Protein AF-0000000078896729 (afdb_homodimer)

Radius of gyration: 34.26 Å; Cα contacts (8 Å, |Δi|>4): 3152; chains: 2; bounding box: 78×97×73 Å

Organism: Nematostella vectensis (NCBI:txid45351)

Sequence (1326 aa):
NILDSSRNFTKRPHIGGGEQSQKLGCYIRDKWLSYGFDKVEMPRYDVLLSLPSRDKPNAVKIIDNSTGEVLTDEPSENDPLVLPPFLAYSPPGDVMGELIYVNYGTVEDFKKFEDLKQSCKGKIAIMRYGRIFRGDKVKHAAECGAIGVILFSDPIDVAPEGMDKTFPKTWWLSGTGAQRGSILKNNYYGDPLTPLLPSTEGIYRNSRNDTNALPTIPAQPLPYNDALEFLKRMKGPEAPDSWQGGLQIKYKLGPGFTDPNTTTRLIVNNEFVTRPGYNVIGTITGQEEPDRIVLYGNHRDAWVFGGVDSSSGSAVMMELSRGLGYLLKNKKWRPRRTIMLCSWAVEEYGLIGSAEWVNENEKMLTDRAVAYINIDSGVAGNYSFNAAGNPLLQEMAFNETRLVRDYNTRSMSVYDKWSMSYPSDDHAIPAFKTLGSGSDYTTFVQSVGIPSLDMSYTFKDSRAWPYPVYHSVHDTFYLQKKFNDPYFKSHLTMAKISGKLLTAVADSPLLPFSTRSYKDSLAKGYRQLQKTFQDRLSAQNITLDYIGKEIENFADASDNFESAKATLDNTTDFMKLRLLNDQMAKLERAFIWPYGLPGRPDTRHVLYAPQRHNLYGSAVFPGIYDAMYDVRDDWMEVKNQISIVTQALRSAVQFIQPIQRQENILDSSRNFTKRPHIGGGEQSQKLGCYIRDKWLSYGFDKVEMPRYDVLLSLPSRDKPNAVKIIDNSTGEVLTDEPSENDPLVLPPFLAYSPPGDVMGELIYVNYGTVEDFKKFEDLKQSCKGKIAIMRYGRIFRGDKVKHAAECGAIGVILFSDPIDVAPEGMDKTFPKTWWLSGTGAQRGSILKNNYYGDPLTPLLPSTEGIYRNSRNDTNALPTIPAQPLPYNDALEFLKRMKGPEAPDSWQGGLQIKYKLGPGFTDPNTTTRLIVNNEFVTRPGYNVIGTITGQEEPDRIVLYGNHRDAWVFGGVDSSSGSAVMMELSRGLGYLLKNKKWRPRRTIMLCSWAVEEYGLIGSAEWVNENEKMLTDRAVAYINIDSGVAGNYSFNAAGNPLLQEMAFNETRLVRDYNTRSMSVYDKWSMSYPSDDHAIPAFKTLGSGSDYTTFVQSVGIPSLDMSYTFKDSRAWPYPVYHSVHDTFYLQKKFNDPYFKSHLTMAKISGKLLTAVADSPLLPFSTRSYKDSLAKGYRQLQKTFQDRLSAQNITLDYIGKEIENFADASDNFESAKATLDNTTDFMKLRLLNDQMAKLERAFIWPYGLPGRPDTRHVLYAPQRHNLYGSAVFPGIYDAMYDVRDDWMEVKNQISIVTQALRSAVQFIQPIQRQE

Secondary structure (DSSP, 8-state):
-HHHHHHHHTSS---TTSHHHHHHHHHHHHHHHHTT-SEEE--EEEEEEEE--SSS--EEEEE-SS---------S--STTPPPP-EETPPPEEEEE-EEE-TT--HHHHHHHHHTT---TT-EEEEES-SS-HHHHHHHHHHTT-SEEEEE--HHHH-TT-TTS-TTTSSSPPTT----EE----SSSS-TTSTTS---TT-----GGG-S-S-SS-EEEE-HHHHHHHHTTB-SSBPPGGG--SSSS--B--SSBSSTT-EEEEEE--EEEEEEEE-EEEEE--SSEEEEEEEEEEE---SS--TTTTHHHHHHHHHHHHHHHHHHHHS----SEEEEEEEESS-TTTSHHHHHHHHHTHHHHHHHEEEEEEEEEEES-SSEEEEEE-GGGHHHHHHHHHTSB-TTSTTSBHHHHHHHHSB-TTSSSB-EEPP-SSSTHHIIIIIS---EEEEEEE-S-TTSSS-TTTTSTT-SHHHIIIII-TT-HHHHHHHHHHHHHHHHHHH-SS----SHHHHHHHHHHHHHHHHHHHHHHHHTT---HHHHHHHHHHHHHHHHHHHHHHHTTT---HHHHHHHHHHHHTGGGGGB-TT-BTTBTT--BSSEEEETTEEEEEEESHHHHHHHHH-SS--HHHHHHHHHHHHHHHHHHHHHS------/-HHHHHHHHTSS---TTSHHHHHHHHHHHHHHHHTT-SEEE--EEEEEEEE--SSS--EEEEE-SS--------SS---TTPPPP-EETPPPEEEEE-EEE-TT--HHHHHHHHHTT---TT-EEEEES-SS-HHHHHHHHHHTT-SEEEEE--HHHH-TT-TTS-TTTSSSPPTT----EE----SSSS-TTSTTS---TT-----GGG-S-S-SS-EEEE-HHHHHHHHTTB-SSBPPGGG--SSSS--B--SSBSSTT-EEEEEE--EEEEEEEE-EEEEE--SSEEEEEEEEEEE---SS--TTTTHHHHHHHHHHHHHHHHHHHHS----SEEEEEEEESS-TTTSHHHHHHHHHTHHHHHHHEEEEEEEEEEES-SSEEEEEE-GGGHHHHHHHHTTSB-TTSTTSBHHHHHHHHSB-TTSSSB-EEPP-SSSTHHIIIIIS---EEEEEEE-S-TTS-S-TTTTSTT-SHHHIIIII-TT-HHHHHHHHHHHHHHHHHHH-SS----SHHHHHHHHHHHHHHHHHHHHHHHHTT---HHHHHHHHHHHHHHHHHHHHHHHTTT---HHHHHHHHHHHHTGGGGGB-TT-BTTBTT--BSSEEEETTEEEEEEESHHHHHHHHH-SS--HHHHHHHHHHHHHHHHHHHHHS------

Nearest PDB structures (foldseek):
  4jz0-assembly1_A  TM=9.598E-01  e=2.357E-80  Homo sapiens
  4p4d-assembly1_A-2  TM=9.524E-01  e=1.324E-79  Homo sapiens
  4p45-assembly1_A-2  TM=9.454E-01  e=5.916E-80  Homo sapiens
  3sje-assembly1_A  TM=9.566E-01  e=1.110E-77  Homo sapiens
  6d04-assembly1_A  TM=8.801E-01  e=6.651E-50  Homo sapiens

Structure (mmCIF, N/CA/C/O backbone):
data_AF-0000000078896729-model_v1
#
loop_
_entity.id
_entity.type
_entity.pdbx_description
1 polymer 'glutamate carboxypeptidase II'
#
loop_
_atom_site.group_PDB
_atom_site.id
_atom_site.type_symbol
_atom_site.label_atom_id
_atom_site.label_alt_id
_atom_site.label_comp_id
_atom_site.label_asym_id
_atom_site.label_entity_id
_atom_site.label_seq_id
_atom_site.pdbx_PDB_ins_code
_atom_site.Cartn_x
_atom_site.Cartn_y
_atom_site.Cartn_z
_atom_site.occupancy
_atom_site.B_iso_or_equiv
_atom_site.auth_seq_id
_atom_site.auth_comp_id
_atom_site.auth_asym_id
_atom_site.auth_atom_id
_atom_site.pdbx_PDB_model_num
ATOM 1 N N . ASN A 1 1 ? 23.406 -36.5 -12.047 1 91.06 1 ASN A N 1
ATOM 2 C CA . ASN A 1 1 ? 22.938 -35.75 -10.891 1 91.06 1 ASN A CA 1
ATOM 3 C C . ASN A 1 1 ? 21.469 -35.375 -11.039 1 91.06 1 ASN A C 1
ATOM 5 O O . ASN A 1 1 ? 20.641 -35.656 -10.164 1 91.06 1 ASN A O 1
ATOM 9 N N . ILE A 1 2 ? 21.062 -34.812 -12.18 1 94.81 2 ILE A N 1
ATOM 10 C CA . ILE A 1 2 ? 19.703 -34.344 -12.391 1 94.81 2 ILE A CA 1
ATOM 11 C C . ILE A 1 2 ? 18.734 -35.531 -12.398 1 94.81 2 ILE A C 1
ATOM 13 O O . ILE A 1 2 ? 17.672 -35.5 -11.789 1 94.81 2 ILE A O 1
ATOM 17 N N . LEU A 1 3 ? 19.141 -36.562 -13.156 1 95 3 LEU A N 1
ATOM 18 C CA . LEU A 1 3 ? 18.328 -37.781 -13.211 1 95 3 LEU A CA 1
ATOM 19 C C . LEU A 1 3 ? 18.094 -38.344 -11.812 1 95 3 LEU A C 1
ATOM 21 O O . LEU A 1 3 ? 16.969 -38.688 -11.461 1 95 3 LEU A O 1
ATOM 25 N N . ASP A 1 4 ? 19.141 -38.406 -11.016 1 94.75 4 ASP A N 1
ATOM 26 C CA . ASP A 1 4 ? 19.047 -38.938 -9.664 1 94.75 4 ASP A CA 1
ATOM 27 C C . ASP A 1 4 ? 18.141 -38.094 -8.781 1 94.75 4 ASP A C 1
ATOM 29 O O . ASP A 1 4 ? 17.375 -38.594 -7.961 1 94.75 4 ASP A O 1
ATOM 33 N N . SER A 1 5 ? 18.297 -36.812 -8.883 1 95.94 5 SER A N 1
ATOM 34 C CA . SER A 1 5 ? 17.422 -35.906 -8.141 1 95.94 5 SER A CA 1
ATOM 35 C C . SER A 1 5 ? 15.953 -36.094 -8.531 1 95.94 5 SER A C 1
ATOM 37 O O . SER A 1 5 ? 15.078 -36.156 -7.664 1 95.94 5 SER A O 1
ATOM 39 N N . SER A 1 6 ? 15.719 -36.125 -9.852 1 95.88 6 SER A N 1
ATOM 40 C CA . SER A 1 6 ? 14.359 -36.312 -10.336 1 95.88 6 SER A CA 1
ATOM 41 C C . SER A 1 6 ? 13.773 -37.625 -9.766 1 95.88 6 SER A C 1
ATOM 43 O O . SER A 1 6 ? 12.617 -37.625 -9.328 1 95.88 6 SER A O 1
ATOM 45 N N . ARG A 1 7 ? 14.57 -38.688 -9.82 1 95.25 7 ARG A N 1
ATOM 46 C CA . ARG A 1 7 ? 14.141 -39.969 -9.297 1 95.25 7 ARG A CA 1
ATOM 47 C C . ARG A 1 7 ? 13.836 -39.875 -7.801 1 95.25 7 ARG A C 1
ATOM 49 O O . ARG A 1 7 ? 12.82 -40.406 -7.336 1 95.25 7 ARG A O 1
ATOM 56 N N . ASN A 1 8 ? 14.68 -39.281 -7.078 1 94.94 8 ASN A N 1
ATOM 57 C CA . ASN A 1 8 ? 14.523 -39.156 -5.633 1 94.94 8 ASN A CA 1
ATOM 58 C C . ASN A 1 8 ? 13.258 -38.375 -5.27 1 94.94 8 ASN A C 1
ATOM 60 O O . ASN A 1 8 ? 12.516 -38.781 -4.367 1 94.94 8 ASN A O 1
ATOM 64 N N . PHE A 1 9 ? 12.977 -37.312 -5.922 1 96.5 9 PHE A N 1
ATOM 65 C CA . PHE A 1 9 ? 11.859 -36.438 -5.594 1 96.5 9 PHE A CA 1
ATOM 66 C C . PHE A 1 9 ? 10.531 -37.094 -5.969 1 96.5 9 PHE A C 1
ATOM 68 O O . PHE A 1 9 ? 9.484 -36.719 -5.434 1 96.5 9 PHE A O 1
ATOM 75 N N . THR A 1 10 ? 10.523 -38.094 -6.875 1 95.62 10 THR A N 1
ATOM 76 C CA . THR A 1 10 ? 9.289 -38.656 -7.402 1 95.62 10 THR A CA 1
ATOM 77 C C . THR A 1 10 ? 9.07 -40.062 -6.871 1 95.62 10 THR A C 1
ATOM 79 O O . THR A 1 10 ? 8.164 -40.781 -7.32 1 95.62 10 THR A O 1
ATOM 82 N N . LYS A 1 11 ? 9.875 -40.469 -6.008 1 94.5 11 LYS A N 1
ATOM 83 C CA . LYS A 1 11 ? 9.859 -41.844 -5.52 1 94.5 11 LYS A CA 1
ATOM 84 C C . LYS A 1 11 ? 8.539 -42.156 -4.82 1 94.5 11 LYS A C 1
ATOM 86 O O . LYS A 1 11 ? 8.047 -43.281 -4.891 1 94.5 11 LYS A O 1
ATOM 91 N N . ARG A 1 12 ? 8.008 -41.188 -4.117 1 94.56 12 ARG A N 1
ATOM 92 C CA . ARG A 1 12 ? 6.754 -41.312 -3.381 1 94.56 12 ARG A CA 1
ATOM 93 C C . ARG A 1 12 ? 5.867 -40.094 -3.58 1 94.56 12 ARG A C 1
ATOM 95 O O . ARG A 1 12 ? 6.367 -38.969 -3.809 1 94.56 12 ARG A O 1
ATOM 102 N N . PRO A 1 13 ? 4.531 -40.375 -3.492 1 95 13 PRO A N 1
ATOM 103 C CA . PRO A 1 13 ? 3.664 -39.219 -3.486 1 95 13 PRO A CA 1
ATOM 104 C C . PRO A 1 13 ? 4.023 -38.219 -2.379 1 95 13 PRO A C 1
ATOM 106 O O . PRO A 1 13 ? 4.355 -38.625 -1.265 1 95 13 PRO A O 1
ATOM 109 N N . HIS A 1 14 ? 4.062 -36.969 -2.674 1 96.56 14 HIS A N 1
ATOM 110 C CA . HIS A 1 14 ? 4.527 -35.969 -1.713 1 96.56 14 HIS A CA 1
ATOM 111 C C . HIS A 1 14 ? 3.646 -34.719 -1.743 1 96.56 14 HIS A C 1
ATOM 113 O O . HIS A 1 14 ? 4.113 -33.656 -2.104 1 96.56 14 HIS A O 1
ATOM 119 N N . ILE A 1 15 ? 2.445 -34.844 -1.207 1 96 15 ILE A N 1
ATOM 120 C CA . ILE A 1 15 ? 1.43 -33.812 -1.191 1 96 15 ILE A CA 1
ATOM 121 C C . ILE A 1 15 ? 1.854 -32.688 -0.24 1 96 15 ILE A C 1
ATOM 123 O O . ILE A 1 15 ? 2.652 -32.906 0.672 1 96 15 ILE A O 1
ATOM 127 N N . GLY A 1 16 ? 1.396 -31.5 -0.559 1 95.69 16 GLY A N 1
ATOM 128 C CA . GLY A 1 16 ? 1.671 -30.375 0.326 1 95.69 16 GLY A CA 1
ATOM 129 C C . GLY A 1 16 ? 1.189 -30.609 1.746 1 95.69 16 GLY A C 1
ATOM 130 O O . GLY A 1 16 ? 0.058 -31.047 1.96 1 95.69 16 GLY A O 1
ATOM 131 N N . GLY A 1 17 ? 2.047 -30.281 2.697 1 94.31 17 GLY A N 1
ATOM 132 C CA . GLY A 1 17 ? 1.705 -30.453 4.098 1 94.31 17 GLY A CA 1
ATOM 133 C C . GLY A 1 17 ? 1.866 -31.891 4.574 1 94.31 17 GLY A C 1
ATOM 134 O O . GLY A 1 17 ? 1.601 -32.188 5.738 1 94.31 17 GLY A O 1
ATOM 135 N N . GLY A 1 18 ? 2.273 -32.75 3.711 1 94.75 18 GLY A N 1
ATOM 136 C CA . GLY A 1 18 ? 2.467 -34.125 4.07 1 94.75 18 GLY A CA 1
ATOM 137 C C . GLY A 1 18 ? 3.871 -34.438 4.559 1 94.75 18 GLY A C 1
ATOM 138 O O . GLY A 1 18 ? 4.777 -33.625 4.402 1 94.75 18 GLY A O 1
ATOM 139 N N . GLU A 1 19 ? 4.039 -35.562 5.105 1 95 19 GLU A N 1
ATOM 140 C CA . GLU A 1 19 ? 5.309 -35.969 5.695 1 95 19 GLU A CA 1
ATOM 141 C C . GLU A 1 19 ? 6.395 -36.094 4.629 1 95 19 GLU A C 1
ATOM 143 O O . GLU A 1 19 ? 7.535 -35.688 4.852 1 95 19 GLU A O 1
ATOM 148 N N . GLN A 1 20 ? 6.008 -36.688 3.508 1 96 20 GLN A N 1
ATOM 149 C CA . GLN A 1 20 ? 7 -36.875 2.459 1 96 20 GLN A CA 1
ATOM 150 C C . GLN A 1 20 ? 7.516 -35.531 1.928 1 96 20 GLN A C 1
ATOM 152 O O . GLN A 1 20 ? 8.703 -35.406 1.629 1 96 20 GLN A O 1
ATOM 157 N N . SER A 1 21 ? 6.652 -34.656 1.722 1 95.94 21 SER A N 1
ATOM 158 C CA . SER A 1 21 ? 7.07 -33.344 1.286 1 95.94 21 SER A CA 1
ATOM 159 C C . SER A 1 21 ? 8.031 -32.688 2.287 1 95.94 21 SER A C 1
ATOM 161 O O . SER A 1 21 ? 8.992 -32.031 1.898 1 95.94 21 SER A O 1
ATOM 163 N N . GLN A 1 22 ? 7.777 -32.875 3.561 1 96.62 22 GLN A N 1
ATOM 164 C CA . GLN A 1 22 ? 8.656 -32.344 4.602 1 96.62 22 GLN A CA 1
ATOM 165 C C . GLN A 1 22 ? 10.023 -33 4.559 1 96.62 22 GLN A C 1
ATOM 167 O O . GLN A 1 22 ? 11.055 -32.344 4.727 1 96.62 22 GLN A O 1
ATOM 172 N N . LYS A 1 23 ? 10 -34.281 4.367 1 97.5 23 LYS A N 1
ATOM 173 C CA . LYS A 1 23 ? 11.25 -35.031 4.258 1 97.5 23 LYS A CA 1
ATOM 174 C C . LYS A 1 23 ? 12.094 -34.5 3.096 1 97.5 23 LYS A C 1
ATOM 176 O O . LYS A 1 23 ? 13.312 -34.375 3.217 1 97.5 23 LYS A O 1
ATOM 181 N N . LEU A 1 24 ? 11.438 -34.281 2.012 1 98 24 LEU A N 1
ATOM 182 C CA . LEU A 1 24 ? 12.148 -33.75 0.854 1 98 24 LEU A CA 1
ATOM 183 C C . LEU A 1 24 ? 12.695 -32.344 1.15 1 98 24 LEU A C 1
ATOM 185 O O . LEU A 1 24 ? 13.773 -32 0.671 1 98 24 LEU A O 1
ATOM 189 N N . GLY A 1 25 ? 11.93 -31.562 1.904 1 98.38 25 GLY A N 1
ATOM 190 C CA . GLY A 1 25 ? 12.445 -30.266 2.35 1 98.38 25 GLY A CA 1
ATOM 191 C C . GLY A 1 25 ? 13.711 -30.391 3.172 1 98.38 25 GLY A C 1
ATOM 192 O O . GLY A 1 25 ? 14.672 -29.641 2.961 1 98.38 25 GLY A O 1
ATOM 193 N N . CYS A 1 26 ? 13.742 -31.281 4.094 1 98.44 26 CYS A N 1
ATOM 194 C CA . CYS A 1 26 ? 14.93 -31.531 4.906 1 98.44 26 CYS A CA 1
ATOM 195 C C . CYS A 1 26 ? 16.094 -31.984 4.035 1 98.44 26 CYS A C 1
ATOM 197 O O . CYS A 1 26 ? 17.234 -31.578 4.273 1 98.44 26 CYS A O 1
ATOM 199 N N . TYR A 1 27 ? 15.781 -32.812 3.086 1 98.12 27 TYR A N 1
ATOM 200 C CA . TYR A 1 27 ? 16.797 -33.25 2.143 1 98.12 27 TYR A CA 1
ATOM 201 C C . TYR A 1 27 ? 17.438 -32.062 1.432 1 98.12 27 TYR A C 1
ATOM 203 O O . TYR A 1 27 ? 18.672 -31.984 1.329 1 98.12 27 TYR A O 1
ATOM 211 N N . ILE A 1 28 ? 16.641 -31.125 0.928 1 98.62 28 ILE A N 1
ATOM 212 C CA . ILE A 1 28 ? 17.125 -29.938 0.252 1 98.62 28 ILE A CA 1
ATOM 213 C C . ILE A 1 28 ? 17.984 -29.109 1.213 1 98.62 28 ILE A C 1
ATOM 215 O O . ILE A 1 28 ? 19.078 -28.672 0.861 1 98.62 28 ILE A O 1
ATOM 219 N N . ARG A 1 29 ? 17.422 -28.797 2.414 1 98.75 29 ARG A N 1
ATOM 220 C CA . ARG A 1 29 ? 18.156 -28.062 3.432 1 98.75 29 ARG A CA 1
ATOM 221 C C . ARG A 1 29 ? 19.547 -28.641 3.639 1 98.75 29 ARG A C 1
ATOM 223 O O . ARG A 1 29 ? 20.547 -27.922 3.604 1 98.75 29 ARG A O 1
ATOM 230 N N . ASP A 1 30 ? 19.641 -30 3.838 1 98.56 30 ASP A N 1
ATOM 231 C CA . ASP A 1 30 ? 20.906 -30.656 4.129 1 98.56 30 ASP A CA 1
ATOM 232 C C . ASP A 1 30 ? 21.859 -30.547 2.945 1 98.56 30 ASP A C 1
ATOM 234 O O . ASP A 1 30 ? 23.062 -30.359 3.131 1 98.56 30 ASP A O 1
ATOM 238 N N . LYS A 1 31 ? 21.328 -30.75 1.715 1 98.31 31 LYS A N 1
ATOM 239 C CA . LYS A 1 31 ? 22.156 -30.609 0.524 1 98.31 31 LYS A CA 1
ATOM 240 C C . LYS A 1 31 ? 22.719 -29.188 0.419 1 98.31 31 LYS A C 1
ATOM 242 O O . LYS A 1 31 ? 23.906 -29 0.175 1 98.31 31 LYS A O 1
ATOM 247 N N . TRP A 1 32 ? 21.891 -28.172 0.589 1 98.69 32 TRP A N 1
ATOM 248 C CA . TRP A 1 32 ? 22.328 -26.781 0.445 1 98.69 32 TRP A CA 1
ATOM 249 C C . TRP A 1 32 ? 23.359 -26.422 1.51 1 98.69 32 TRP A C 1
ATOM 251 O O . TRP A 1 32 ? 24.312 -25.703 1.234 1 98.69 32 TRP A O 1
ATOM 261 N N . LEU A 1 33 ? 23.172 -26.938 2.725 1 98.25 33 LEU A N 1
ATOM 262 C CA . LEU A 1 33 ? 24.188 -26.766 3.754 1 98.25 33 LEU A CA 1
ATOM 263 C C . LEU A 1 33 ? 25.5 -27.406 3.326 1 98.25 33 LEU A C 1
ATOM 265 O O . LEU A 1 33 ? 26.562 -26.812 3.484 1 98.25 33 LEU A O 1
ATOM 269 N N . SER A 1 34 ? 25.406 -28.609 2.789 1 98.06 34 SER A N 1
ATOM 270 C CA . SER A 1 34 ? 26.594 -29.328 2.363 1 98.06 34 SER A CA 1
ATOM 271 C C . SER A 1 34 ? 27.281 -28.625 1.206 1 98.06 34 SER A C 1
ATOM 273 O O . SER A 1 34 ? 28.5 -28.766 1.011 1 98.06 34 SER A O 1
ATOM 275 N N . TYR A 1 35 ? 26.531 -27.906 0.399 1 97.88 35 TYR A N 1
ATOM 276 C CA . TYR A 1 35 ? 27.078 -27.172 -0.734 1 97.88 35 TYR A CA 1
ATOM 277 C C . TYR A 1 35 ? 27.766 -25.875 -0.272 1 97.88 35 TYR A C 1
ATOM 279 O O . TYR A 1 35 ? 28.406 -25.188 -1.066 1 97.88 35 TYR A O 1
ATOM 287 N N . GLY A 1 36 ? 27.594 -25.453 1.016 1 96.75 36 GLY A N 1
ATOM 288 C CA . GLY A 1 36 ? 28.312 -24.312 1.555 1 96.75 36 GLY A CA 1
ATOM 289 C C . GLY A 1 36 ? 27.484 -23.031 1.574 1 96.75 36 GLY A C 1
ATOM 290 O O . GLY A 1 36 ? 28.047 -21.938 1.676 1 96.75 36 GLY A O 1
ATOM 291 N N . PHE A 1 37 ? 26.156 -23.109 1.432 1 97.75 37 PHE A N 1
ATOM 292 C CA . PHE A 1 37 ? 25.312 -21.938 1.592 1 97.75 37 PHE A CA 1
ATOM 293 C C . PHE A 1 37 ? 25.516 -21.312 2.969 1 97.75 37 PHE A C 1
ATOM 295 O O . PHE A 1 37 ? 25.75 -22.016 3.949 1 97.75 37 PHE A O 1
ATOM 302 N N . ASP A 1 38 ? 25.484 -19.938 3.084 1 96.81 38 ASP A N 1
ATOM 303 C CA . ASP A 1 38 ? 25.75 -19.234 4.332 1 96.81 38 ASP A CA 1
ATOM 304 C C . ASP A 1 38 ? 24.672 -19.5 5.367 1 96.81 38 ASP A C 1
ATOM 306 O O . ASP A 1 38 ? 24.938 -19.516 6.57 1 96.81 38 ASP A O 1
ATOM 310 N N . LYS A 1 39 ? 23.453 -19.562 4.914 1 96.44 39 LYS A N 1
ATOM 311 C CA . LYS A 1 39 ? 22.281 -19.766 5.777 1 96.44 39 LYS A CA 1
ATOM 312 C C . LYS A 1 39 ? 21.203 -20.578 5.059 1 96.44 39 LYS A C 1
ATOM 314 O O . LYS A 1 39 ? 20.953 -20.359 3.873 1 96.44 39 LYS A O 1
ATOM 319 N N . VAL A 1 40 ? 20.641 -21.547 5.707 1 98.44 40 VAL A N 1
ATOM 320 C CA . VAL A 1 40 ? 19.484 -22.281 5.203 1 98.44 40 VAL A CA 1
ATOM 321 C C . VAL A 1 40 ? 18.406 -22.344 6.277 1 98.44 40 VAL A C 1
ATOM 323 O O . VAL A 1 40 ? 18.656 -22.781 7.402 1 98.44 40 VAL A O 1
ATOM 326 N N . GLU A 1 41 ? 17.219 -21.812 5.98 1 98.12 41 GLU A N 1
ATOM 327 C CA . GLU A 1 41 ? 16.109 -21.75 6.918 1 98.12 41 GLU A CA 1
ATOM 328 C C . GLU A 1 41 ? 14.898 -22.516 6.395 1 98.12 41 GLU A C 1
ATOM 330 O O . GLU A 1 41 ? 14.75 -22.703 5.188 1 98.12 41 GLU A O 1
ATOM 335 N N . MET A 1 42 ? 14.133 -23.016 7.301 1 98.38 42 MET A N 1
ATOM 336 C CA . MET A 1 42 ? 12.883 -23.688 6.953 1 98.38 42 MET A CA 1
ATOM 337 C C . MET A 1 42 ? 11.695 -23 7.625 1 98.38 42 MET A C 1
ATOM 339 O O . MET A 1 42 ? 11.055 -23.594 8.5 1 98.38 42 MET A O 1
ATOM 343 N N . PRO A 1 43 ? 11.336 -21.812 7.148 1 98.19 43 PRO A N 1
ATOM 344 C CA . PRO A 1 43 ? 10.172 -21.141 7.734 1 98.19 43 PRO A CA 1
ATOM 345 C C . PRO A 1 43 ? 8.922 -22.031 7.719 1 98.19 43 PRO A C 1
ATOM 347 O O . PRO A 1 43 ? 8.664 -22.719 6.734 1 98.19 43 PRO A O 1
ATOM 350 N N . ARG A 1 44 ? 8.234 -21.984 8.812 1 98 44 ARG A N 1
ATOM 351 C CA . ARG A 1 44 ? 7.043 -22.797 9.031 1 98 44 ARG A CA 1
ATOM 352 C C . ARG A 1 44 ? 5.785 -21.938 9 1 98 44 ARG A C 1
ATOM 354 O O . ARG A 1 44 ? 5.746 -20.859 9.609 1 98 44 ARG A O 1
ATOM 361 N N . TYR A 1 45 ? 4.73 -22.359 8.383 1 98.5 45 TYR A N 1
ATOM 362 C CA . TYR A 1 45 ? 3.402 -21.766 8.398 1 98.5 45 TYR A CA 1
ATOM 363 C C . TYR A 1 45 ? 2.328 -22.812 8.664 1 98.5 45 TYR A C 1
ATOM 365 O O . TYR A 1 45 ? 2.33 -23.875 8.047 1 98.5 45 TYR A O 1
ATOM 373 N N . ASP A 1 46 ? 1.484 -22.562 9.555 1 98.19 46 ASP A N 1
ATOM 374 C CA . ASP A 1 46 ? 0.342 -23.438 9.797 1 98.19 46 ASP A CA 1
ATOM 375 C C . ASP A 1 46 ? -0.842 -23.047 8.914 1 98.19 46 ASP A C 1
ATOM 377 O O . ASP A 1 46 ? -1.481 -22.016 9.141 1 98.19 46 ASP A O 1
ATOM 381 N N . VAL A 1 47 ? -1.186 -23.938 7.941 1 97.94 47 VAL A N 1
ATOM 382 C CA . VAL A 1 47 ? -2.107 -23.5 6.898 1 97.94 47 VAL A CA 1
ATOM 383 C C . VAL A 1 47 ? -3.291 -24.469 6.82 1 97.94 47 VAL A C 1
ATOM 385 O O . VAL A 1 47 ? -3.146 -25.656 7.105 1 97.94 47 VAL A O 1
ATOM 388 N N . LEU A 1 48 ? -4.441 -23.891 6.469 1 98.12 48 LEU A N 1
ATOM 389 C CA . LEU A 1 48 ? -5.625 -24.703 6.227 1 98.12 48 LEU A CA 1
ATOM 390 C C . LEU A 1 48 ? -5.48 -25.516 4.938 1 98.12 48 LEU A C 1
ATOM 392 O O . LEU A 1 48 ? -5.215 -24.938 3.877 1 98.12 48 LEU A O 1
ATOM 396 N N . LEU A 1 49 ? -5.578 -26.781 5.023 1 97.75 49 LEU A N 1
ATOM 397 C CA . LEU A 1 49 ? -5.594 -27.703 3.891 1 97.75 49 LEU A CA 1
ATOM 398 C C . LEU A 1 49 ? -6.879 -28.531 3.875 1 97.75 49 LEU A C 1
ATOM 400 O O . LEU A 1 49 ? -7.738 -28.359 4.742 1 97.75 49 LEU A O 1
ATOM 404 N N . SER A 1 50 ? -7.105 -29.25 2.855 1 97.31 50 SER A N 1
ATOM 405 C CA . SER A 1 50 ? -8.211 -30.203 2.756 1 97.31 50 SER A CA 1
ATOM 406 C C . SER A 1 50 ? -7.758 -31.5 2.113 1 97.31 50 SER A C 1
ATOM 408 O O . SER A 1 50 ? -6.984 -31.5 1.153 1 97.31 50 SER A O 1
ATOM 410 N N . LEU A 1 51 ? -8.148 -32.594 2.713 1 96.12 51 LEU A N 1
ATOM 411 C CA . LEU A 1 51 ? -7.781 -33.906 2.242 1 96.12 51 LEU A CA 1
ATOM 412 C C . LEU A 1 51 ? -9.008 -34.812 2.127 1 96.12 51 LEU A C 1
ATOM 414 O O . LEU A 1 51 ? -9.961 -34.688 2.904 1 96.12 51 LEU A O 1
ATOM 418 N N . PRO A 1 52 ? -8.922 -35.688 1.131 1 94.56 52 PRO A N 1
ATOM 419 C CA . PRO A 1 52 ? -10.016 -36.688 1.086 1 94.56 52 PRO A CA 1
ATOM 420 C C . PRO A 1 52 ? -9.922 -37.719 2.205 1 94.56 52 PRO A C 1
ATOM 422 O O . PRO A 1 52 ? -8.828 -38 2.711 1 94.56 52 PRO A O 1
ATOM 425 N N . SER A 1 53 ? -11.094 -38.219 2.578 1 89.25 53 SER A N 1
ATOM 426 C CA . SER A 1 53 ? -11.109 -39.312 3.541 1 89.25 53 SER A CA 1
ATOM 427 C C . SER A 1 53 ? -10.695 -40.625 2.891 1 89.25 53 SER A C 1
ATOM 429 O O . SER A 1 53 ? -11.203 -40.969 1.826 1 89.25 53 SER A O 1
ATOM 431 N N . ARG A 1 54 ? -9.781 -41.281 3.543 1 85.56 54 ARG A N 1
ATOM 432 C CA . ARG A 1 54 ? -9.391 -42.594 3.023 1 85.56 54 ARG A CA 1
ATOM 433 C C . ARG A 1 54 ? -10.445 -43.656 3.348 1 85.56 54 ARG A C 1
ATOM 435 O O . ARG A 1 54 ? -10.664 -44.562 2.566 1 85.56 54 ARG A O 1
ATOM 442 N N . ASP A 1 55 ? -11.117 -43.5 4.461 1 88.25 55 ASP A N 1
ATOM 443 C CA . ASP A 1 55 ? -12.102 -44.469 4.93 1 88.25 55 ASP A CA 1
ATOM 444 C C . ASP A 1 55 ? -13.438 -44.281 4.207 1 88.25 55 ASP A C 1
ATOM 446 O O . ASP A 1 55 ? -14.172 -45.25 3.994 1 88.25 55 ASP A O 1
ATOM 450 N N . LYS A 1 56 ? -13.703 -43.031 3.855 1 90.81 56 LYS A N 1
ATOM 451 C CA . LYS A 1 56 ? -14.906 -42.688 3.109 1 90.81 56 LYS A CA 1
ATOM 452 C C . LYS A 1 56 ? -14.578 -41.844 1.886 1 90.81 56 LYS A C 1
ATOM 454 O O . LYS A 1 56 ? -14.938 -40.656 1.822 1 90.81 56 LYS A O 1
ATOM 459 N N . PRO A 1 57 ? -14.023 -42.5 0.931 1 90.25 57 PRO A N 1
ATOM 460 C CA . PRO A 1 57 ? -13.617 -41.719 -0.245 1 90.25 57 PRO A CA 1
ATOM 461 C C . PRO A 1 57 ? -14.789 -41 -0.921 1 90.25 57 PRO A C 1
ATOM 463 O O . PRO A 1 57 ? -15.938 -41.438 -0.786 1 90.25 57 PRO A O 1
ATOM 466 N N . ASN A 1 58 ? -14.5 -39.969 -1.578 1 94.88 58 ASN A N 1
ATOM 467 C CA . ASN A 1 58 ? -15.5 -39.281 -2.396 1 94.88 58 ASN A CA 1
ATOM 468 C C . ASN A 1 58 ? -16.062 -40.219 -3.48 1 94.88 58 ASN A C 1
ATOM 470 O O . ASN A 1 58 ? -15.406 -41.188 -3.869 1 94.88 58 ASN A O 1
ATOM 474 N N . ALA A 1 59 ? -17.359 -39.875 -3.852 1 93.12 59 ALA A N 1
ATOM 475 C CA . ALA A 1 59 ? -17.969 -40.719 -4.863 1 93.12 59 ALA A CA 1
ATOM 476 C C . ALA A 1 59 ? -18.984 -39.969 -5.699 1 93.12 59 ALA A C 1
ATOM 478 O O . ALA A 1 59 ? -19.609 -39.031 -5.211 1 93.12 59 ALA A O 1
ATOM 479 N N . VAL A 1 60 ? -18.984 -40.281 -6.918 1 94.38 60 VAL A N 1
ATOM 480 C CA . VAL A 1 60 ? -20.062 -39.906 -7.824 1 94.38 60 VAL A CA 1
ATOM 481 C C . VAL A 1 60 ? -20.812 -41.156 -8.289 1 94.38 60 VAL A C 1
ATOM 483 O O . VAL A 1 60 ? -20.203 -42.062 -8.836 1 94.38 60 VAL A O 1
ATOM 486 N N . LYS A 1 61 ? -22.125 -41.125 -8.117 1 92.31 61 LYS A N 1
ATOM 487 C CA . LYS A 1 61 ? -22.875 -42.344 -8.375 1 92.31 61 LYS A CA 1
ATOM 488 C C . LYS A 1 61 ? -24.094 -42.062 -9.242 1 92.31 61 LYS A C 1
ATOM 490 O O . LYS A 1 61 ? -24.672 -40.969 -9.18 1 92.31 61 LYS A O 1
ATOM 495 N N . ILE A 1 62 ? -24.344 -43 -10.055 1 91.06 62 ILE A N 1
ATOM 496 C CA . ILE A 1 62 ? -25.641 -43.062 -10.703 1 91.06 62 ILE A CA 1
ATOM 497 C C . ILE A 1 62 ? -26.609 -43.906 -9.852 1 91.06 62 ILE A C 1
ATOM 499 O O . ILE A 1 62 ? -26.344 -45.062 -9.57 1 91.06 62 ILE A O 1
ATOM 503 N N . ILE A 1 63 ? -27.531 -43.281 -9.383 1 87.62 63 ILE A N 1
ATOM 504 C CA . ILE A 1 63 ? -28.484 -43.969 -8.508 1 87.62 63 ILE A CA 1
ATOM 505 C C . ILE A 1 63 ? -29.719 -44.375 -9.305 1 87.62 63 ILE A C 1
ATOM 507 O O . ILE A 1 63 ? -30.344 -43.531 -9.961 1 87.62 63 ILE A O 1
ATOM 511 N N . ASP A 1 64 ? -29.703 -45.5 -9.586 1 78.75 64 ASP A N 1
ATOM 512 C CA . ASP A 1 64 ? -30.922 -46.062 -10.148 1 78.75 64 ASP A CA 1
ATOM 513 C C . ASP A 1 64 ? -31.656 -46.938 -9.117 1 78.75 64 ASP A C 1
ATOM 515 O O . ASP A 1 64 ? -31.203 -47.062 -7.984 1 78.75 64 ASP A O 1
ATOM 519 N N . ASN A 1 65 ? -33.031 -47.125 -9.227 1 57 65 ASN A N 1
ATOM 520 C CA . ASN A 1 65 ? -33.656 -48.094 -8.328 1 57 65 ASN A CA 1
ATOM 521 C C . ASN A 1 65 ? -32.812 -49.344 -8.188 1 57 65 ASN A C 1
ATOM 523 O O . ASN A 1 65 ? -33.156 -50.25 -7.426 1 57 65 ASN A O 1
ATOM 527 N N . SER A 1 66 ? -31.891 -49.438 -9.039 1 45.94 66 SER A N 1
ATOM 528 C CA . SER A 1 66 ? -31.031 -50.594 -8.836 1 45.94 66 SER A CA 1
ATOM 529 C C . SER A 1 66 ? -29.672 -50.188 -8.258 1 45.94 66 SER A C 1
ATOM 531 O O . SER A 1 66 ? -29.234 -49.062 -8.43 1 45.94 66 SER A O 1
ATOM 533 N N . THR A 1 67 ? -29.203 -50.719 -7.215 1 44.16 67 THR A N 1
ATOM 534 C CA . THR A 1 67 ? -28.172 -50.344 -6.242 1 44.16 67 THR A CA 1
ATOM 535 C C . THR A 1 67 ? -26.812 -50.219 -6.91 1 44.16 67 THR A C 1
ATOM 537 O O . THR A 1 67 ? -25.797 -50.062 -6.234 1 44.16 67 THR A O 1
ATOM 540 N N . GLY A 1 68 ? -26.453 -50.156 -8.227 1 40.5 68 GLY A N 1
ATOM 541 C CA . GLY A 1 68 ? -25.031 -50.438 -8.398 1 40.5 68 GLY A CA 1
ATOM 542 C C . GLY A 1 68 ? -24.156 -49.219 -8.242 1 40.5 68 GLY A C 1
ATOM 543 O O . GLY A 1 68 ? -24.578 -48.094 -8.57 1 40.5 68 GLY A O 1
ATOM 544 N N . GLU A 1 69 ? -23.391 -49.094 -7.215 1 42.34 69 GLU A N 1
ATOM 545 C CA . GLU A 1 69 ? -22.438 -48 -6.957 1 42.34 69 GLU A CA 1
ATOM 546 C C . GLU A 1 69 ? -21.234 -48.094 -7.875 1 42.34 69 GLU A C 1
ATOM 548 O O . GLU A 1 69 ? -20.703 -49.188 -8.117 1 42.34 69 GLU A O 1
ATOM 553 N N . VAL A 1 70 ? -21.062 -47.219 -8.828 1 43.94 70 VAL A N 1
ATOM 554 C CA . VAL A 1 70 ? -19.828 -47.25 -9.594 1 43.94 70 VAL A CA 1
ATOM 555 C C . VAL A 1 70 ? -18.734 -46.469 -8.867 1 43.94 70 VAL A C 1
ATOM 557 O O . VAL A 1 70 ? -18.953 -45.344 -8.461 1 43.94 70 VAL A O 1
ATOM 560 N N . LEU A 1 71 ? -17.828 -47.281 -8.383 1 42.53 71 LEU A N 1
ATOM 561 C CA . LEU A 1 71 ? -16.656 -46.719 -7.715 1 42.53 71 LEU A CA 1
ATOM 562 C C . LEU A 1 71 ? -15.602 -46.281 -8.734 1 42.53 71 LEU A C 1
ATOM 564 O O . LEU A 1 71 ? -15.445 -46.938 -9.773 1 42.53 71 LEU A O 1
ATOM 568 N N . THR A 1 72 ? -15.25 -45.094 -8.82 1 43.16 72 THR A N 1
ATOM 569 C CA . THR A 1 72 ? -14.203 -44.625 -9.703 1 43.16 72 THR A CA 1
ATOM 570 C C . THR A 1 72 ? -12.82 -45.031 -9.188 1 43.16 72 THR A C 1
ATOM 572 O O . THR A 1 72 ? -12.391 -44.562 -8.133 1 43.16 72 THR A O 1
ATOM 575 N N . ASP A 1 73 ? -12.32 -46.469 -9.32 1 40.47 73 ASP A N 1
ATOM 576 C CA . ASP A 1 73 ? -11.016 -46.812 -8.766 1 40.47 73 ASP A CA 1
ATOM 577 C C . ASP A 1 73 ? -9.898 -46.438 -9.734 1 40.47 73 ASP A C 1
ATOM 579 O O . ASP A 1 73 ? -9.977 -46.75 -10.93 1 40.47 73 ASP A O 1
ATOM 583 N N . GLU A 1 74 ? -9.125 -45.656 -9.648 1 46.16 74 GLU A N 1
ATOM 584 C CA . GLU A 1 74 ? -7.957 -45.406 -10.492 1 46.16 74 GLU A CA 1
ATOM 585 C C . GLU A 1 74 ? -6.801 -46.312 -10.109 1 46.16 74 GLU A C 1
ATOM 587 O O . GLU A 1 74 ? -6.355 -46.312 -8.961 1 46.16 74 GLU A O 1
ATOM 592 N N . PRO A 1 75 ? -6.234 -47.469 -10.75 1 39.72 75 PRO A N 1
ATOM 593 C CA . PRO A 1 75 ? -5.246 -48.5 -10.453 1 39.72 75 PRO A CA 1
ATOM 594 C C . PRO A 1 75 ? -3.867 -47.938 -10.125 1 39.72 75 PRO A C 1
ATOM 596 O O . PRO A 1 75 ? -3.088 -48.562 -9.406 1 39.72 75 PRO A O 1
ATOM 599 N N . SER A 1 76 ? -2.734 -47.438 -11.188 1 43.41 76 SER A N 1
ATOM 600 C CA . SER A 1 76 ? -1.307 -47.344 -11.469 1 43.41 76 SER A CA 1
ATOM 601 C C . SER A 1 76 ? -0.528 -46.938 -10.219 1 43.41 76 SER A C 1
ATOM 603 O O . SER A 1 76 ? 0.701 -47.031 -10.195 1 43.41 76 SER A O 1
ATOM 605 N N . GLU A 1 77 ? -0.958 -46.25 -9.367 1 50.41 77 GLU A N 1
ATOM 606 C CA . GLU A 1 77 ? -1.345 -45.406 -8.242 1 50.41 77 GLU A CA 1
ATOM 607 C C . GLU A 1 77 ? -1.446 -46.219 -6.957 1 50.41 77 GLU A C 1
ATOM 609 O O . GLU A 1 77 ? -1.897 -45.688 -5.93 1 50.41 77 GLU A O 1
ATOM 614 N N . ASN A 1 78 ? 0.064 -47.219 -7.184 1 68.88 78 ASN A N 1
ATOM 615 C CA . ASN A 1 78 ? -0.126 -48.156 -6.078 1 68.88 78 ASN A CA 1
ATOM 616 C C . ASN A 1 78 ? 0.757 -47.812 -4.883 1 68.88 78 ASN A C 1
ATOM 618 O O . ASN A 1 78 ? 1.394 -48.688 -4.297 1 68.88 78 ASN A O 1
ATOM 622 N N . ASP A 1 79 ? 0.933 -46.938 -4.738 1 85.56 79 ASP A N 1
ATOM 623 C CA . ASP A 1 79 ? 1.521 -46.438 -3.494 1 85.56 79 ASP A CA 1
ATOM 624 C C . ASP A 1 79 ? 0.44 -46.094 -2.475 1 85.56 79 ASP A C 1
ATOM 626 O O . ASP A 1 79 ? -0.503 -45.375 -2.791 1 85.56 79 ASP A O 1
ATOM 630 N N . PRO A 1 80 ? 0.67 -46.719 -1.341 1 84.69 80 PRO A N 1
ATOM 631 C CA . PRO A 1 80 ? -0.375 -46.469 -0.34 1 84.69 80 PRO A CA 1
ATOM 632 C C . PRO A 1 80 ? -0.523 -45 0.035 1 84.69 80 PRO A C 1
ATOM 634 O O . PRO A 1 80 ? -1.526 -44.625 0.639 1 84.69 80 PRO A O 1
ATOM 637 N N . LEU A 1 81 ? 0.406 -44.25 -0.351 1 88.12 81 LEU A N 1
ATOM 638 C CA . LEU A 1 81 ? 0.347 -42.812 -0.001 1 88.12 81 LEU A CA 1
ATOM 639 C C . LEU A 1 81 ? -0.46 -42.031 -1.032 1 88.12 81 LEU A C 1
ATOM 641 O O . LEU A 1 81 ? -0.783 -40.875 -0.816 1 88.12 81 LEU A O 1
ATOM 645 N N . VAL A 1 82 ? -0.778 -42.688 -2.104 1 90.94 82 VAL A N 1
ATOM 646 C CA . VAL A 1 82 ? -1.621 -42.031 -3.098 1 90.94 82 VAL A CA 1
ATOM 647 C C . VAL A 1 82 ? -3.023 -41.812 -2.529 1 90.94 82 VAL A C 1
ATOM 649 O O . VAL A 1 82 ? -3.674 -42.781 -2.098 1 90.94 82 VAL A O 1
ATOM 652 N N . LEU A 1 83 ? -3.443 -40.656 -2.529 1 90.38 83 LEU A N 1
ATOM 653 C CA . LEU A 1 83 ? -4.789 -40.344 -2.066 1 90.38 83 LEU A CA 1
ATOM 654 C C . LEU A 1 83 ? -5.809 -40.5 -3.189 1 90.38 83 LEU A C 1
ATOM 656 O O . LEU A 1 83 ? -5.477 -40.344 -4.363 1 90.38 83 LEU A O 1
ATOM 660 N N . PRO A 1 84 ? -7.074 -40.906 -2.773 1 90.75 84 PRO A N 1
ATOM 661 C CA . PRO A 1 84 ? -8.109 -40.875 -3.809 1 90.75 84 PRO A CA 1
ATOM 662 C C . PRO A 1 84 ? -8.273 -39.531 -4.473 1 90.75 84 PRO A C 1
ATOM 664 O O . PRO A 1 84 ? -7.992 -38.5 -3.85 1 90.75 84 PRO A O 1
ATOM 667 N N . PRO A 1 85 ? -8.711 -39.562 -5.727 1 92.31 85 PRO A N 1
ATOM 668 C CA . PRO A 1 85 ? -8.883 -38.281 -6.422 1 92.31 85 PRO A CA 1
ATOM 669 C C . PRO A 1 85 ? -9.797 -37.312 -5.676 1 92.31 85 PRO A C 1
ATOM 671 O O . PRO A 1 85 ? -10.805 -37.75 -5.102 1 92.31 85 PRO A O 1
ATOM 674 N N . PHE A 1 86 ? -9.461 -36.062 -5.641 1 95.69 86 PHE A N 1
ATOM 675 C CA . PHE A 1 86 ? -10.266 -35.031 -4.988 1 95.69 86 PHE A CA 1
ATOM 676 C C . PHE A 1 86 ? -9.883 -33.656 -5.484 1 95.69 86 PHE A C 1
ATOM 678 O O . PHE A 1 86 ? -8.867 -33.5 -6.164 1 95.69 86 PHE A O 1
ATOM 685 N N . LEU A 1 87 ? -10.719 -32.75 -5.266 1 97.38 87 LEU A N 1
ATOM 686 C CA . LEU A 1 87 ? -10.43 -31.328 -5.402 1 97.38 87 LEU A CA 1
ATOM 687 C C . LEU A 1 87 ? -10.227 -30.672 -4.035 1 97.38 87 LEU A C 1
ATOM 689 O O . LEU A 1 87 ? -11.141 -30.656 -3.209 1 97.38 87 LEU A O 1
ATOM 693 N N . ALA A 1 88 ? -9.047 -30.109 -3.908 1 97.75 88 ALA A N 1
ATOM 694 C CA . ALA A 1 88 ? -8.734 -29.484 -2.627 1 97.75 88 ALA A CA 1
ATOM 695 C C . ALA A 1 88 ? -9.688 -28.328 -2.334 1 97.75 88 ALA A C 1
ATOM 697 O O . ALA A 1 88 ? -10.031 -27.562 -3.23 1 97.75 88 ALA A O 1
ATOM 698 N N . TYR A 1 89 ? -10.219 -28.25 -1.05 1 97.94 89 TYR A N 1
ATOM 699 C CA . TYR A 1 89 ? -11.078 -27.234 -0.469 1 97.94 89 TYR A CA 1
ATOM 700 C C . TYR A 1 89 ? -12.531 -27.438 -0.899 1 97.94 89 TYR A C 1
ATOM 702 O O . TYR A 1 89 ? -13.398 -26.625 -0.568 1 97.94 89 TYR A O 1
ATOM 710 N N . SER A 1 90 ? -12.773 -28.469 -1.708 1 98 90 SER A N 1
ATOM 711 C CA . SER A 1 90 ? -14.18 -28.828 -1.888 1 98 90 SER A CA 1
ATOM 712 C C . SER A 1 90 ? -14.844 -29.141 -0.552 1 98 90 SER A C 1
ATOM 714 O O . SER A 1 90 ? -14.352 -29.969 0.219 1 98 90 SER A O 1
ATOM 716 N N . PRO A 1 91 ? -15.93 -28.469 -0.289 1 97.31 91 PRO A N 1
ATOM 717 C CA . PRO A 1 91 ? -16.594 -28.75 0.988 1 97.31 91 PRO A CA 1
ATOM 718 C C . PRO A 1 91 ? -17.266 -30.109 1.009 1 97.31 91 PRO A C 1
ATOM 720 O O . PRO A 1 91 ? -17.703 -30.609 -0.034 1 97.31 91 PRO A O 1
ATOM 723 N N . PRO A 1 92 ? -17.297 -30.688 2.213 1 97 92 PRO A N 1
ATOM 724 C CA . PRO A 1 92 ? -18.062 -31.922 2.289 1 97 92 PRO A CA 1
ATOM 725 C C . PRO A 1 92 ? -19.547 -31.719 1.964 1 97 92 PRO A C 1
ATOM 727 O O . PRO A 1 92 ? -20.094 -30.656 2.238 1 97 92 PRO A O 1
ATOM 730 N N . GLY A 1 93 ? -20.094 -32.719 1.308 1 97.5 93 GLY A N 1
ATOM 731 C CA . GLY A 1 93 ? -21.5 -32.656 0.938 1 97.5 93 GLY A CA 1
ATOM 732 C C . GLY A 1 93 ? -22.016 -33.969 0.331 1 97.5 93 GLY A C 1
ATOM 733 O O . GLY A 1 93 ? -21.219 -34.75 -0.175 1 97.5 93 GLY A O 1
ATOM 734 N N . ASP A 1 94 ? -23.266 -34.219 0.525 1 96.62 94 ASP A N 1
ATOM 735 C CA . ASP A 1 94 ? -24.016 -35.312 -0.078 1 96.62 94 ASP A CA 1
ATOM 736 C C . ASP A 1 94 ? -25.25 -34.781 -0.803 1 96.62 94 ASP A C 1
ATOM 738 O O . ASP A 1 94 ? -26.281 -34.531 -0.176 1 96.62 94 ASP A O 1
ATOM 742 N N . VAL A 1 95 ? -25.109 -34.688 -2.146 1 97.62 95 VAL A N 1
ATOM 743 C CA . VAL A 1 95 ? -26.203 -34.062 -2.891 1 97.62 95 VAL A CA 1
ATOM 744 C C . VAL A 1 95 ? -26.672 -35 -4.004 1 97.62 95 VAL A C 1
ATOM 746 O O . VAL A 1 95 ? -25.906 -35.812 -4.516 1 97.62 95 VAL A O 1
ATOM 749 N N . MET A 1 96 ? -27.922 -34.906 -4.305 1 96.06 96 MET A N 1
ATOM 750 C CA . MET A 1 96 ? -28.547 -35.656 -5.387 1 96.06 96 MET A CA 1
ATOM 751 C C . MET A 1 96 ? -29.328 -34.719 -6.316 1 96.06 96 MET A C 1
ATOM 753 O O . MET A 1 96 ? -30.016 -33.812 -5.855 1 96.06 96 MET A O 1
ATOM 757 N N . GLY A 1 97 ? -29.078 -34.938 -7.594 1 95.56 97 GLY A N 1
ATOM 758 C CA . GLY A 1 97 ? -29.781 -34.094 -8.562 1 95.56 97 GLY A CA 1
ATOM 759 C C . GLY A 1 97 ? -29.547 -34.531 -9.992 1 95.56 97 GLY A C 1
ATOM 760 O O . GLY A 1 97 ? -28.734 -35.406 -10.266 1 95.56 97 GLY A O 1
ATOM 761 N N . GLU A 1 98 ? -30.312 -33.875 -10.875 1 97 98 GLU A N 1
ATOM 762 C CA . GLU A 1 98 ? -30.141 -34.156 -12.305 1 97 98 GLU A CA 1
ATOM 763 C C . GLU A 1 98 ? -28.812 -33.594 -12.805 1 97 98 GLU A C 1
ATOM 765 O O . GLU A 1 98 ? -28.328 -32.562 -12.328 1 97 98 GLU A O 1
ATOM 770 N N . LEU A 1 99 ? -28.297 -34.312 -13.742 1 97.25 99 LEU A N 1
ATOM 771 C CA . LEU A 1 99 ? -27.016 -33.938 -14.312 1 97.25 99 LEU A CA 1
ATOM 772 C C . LEU A 1 99 ? -27.203 -32.969 -15.484 1 97.25 99 LEU A C 1
ATOM 774 O O . LEU A 1 99 ? -28.094 -33.156 -16.312 1 97.25 99 LEU A O 1
ATOM 778 N N . ILE A 1 100 ? -26.375 -31.953 -15.492 1 98.62 100 ILE A N 1
ATOM 779 C CA . ILE A 1 100 ? -26.312 -31.047 -16.641 1 98.62 100 ILE A CA 1
ATOM 780 C C . ILE A 1 100 ? -24.875 -30.922 -17.109 1 98.62 100 ILE A C 1
ATOM 782 O O . ILE A 1 100 ? -23.938 -31.016 -16.312 1 98.62 100 ILE A O 1
ATOM 786 N N . TYR A 1 101 ? -24.656 -30.766 -18.422 1 98.62 101 TYR A N 1
ATOM 787 C CA . TYR A 1 101 ? -23.344 -30.578 -19.016 1 98.62 101 TYR A CA 1
ATOM 788 C C . TYR A 1 101 ? -23.141 -29.141 -19.469 1 98.62 101 TYR A C 1
ATOM 790 O O . TYR A 1 101 ? -23.922 -28.609 -20.266 1 98.62 101 TYR A O 1
ATOM 798 N N . VAL A 1 102 ? -22.031 -28.531 -18.984 1 98.38 102 VAL A N 1
ATOM 799 C CA . VAL A 1 102 ? -21.844 -27.109 -19.234 1 98.38 102 VAL A CA 1
ATOM 800 C C . VAL A 1 102 ? -20.453 -26.859 -19.812 1 98.38 102 VAL A C 1
ATOM 802 O O . VAL A 1 102 ? -19.75 -25.953 -19.391 1 98.38 102 VAL A O 1
ATOM 805 N N . ASN A 1 103 ? -19.969 -27.625 -20.656 1 98.25 103 ASN A N 1
ATOM 806 C CA . ASN A 1 103 ? -18.734 -27.453 -21.406 1 98.25 103 ASN A CA 1
ATOM 807 C C . ASN A 1 103 ? -17.547 -27.188 -20.469 1 98.25 103 ASN A C 1
ATOM 809 O O . ASN A 1 103 ? -17.281 -27.969 -19.562 1 98.25 103 ASN A O 1
ATOM 813 N N . TYR A 1 104 ? -16.875 -26.016 -20.656 1 96.69 104 TYR A N 1
ATOM 814 C CA . TYR A 1 104 ? -15.688 -25.734 -19.844 1 96.69 104 TYR A CA 1
ATOM 815 C C . TYR A 1 104 ? -16.047 -24.891 -18.625 1 96.69 104 TYR A C 1
ATOM 817 O O . TYR A 1 104 ? -15.172 -24.547 -17.828 1 96.69 104 TYR A O 1
ATOM 825 N N . GLY A 1 105 ? -17.281 -24.531 -18.5 1 96.25 105 GLY A N 1
ATOM 826 C CA . GLY A 1 105 ? -17.75 -23.812 -17.328 1 96.25 105 GLY A CA 1
ATOM 827 C C . GLY A 1 105 ? -17.25 -22.375 -17.266 1 96.25 105 GLY A C 1
ATOM 828 O O . GLY A 1 105 ? -17.031 -21.828 -16.188 1 96.25 105 GLY A O 1
ATOM 829 N N . THR A 1 106 ? -16.938 -21.719 -18.406 1 93.62 106 THR A N 1
ATOM 830 C CA . THR A 1 106 ? -16.609 -20.297 -18.438 1 93.62 106 THR A CA 1
ATOM 831 C C . THR A 1 106 ? -17.859 -19.453 -18.188 1 93.62 106 THR A C 1
ATOM 833 O O . THR A 1 106 ? -18.969 -19.969 -18.203 1 93.62 106 THR A O 1
ATOM 836 N N . VAL A 1 107 ? -17.641 -18.219 -17.938 1 89.19 107 VAL A N 1
ATOM 837 C CA . VAL A 1 107 ? -18.781 -17.328 -17.766 1 89.19 107 VAL A CA 1
ATOM 838 C C . VAL A 1 107 ? -19.641 -17.328 -19.031 1 89.19 107 VAL A C 1
ATOM 840 O O . VAL A 1 107 ? -20.859 -17.359 -18.953 1 89.19 107 VAL A O 1
ATOM 843 N N . GLU A 1 108 ? -19 -17.375 -20.125 1 91.25 108 GLU A N 1
ATOM 844 C CA . GLU A 1 108 ? -19.703 -17.406 -21.406 1 91.25 108 GLU A CA 1
ATOM 845 C C . GLU A 1 108 ? -20.484 -18.719 -21.578 1 91.25 108 GLU A C 1
ATOM 847 O O . GLU A 1 108 ? -21.578 -18.719 -22.156 1 91.25 108 GLU A O 1
ATOM 852 N N . ASP A 1 109 ? -19.953 -19.812 -21.141 1 96.38 109 ASP A N 1
ATOM 853 C CA . ASP A 1 109 ? -20.641 -21.094 -21.219 1 96.38 109 ASP A CA 1
ATOM 854 C C . ASP A 1 109 ? -21.938 -21.078 -20.406 1 96.38 109 ASP A C 1
ATOM 856 O O . ASP A 1 109 ? -22.969 -21.562 -20.859 1 96.38 109 ASP A O 1
ATOM 860 N N . PHE A 1 110 ? -21.875 -20.516 -19.266 1 95.69 110 PHE A N 1
ATOM 861 C CA . PHE A 1 110 ? -23.062 -20.469 -18.422 1 95.69 110 PHE A CA 1
ATOM 862 C C . PHE A 1 110 ? -24.109 -19.531 -19 1 95.69 110 PHE A C 1
ATOM 864 O O . PHE A 1 110 ? -25.312 -19.797 -18.922 1 95.69 110 PHE A O 1
ATOM 871 N N . LYS A 1 111 ? -23.578 -18.438 -19.547 1 93.44 111 LYS A N 1
ATOM 872 C CA . LYS A 1 111 ? -24.516 -17.547 -20.234 1 93.44 111 LYS A CA 1
ATOM 873 C C . LYS A 1 111 ? -25.188 -18.25 -21.422 1 93.44 111 LYS A C 1
ATOM 875 O O . LYS A 1 111 ? -26.391 -18.141 -21.594 1 93.44 111 LYS A O 1
ATOM 880 N N . LYS A 1 112 ? -24.406 -18.875 -22.188 1 96.25 112 LYS A N 1
ATOM 881 C CA . LYS A 1 112 ? -24.953 -19.625 -23.328 1 96.25 112 LYS A CA 1
ATOM 882 C C . LYS A 1 112 ? -25.922 -20.703 -22.859 1 96.25 112 LYS A C 1
ATOM 884 O O . LYS A 1 112 ? -26.953 -20.938 -23.5 1 96.25 112 LYS A O 1
ATOM 889 N N . PHE A 1 113 ? -25.609 -21.344 -21.812 1 97.38 113 PHE A N 1
ATOM 890 C CA . PHE A 1 113 ? -26.469 -22.375 -21.234 1 97.38 113 PHE A CA 1
ATOM 891 C C . PHE A 1 113 ? -27.844 -21.812 -20.891 1 97.38 113 PHE A C 1
ATOM 893 O O . PHE A 1 113 ? -28.859 -22.438 -21.172 1 97.38 113 PHE A O 1
ATOM 900 N N . GLU A 1 114 ? -27.812 -20.641 -20.344 1 95.19 114 GLU A N 1
ATOM 901 C CA . GLU A 1 114 ? -29.062 -19.953 -20.016 1 95.19 114 GLU A CA 1
ATOM 902 C C . GLU A 1 114 ? -29.797 -19.531 -21.297 1 95.19 114 GLU A C 1
ATOM 904 O O . GLU A 1 114 ? -31.031 -19.625 -21.359 1 95.19 114 GLU A O 1
ATOM 909 N N . ASP A 1 115 ? -29.062 -19.078 -22.25 1 95.38 115 ASP A N 1
ATOM 910 C CA . ASP A 1 115 ? -29.656 -18.672 -23.531 1 95.38 115 ASP A CA 1
ATOM 911 C C . ASP A 1 115 ? -30.359 -19.844 -24.203 1 95.38 115 ASP A C 1
ATOM 913 O O . ASP A 1 115 ? -31.297 -19.656 -24.969 1 95.38 115 ASP A O 1
ATOM 917 N N . LEU A 1 116 ? -29.859 -21 -23.938 1 96.31 116 LEU A N 1
ATOM 918 C CA . LEU A 1 116 ? -30.453 -22.219 -24.484 1 96.31 116 LEU A CA 1
ATOM 919 C C . LEU A 1 116 ? -31.625 -22.688 -23.641 1 96.31 116 LEU A C 1
ATOM 921 O O . LEU A 1 116 ? -32.094 -23.812 -23.797 1 96.31 116 LEU A O 1
ATOM 925 N N . LYS A 1 117 ? -32 -21.844 -22.656 1 94.62 117 LYS A N 1
ATOM 926 C CA . LYS A 1 117 ? -33.188 -22 -21.797 1 94.62 117 LYS A CA 1
ATOM 927 C C . LYS A 1 117 ? -33 -23.172 -20.828 1 94.62 117 LYS A C 1
ATOM 929 O O . LYS A 1 117 ? -33.938 -23.922 -20.562 1 94.62 117 LYS A O 1
ATOM 934 N N . GLN A 1 118 ? -31.766 -23.406 -20.469 1 95.31 118 GLN A N 1
ATOM 935 C CA . GLN A 1 118 ? -31.438 -24.406 -19.453 1 95.31 118 GLN A CA 1
ATOM 936 C C . GLN A 1 118 ? -31.219 -23.75 -18.094 1 95.31 118 GLN A C 1
ATOM 938 O O . GLN A 1 118 ? -30.906 -22.562 -18.016 1 95.31 118 GLN A O 1
ATOM 943 N N . SER A 1 119 ? -31.406 -24.516 -17.016 1 96.06 119 SER A N 1
ATOM 944 C CA . SER A 1 119 ? -31.219 -24 -15.656 1 96.06 119 SER A CA 1
ATOM 945 C C . SER A 1 119 ? -30.312 -24.906 -14.844 1 96.06 119 SER A C 1
ATOM 947 O O . SER A 1 119 ? -30.406 -26.141 -14.922 1 96.06 119 SER A O 1
ATOM 949 N N . CYS A 1 120 ? -29.469 -24.312 -14.062 1 97.19 120 CYS A N 1
ATOM 950 C CA . CYS A 1 120 ? -28.531 -25.047 -13.203 1 97.19 120 CYS A CA 1
ATOM 951 C C . CYS A 1 120 ? -29.156 -25.297 -11.836 1 97.19 120 CYS A C 1
ATOM 953 O O . CYS A 1 120 ? -28.609 -26.062 -11.039 1 97.19 120 CYS A O 1
ATOM 955 N N . LYS A 1 121 ? -30.234 -24.641 -11.57 1 97.62 121 LYS A N 1
ATOM 956 C CA . LYS A 1 121 ? -30.797 -24.625 -10.227 1 97.62 121 LYS A CA 1
ATOM 957 C C . LYS A 1 121 ? -31.094 -26.047 -9.742 1 97.62 121 LYS A C 1
ATOM 959 O O . LYS A 1 121 ? -31.875 -26.766 -10.375 1 97.62 121 LYS A O 1
ATOM 964 N N . GLY A 1 122 ? -30.484 -26.359 -8.656 1 97.75 122 GLY A N 1
ATOM 965 C CA . GLY A 1 122 ? -30.75 -27.625 -8.016 1 97.75 122 GLY A CA 1
ATOM 966 C C . GLY A 1 122 ? -30.141 -28.812 -8.742 1 97.75 122 GLY A C 1
ATOM 967 O O . GLY A 1 122 ? -30.484 -29.969 -8.477 1 97.75 122 GLY A O 1
ATOM 968 N N . LYS A 1 123 ? -29.25 -28.578 -9.711 1 98.31 123 LYS A N 1
ATOM 969 C CA . LYS A 1 123 ? -28.672 -29.641 -10.531 1 98.31 123 LYS A CA 1
ATOM 970 C C . LYS A 1 123 ? -27.188 -29.828 -10.227 1 98.31 123 LYS A C 1
ATOM 972 O O . LYS A 1 123 ? -26.609 -29.047 -9.477 1 98.31 123 LYS A O 1
ATOM 977 N N . ILE A 1 124 ? -26.641 -30.891 -10.664 1 98.19 124 ILE A N 1
ATOM 978 C CA . ILE A 1 124 ? -25.203 -31.141 -10.602 1 98.19 124 ILE A CA 1
ATOM 979 C C . ILE A 1 124 ? -24.578 -30.906 -11.969 1 98.19 124 ILE A C 1
ATOM 981 O O . ILE A 1 124 ? -24.984 -31.5 -12.969 1 98.19 124 ILE A O 1
ATOM 985 N N . ALA A 1 125 ? -23.641 -30.047 -12.008 1 98.75 125 ALA A N 1
ATOM 986 C CA . ALA A 1 125 ? -23.031 -29.656 -13.273 1 98.75 125 ALA A CA 1
ATOM 987 C C . ALA A 1 125 ? -21.766 -30.469 -13.547 1 98.75 125 ALA A C 1
ATOM 989 O O . ALA A 1 125 ? -20.859 -30.547 -12.703 1 98.75 125 ALA A O 1
ATOM 990 N N . ILE A 1 126 ? -21.656 -31.094 -14.648 1 98.31 126 ILE A N 1
ATOM 991 C CA . ILE A 1 126 ? -20.438 -31.75 -15.102 1 98.31 126 ILE A CA 1
ATOM 992 C C . ILE A 1 126 ? -19.766 -30.906 -16.172 1 98.31 126 ILE A C 1
ATOM 994 O O . ILE A 1 126 ? -20.422 -30.391 -17.078 1 98.31 126 ILE A O 1
ATOM 998 N N . MET A 1 127 ? -18.516 -30.672 -16.016 1 98.56 127 MET A N 1
ATOM 999 C CA . MET A 1 127 ? -17.781 -29.766 -16.875 1 98.56 127 MET A CA 1
ATOM 1000 C C . MET A 1 127 ? -16.391 -30.328 -17.203 1 98.56 127 MET A C 1
ATOM 1002 O O . MET A 1 127 ? -15.852 -31.125 -16.453 1 98.56 127 MET A O 1
ATOM 1006 N N . ARG A 1 128 ? -15.828 -29.828 -18.312 1 97.12 128 ARG A N 1
ATOM 1007 C CA . ARG A 1 128 ? -14.477 -30.203 -18.719 1 97.12 128 ARG A CA 1
ATOM 1008 C C . ARG A 1 128 ? -13.438 -29.359 -18 1 97.12 128 ARG A C 1
ATOM 1010 O O . ARG A 1 128 ? -13.641 -28.172 -17.766 1 97.12 128 ARG A O 1
ATOM 1017 N N . TYR A 1 129 ? -12.328 -30.016 -17.656 1 94.25 129 TYR A N 1
ATOM 1018 C CA . TYR A 1 129 ? -11.148 -29.266 -17.25 1 94.25 129 TYR A CA 1
ATOM 1019 C C . TYR A 1 129 ? -10.609 -28.422 -18.406 1 94.25 129 TYR A C 1
ATOM 1021 O O . TYR A 1 129 ? -10.852 -28.734 -19.562 1 94.25 129 TYR A O 1
ATOM 1029 N N . GLY A 1 130 ? -9.906 -27.25 -18 1 90.62 130 GLY A N 1
ATOM 1030 C CA . GLY A 1 130 ? -9.211 -26.469 -19 1 90.62 130 GLY A CA 1
ATOM 1031 C C . GLY A 1 130 ? -9.812 -25.094 -19.188 1 90.62 130 GLY A C 1
ATOM 1032 O O . GLY A 1 130 ? -10.859 -24.781 -18.625 1 90.62 130 GLY A O 1
ATOM 1033 N N . ARG A 1 131 ? -9.133 -24.266 -19.828 1 89 131 ARG A N 1
ATOM 1034 C CA . ARG A 1 131 ? -9.477 -22.922 -20.266 1 89 131 ARG A CA 1
ATOM 1035 C C . ARG A 1 131 ? -9.406 -21.922 -19.109 1 89 131 ARG A C 1
ATOM 1037 O O . ARG A 1 131 ? -8.828 -20.844 -19.25 1 89 131 ARG A O 1
ATOM 1044 N N . ILE A 1 132 ? -10.078 -22.203 -18.062 1 89.38 132 ILE A N 1
ATOM 1045 C CA . ILE A 1 132 ? -10.039 -21.266 -16.938 1 89.38 132 ILE A CA 1
ATOM 1046 C C . ILE A 1 132 ? -9.68 -22.016 -15.664 1 89.38 132 ILE A C 1
ATOM 1048 O O . ILE A 1 132 ? -9.586 -23.25 -15.664 1 89.38 132 ILE A O 1
ATOM 1052 N N . PHE A 1 133 ? -9.508 -21.328 -14.594 1 90.94 133 PHE A N 1
ATOM 1053 C CA . PHE A 1 133 ? -9.203 -21.875 -13.281 1 90.94 133 PHE A CA 1
ATOM 1054 C C . PHE A 1 133 ? -10.367 -22.719 -12.773 1 90.94 133 PHE A C 1
ATOM 1056 O O . PHE A 1 133 ? -11.531 -22.312 -12.867 1 90.94 133 PHE A O 1
ATOM 1063 N N . ARG A 1 134 ? -10.156 -23.844 -12.281 1 94.31 134 ARG A N 1
ATOM 1064 C CA . ARG A 1 134 ? -11.188 -24.781 -11.844 1 94.31 134 ARG A CA 1
ATOM 1065 C C . ARG A 1 134 ? -12.031 -24.172 -10.727 1 94.31 134 ARG A C 1
ATOM 1067 O O . ARG A 1 134 ? -13.234 -24.453 -10.641 1 94.31 134 ARG A O 1
ATOM 1074 N N . GLY A 1 135 ? -11.359 -23.344 -9.812 1 93.69 135 GLY A N 1
ATOM 1075 C CA . GLY A 1 135 ? -12.133 -22.688 -8.781 1 93.69 135 GLY A CA 1
ATOM 1076 C C . GLY A 1 135 ? -13.18 -21.734 -9.336 1 93.69 135 GLY A C 1
ATOM 1077 O O . GLY A 1 135 ? -14.258 -21.578 -8.75 1 93.69 135 GLY A O 1
ATOM 1078 N N . ASP A 1 136 ? -12.906 -21.109 -10.43 1 92.38 136 ASP A N 1
ATOM 1079 C CA . ASP A 1 136 ? -13.867 -20.234 -11.086 1 92.38 136 ASP A CA 1
ATOM 1080 C C . ASP A 1 136 ? -15.07 -21.016 -11.617 1 92.38 136 ASP A C 1
ATOM 1082 O O . ASP A 1 136 ? -16.203 -20.531 -11.547 1 92.38 136 ASP A O 1
ATOM 1086 N N . LYS A 1 137 ? -14.781 -22.188 -12.109 1 95.19 137 LYS A N 1
ATOM 1087 C CA . LYS A 1 137 ? -15.867 -23.031 -12.602 1 95.19 137 LYS A CA 1
ATOM 1088 C C . LYS A 1 137 ? -16.875 -23.344 -11.492 1 95.19 137 LYS A C 1
ATOM 1090 O O . LYS A 1 137 ? -18.078 -23.25 -11.695 1 95.19 137 LYS A O 1
ATOM 1095 N N . VAL A 1 138 ? -16.312 -23.719 -10.391 1 97 138 VAL A N 1
ATOM 1096 C CA . VAL A 1 138 ? -17.141 -24.094 -9.258 1 97 138 VAL A CA 1
ATOM 1097 C C . VAL A 1 138 ? -17.938 -22.875 -8.773 1 97 138 VAL A C 1
ATOM 1099 O O . VAL A 1 138 ? -19.125 -22.984 -8.461 1 97 138 VAL A O 1
ATOM 1102 N N . LYS A 1 139 ? -17.281 -21.766 -8.734 1 94.25 139 LYS A N 1
ATOM 1103 C CA . LYS A 1 139 ? -17.938 -20.531 -8.328 1 94.25 139 LYS A CA 1
ATOM 1104 C C . LYS A 1 139 ? -19.078 -20.188 -9.273 1 94.25 139 LYS A C 1
ATOM 1106 O O . LYS A 1 139 ? -20.188 -19.859 -8.836 1 94.25 139 LYS A O 1
ATOM 1111 N N . HIS A 1 140 ? -18.828 -20.219 -10.609 1 94.38 140 HIS A N 1
ATOM 1112 C CA . HIS A 1 140 ? -19.844 -19.922 -11.602 1 94.38 140 HIS A CA 1
ATOM 1113 C C . HIS A 1 140 ? -21.047 -20.859 -11.453 1 94.38 140 HIS A C 1
ATOM 1115 O O . HIS A 1 140 ? -22.203 -20.422 -11.555 1 94.38 140 HIS A O 1
ATOM 1121 N N . ALA A 1 141 ? -20.781 -22.094 -11.227 1 97.88 141 ALA A N 1
ATOM 1122 C CA . ALA A 1 141 ? -21.844 -23.078 -11.055 1 97.88 141 ALA A CA 1
ATOM 1123 C C . ALA A 1 141 ? -22.703 -22.766 -9.828 1 97.88 141 ALA A C 1
ATOM 1125 O O . ALA A 1 141 ? -23.938 -22.812 -9.891 1 97.88 141 ALA A O 1
ATOM 1126 N N . ALA A 1 142 ? -22.016 -22.5 -8.75 1 97.44 142 ALA A N 1
ATOM 1127 C CA . ALA A 1 142 ? -22.734 -22.156 -7.527 1 97.44 142 ALA A CA 1
ATOM 1128 C C . ALA A 1 142 ? -23.609 -20.922 -7.734 1 97.44 142 ALA A C 1
ATOM 1130 O O . ALA A 1 142 ? -24.75 -20.891 -7.281 1 97.44 142 ALA A O 1
ATOM 1131 N N . GLU A 1 143 ? -23.031 -19.969 -8.398 1 94.38 143 GLU A N 1
ATOM 1132 C CA . GLU A 1 143 ? -23.75 -18.719 -8.648 1 94.38 143 GLU A CA 1
ATOM 1133 C C . GLU A 1 143 ? -24.969 -18.953 -9.531 1 94.38 143 GLU A C 1
ATOM 1135 O O . GLU A 1 143 ? -25.969 -18.234 -9.422 1 94.38 143 GLU A O 1
ATOM 1140 N N . CYS A 1 144 ? -24.891 -19.938 -10.359 1 95.62 144 CYS A N 1
ATOM 1141 C CA . CYS A 1 144 ? -25.984 -20.25 -11.266 1 95.62 144 CYS A CA 1
ATOM 1142 C C . CYS A 1 144 ? -27 -21.172 -10.586 1 95.62 144 CYS A C 1
ATOM 1144 O O . CYS A 1 144 ? -28.047 -21.469 -11.164 1 95.62 144 CYS A O 1
ATOM 1146 N N . GLY A 1 145 ? -26.719 -21.625 -9.375 1 97.38 145 GLY A N 1
ATOM 1147 C CA . GLY A 1 145 ? -27.688 -22.344 -8.578 1 97.38 145 GLY A CA 1
ATOM 1148 C C . GLY A 1 145 ? -27.422 -23.844 -8.516 1 97.38 145 GLY A C 1
ATOM 1149 O O . GLY A 1 145 ? -28.203 -24.594 -7.945 1 97.38 145 GLY A O 1
ATOM 1150 N N . ALA A 1 146 ? -26.312 -24.328 -9.102 1 98.56 146 ALA A N 1
ATOM 1151 C CA . ALA A 1 146 ? -25.969 -25.75 -9.023 1 98.56 146 ALA A CA 1
ATOM 1152 C C . ALA A 1 146 ? -25.688 -26.172 -7.586 1 98.56 146 ALA A C 1
ATOM 1154 O O . ALA A 1 146 ? -25.266 -25.359 -6.766 1 98.56 146 ALA A O 1
ATOM 1155 N N . ILE A 1 147 ? -25.922 -27.422 -7.32 1 98.62 147 ILE A N 1
ATOM 1156 C CA . ILE A 1 147 ? -25.75 -27.891 -5.949 1 98.62 147 ILE A CA 1
ATOM 1157 C C . ILE A 1 147 ? -24.5 -28.766 -5.852 1 98.62 147 ILE A C 1
ATOM 1159 O O . ILE A 1 147 ? -24.109 -29.172 -4.758 1 98.62 147 ILE A O 1
ATOM 1163 N N . GLY A 1 148 ? -23.812 -29.016 -6.98 1 98.5 148 GLY A N 1
ATOM 1164 C CA . GLY A 1 148 ? -22.578 -29.781 -7.055 1 98.5 148 GLY A CA 1
ATOM 1165 C C . GLY A 1 148 ? -21.891 -29.703 -8.406 1 98.5 148 GLY A C 1
ATOM 1166 O O . GLY A 1 148 ? -22.516 -29.312 -9.398 1 98.5 148 GLY A O 1
ATOM 1167 N N . VAL A 1 149 ? -20.625 -30.047 -8.383 1 98.69 149 VAL A N 1
ATOM 1168 C CA . VAL A 1 149 ? -19.844 -29.938 -9.617 1 98.69 149 VAL A CA 1
ATOM 1169 C C . VAL A 1 149 ? -19.016 -31.203 -9.82 1 98.69 149 VAL A C 1
ATOM 1171 O O . VAL A 1 149 ? -18.453 -31.75 -8.867 1 98.69 149 VAL A O 1
ATOM 1174 N N . ILE A 1 150 ? -18.969 -31.656 -11.008 1 97.75 150 ILE A N 1
ATOM 1175 C CA . ILE A 1 150 ? -18.078 -32.75 -11.445 1 97.75 150 ILE A CA 1
ATOM 1176 C C . ILE A 1 150 ? -17.172 -32.25 -12.562 1 97.75 150 ILE A C 1
ATOM 1178 O O . ILE A 1 150 ? -17.641 -31.625 -13.531 1 97.75 150 ILE A O 1
ATOM 1182 N N . LEU A 1 151 ? -15.891 -32.469 -12.398 1 98 151 LEU A N 1
ATOM 1183 C CA . LEU A 1 151 ? -14.938 -32.094 -13.438 1 98 151 LEU A CA 1
ATOM 1184 C C . LEU A 1 151 ? -14.273 -33.344 -14.023 1 98 151 LEU A C 1
ATOM 1186 O O . LEU A 1 151 ? -14.039 -34.312 -13.32 1 98 151 LEU A O 1
ATOM 1190 N N . PHE A 1 152 ? -13.953 -33.25 -15.289 1 96.19 152 PHE A N 1
ATOM 1191 C CA . PHE A 1 152 ? -13.211 -34.344 -15.914 1 96.19 152 PHE A CA 1
ATOM 1192 C C . PHE A 1 152 ? -12.32 -33.812 -17.031 1 96.19 152 PHE A C 1
ATOM 1194 O O . PHE A 1 152 ? -12.586 -32.75 -17.594 1 96.19 152 PHE A O 1
ATOM 1201 N N . SER A 1 153 ? -11.219 -34.562 -17.344 1 95.56 153 SER A N 1
ATOM 1202 C CA . SER A 1 153 ? -10.336 -34.219 -18.453 1 95.56 153 SER A CA 1
ATOM 1203 C C . SER A 1 153 ? -10.812 -34.875 -19.75 1 95.56 153 SER A C 1
ATOM 1205 O O . SER A 1 153 ? -10.648 -36.094 -19.953 1 95.56 153 SER A O 1
ATOM 1207 N N . ASP A 1 154 ? -11.305 -34.062 -20.594 1 96.19 154 ASP A N 1
ATOM 1208 C CA . ASP A 1 154 ? -11.875 -34.594 -21.844 1 96.19 154 ASP A CA 1
ATOM 1209 C C . ASP A 1 154 ? -10.781 -35.094 -22.766 1 96.19 154 ASP A C 1
ATOM 1211 O O . ASP A 1 154 ? -9.758 -34.438 -22.953 1 96.19 154 ASP A O 1
ATOM 1215 N N . PRO A 1 155 ? -11.008 -36.219 -23.438 1 94.88 155 PRO A N 1
ATOM 1216 C CA . PRO A 1 155 ? -9.977 -36.781 -24.312 1 94.88 155 PRO A CA 1
ATOM 1217 C C . PRO A 1 155 ? -9.602 -35.844 -25.469 1 94.88 155 PRO A C 1
ATOM 1219 O O . PRO A 1 155 ? -8.492 -35.969 -26.016 1 94.88 155 PRO A O 1
ATOM 1222 N N . ILE A 1 156 ? -10.492 -34.969 -25.766 1 94.19 156 ILE A N 1
ATOM 1223 C CA . ILE A 1 156 ? -10.18 -34.062 -26.859 1 94.19 156 ILE A CA 1
ATOM 1224 C C . ILE A 1 156 ? -8.945 -33.25 -26.484 1 94.19 156 ILE A C 1
ATOM 1226 O O . ILE A 1 156 ? -8.188 -32.812 -27.359 1 94.19 156 ILE A O 1
ATOM 1230 N N . ASP A 1 157 ? -8.734 -33.125 -25.203 1 93.19 157 ASP A N 1
ATOM 1231 C CA . ASP A 1 157 ? -7.637 -32.281 -24.719 1 93.19 157 ASP A CA 1
ATOM 1232 C C . ASP A 1 157 ? -6.461 -33.125 -24.25 1 93.19 157 ASP A C 1
ATOM 1234 O O . ASP A 1 157 ? -5.305 -32.719 -24.344 1 93.19 157 ASP A O 1
ATOM 1238 N N . VAL A 1 158 ? -6.688 -34.375 -23.766 1 93.94 158 VAL A N 1
ATOM 1239 C CA . VAL A 1 158 ? -5.629 -35.062 -23.047 1 93.94 158 VAL A CA 1
ATOM 1240 C C . VAL A 1 158 ? -5.328 -36.406 -23.734 1 93.94 158 VAL A C 1
ATOM 1242 O O . VAL A 1 158 ? -4.402 -37.094 -23.344 1 93.94 158 VAL A O 1
ATOM 1245 N N . ALA A 1 159 ? -6.125 -36.781 -24.734 1 93.12 159 ALA A N 1
ATOM 1246 C CA . ALA A 1 159 ? -5.914 -38 -25.516 1 93.12 159 ALA A CA 1
ATOM 1247 C C . ALA A 1 159 ? -6.441 -37.844 -26.938 1 93.12 159 ALA A C 1
ATOM 1249 O O . ALA A 1 159 ? -7.211 -38.656 -27.422 1 93.12 159 ALA A O 1
ATOM 1250 N N . PRO A 1 160 ? -5.953 -36.844 -27.594 1 91.25 160 PRO A N 1
ATOM 1251 C CA . PRO A 1 160 ? -6.496 -36.531 -28.922 1 91.25 160 PRO A CA 1
ATOM 1252 C C . PRO A 1 160 ? -6.223 -37.656 -29.938 1 91.25 160 PRO A C 1
ATOM 1254 O O . PRO A 1 160 ? -6.887 -37.719 -30.984 1 91.25 160 PRO A O 1
ATOM 1257 N N . GLU A 1 161 ? -5.316 -38.531 -29.688 1 91.56 161 GLU A N 1
ATOM 1258 C CA . GLU A 1 161 ? -4.965 -39.594 -30.609 1 91.56 161 GLU A CA 1
ATOM 1259 C C . GLU A 1 161 ? -5.844 -40.812 -30.391 1 91.56 161 GLU A C 1
ATOM 1261 O O . GLU A 1 161 ? -5.742 -41.812 -31.125 1 91.56 161 GLU A O 1
ATOM 1266 N N . GLY A 1 162 ? -6.609 -40.719 -29.391 1 92.19 162 GLY A N 1
ATOM 1267 C CA . GLY A 1 162 ? -7.516 -41.844 -29.125 1 92.19 162 GLY A CA 1
ATOM 1268 C C . GLY A 1 162 ? -7.426 -42.344 -27.703 1 92.19 162 GLY A C 1
ATOM 1269 O O . GLY A 1 162 ? -6.34 -42.375 -27.109 1 92.19 162 GLY A O 1
ATOM 1270 N N . MET A 1 163 ? -8.5 -42.812 -27.219 1 93.88 163 MET A N 1
ATOM 1271 C CA . MET A 1 163 ? -8.586 -43.281 -25.844 1 93.88 163 MET A CA 1
ATOM 1272 C C . MET A 1 163 ? -7.832 -44.594 -25.688 1 93.88 163 MET A C 1
ATOM 1274 O O . MET A 1 163 ? -7.562 -45.031 -24.562 1 93.88 163 MET A O 1
ATOM 1278 N N . ASP A 1 164 ? -7.465 -45.188 -26.828 1 91.88 164 ASP A N 1
ATOM 1279 C CA . ASP A 1 164 ? -6.738 -46.469 -26.797 1 91.88 164 ASP A CA 1
ATOM 1280 C C . ASP A 1 164 ? -5.23 -46.219 -26.891 1 91.88 164 ASP A C 1
ATOM 1282 O O . ASP A 1 164 ? -4.441 -47.156 -26.719 1 91.88 164 ASP A O 1
ATOM 1286 N N . LYS A 1 165 ? -4.836 -45.031 -27.094 1 94 165 LYS A N 1
ATOM 1287 C CA . LYS A 1 165 ? -3.428 -44.656 -27.219 1 94 165 LYS A CA 1
ATOM 1288 C C . LYS A 1 165 ? -2.996 -43.75 -26.078 1 94 165 LYS A C 1
ATOM 1290 O O . LYS A 1 165 ? -2.631 -42.594 -26.297 1 94 165 LYS A O 1
ATOM 1295 N N . THR A 1 166 ? -2.961 -44.344 -24.984 1 93.25 166 THR A N 1
ATOM 1296 C CA . THR A 1 166 ? -2.734 -43.562 -23.781 1 93.25 166 THR A CA 1
ATOM 1297 C C . THR A 1 166 ? -1.676 -44.188 -22.891 1 93.25 166 THR A C 1
ATOM 1299 O O . THR A 1 166 ? -1.143 -45.25 -23.219 1 93.25 166 THR A O 1
ATOM 1302 N N . PHE A 1 167 ? -1.265 -43.5 -21.906 1 89.94 167 PHE A N 1
ATOM 1303 C CA . PHE A 1 167 ? -0.325 -43.969 -20.891 1 89.94 167 PHE A CA 1
ATOM 1304 C C . PHE A 1 167 ? -0.75 -45.344 -20.359 1 89.94 167 PHE A C 1
ATOM 1306 O O . PHE A 1 167 ? -1.938 -45.562 -20.141 1 89.94 167 PHE A O 1
ATOM 1313 N N . PRO A 1 168 ? 0.202 -46.219 -20.234 1 89.94 168 PRO A N 1
ATOM 1314 C CA . PRO A 1 168 ? 1.654 -46.031 -20.281 1 89.94 168 PRO A CA 1
ATOM 1315 C C . PRO A 1 168 ? 2.232 -46.281 -21.672 1 89.94 168 PRO A C 1
ATOM 1317 O O . PRO A 1 168 ? 3.453 -46.312 -21.844 1 89.94 168 PRO A O 1
ATOM 1320 N N . LYS A 1 169 ? 1.391 -46.5 -22.578 1 89.06 169 LYS A N 1
ATOM 1321 C CA . LYS A 1 169 ? 1.89 -46.781 -23.922 1 89.06 169 LYS A CA 1
ATOM 1322 C C . LYS A 1 169 ? 2.371 -45.5 -24.594 1 89.06 169 LYS A C 1
ATOM 1324 O O . LYS A 1 169 ? 3.301 -45.5 -25.391 1 89.06 169 LYS A O 1
ATOM 1329 N N . THR A 1 170 ? 1.76 -44.531 -24.344 1 90.81 170 THR A N 1
ATOM 1330 C CA . THR A 1 170 ? 2.123 -43.219 -24.797 1 90.81 170 THR A CA 1
ATOM 1331 C C . THR A 1 170 ? 2.062 -42.219 -23.641 1 90.81 170 THR A C 1
ATOM 1333 O O . THR A 1 170 ? 1.739 -42.594 -22.516 1 90.81 170 THR A O 1
ATOM 1336 N N . TRP A 1 171 ? 2.33 -41.062 -23.922 1 90.12 171 TRP A N 1
ATOM 1337 C CA . TRP A 1 171 ? 2.404 -40.062 -22.875 1 90.12 171 TRP A CA 1
ATOM 1338 C C . TRP A 1 171 ? 1.025 -39.469 -22.578 1 90.12 171 TRP A C 1
ATOM 1340 O O . TRP A 1 171 ? 0.861 -38.688 -21.625 1 90.12 171 TRP A O 1
ATOM 1350 N N . TRP A 1 172 ? -0.009 -39.812 -23.344 1 92.25 172 TRP A N 1
ATOM 1351 C CA . TRP A 1 172 ? -1.342 -39.25 -23.203 1 92.25 172 TRP A CA 1
ATOM 1352 C C . TRP A 1 172 ? -2.059 -39.812 -21.984 1 92.25 172 TRP A C 1
ATOM 1354 O O . TRP A 1 172 ? -1.793 -40.969 -21.578 1 92.25 172 TRP A O 1
ATOM 1364 N N . LEU A 1 173 ? -2.936 -39.094 -21.453 1 93.62 173 LEU A N 1
ATOM 1365 C CA . LEU A 1 173 ? -3.627 -39.469 -20.219 1 93.62 173 LEU A CA 1
ATOM 1366 C C . LEU A 1 173 ? -4.535 -40.656 -20.453 1 93.62 173 LEU A C 1
ATOM 1368 O O . LEU A 1 173 ? -5.328 -40.688 -21.391 1 93.62 173 LEU A O 1
ATOM 1372 N N . SER A 1 174 ? -4.398 -41.625 -19.641 1 92.25 174 SER A N 1
ATOM 1373 C CA . SER A 1 174 ? -5.27 -42.781 -19.703 1 92.25 174 SER A CA 1
ATOM 1374 C C . SER A 1 174 ? -6.656 -42.469 -19.156 1 92.25 174 SER A C 1
ATOM 1376 O O . SER A 1 174 ? -6.828 -41.531 -18.391 1 92.25 174 SER A O 1
ATOM 1378 N N . GLY A 1 175 ? -7.621 -43.219 -19.516 1 92.44 175 GLY A N 1
ATOM 1379 C CA . GLY A 1 175 ? -9 -43 -19.109 1 92.44 175 GLY A CA 1
ATOM 1380 C C . GLY A 1 175 ? -9.219 -43.219 -17.625 1 92.44 175 GLY A C 1
ATOM 1381 O O . GLY A 1 175 ? -10.258 -42.812 -17.094 1 92.44 175 GLY A O 1
ATOM 1382 N N . THR A 1 176 ? -8.258 -43.656 -16.969 1 89.56 176 THR A N 1
ATOM 1383 C CA . THR A 1 176 ? -8.375 -43.906 -15.539 1 89.56 176 THR A CA 1
ATOM 1384 C C . THR A 1 176 ? -7.711 -42.781 -14.742 1 89.56 176 THR A C 1
ATOM 1386 O O . THR A 1 176 ? -7.789 -42.75 -13.516 1 89.56 176 THR A O 1
ATOM 1389 N N . GLY A 1 177 ? -7.02 -41.906 -15.422 1 90.88 177 GLY A N 1
ATOM 1390 C CA . GLY A 1 177 ? -6.344 -40.812 -14.742 1 90.88 177 GLY A CA 1
ATOM 1391 C C . GLY A 1 177 ? -7.258 -39.656 -14.43 1 90.88 177 GLY A C 1
ATOM 1392 O O . GLY A 1 177 ? -7.996 -39.188 -15.305 1 90.88 177 GLY A O 1
ATOM 1393 N N . ALA A 1 178 ? -7.316 -39.219 -13.156 1 92.56 178 ALA A N 1
ATOM 1394 C CA . ALA A 1 178 ? -8.086 -38.031 -12.742 1 92.56 178 ALA A CA 1
ATOM 1395 C C . ALA A 1 178 ? -7.16 -36.875 -12.391 1 92.56 178 ALA A C 1
ATOM 1397 O O . ALA A 1 178 ? -6.141 -37.062 -11.719 1 92.56 178 ALA A O 1
ATOM 1398 N N . GLN A 1 179 ? -7.5 -35.719 -12.883 1 94.38 179 GLN A N 1
ATOM 1399 C CA . GLN A 1 179 ? -6.746 -34.531 -12.562 1 94.38 179 GLN A CA 1
ATOM 1400 C C . GLN A 1 179 ? -7.191 -33.938 -11.219 1 94.38 179 GLN A C 1
ATOM 1402 O O . GLN A 1 179 ? -8.375 -33.688 -11.008 1 94.38 179 GLN A O 1
ATOM 1407 N N . ARG A 1 180 ? -6.262 -33.812 -10.281 1 95.38 180 ARG A N 1
ATOM 1408 C CA . ARG A 1 180 ? -6.48 -33.156 -8.984 1 95.38 180 ARG A CA 1
ATOM 1409 C C . ARG A 1 180 ? -6.145 -31.688 -9.055 1 95.38 180 ARG A C 1
ATOM 1411 O O . ARG A 1 180 ? -5.535 -31.219 -10.016 1 95.38 180 ARG A O 1
ATOM 1418 N N . GLY A 1 181 ? -6.578 -30.938 -8.039 1 95.75 181 GLY A N 1
ATOM 1419 C CA . GLY A 1 181 ? -6.23 -29.531 -7.988 1 95.75 181 GLY A CA 1
ATOM 1420 C C . GLY A 1 181 ? -6.973 -28.766 -6.902 1 95.75 181 GLY A C 1
ATOM 1421 O O . GLY A 1 181 ? -7.93 -29.281 -6.324 1 95.75 181 GLY A O 1
ATOM 1422 N N . SER A 1 182 ? -6.512 -27.609 -6.66 1 96.25 182 SER A N 1
ATOM 1423 C CA . SER A 1 182 ? -7.156 -26.734 -5.695 1 96.25 182 SER A CA 1
ATOM 1424 C C . SER A 1 182 ? -8.305 -25.953 -6.34 1 96.25 182 SER A C 1
ATOM 1426 O O . SER A 1 182 ? -8.195 -25.516 -7.488 1 96.25 182 SER A O 1
ATOM 1428 N N . ILE A 1 183 ? -9.398 -25.75 -5.605 1 96.69 183 ILE A N 1
ATOM 1429 C CA . ILE A 1 183 ? -10.477 -24.891 -6.09 1 96.69 183 ILE A CA 1
ATOM 1430 C C . ILE A 1 183 ? -10.633 -23.688 -5.16 1 96.69 183 ILE A C 1
ATOM 1432 O O . ILE A 1 183 ? -11.688 -23.047 -5.137 1 96.69 183 ILE A O 1
ATOM 1436 N N . LEU A 1 184 ? -9.547 -23.422 -4.43 1 94.81 184 LEU A N 1
ATOM 1437 C CA . LEU A 1 184 ? -9.508 -22.25 -3.551 1 94.81 184 LEU A CA 1
ATOM 1438 C C . LEU A 1 184 ? -9.57 -20.969 -4.355 1 94.81 184 LEU A C 1
ATOM 1440 O O . LEU A 1 184 ? -8.812 -20.781 -5.309 1 94.81 184 LEU A O 1
ATOM 1444 N N . LYS A 1 185 ? -10.539 -20.141 -4.027 1 88.25 185 LYS A N 1
ATOM 1445 C CA . LYS A 1 185 ? -10.617 -18.812 -4.625 1 88.25 185 LYS A CA 1
ATOM 1446 C C . LYS A 1 185 ? -10.32 -17.719 -3.596 1 88.25 185 LYS A C 1
ATOM 1448 O O . LYS A 1 185 ? -11.242 -17.094 -3.061 1 88.25 185 LYS A O 1
ATOM 1453 N N . ASN A 1 186 ? -9.117 -17.422 -3.461 1 84.06 186 ASN A N 1
ATOM 1454 C CA . ASN A 1 186 ? -8.648 -16.5 -2.432 1 84.06 186 ASN A CA 1
ATOM 1455 C C . ASN A 1 186 ? -8.398 -15.109 -2.998 1 84.06 186 ASN A C 1
ATOM 1457 O O . ASN A 1 186 ? -7.699 -14.961 -4.004 1 84.06 186 ASN A O 1
ATOM 1461 N N . ASN A 1 187 ? -9.023 -14.094 -2.414 1 83.38 187 ASN A N 1
ATOM 1462 C CA . ASN A 1 187 ? -8.719 -12.711 -2.762 1 83.38 187 ASN A CA 1
ATOM 1463 C C . ASN A 1 187 ? -7.426 -12.234 -2.105 1 83.38 187 ASN A C 1
ATOM 1465 O O . ASN A 1 187 ? -6.82 -11.258 -2.553 1 83.38 187 ASN A O 1
ATOM 1469 N N . TYR A 1 188 ? -7.078 -12.883 -1.061 1 90.38 188 TYR A N 1
ATOM 1470 C CA . TYR A 1 188 ? -5.816 -12.656 -0.37 1 90.38 188 TYR A CA 1
ATOM 1471 C C . TYR A 1 188 ? -4.926 -13.891 -0.44 1 90.38 188 TYR A C 1
ATOM 1473 O O . TYR A 1 188 ? -5.266 -14.938 0.116 1 90.38 188 TYR A O 1
ATOM 1481 N N . TYR A 1 189 ? -3.826 -13.727 -1.091 1 93.31 189 TYR A N 1
ATOM 1482 C CA . TYR A 1 189 ? -2.965 -14.875 -1.32 1 93.31 189 TYR A CA 1
ATOM 1483 C C . TYR A 1 189 ? -2.387 -15.398 -0.008 1 93.31 189 TYR A C 1
ATOM 1485 O O . TYR A 1 189 ? -2.025 -14.609 0.871 1 93.31 189 TYR A O 1
ATOM 1493 N N . GLY A 1 190 ? -2.324 -16.75 0.123 1 95.5 190 GLY A N 1
ATOM 1494 C CA . GLY A 1 190 ? -1.866 -17.391 1.343 1 95.5 190 GLY A CA 1
ATOM 1495 C C . GLY A 1 190 ? -2.961 -18.172 2.057 1 95.5 190 GLY A C 1
ATOM 1496 O O . GLY A 1 190 ? -3.949 -18.562 1.438 1 95.5 190 GLY A O 1
ATOM 1497 N N . ASP A 1 191 ? -2.762 -18.438 3.314 1 97.62 191 ASP A N 1
ATOM 1498 C CA . ASP A 1 191 ? -3.746 -19.141 4.137 1 97.62 191 ASP A CA 1
ATOM 1499 C C . ASP A 1 191 ? -5.059 -18.359 4.203 1 97.62 191 ASP A C 1
ATOM 1501 O O . ASP A 1 191 ? -5.07 -17.188 4.578 1 97.62 191 ASP A O 1
ATOM 1505 N N . PRO A 1 192 ? -6.191 -19.047 3.885 1 96.69 192 PRO A N 1
ATOM 1506 C CA . PRO A 1 192 ? -7.469 -18.328 3.852 1 96.69 192 PRO A CA 1
ATOM 1507 C C . PRO A 1 192 ? -7.93 -17.875 5.234 1 96.69 192 PRO A C 1
ATOM 1509 O O . PRO A 1 192 ? -8.859 -17.078 5.352 1 96.69 192 PRO A O 1
ATOM 1512 N N . LEU A 1 193 ? -7.242 -18.359 6.277 1 97.31 193 LEU A N 1
ATOM 1513 C CA . LEU A 1 193 ? -7.699 -18.031 7.621 1 97.31 193 LEU A CA 1
ATOM 1514 C C . LEU A 1 193 ? -6.852 -16.922 8.227 1 97.31 193 LEU A C 1
ATOM 1516 O O . LEU A 1 193 ? -7.156 -16.422 9.312 1 97.31 193 LEU A O 1
ATOM 1520 N N . THR A 1 194 ? -5.84 -16.516 7.609 1 97 194 THR A N 1
ATOM 1521 C CA . THR A 1 194 ? -5.047 -15.359 8.016 1 97 194 THR A CA 1
ATOM 1522 C C . THR A 1 194 ? -4.82 -14.422 6.836 1 97 194 THR A C 1
ATOM 1524 O O . THR A 1 194 ? -3.68 -14.133 6.473 1 97 194 THR A O 1
ATOM 1527 N N . PRO A 1 195 ? -5.91 -13.914 6.273 1 94.31 195 PRO A N 1
ATOM 1528 C CA . PRO A 1 195 ? -5.773 -13.062 5.094 1 94.31 195 PRO A CA 1
ATOM 1529 C C . PRO A 1 195 ? -4.828 -11.883 5.324 1 94.31 195 PRO A C 1
ATOM 1531 O O . PRO A 1 195 ? -4.91 -11.211 6.355 1 94.31 195 PRO A O 1
ATOM 1534 N N . LEU A 1 196 ? -3.834 -11.695 4.422 1 92.25 196 LEU A N 1
ATOM 1535 C CA . LEU A 1 196 ? -2.912 -10.57 4.371 1 92.25 196 LEU A CA 1
ATOM 1536 C C . LEU A 1 196 ? -1.731 -10.789 5.312 1 92.25 196 LEU A C 1
ATOM 1538 O O . LEU A 1 196 ? -0.729 -10.07 5.234 1 92.25 196 LEU A O 1
ATOM 1542 N N . LEU A 1 197 ? -1.816 -11.758 6.23 1 97.12 197 LEU A N 1
ATOM 1543 C CA . LEU A 1 197 ? -0.8 -11.992 7.25 1 97.12 197 LEU A CA 1
ATOM 1544 C C . LEU A 1 197 ? -0.26 -13.414 7.16 1 97.12 197 LEU A C 1
ATOM 1546 O O . LEU A 1 197 ? -0.961 -14.32 6.707 1 97.12 197 LEU A O 1
ATOM 1550 N N . PRO A 1 198 ? 0.998 -13.602 7.555 1 98.19 198 PRO A N 1
ATOM 1551 C CA . PRO A 1 198 ? 1.512 -14.977 7.566 1 98.19 198 PRO A CA 1
ATOM 1552 C C . PRO A 1 198 ? 0.876 -15.836 8.656 1 98.19 198 PRO A C 1
ATOM 1554 O O . PRO A 1 198 ? 0.616 -15.344 9.758 1 98.19 198 PRO A O 1
ATOM 1557 N N . SER A 1 199 ? 0.599 -17.031 8.367 1 98.25 199 SER A N 1
ATOM 1558 C CA . SER A 1 199 ? 0.002 -17.969 9.32 1 98.25 199 SER A CA 1
ATOM 1559 C C . SER A 1 199 ? 1.043 -18.5 10.297 1 98.25 199 SER A C 1
ATOM 1561 O O . SER A 1 199 ? 1.342 -19.688 10.312 1 98.25 199 SER A O 1
ATOM 1563 N N . THR A 1 200 ? 1.587 -17.656 11.117 1 98.19 200 THR A N 1
ATOM 1564 C CA . THR A 1 200 ? 2.635 -17.953 12.086 1 98.19 200 THR A CA 1
ATOM 1565 C C . THR A 1 200 ? 2.113 -17.797 13.508 1 98.19 200 THR A C 1
ATOM 1567 O O . THR A 1 200 ? 0.992 -17.344 13.719 1 98.19 200 THR A O 1
ATOM 1570 N N . GLU A 1 201 ? 2.949 -18.25 14.469 1 96.19 201 GLU A N 1
ATOM 1571 C CA . GLU A 1 201 ? 2.598 -18.109 15.883 1 96.19 201 GLU A CA 1
ATOM 1572 C C . GLU A 1 201 ? 2.342 -16.656 16.25 1 96.19 201 GLU A C 1
ATOM 1574 O O . GLU A 1 201 ? 3.07 -15.766 15.828 1 96.19 201 GLU A O 1
ATOM 1579 N N . GLY A 1 202 ? 1.277 -16.391 16.984 1 96.5 202 GLY A N 1
ATOM 1580 C CA . GLY A 1 202 ? 0.96 -15.055 17.453 1 96.5 202 GLY A CA 1
ATOM 1581 C C . GLY A 1 202 ? -0.008 -14.328 16.531 1 96.5 202 GLY A C 1
ATOM 1582 O O . GLY A 1 202 ? -0.546 -13.273 16.906 1 96.5 202 GLY A O 1
ATOM 1583 N N . ILE A 1 203 ? -0.272 -14.828 15.352 1 98.19 203 ILE A N 1
ATOM 1584 C CA . ILE A 1 203 ? -1.24 -14.258 14.422 1 98.19 203 ILE A CA 1
ATOM 1585 C C . ILE A 1 203 ? -2.594 -14.945 14.602 1 98.19 203 ILE A C 1
ATOM 1587 O O . ILE A 1 203 ? -2.688 -16.172 14.531 1 98.19 203 ILE A O 1
ATOM 1591 N N . TYR A 1 204 ? -3.584 -14.195 14.867 1 97.81 204 TYR A N 1
ATOM 1592 C CA . TYR A 1 204 ? -4.918 -14.742 15.07 1 97.81 204 TYR A CA 1
ATOM 1593 C C . TYR A 1 204 ? -5.535 -15.195 13.75 1 97.81 204 TYR A C 1
ATOM 1595 O O . TYR A 1 204 ? -5.305 -14.578 12.711 1 97.81 204 TYR A O 1
ATOM 1603 N N . ARG A 1 205 ? -6.336 -16.266 13.828 1 96.31 205 ARG A N 1
ATOM 1604 C CA . ARG A 1 205 ? -6.949 -16.875 12.656 1 96.31 205 ARG A CA 1
ATOM 1605 C C . ARG A 1 205 ? -8.453 -16.641 12.641 1 96.31 205 ARG A C 1
ATOM 1607 O O . ARG A 1 205 ? -9.102 -16.641 13.688 1 96.31 205 ARG A O 1
ATOM 1614 N N . ASN A 1 206 ? -8.977 -16.453 11.477 1 94.12 206 ASN A N 1
ATOM 1615 C CA . ASN A 1 206 ? -10.422 -16.469 11.273 1 94.12 206 ASN A CA 1
ATOM 1616 C C . ASN A 1 206 ? -10.992 -17.875 11.336 1 94.12 206 ASN A C 1
ATOM 1618 O O . ASN A 1 206 ? -10.258 -18.859 11.172 1 94.12 206 ASN A O 1
ATOM 1622 N N . SER A 1 207 ? -12.289 -17.844 11.609 1 93.25 207 SER A N 1
ATOM 1623 C CA . SER A 1 207 ? -12.977 -19.125 11.438 1 93.25 207 SER A CA 1
ATOM 1624 C C . SER A 1 207 ? -13.227 -19.422 9.961 1 93.25 207 SER A C 1
ATOM 1626 O O . SER A 1 207 ? -13.258 -18.5 9.141 1 93.25 207 SER A O 1
ATOM 1628 N N . ARG A 1 208 ? -13.359 -20.703 9.609 1 93.38 208 ARG A N 1
ATOM 1629 C CA . ARG A 1 208 ? -13.633 -21.094 8.227 1 93.38 208 ARG A CA 1
ATOM 1630 C C . ARG A 1 208 ? -14.93 -20.469 7.723 1 93.38 208 ARG A C 1
ATOM 1632 O O . ARG A 1 208 ? -15.062 -20.188 6.531 1 93.38 208 ARG A O 1
ATOM 1639 N N . ASN A 1 209 ? -15.812 -20.141 8.672 1 91.44 209 ASN A N 1
ATOM 1640 C CA . ASN A 1 209 ? -17.109 -19.578 8.297 1 91.44 209 ASN A CA 1
ATOM 1641 C C . ASN A 1 209 ? -16.984 -18.078 7.992 1 91.44 209 ASN A C 1
ATOM 1643 O O . ASN A 1 209 ? -17.891 -17.484 7.395 1 91.44 209 ASN A O 1
ATOM 1647 N N . ASP A 1 210 ? -15.812 -17.562 8.359 1 89.06 210 ASP A N 1
ATOM 1648 C CA . ASP A 1 210 ? -15.664 -16.109 8.227 1 89.06 210 ASP A CA 1
ATOM 1649 C C . ASP A 1 210 ? -14.883 -15.75 6.961 1 89.06 210 ASP A C 1
ATOM 1651 O O . ASP A 1 210 ? -14.617 -14.578 6.699 1 89.06 210 ASP A O 1
ATOM 1655 N N . THR A 1 211 ? -14.539 -16.75 6.176 1 90.69 211 THR A N 1
ATOM 1656 C CA . THR A 1 211 ? -13.836 -16.469 4.926 1 90.69 211 THR A CA 1
ATOM 1657 C C . THR A 1 211 ? -14.734 -16.766 3.729 1 90.69 211 THR A C 1
ATOM 1659 O O . THR A 1 211 ? -15.547 -17.688 3.77 1 90.69 211 THR A O 1
ATOM 1662 N N . ASN A 1 212 ? -14.547 -15.977 2.725 1 88.62 212 ASN A N 1
ATOM 1663 C CA . ASN A 1 212 ? -15.281 -16.203 1.482 1 88.62 212 ASN A CA 1
ATOM 1664 C C . ASN A 1 212 ? -14.414 -16.891 0.433 1 88.62 212 ASN A C 1
ATOM 1666 O O . ASN A 1 212 ? -14.789 -16.953 -0.739 1 88.62 212 ASN A O 1
ATOM 1670 N N . ALA A 1 213 ? -13.312 -17.391 0.876 1 92.75 213 ALA A N 1
ATOM 1671 C CA . ALA A 1 213 ? -12.367 -17.984 -0.057 1 92.75 213 ALA A CA 1
ATOM 1672 C C . ALA A 1 213 ? -12.758 -19.438 -0.373 1 92.75 213 ALA A C 1
ATOM 1674 O O . ALA A 1 213 ? -12.422 -19.953 -1.439 1 92.75 213 ALA A O 1
ATOM 1675 N N . LEU A 1 214 ? -13.492 -20.047 0.49 1 95.62 214 LEU A N 1
ATOM 1676 C CA . LEU A 1 214 ? -13.828 -21.469 0.363 1 95.62 214 LEU A CA 1
ATOM 1677 C C . LEU A 1 214 ? -15.078 -21.656 -0.482 1 95.62 214 LEU A C 1
ATOM 1679 O O . LEU A 1 214 ? -16.047 -20.906 -0.342 1 95.62 214 LEU A O 1
ATOM 1683 N N . PRO A 1 215 ? -15.023 -22.578 -1.413 1 96.12 215 PRO A N 1
ATOM 1684 C CA . PRO A 1 215 ? -16.219 -22.875 -2.197 1 96.12 215 PRO A CA 1
ATOM 1685 C C . PRO A 1 215 ? -17.406 -23.328 -1.33 1 96.12 215 PRO A C 1
ATOM 1687 O O . PRO A 1 215 ? -17.203 -23.859 -0.233 1 96.12 215 PRO A O 1
ATOM 1690 N N . THR A 1 216 ? -18.594 -23.203 -1.923 1 95.31 216 THR A N 1
ATOM 1691 C CA . THR A 1 216 ? -19.781 -23.422 -1.101 1 95.31 216 THR A CA 1
ATOM 1692 C C . THR A 1 216 ? -20.5 -24.703 -1.502 1 95.31 216 THR A C 1
ATOM 1694 O O . THR A 1 216 ? -21.391 -25.172 -0.79 1 95.31 216 THR A O 1
ATOM 1697 N N . ILE A 1 217 ? -20.172 -25.281 -2.648 1 98.19 217 ILE A N 1
ATOM 1698 C CA . ILE A 1 217 ? -20.812 -26.516 -3.09 1 98.19 217 ILE A CA 1
ATOM 1699 C C . ILE A 1 217 ? -19.766 -27.594 -3.322 1 98.19 217 ILE A C 1
ATOM 1701 O O . ILE A 1 217 ? -18.609 -27.297 -3.652 1 98.19 217 ILE A O 1
ATOM 1705 N N . PRO A 1 218 ? -20.125 -28.859 -3.107 1 98.06 218 PRO A N 1
ATOM 1706 C CA . PRO A 1 218 ? -19.141 -29.938 -3.309 1 98.06 218 PRO A CA 1
ATOM 1707 C C . PRO A 1 218 ? -18.75 -30.094 -4.773 1 98.06 218 PRO A C 1
ATOM 1709 O O . PRO A 1 218 ? -19.562 -29.859 -5.668 1 98.06 218 PRO A O 1
ATOM 1712 N N . ALA A 1 219 ? -17.531 -30.484 -4.953 1 98.5 219 ALA A N 1
ATOM 1713 C CA . ALA A 1 219 ? -16.969 -30.703 -6.285 1 98.5 219 ALA A CA 1
ATOM 1714 C C . ALA A 1 219 ? -16.031 -31.922 -6.285 1 98.5 219 ALA A C 1
ATOM 1716 O O . ALA A 1 219 ? -15.305 -32.125 -5.316 1 98.5 219 ALA A O 1
ATOM 1717 N N . GLN A 1 220 ? -16.047 -32.625 -7.352 1 97.12 220 GLN A N 1
ATOM 1718 C CA . GLN A 1 220 ? -15.25 -33.844 -7.449 1 97.12 220 GLN A CA 1
ATOM 1719 C C . GLN A 1 220 ? -14.773 -34.094 -8.875 1 97.12 220 GLN A C 1
ATOM 1721 O O . GLN A 1 220 ? -15.516 -33.875 -9.836 1 97.12 220 GLN A O 1
ATOM 1726 N N . PRO A 1 221 ? -13.5 -34.531 -9.016 1 96.81 221 PRO A N 1
ATOM 1727 C CA . PRO A 1 221 ? -13.031 -34.906 -10.344 1 96.81 221 PRO A CA 1
ATOM 1728 C C . PRO A 1 221 ? -13.312 -36.375 -10.672 1 96.81 221 PRO A C 1
ATOM 1730 O O . PRO A 1 221 ? -13.359 -37.219 -9.766 1 96.81 221 PRO A O 1
ATOM 1733 N N . LEU A 1 222 ? -13.43 -36.625 -11.961 1 94.94 222 LEU A N 1
ATOM 1734 C CA . LEU A 1 222 ? -13.609 -38 -12.469 1 94.94 222 LEU A CA 1
ATOM 1735 C C . LEU A 1 222 ? -12.609 -38.281 -13.578 1 94.94 222 LEU A C 1
ATOM 1737 O O . LEU A 1 222 ? -12.297 -37.406 -14.391 1 94.94 222 LEU A O 1
ATOM 1741 N N . PRO A 1 223 ? -12.18 -39.562 -13.586 1 94.25 223 PRO A N 1
ATOM 1742 C CA . PRO A 1 223 ? -11.555 -39.969 -14.844 1 94.25 223 PRO A CA 1
ATOM 1743 C C . PRO A 1 223 ? -12.516 -39.938 -16.031 1 94.25 223 PRO A C 1
ATOM 1745 O O . PRO A 1 223 ? -13.734 -40.062 -15.844 1 94.25 223 PRO A O 1
ATOM 1748 N N . TYR A 1 224 ? -11.922 -39.719 -17.188 1 95.06 224 TYR A N 1
ATOM 1749 C CA . TYR A 1 224 ? -12.859 -39.531 -18.297 1 95.06 224 TYR A CA 1
ATOM 1750 C C . TYR A 1 224 ? -13.555 -40.844 -18.672 1 95.06 224 TYR A C 1
ATOM 1752 O O . TYR A 1 224 ? -14.617 -40.812 -19.281 1 95.06 224 TYR A O 1
ATOM 1760 N N . ASN A 1 225 ? -13.07 -42.062 -18.25 1 93.56 225 ASN A N 1
ATOM 1761 C CA . ASN A 1 225 ? -13.82 -43.312 -18.406 1 93.56 225 ASN A CA 1
ATOM 1762 C C . ASN A 1 225 ? -15.109 -43.281 -17.578 1 93.56 225 ASN A C 1
ATOM 1764 O O . ASN A 1 225 ? -16.141 -43.781 -18.047 1 93.56 225 ASN A O 1
ATOM 1768 N N . ASP A 1 226 ? -15 -42.781 -16.422 1 93.88 226 ASP A N 1
ATOM 1769 C CA . ASP A 1 226 ? -16.172 -42.688 -15.562 1 93.88 226 ASP A CA 1
ATOM 1770 C C . ASP A 1 226 ? -17.141 -41.594 -16.062 1 93.88 226 ASP A C 1
ATOM 1772 O O . ASP A 1 226 ? -18.359 -41.781 -16.031 1 93.88 226 ASP A O 1
ATOM 1776 N N . ALA A 1 227 ? -16.594 -40.531 -16.453 1 95.69 227 ALA A N 1
ATOM 1777 C CA . ALA A 1 227 ? -17.438 -39.469 -17 1 95.69 227 ALA A CA 1
ATOM 1778 C C . ALA A 1 227 ? -18.234 -39.969 -18.188 1 95.69 227 ALA A C 1
ATOM 1780 O O . ALA A 1 227 ? -19.391 -39.562 -18.391 1 95.69 227 ALA A O 1
ATOM 1781 N N . LEU A 1 228 ? -17.656 -40.781 -19 1 95.81 228 LEU A N 1
ATOM 1782 C CA . LEU A 1 228 ? -18.328 -41.375 -20.156 1 95.81 228 LEU A CA 1
ATOM 1783 C C . LEU A 1 228 ? -19.594 -42.125 -19.734 1 95.81 228 LEU A C 1
ATOM 1785 O O . LEU A 1 228 ? -20.609 -42.031 -20.422 1 95.81 228 LEU A O 1
ATOM 1789 N N . GLU A 1 229 ? -19.578 -42.812 -18.625 1 93.19 229 GLU A N 1
ATOM 1790 C CA . GLU A 1 229 ? -20.719 -43.562 -18.141 1 93.19 229 GLU A CA 1
ATOM 1791 C C . GLU A 1 229 ? -21.891 -42.656 -17.797 1 93.19 229 GLU A C 1
ATOM 1793 O O . GLU A 1 229 ? -23.047 -43.031 -17.938 1 93.19 229 GLU A O 1
ATOM 1798 N N . PHE A 1 230 ? -21.609 -41.469 -17.359 1 94.62 230 PHE A N 1
ATOM 1799 C CA . PHE A 1 230 ? -22.641 -40.5 -17.031 1 94.62 230 PHE A CA 1
ATOM 1800 C C . PHE A 1 230 ? -23.156 -39.812 -18.297 1 94.62 230 PHE A C 1
ATOM 1802 O O . PHE A 1 230 ? -24.375 -39.781 -18.531 1 94.62 230 PHE A O 1
ATOM 1809 N N . LEU A 1 231 ? -22.25 -39.375 -19.109 1 96.88 231 LEU A N 1
ATOM 1810 C CA . LEU A 1 231 ? -22.594 -38.531 -20.234 1 96.88 231 LEU A CA 1
ATOM 1811 C C . LEU A 1 231 ? -23.344 -39.312 -21.297 1 96.88 231 LEU A C 1
ATOM 1813 O O . LEU A 1 231 ? -24.234 -38.781 -21.969 1 96.88 231 LEU A O 1
ATOM 1817 N N . LYS A 1 232 ? -23 -40.562 -21.5 1 95.88 232 LYS A N 1
ATOM 1818 C CA . LYS A 1 232 ? -23.656 -41.344 -22.547 1 95.88 232 LYS A CA 1
ATOM 1819 C C . LYS A 1 232 ? -25.109 -41.625 -22.188 1 95.88 232 LYS A C 1
ATOM 1821 O O . LYS A 1 232 ? -25.922 -41.969 -23.062 1 95.88 232 LYS A O 1
ATOM 1826 N N . ARG A 1 233 ? -25.5 -41.469 -20.906 1 94.19 233 ARG A N 1
ATOM 1827 C CA . ARG A 1 233 ? -26.844 -41.781 -20.422 1 94.19 233 ARG A CA 1
ATOM 1828 C C . ARG A 1 233 ? -27.703 -40.531 -20.359 1 94.19 233 ARG A C 1
ATOM 1830 O O . ARG A 1 233 ? -28.906 -40.594 -20.094 1 94.19 233 ARG A O 1
ATOM 1837 N N . MET A 1 234 ? -27.125 -39.406 -20.594 1 96.5 234 MET A N 1
ATOM 1838 C CA . MET A 1 234 ? -27.828 -38.125 -20.406 1 96.5 234 MET A CA 1
ATOM 1839 C C . MET A 1 234 ? -28.906 -37.938 -21.469 1 96.5 234 MET A C 1
ATOM 1841 O O . MET A 1 234 ? -28.734 -38.375 -22.609 1 96.5 234 MET A O 1
ATOM 1845 N N . LYS A 1 235 ? -29.953 -37.375 -21.109 1 96.62 235 LYS A N 1
ATOM 1846 C CA . LYS A 1 235 ? -31 -36.938 -22.031 1 96.62 235 LYS A CA 1
ATOM 1847 C C . LYS A 1 235 ? -30.875 -35.438 -22.328 1 96.62 235 LYS A C 1
ATOM 1849 O O . LYS A 1 235 ? -29.859 -34.812 -22 1 96.62 235 LYS A O 1
ATOM 1854 N N . GLY A 1 236 ? -31.906 -34.906 -23.047 1 95.75 236 GLY A N 1
ATOM 1855 C CA . GLY A 1 236 ? -31.938 -33.5 -23.344 1 95.75 236 GLY A CA 1
ATOM 1856 C C . GLY A 1 236 ? -31.391 -33.188 -24.734 1 95.75 236 GLY A C 1
ATOM 1857 O O . GLY A 1 236 ? -31.031 -34.094 -25.484 1 95.75 236 GLY A O 1
ATOM 1858 N N . PRO A 1 237 ? -31.344 -31.891 -25.031 1 97.12 237 PRO A N 1
ATOM 1859 C CA . PRO A 1 237 ? -30.859 -31.5 -26.344 1 97.12 237 PRO A CA 1
ATOM 1860 C C . PRO A 1 237 ? -29.359 -31.75 -26.531 1 97.12 237 PRO A C 1
ATOM 1862 O O . PRO A 1 237 ? -28.594 -31.688 -25.562 1 97.12 237 PRO A O 1
ATOM 1865 N N . GLU A 1 238 ? -29.031 -32.062 -27.766 1 97.06 238 GLU A N 1
ATOM 1866 C CA . GLU A 1 238 ? -27.609 -32.188 -28.094 1 97.06 238 GLU A CA 1
ATOM 1867 C C . GLU A 1 238 ? -26.859 -30.875 -27.812 1 97.06 238 GLU A C 1
ATOM 1869 O O . GLU A 1 238 ? -27.375 -29.781 -28.078 1 97.06 238 GLU A O 1
ATOM 1874 N N . ALA A 1 239 ? -25.734 -31 -27.188 1 97.94 239 ALA A N 1
ATOM 1875 C CA . ALA A 1 239 ? -24.906 -29.812 -26.953 1 97.94 239 ALA A CA 1
ATOM 1876 C C . ALA A 1 239 ? -24.469 -29.188 -28.281 1 97.94 239 ALA A C 1
ATOM 1878 O O . ALA A 1 239 ? -24.359 -29.875 -29.297 1 97.94 239 ALA A O 1
ATOM 1879 N N . PRO A 1 240 ? -24.203 -27.891 -28.25 1 96.94 240 PRO A N 1
ATOM 1880 C CA . PRO A 1 240 ? -23.672 -27.25 -29.453 1 96.94 240 PRO A CA 1
ATOM 1881 C C . PRO A 1 240 ? -22.406 -27.922 -29.984 1 96.94 240 PRO A C 1
ATOM 1883 O O . PRO A 1 240 ? -21.672 -28.531 -29.203 1 96.94 240 PRO A O 1
ATOM 1886 N N . ASP A 1 241 ? -22.141 -27.734 -31.25 1 96.44 241 ASP A N 1
ATOM 1887 C CA . ASP A 1 241 ? -20.984 -28.359 -31.891 1 96.44 241 ASP A CA 1
ATOM 1888 C C . ASP A 1 241 ? -19.688 -27.984 -31.188 1 96.44 241 ASP A C 1
ATOM 1890 O O . ASP A 1 241 ? -18.812 -28.844 -30.984 1 96.44 241 ASP A O 1
ATOM 1894 N N . SER A 1 242 ? -19.641 -26.797 -30.797 1 96.19 242 SER A N 1
ATOM 1895 C CA . SER A 1 242 ? -18.438 -26.297 -30.156 1 96.19 242 SER A CA 1
ATOM 1896 C C . SER A 1 242 ? -18.266 -26.906 -28.766 1 96.19 242 SER A C 1
ATOM 1898 O O . SER A 1 242 ? -17.188 -26.797 -28.172 1 96.19 242 SER A O 1
ATOM 1900 N N . TRP A 1 243 ? -19.344 -27.562 -28.25 1 98 243 TRP A N 1
ATOM 1901 C CA . TRP A 1 243 ? -19.297 -28.141 -26.906 1 98 243 TRP A CA 1
ATOM 1902 C C . TRP A 1 243 ? -19.047 -29.641 -26.969 1 98 243 TRP A C 1
ATOM 1904 O O . TRP A 1 243 ? -18.891 -30.297 -25.938 1 98 243 TRP A O 1
ATOM 1914 N N . GLN A 1 244 ? -18.953 -30.172 -28.172 1 97.56 244 GLN A N 1
ATOM 1915 C CA . GLN A 1 244 ? -18.656 -31.594 -28.328 1 97.56 244 GLN A CA 1
ATOM 1916 C C . GLN A 1 244 ? -17.203 -31.891 -27.969 1 97.56 244 GLN A C 1
ATOM 1918 O O . GLN A 1 244 ? -16.328 -31.047 -28.188 1 97.56 244 GLN A O 1
ATOM 1923 N N . GLY A 1 245 ? -17 -33.156 -27.438 1 96.06 245 GLY A N 1
ATOM 1924 C CA . GLY A 1 245 ? -15.664 -33.531 -26.984 1 96.06 245 GLY A CA 1
ATOM 1925 C C . GLY A 1 245 ? -15.156 -34.812 -27.609 1 96.06 245 GLY A C 1
ATOM 1926 O O . GLY A 1 245 ? -15.492 -35.125 -28.75 1 96.06 245 GLY A O 1
ATOM 1927 N N . GLY A 1 246 ? -14.242 -35.469 -26.875 1 95.38 246 GLY A N 1
ATOM 1928 C CA . GLY A 1 246 ? -13.539 -36.594 -27.469 1 95.38 246 GLY A CA 1
ATOM 1929 C C . GLY A 1 246 ? -14.023 -37.938 -26.969 1 95.38 246 GLY A C 1
ATOM 1930 O O . GLY A 1 246 ? -13.406 -38.969 -27.234 1 95.38 246 GLY A O 1
ATOM 1931 N N . LEU A 1 247 ? -15.117 -38.094 -26.188 1 96.38 247 LEU A N 1
ATOM 1932 C CA . LEU A 1 247 ? -15.602 -39.344 -25.594 1 96.38 247 LEU A CA 1
ATOM 1933 C C . LEU A 1 247 ? -16.328 -40.188 -26.641 1 96.38 247 LEU A C 1
ATOM 1935 O O . LEU A 1 247 ? -16.812 -41.281 -26.328 1 96.38 247 LEU A O 1
ATOM 1939 N N . GLN A 1 248 ? -16.391 -39.844 -27.875 1 93.19 248 GLN A N 1
ATOM 1940 C CA . GLN A 1 248 ? -17 -40.594 -28.984 1 93.19 248 GLN A CA 1
ATOM 1941 C C . GLN A 1 248 ? -18.484 -40.844 -28.734 1 93.19 248 GLN A C 1
ATOM 1943 O O . GLN A 1 248 ? -18.984 -41.938 -28.906 1 93.19 248 GLN A O 1
ATOM 1948 N N . ILE A 1 249 ? -19.156 -39.938 -28.109 1 96.75 249 ILE A N 1
ATOM 1949 C CA . ILE A 1 249 ? -20.609 -39.844 -27.938 1 96.75 249 ILE A CA 1
ATOM 1950 C C . ILE A 1 249 ? -21.094 -38.469 -28.328 1 96.75 249 ILE A C 1
ATOM 1952 O O . ILE A 1 249 ? -20.281 -37.562 -28.547 1 96.75 249 ILE A O 1
ATOM 1956 N N . LYS A 1 250 ? -22.422 -38.406 -28.516 1 96.62 250 LYS A N 1
ATOM 1957 C CA . LYS A 1 250 ? -23 -37.062 -28.625 1 96.62 250 LYS A CA 1
ATOM 1958 C C . LYS A 1 250 ? -23.25 -36.469 -27.25 1 96.62 250 LYS A C 1
ATOM 1960 O O . LYS A 1 250 ? -24.031 -37 -26.469 1 96.62 250 LYS A O 1
ATOM 1965 N N . TYR A 1 251 ? -22.641 -35.438 -26.969 1 98.19 251 TYR A N 1
ATOM 1966 C CA . TYR A 1 251 ? -22.859 -34.75 -25.703 1 98.19 251 TYR A CA 1
ATOM 1967 C C . TYR A 1 251 ? -24.234 -34.094 -25.641 1 98.19 251 TYR A C 1
ATOM 1969 O O . TYR A 1 251 ? -24.672 -33.5 -26.625 1 98.19 251 TYR A O 1
ATOM 1977 N N . LYS A 1 252 ? -24.891 -34.25 -24.578 1 98.19 252 LYS A N 1
ATOM 1978 C CA . LYS A 1 252 ? -26.203 -33.656 -24.359 1 98.19 252 LYS A CA 1
ATOM 1979 C C . LYS A 1 252 ? -26.188 -32.719 -23.156 1 98.19 252 LYS A C 1
ATOM 1981 O O . LYS A 1 252 ? -25.406 -32.906 -22.219 1 98.19 252 LYS A O 1
ATOM 1986 N N . LEU A 1 253 ? -27.031 -31.766 -23.109 1 98.25 253 LEU A N 1
ATOM 1987 C CA . LEU A 1 253 ? -27.031 -30.719 -22.094 1 98.25 253 LEU A CA 1
ATOM 1988 C C . LEU A 1 253 ? -27.719 -31.188 -20.812 1 98.25 253 LEU A C 1
ATOM 1990 O O . LEU A 1 253 ? -27.391 -30.719 -19.719 1 98.25 253 LEU A O 1
ATOM 1994 N N . GLY A 1 254 ? -28.594 -32.219 -20.906 1 96.31 254 GLY A N 1
ATOM 1995 C CA . GLY A 1 254 ? -29.484 -32.531 -19.812 1 96.31 254 GLY A CA 1
ATOM 1996 C C . GLY A 1 254 ? -30.766 -31.703 -19.828 1 96.31 254 GLY A C 1
ATOM 1997 O O . GLY A 1 254 ? -31.109 -31.109 -20.844 1 96.31 254 GLY A O 1
ATOM 1998 N N . PRO A 1 255 ? -31.406 -31.75 -18.672 1 97.19 255 PRO A N 1
ATOM 1999 C CA . PRO A 1 255 ? -31 -32.312 -17.391 1 97.19 255 PRO A CA 1
ATOM 2000 C C . PRO A 1 255 ? -31.375 -33.781 -17.25 1 97.19 255 PRO A C 1
ATOM 2002 O O . PRO A 1 255 ? -32.406 -34.219 -17.766 1 97.19 255 PRO A O 1
ATOM 2005 N N . GLY A 1 256 ? -30.547 -34.438 -16.641 1 94.81 256 GLY A N 1
ATOM 2006 C CA . GLY A 1 256 ? -30.891 -35.781 -16.188 1 94.81 256 GLY A CA 1
ATOM 2007 C C . GLY A 1 256 ? -30.562 -36.844 -17.219 1 94.81 256 GLY A C 1
ATOM 2008 O O . GLY A 1 256 ? -29.812 -36.594 -18.156 1 94.81 256 GLY A O 1
ATOM 2009 N N . PHE A 1 257 ? -31.078 -38.062 -16.984 1 95.31 257 PHE A N 1
ATOM 2010 C CA . PHE A 1 257 ? -30.75 -39.25 -17.781 1 95.31 257 PHE A CA 1
ATOM 2011 C C . PHE A 1 257 ? -31.953 -39.688 -18.625 1 95.31 257 PHE A C 1
ATOM 2013 O O . PHE A 1 257 ? -33.094 -39.281 -18.344 1 95.31 257 PHE A O 1
ATOM 2020 N N . THR A 1 258 ? -31.625 -40.5 -19.609 1 94.44 258 THR A N 1
ATOM 2021 C CA . THR A 1 258 ? -32.656 -41.062 -20.453 1 94.44 258 THR A CA 1
ATOM 2022 C C . THR A 1 258 ? -33.656 -41.875 -19.609 1 94.44 258 THR A C 1
ATOM 2024 O O . THR A 1 258 ? -34.844 -41.844 -19.844 1 94.44 258 THR A O 1
ATOM 2027 N N . ASP A 1 259 ? -33.125 -42.625 -18.656 1 91.81 259 ASP A N 1
ATOM 2028 C CA . ASP A 1 259 ? -33.969 -43.312 -17.672 1 91.81 259 ASP A CA 1
ATOM 2029 C C . ASP A 1 259 ? -34.438 -42.375 -16.578 1 91.81 259 ASP A C 1
ATOM 2031 O O . ASP A 1 259 ? -33.625 -41.938 -15.742 1 91.81 259 ASP A O 1
ATOM 2035 N N . PRO A 1 260 ? -35.656 -42.062 -16.531 1 89.19 260 PRO A N 1
ATOM 2036 C CA . PRO A 1 260 ? -36.156 -41.062 -15.578 1 89.19 260 PRO A CA 1
ATOM 2037 C C . PRO A 1 260 ? -36 -41.531 -14.125 1 89.19 260 PRO A C 1
ATOM 2039 O O . PRO A 1 260 ? -36.156 -40.719 -13.203 1 89.19 260 PRO A O 1
ATOM 2042 N N . ASN A 1 261 ? -35.688 -42.812 -13.945 1 87.69 261 ASN A N 1
ATOM 2043 C CA . ASN A 1 261 ? -35.562 -43.312 -12.586 1 87.69 261 ASN A CA 1
ATOM 2044 C C . ASN A 1 261 ? -34.125 -43.25 -12.109 1 87.69 261 ASN A C 1
ATOM 2046 O O . ASN A 1 261 ? -33.781 -43.812 -11.07 1 87.69 261 ASN A O 1
ATOM 2050 N N . THR A 1 262 ? -33.344 -42.656 -12.922 1 90.44 262 THR A N 1
ATOM 2051 C CA . THR A 1 262 ? -31.938 -42.562 -12.594 1 90.44 262 THR A CA 1
ATOM 2052 C C . THR A 1 262 ? -31.562 -41.125 -12.25 1 90.44 262 THR A C 1
ATOM 2054 O O . THR A 1 262 ? -32.094 -40.188 -12.836 1 90.44 262 THR A O 1
ATOM 2057 N N . THR A 1 263 ? -30.734 -40.969 -11.211 1 91.38 263 THR A N 1
ATOM 2058 C CA . THR A 1 263 ? -30.234 -39.656 -10.812 1 91.38 263 THR A CA 1
ATOM 2059 C C . THR A 1 263 ? -28.75 -39.719 -10.445 1 91.38 263 THR A C 1
ATOM 2061 O O . THR A 1 263 ? -28.156 -40.812 -10.461 1 91.38 263 THR A O 1
ATOM 2064 N N . THR A 1 264 ? -28.188 -38.562 -10.336 1 94.25 264 THR A N 1
ATOM 2065 C CA . THR A 1 264 ? -26.766 -38.469 -9.969 1 94.25 264 THR A CA 1
ATOM 2066 C C . THR A 1 264 ? -26.625 -38.125 -8.492 1 94.25 264 THR A C 1
ATOM 2068 O O . THR A 1 264 ? -27.312 -37.25 -7.98 1 94.25 264 THR A O 1
ATOM 2071 N N . ARG A 1 265 ? -25.797 -38.812 -7.781 1 95 265 ARG A N 1
ATOM 2072 C CA . ARG A 1 265 ? -25.453 -38.5 -6.398 1 95 265 ARG A CA 1
ATOM 2073 C C . ARG A 1 265 ? -23.969 -38.188 -6.266 1 95 265 ARG A C 1
ATOM 2075 O O . ARG A 1 265 ? -23.109 -38.938 -6.758 1 95 265 ARG A O 1
ATOM 2082 N N . LEU A 1 266 ? -23.641 -37.094 -5.758 1 96.12 266 LEU A N 1
ATOM 2083 C CA . LEU A 1 266 ? -22.281 -36.625 -5.496 1 96.12 266 LEU A CA 1
ATOM 2084 C C . LEU A 1 266 ? -22 -36.594 -3.998 1 96.12 266 LEU A C 1
ATOM 2086 O O . LEU A 1 266 ? -22.672 -35.875 -3.242 1 96.12 266 LEU A O 1
ATOM 2090 N N . ILE A 1 267 ? -21.062 -37.406 -3.58 1 95.44 267 ILE A N 1
ATOM 2091 C CA . ILE A 1 267 ? -20.672 -37.531 -2.178 1 95.44 267 ILE A CA 1
ATOM 2092 C C . ILE A 1 267 ? -19.234 -37.062 -2.002 1 95.44 267 ILE A C 1
ATOM 2094 O O . ILE A 1 267 ? -18.312 -37.656 -2.553 1 95.44 267 ILE A O 1
ATOM 2098 N N . VAL A 1 268 ? -19.031 -36 -1.326 1 96.88 268 VAL A N 1
ATOM 2099 C CA . VAL A 1 268 ? -17.703 -35.469 -0.998 1 96.88 268 VAL A CA 1
ATOM 2100 C C . VAL A 1 268 ? -17.484 -35.5 0.513 1 96.88 268 VAL A C 1
ATOM 2102 O O . VAL A 1 268 ? -18.297 -34.969 1.275 1 96.88 268 VAL A O 1
ATOM 2105 N N . ASN A 1 269 ? -16.422 -36.156 0.922 1 96.19 269 ASN A N 1
ATOM 2106 C CA . ASN A 1 269 ? -16.125 -36.312 2.34 1 96.19 269 ASN A CA 1
ATOM 2107 C C . ASN A 1 269 ? -14.773 -35.719 2.705 1 96.19 269 ASN A C 1
ATOM 2109 O O . ASN A 1 269 ? -14.062 -36.219 3.566 1 96.19 269 ASN A O 1
ATOM 2113 N N . ASN A 1 270 ? -14.344 -34.719 1.925 1 96.75 270 ASN A N 1
ATOM 2114 C CA . ASN A 1 270 ? -13.094 -34.062 2.232 1 96.75 270 ASN A CA 1
ATOM 2115 C C . ASN A 1 270 ? -13.086 -33.5 3.656 1 96.75 270 ASN A C 1
ATOM 2117 O O . ASN A 1 270 ? -14.125 -33.094 4.18 1 96.75 270 ASN A O 1
ATOM 2121 N N . GLU A 1 271 ? -11.977 -33.469 4.293 1 96.31 271 GLU A N 1
ATOM 2122 C CA . GLU A 1 271 ? -11.781 -32.938 5.637 1 96.31 271 GLU A CA 1
ATOM 2123 C C . GLU A 1 271 ? -10.812 -31.766 5.621 1 96.31 271 GLU A C 1
ATOM 2125 O O . GLU A 1 271 ? -9.766 -31.812 4.98 1 96.31 271 GLU A O 1
ATOM 2130 N N . PHE A 1 272 ? -11.242 -30.719 6.289 1 96.62 272 PHE A N 1
ATOM 2131 C CA . PHE A 1 272 ? -10.344 -29.594 6.469 1 96.62 272 PHE A CA 1
ATOM 2132 C C . PHE A 1 272 ? -9.398 -29.828 7.637 1 96.62 272 PHE A C 1
ATOM 2134 O O . PHE A 1 272 ? -9.828 -30.25 8.711 1 96.62 272 PHE A O 1
ATOM 2141 N N . VAL A 1 273 ? -8.148 -29.578 7.395 1 96.25 273 VAL A N 1
ATOM 2142 C CA . VAL A 1 273 ? -7.141 -29.781 8.438 1 96.25 273 VAL A CA 1
ATOM 2143 C C . VAL A 1 273 ? -6.121 -28.656 8.398 1 96.25 273 VAL A C 1
ATOM 2145 O O . VAL A 1 273 ? -5.812 -28.125 7.324 1 96.25 273 VAL A O 1
ATOM 2148 N N . THR A 1 274 ? -5.648 -28.219 9.562 1 96.69 274 THR A N 1
ATOM 2149 C CA . THR A 1 274 ? -4.523 -27.297 9.633 1 96.69 274 THR A CA 1
ATOM 2150 C C . THR A 1 274 ? -3.213 -28.047 9.828 1 96.69 274 THR A C 1
ATOM 2152 O O . THR A 1 274 ? -3.066 -28.812 10.781 1 96.69 274 THR A O 1
ATOM 2155 N N . ARG A 1 275 ? -2.256 -27.906 8.922 1 96.81 275 ARG A N 1
ATOM 2156 C CA . ARG A 1 275 ? -0.958 -28.578 8.984 1 96.81 275 ARG A CA 1
ATOM 2157 C C . ARG A 1 275 ? 0.174 -27.594 8.711 1 96.81 275 ARG A C 1
ATOM 2159 O O . ARG A 1 275 ? -0.038 -26.547 8.094 1 96.81 275 ARG A O 1
ATOM 2166 N N . PRO A 1 276 ? 1.31 -27.922 9.195 1 97.31 276 PRO A N 1
ATOM 2167 C CA . PRO A 1 276 ? 2.457 -27.062 8.898 1 97.31 276 PRO A CA 1
ATOM 2168 C C . PRO A 1 276 ? 2.984 -27.25 7.477 1 97.31 276 PRO A C 1
ATOM 2170 O O . PRO A 1 276 ? 3.004 -28.375 6.965 1 97.31 276 PRO A O 1
ATOM 2173 N N . GLY A 1 277 ? 3.203 -26.234 6.773 1 97.38 277 GLY A N 1
ATOM 2174 C CA . GLY A 1 277 ? 4.035 -26.188 5.582 1 97.38 277 GLY A CA 1
ATOM 2175 C C . GLY A 1 277 ? 5.395 -25.562 5.832 1 97.38 277 GLY A C 1
ATOM 2176 O O . GLY A 1 277 ? 5.5 -24.516 6.477 1 97.38 277 GLY A O 1
ATOM 2177 N N . TYR A 1 278 ? 6.492 -26.266 5.359 1 98.12 278 TYR A N 1
ATOM 2178 C CA . TYR A 1 278 ? 7.848 -25.766 5.566 1 98.12 278 TYR A CA 1
ATOM 2179 C C . TYR A 1 278 ? 8.484 -25.359 4.242 1 98.12 278 TYR A C 1
ATOM 2181 O O . TYR A 1 278 ? 8.758 -26.219 3.393 1 98.12 278 TYR A O 1
ATOM 2189 N N . ASN A 1 279 ? 8.703 -24.094 4.07 1 98.69 279 ASN A N 1
ATOM 2190 C CA . ASN A 1 279 ? 9.578 -23.672 2.984 1 98.69 279 ASN A CA 1
ATOM 2191 C C . ASN A 1 279 ? 11.039 -24.016 3.271 1 98.69 279 ASN A C 1
ATOM 2193 O O . ASN A 1 279 ? 11.383 -24.391 4.391 1 98.69 279 ASN A O 1
ATOM 2197 N N . VAL A 1 280 ? 11.898 -23.984 2.295 1 98.88 280 VAL A N 1
ATOM 2198 C CA . VAL A 1 280 ? 13.352 -24.016 2.451 1 98.88 280 VAL A CA 1
ATOM 2199 C C . VAL A 1 280 ? 13.984 -22.844 1.724 1 98.88 280 VAL A C 1
ATOM 2201 O O . VAL A 1 280 ? 13.805 -22.672 0.515 1 98.88 280 VAL A O 1
ATOM 2204 N N . ILE A 1 281 ? 14.641 -22 2.479 1 98.88 281 ILE A N 1
ATOM 2205 C CA . ILE A 1 281 ? 15.289 -20.828 1.918 1 98.88 281 ILE A CA 1
ATOM 2206 C C . ILE A 1 281 ? 16.797 -20.922 2.117 1 98.88 281 ILE A C 1
ATOM 2208 O O . ILE A 1 281 ? 17.281 -20.953 3.25 1 98.88 281 ILE A O 1
ATOM 2212 N N . GLY A 1 282 ? 17.562 -21 1.048 1 98.81 282 GLY A N 1
ATOM 2213 C CA . GLY A 1 282 ? 19.016 -21 1.088 1 98.81 282 GLY A CA 1
ATOM 2214 C C . GLY A 1 282 ? 19.609 -19.672 0.653 1 98.81 282 GLY A C 1
ATOM 2215 O O . GLY A 1 282 ? 19.266 -19.141 -0.406 1 98.81 282 GLY A O 1
ATOM 2216 N N . THR A 1 283 ? 20.531 -19.125 1.447 1 98.31 283 THR A N 1
ATOM 2217 C CA . THR A 1 283 ? 21.062 -17.797 1.208 1 98.31 283 THR A CA 1
ATOM 2218 C C . THR A 1 283 ? 22.562 -17.859 0.934 1 98.31 283 THR A C 1
ATOM 2220 O O . THR A 1 283 ? 23.312 -18.531 1.662 1 98.31 283 THR A O 1
ATOM 2223 N N . ILE A 1 284 ? 23.016 -17.281 -0.107 1 98 284 ILE A N 1
ATOM 2224 C CA . ILE A 1 284 ? 24.406 -16.953 -0.398 1 98 284 ILE A CA 1
ATOM 2225 C C . ILE A 1 284 ? 24.594 -15.438 -0.375 1 98 284 ILE A C 1
ATOM 2227 O O . ILE A 1 284 ? 24.156 -14.734 -1.291 1 98 284 ILE A O 1
ATOM 2231 N N . THR A 1 285 ? 25.266 -14.93 0.642 1 96.88 285 THR A N 1
ATOM 2232 C CA . THR A 1 285 ? 25.375 -13.492 0.884 1 96.88 285 THR A CA 1
ATOM 2233 C C . THR A 1 285 ? 26.266 -12.836 -0.16 1 96.88 285 THR A C 1
ATOM 2235 O O . THR A 1 285 ? 27.359 -13.328 -0.452 1 96.88 285 THR A O 1
ATOM 2238 N N . GLY A 1 286 ? 25.797 -11.781 -0.708 1 96.5 286 GLY A N 1
ATOM 2239 C CA . GLY A 1 286 ? 26.562 -11.039 -1.69 1 96.5 286 GLY A CA 1
ATOM 2240 C C . GLY A 1 286 ? 27.781 -10.344 -1.098 1 96.5 286 GLY A C 1
ATOM 2241 O O . GLY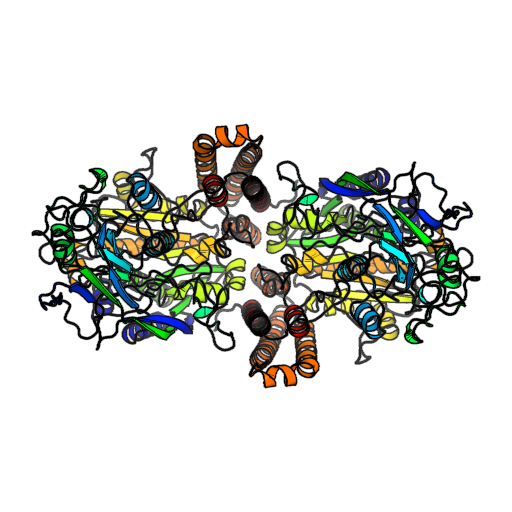 A 1 286 ? 27.781 -10 0.086 1 96.5 286 GLY A O 1
ATOM 2242 N N . GLN A 1 287 ? 28.719 -10.062 -1.965 1 94.12 287 GLN A N 1
ATOM 2243 C CA . GLN A 1 287 ? 29.969 -9.461 -1.511 1 94.12 287 GLN A CA 1
ATOM 2244 C C . GLN A 1 287 ? 29.906 -7.941 -1.578 1 94.12 287 GLN A C 1
ATOM 2246 O O . GLN A 1 287 ? 30.281 -7.254 -0.624 1 94.12 287 GLN A O 1
ATOM 2251 N N . GLU A 1 288 ? 29.484 -7.379 -2.645 1 93.38 288 GLU A N 1
ATOM 2252 C CA . GLU A 1 288 ? 29.516 -5.934 -2.85 1 93.38 288 GLU A CA 1
ATOM 2253 C C . GLU A 1 288 ? 28.203 -5.285 -2.391 1 93.38 288 GLU A C 1
ATOM 2255 O O . GLU A 1 288 ? 28.219 -4.199 -1.807 1 93.38 288 GLU A O 1
ATOM 2260 N N . GLU A 1 289 ? 27.094 -5.895 -2.684 1 95.12 289 GLU A N 1
ATOM 2261 C CA . GLU A 1 289 ? 25.766 -5.402 -2.307 1 95.12 289 GLU A CA 1
ATOM 2262 C C . GLU A 1 289 ? 24.984 -6.465 -1.546 1 95.12 289 GLU A C 1
ATOM 2264 O O . GLU A 1 289 ? 23.938 -6.914 -2.006 1 95.12 289 GLU A O 1
ATOM 2269 N N . PRO A 1 290 ? 25.375 -6.766 -0.361 1 95.81 290 PRO A N 1
ATOM 2270 C CA . PRO A 1 290 ? 24.719 -7.836 0.388 1 95.81 290 PRO A CA 1
ATOM 2271 C C . PRO A 1 290 ? 23.25 -7.512 0.716 1 95.81 290 PRO A C 1
ATOM 2273 O O . PRO A 1 290 ? 22.484 -8.406 1.073 1 95.81 290 PRO A O 1
ATOM 2276 N N . ASP A 1 291 ? 22.828 -6.219 0.583 1 95.31 291 ASP A N 1
ATOM 2277 C CA . ASP A 1 291 ? 21.469 -5.797 0.926 1 95.31 291 ASP A CA 1
ATOM 2278 C C . ASP A 1 291 ? 20.516 -6.023 -0.242 1 95.31 291 ASP A C 1
ATOM 2280 O O . ASP A 1 291 ? 19.297 -5.93 -0.079 1 95.31 291 ASP A O 1
ATOM 2284 N N . ARG A 1 292 ? 21 -6.297 -1.417 1 97.44 292 ARG A N 1
ATOM 2285 C CA . ARG A 1 292 ? 20.156 -6.562 -2.574 1 97.44 292 ARG A CA 1
ATOM 2286 C C . ARG A 1 292 ? 20.016 -8.062 -2.816 1 97.44 292 ARG A C 1
ATOM 2288 O O . ARG A 1 292 ? 20.984 -8.812 -2.699 1 97.44 292 ARG A O 1
ATOM 2295 N N . ILE A 1 293 ? 18.766 -8.5 -3.137 1 98.38 293 ILE A N 1
ATOM 2296 C CA . ILE A 1 293 ? 18.453 -9.93 -3.131 1 98.38 293 ILE A CA 1
ATOM 2297 C C . ILE A 1 293 ? 17.953 -10.352 -4.512 1 98.38 293 ILE A C 1
ATOM 2299 O O . ILE A 1 293 ? 17.078 -9.703 -5.09 1 98.38 293 ILE A O 1
ATOM 2303 N N . VAL A 1 294 ? 18.516 -11.375 -5.035 1 98.81 294 VAL A N 1
ATOM 2304 C CA . VAL A 1 294 ? 18.031 -12.055 -6.234 1 98.81 294 VAL A CA 1
ATOM 2305 C C . VAL A 1 294 ? 17.469 -13.43 -5.859 1 98.81 294 VAL A C 1
ATOM 2307 O O . VAL A 1 294 ? 18.156 -14.242 -5.238 1 98.81 294 VAL A O 1
ATOM 2310 N N . LEU A 1 295 ? 16.203 -13.688 -6.293 1 98.88 295 LEU A N 1
ATOM 2311 C CA . LEU A 1 295 ? 15.531 -14.906 -5.855 1 98.88 295 LEU A CA 1
ATOM 2312 C C . LEU A 1 295 ? 15.344 -15.875 -7.023 1 98.88 295 LEU A C 1
ATOM 2314 O O . LEU A 1 295 ? 15.094 -15.445 -8.156 1 98.88 295 LEU A O 1
ATOM 2318 N N . TYR A 1 296 ? 15.523 -17.109 -6.754 1 98.88 296 TYR A N 1
ATOM 2319 C CA . TYR A 1 296 ? 15.219 -18.25 -7.625 1 98.88 296 TYR A CA 1
ATOM 2320 C C . TYR A 1 296 ? 14.367 -19.281 -6.902 1 98.88 296 TYR A C 1
ATOM 2322 O O . TYR A 1 296 ? 14.727 -19.734 -5.812 1 98.88 296 TYR A O 1
ATOM 2330 N N . GLY A 1 297 ? 13.18 -19.641 -7.512 1 98.69 297 GLY A N 1
ATOM 2331 C CA . GLY A 1 297 ? 12.305 -20.469 -6.691 1 98.69 297 GLY A CA 1
ATOM 2332 C C . GLY A 1 297 ? 11.602 -21.547 -7.48 1 98.69 297 GLY A C 1
ATOM 2333 O O . GLY A 1 297 ? 11.352 -21.391 -8.68 1 98.69 297 GLY A O 1
ATOM 2334 N N . ASN A 1 298 ? 11.25 -22.641 -6.84 1 98.44 298 ASN A N 1
ATOM 2335 C CA . ASN A 1 298 ? 10.453 -23.781 -7.277 1 98.44 298 ASN A CA 1
ATOM 2336 C C . ASN A 1 298 ? 9.648 -24.375 -6.125 1 98.44 298 ASN A C 1
ATOM 2338 O O . ASN A 1 298 ? 10.125 -24.438 -4.992 1 98.44 298 ASN A O 1
ATOM 2342 N N . HIS A 1 299 ? 8.445 -24.75 -6.402 1 98.31 299 HIS A N 1
ATOM 2343 C CA . HIS A 1 299 ? 7.75 -25.469 -5.348 1 98.31 299 HIS A CA 1
ATOM 2344 C C . HIS A 1 299 ? 8.094 -26.953 -5.387 1 98.31 299 HIS A C 1
ATOM 2346 O O . HIS A 1 299 ? 8.492 -27.484 -6.43 1 98.31 299 HIS A O 1
ATOM 2352 N N . ARG A 1 300 ? 7.863 -27.625 -4.258 1 97.25 300 ARG A N 1
ATOM 2353 C CA . ARG A 1 300 ? 8.336 -28.984 -4.086 1 97.25 300 ARG A CA 1
ATOM 2354 C C . ARG A 1 300 ? 7.172 -29.969 -4.023 1 97.25 300 ARG A C 1
ATOM 2356 O O . ARG A 1 300 ? 7.32 -31.141 -4.359 1 97.25 300 ARG A O 1
ATOM 2363 N N . ASP A 1 301 ? 6.035 -29.562 -3.602 1 97.69 301 ASP A N 1
ATOM 2364 C CA . ASP A 1 301 ? 4.918 -30.469 -3.385 1 97.69 301 ASP A CA 1
ATOM 2365 C C . ASP A 1 301 ? 4.254 -30.859 -4.707 1 97.69 301 ASP A C 1
ATOM 2367 O O . ASP A 1 301 ? 4.391 -30.141 -5.703 1 97.69 301 ASP A O 1
ATOM 2371 N N . ALA A 1 302 ? 3.643 -31.969 -4.707 1 97.06 302 ALA A N 1
ATOM 2372 C CA . ALA A 1 302 ? 2.855 -32.5 -5.82 1 97.06 302 ALA A CA 1
ATOM 2373 C C . ALA A 1 302 ? 1.575 -33.156 -5.324 1 97.06 302 ALA A C 1
ATOM 2375 O O . ALA A 1 302 ? 1.487 -33.562 -4.16 1 97.06 302 ALA A O 1
ATOM 2376 N N . TRP A 1 303 ? 0.662 -33.25 -6.164 1 96.25 303 TRP A N 1
ATOM 2377 C CA . TRP A 1 303 ? -0.561 -33.938 -5.777 1 96.25 303 TRP A CA 1
ATOM 2378 C C . TRP A 1 303 ? -0.304 -35.438 -5.602 1 96.25 303 TRP A C 1
ATOM 2380 O O . TRP A 1 303 ? -0.951 -36.094 -4.781 1 96.25 303 TRP A O 1
ATOM 2390 N N . VAL A 1 304 ? 0.64 -36.031 -6.406 1 95.19 304 VAL A N 1
ATOM 2391 C CA . VAL A 1 304 ? 1.021 -37.438 -6.348 1 95.19 304 VAL A CA 1
ATOM 2392 C C . VAL A 1 304 ? 2.539 -37.562 -6.441 1 95.19 304 VAL A C 1
ATOM 2394 O O . VAL A 1 304 ? 3.264 -37.062 -5.578 1 95.19 304 VAL A O 1
ATOM 2397 N N . PHE A 1 305 ? 3 -38.094 -7.605 1 95.12 305 PHE A N 1
ATOM 2398 C CA . PHE A 1 305 ? 4.441 -38.312 -7.695 1 95.12 305 PHE A CA 1
ATOM 2399 C C . PHE A 1 305 ? 5.133 -37.094 -8.266 1 95.12 305 PHE A C 1
ATOM 2401 O O . PHE A 1 305 ? 6.277 -36.781 -7.914 1 95.12 305 PHE A O 1
ATOM 2408 N N . GLY A 1 306 ? 4.531 -36.438 -9.164 1 95.94 306 GLY A N 1
ATOM 2409 C CA . GLY A 1 306 ? 4.988 -35.156 -9.68 1 95.94 306 GLY A CA 1
ATOM 2410 C C . GLY A 1 306 ? 6.238 -35.25 -10.531 1 95.94 306 GLY A C 1
ATOM 2411 O O . GLY A 1 306 ? 7.199 -34.5 -10.336 1 95.94 306 GLY A O 1
ATOM 2412 N N . GLY A 1 307 ? 6.199 -36.156 -11.43 1 95.31 307 GLY A N 1
ATOM 2413 C CA . GLY A 1 307 ? 7.34 -36.312 -12.32 1 95.31 307 GLY A CA 1
ATOM 2414 C C . GLY A 1 307 ? 7.711 -35.031 -13.039 1 95.31 307 GLY A C 1
ATOM 2415 O O . GLY A 1 307 ? 8.891 -34.688 -13.148 1 95.31 307 GLY A O 1
ATOM 2416 N N . VAL A 1 308 ? 6.734 -34.344 -13.578 1 95.81 308 VAL A N 1
ATOM 2417 C CA . VAL A 1 308 ? 6.914 -33.062 -14.234 1 95.81 308 VAL A CA 1
ATOM 2418 C C . VAL A 1 308 ? 6.672 -31.938 -13.234 1 95.81 308 VAL A C 1
ATOM 2420 O O . VAL A 1 308 ? 7.559 -31.109 -12.984 1 95.81 308 VAL A O 1
ATOM 2423 N N . ASP A 1 309 ? 5.598 -31.984 -12.641 1 95.62 309 ASP A N 1
ATOM 2424 C CA . ASP A 1 309 ? 5.156 -30.984 -11.68 1 95.62 309 ASP A CA 1
ATOM 2425 C C . ASP A 1 309 ? 5.082 -31.562 -10.266 1 95.62 309 ASP A C 1
ATOM 2427 O O . ASP A 1 309 ? 4.125 -32.25 -9.93 1 95.62 309 ASP A O 1
ATOM 2431 N N . SER A 1 310 ? 6.113 -31.234 -9.602 1 95.44 310 SER A N 1
ATOM 2432 C CA . SER A 1 310 ? 7.027 -30.094 -9.703 1 95.44 310 SER A CA 1
ATOM 2433 C C . SER A 1 310 ? 8.477 -30.562 -9.773 1 95.44 310 SER A C 1
ATOM 2435 O O . SER A 1 310 ? 9.398 -29.75 -9.773 1 95.44 310 SER A O 1
ATOM 2437 N N . SER A 1 311 ? 8.672 -31.797 -9.914 1 97 311 SER A N 1
ATOM 2438 C CA . SER A 1 311 ? 9.992 -32.344 -9.625 1 97 311 SER A CA 1
ATOM 2439 C C . SER A 1 311 ? 10.969 -32.062 -10.766 1 97 311 SER A C 1
ATOM 2441 O O . SER A 1 311 ? 12.18 -32.094 -10.578 1 97 311 SER A O 1
ATOM 2443 N N . SER A 1 312 ? 10.422 -31.797 -11.969 1 97.31 312 SER A N 1
ATOM 2444 C CA . SER A 1 312 ? 11.328 -31.344 -13.031 1 97.31 312 SER A CA 1
ATOM 2445 C C . SER A 1 312 ? 12.031 -30.062 -12.648 1 97.31 312 SER A C 1
ATOM 2447 O O . SER A 1 312 ? 13.242 -29.922 -12.852 1 97.31 312 SER A O 1
ATOM 2449 N N . GLY A 1 313 ? 11.289 -29.094 -12.07 1 97.88 313 GLY A N 1
ATOM 2450 C CA . GLY A 1 313 ? 11.883 -27.875 -11.578 1 97.88 313 GLY A CA 1
ATOM 2451 C C . GLY A 1 313 ? 12.797 -28.094 -10.391 1 97.88 313 GLY A C 1
ATOM 2452 O O . GLY A 1 313 ? 13.852 -27.453 -10.281 1 97.88 313 GLY A O 1
ATOM 2453 N N . SER A 1 314 ? 12.391 -28.969 -9.484 1 98.12 314 SER A N 1
ATOM 2454 C CA . SER A 1 314 ? 13.211 -29.281 -8.312 1 98.12 314 SER A CA 1
ATOM 2455 C C . SER A 1 314 ? 14.547 -29.891 -8.719 1 98.12 314 SER A C 1
ATOM 2457 O O . SER A 1 314 ? 15.586 -29.562 -8.148 1 98.12 314 SER A O 1
ATOM 2459 N N . ALA A 1 315 ? 14.477 -30.766 -9.68 1 98.25 315 ALA A N 1
ATOM 2460 C CA . ALA A 1 315 ? 15.703 -31.391 -10.164 1 98.25 315 ALA A CA 1
ATOM 2461 C C . ALA A 1 315 ? 16.641 -30.344 -10.766 1 98.25 315 ALA A C 1
ATOM 2463 O O . ALA A 1 315 ? 17.859 -30.406 -10.539 1 98.25 315 ALA A O 1
ATOM 2464 N N . VAL A 1 316 ? 16.062 -29.469 -11.547 1 98.31 316 VAL A N 1
ATOM 2465 C CA . VAL A 1 316 ? 16.859 -28.391 -12.141 1 98.31 316 VAL A CA 1
ATOM 2466 C C . VAL A 1 316 ? 17.453 -27.531 -11.039 1 98.31 316 VAL A C 1
ATOM 2468 O O . VAL A 1 316 ? 18.641 -27.188 -11.094 1 98.31 316 VAL A O 1
ATOM 2471 N N . MET A 1 317 ? 16.688 -27.156 -10.031 1 98.56 317 MET A N 1
ATOM 2472 C CA . MET A 1 317 ? 17.156 -26.312 -8.93 1 98.56 317 MET A CA 1
ATOM 2473 C C . MET A 1 317 ? 18.281 -27 -8.156 1 98.56 317 MET A C 1
ATOM 2475 O O . MET A 1 317 ? 19.234 -26.344 -7.734 1 98.56 317 MET A O 1
ATOM 2479 N N . MET A 1 318 ? 18.156 -28.312 -7.988 1 98.38 318 MET A N 1
ATOM 2480 C CA . MET A 1 318 ? 19.203 -29.047 -7.273 1 98.38 318 MET A CA 1
ATOM 2481 C C . MET A 1 318 ? 20.516 -29.016 -8.047 1 98.38 318 MET A C 1
ATOM 2483 O O . MET A 1 318 ? 21.594 -28.891 -7.453 1 98.38 318 MET A O 1
ATOM 2487 N N . GLU A 1 319 ? 20.391 -29.203 -9.344 1 98.31 319 GLU A N 1
ATOM 2488 C CA . GLU A 1 319 ? 21.609 -29.125 -10.148 1 98.31 319 GLU A CA 1
ATOM 2489 C C . GLU A 1 319 ? 22.203 -27.719 -10.117 1 98.31 319 GLU A C 1
ATOM 2491 O O . GLU A 1 319 ? 23.422 -27.562 -10.016 1 98.31 319 GLU A O 1
ATOM 2496 N N . LEU A 1 320 ? 21.375 -26.719 -10.266 1 98.38 320 LEU A N 1
ATOM 2497 C CA . LEU A 1 320 ? 21.828 -25.344 -10.141 1 98.38 320 LEU A CA 1
ATOM 2498 C C . LEU A 1 320 ? 22.531 -25.109 -8.805 1 98.38 320 LEU A C 1
ATOM 2500 O O . LEU A 1 320 ? 23.625 -24.547 -8.766 1 98.38 320 LEU A O 1
ATOM 2504 N N . SER A 1 321 ? 21.922 -25.562 -7.699 1 98.5 321 SER A N 1
ATOM 2505 C CA . SER A 1 321 ? 22.469 -25.344 -6.363 1 98.5 321 SER A CA 1
ATOM 2506 C C . SER A 1 321 ? 23.812 -26.047 -6.191 1 98.5 321 SER A C 1
ATOM 2508 O O . SER A 1 321 ? 24.719 -25.531 -5.539 1 98.5 321 SER A O 1
ATOM 2510 N N . ARG A 1 322 ? 23.922 -27.234 -6.773 1 98 322 ARG A N 1
ATOM 2511 C CA . ARG A 1 322 ? 25.203 -27.953 -6.746 1 98 322 ARG A CA 1
ATOM 2512 C C . ARG A 1 322 ? 26.281 -27.141 -7.461 1 98 322 ARG A C 1
ATOM 2514 O O . ARG A 1 322 ? 27.406 -27.031 -6.965 1 98 322 ARG A O 1
ATOM 2521 N N . GLY A 1 323 ? 25.922 -26.688 -8.656 1 97.94 323 GLY A N 1
ATOM 2522 C CA . GLY A 1 323 ? 26.859 -25.844 -9.391 1 97.94 323 GLY A CA 1
ATOM 2523 C C . GLY A 1 323 ? 27.297 -24.609 -8.609 1 97.94 323 GLY A C 1
ATOM 2524 O O . GLY A 1 323 ? 28.484 -24.266 -8.594 1 97.94 323 GLY A O 1
ATOM 2525 N N . LEU A 1 324 ? 26.391 -23.906 -7.957 1 98.25 324 LEU A N 1
ATOM 2526 C CA . LEU A 1 324 ? 26.719 -22.75 -7.125 1 98.25 324 LEU A CA 1
ATOM 2527 C C . LEU A 1 324 ? 27.625 -23.156 -5.973 1 98.25 324 LEU A C 1
ATOM 2529 O O . LEU A 1 324 ? 28.594 -22.438 -5.656 1 98.25 324 LEU A O 1
ATOM 2533 N N . GLY A 1 325 ? 27.281 -24.266 -5.34 1 97.69 325 GLY A N 1
ATOM 2534 C CA . GLY A 1 325 ? 28.125 -24.781 -4.277 1 97.69 325 GLY A CA 1
ATOM 2535 C C . GLY A 1 325 ? 29.562 -25.047 -4.727 1 97.69 325 GLY A C 1
ATOM 2536 O O . GLY A 1 325 ? 30.5 -24.75 -3.998 1 97.69 325 GLY A O 1
ATOM 2537 N N . TYR A 1 326 ? 29.719 -25.625 -5.902 1 97.38 326 TYR A N 1
ATOM 2538 C CA . TYR A 1 326 ? 31.031 -25.875 -6.461 1 97.38 326 TYR A CA 1
ATOM 2539 C C . TYR A 1 326 ? 31.812 -24.578 -6.625 1 97.38 326 TYR A C 1
ATOM 2541 O O . TYR A 1 326 ? 33 -24.516 -6.297 1 97.38 326 TYR A O 1
ATOM 2549 N N . LEU A 1 327 ? 31.156 -23.547 -7.16 1 97.25 327 LEU A N 1
ATOM 2550 C CA . LEU A 1 327 ? 31.797 -22.25 -7.34 1 97.25 327 LEU A CA 1
ATOM 2551 C C . LEU A 1 327 ? 32.219 -21.672 -5.996 1 97.25 327 LEU A C 1
ATOM 2553 O O . LEU A 1 327 ? 33.312 -21.125 -5.871 1 97.25 327 LEU A O 1
ATOM 2557 N N . LEU A 1 328 ? 31.375 -21.75 -5.008 1 96.31 328 LEU A N 1
ATOM 2558 C CA . LEU A 1 328 ? 31.641 -21.219 -3.676 1 96.31 328 LEU A CA 1
ATOM 2559 C C . LEU A 1 328 ? 32.875 -21.891 -3.064 1 96.31 328 LEU A C 1
ATOM 2561 O O . LEU A 1 328 ? 33.75 -21.203 -2.551 1 96.31 328 LEU A O 1
ATOM 2565 N N . LYS A 1 329 ? 32.969 -23.141 -3.197 1 95.94 329 LYS A N 1
ATOM 2566 C CA . LYS A 1 329 ? 33.969 -23.922 -2.473 1 95.94 329 LYS A CA 1
ATOM 2567 C C . LYS A 1 329 ? 35.25 -24.016 -3.258 1 95.94 329 LYS A C 1
ATOM 2569 O O . LYS A 1 329 ? 36.344 -23.922 -2.68 1 95.94 329 LYS A O 1
ATOM 2574 N N . ASN A 1 330 ? 35.219 -24.141 -4.539 1 95.06 330 ASN A N 1
ATOM 2575 C CA . ASN A 1 330 ? 36.375 -24.484 -5.32 1 95.06 330 ASN A CA 1
ATOM 2576 C C . ASN A 1 330 ? 36.938 -23.281 -6.059 1 95.06 330 ASN A C 1
ATOM 2578 O O . ASN A 1 330 ? 38.125 -23.234 -6.395 1 95.06 330 ASN A O 1
ATOM 2582 N N . LYS A 1 331 ? 36.094 -22.328 -6.281 1 93.25 331 LYS A N 1
ATOM 2583 C CA . LYS A 1 331 ? 36.562 -21.172 -7.031 1 93.25 331 LYS A CA 1
ATOM 2584 C C . LYS A 1 331 ? 36.562 -19.922 -6.156 1 93.25 331 LYS A C 1
ATOM 2586 O O . LYS A 1 331 ? 36.969 -18.844 -6.613 1 93.25 331 LYS A O 1
ATOM 2591 N N . LYS A 1 332 ? 36.062 -19.938 -4.973 1 93.06 332 LYS A N 1
ATOM 2592 C CA . LYS A 1 332 ? 35.938 -18.828 -4.016 1 93.06 332 LYS A CA 1
ATOM 2593 C C . LYS A 1 332 ? 35.156 -17.672 -4.598 1 93.06 332 LYS A C 1
ATOM 2595 O O . LYS A 1 332 ? 35.5 -16.5 -4.387 1 93.06 332 LYS A O 1
ATOM 2600 N N . TRP A 1 333 ? 34.25 -18.094 -5.398 1 95.38 333 TRP A N 1
ATOM 2601 C CA . TRP A 1 333 ? 33.344 -17.125 -6.008 1 95.38 333 TRP A CA 1
ATOM 2602 C C . TRP A 1 333 ? 32.281 -16.672 -5.012 1 95.38 333 TRP A C 1
ATOM 2604 O O . TRP A 1 333 ? 31.781 -17.484 -4.234 1 95.38 333 TRP A O 1
ATOM 2614 N N . ARG A 1 334 ? 32 -15.359 -5.023 1 95.75 334 ARG A N 1
ATOM 2615 C CA . ARG A 1 334 ? 30.859 -14.781 -4.34 1 95.75 334 ARG A CA 1
ATOM 2616 C C . ARG A 1 334 ? 30.094 -13.852 -5.266 1 95.75 334 ARG A C 1
ATOM 2618 O O . ARG A 1 334 ? 30.688 -13.039 -5.977 1 95.75 334 ARG A O 1
ATOM 2625 N N . PRO A 1 335 ? 28.781 -13.977 -5.215 1 97.44 335 PRO A N 1
ATOM 2626 C CA . PRO A 1 335 ? 28.016 -13.055 -6.051 1 97.44 335 PRO A CA 1
ATOM 2627 C C . PRO A 1 335 ? 28.078 -11.609 -5.559 1 97.44 335 PRO A C 1
ATOM 2629 O O . PRO A 1 335 ? 28.375 -11.367 -4.383 1 97.44 335 PRO A O 1
ATOM 2632 N N . ARG A 1 336 ? 27.938 -10.68 -6.469 1 96.56 336 ARG A N 1
ATOM 2633 C CA . ARG A 1 336 ? 27.875 -9.273 -6.105 1 96.56 336 ARG A CA 1
ATOM 2634 C C . ARG A 1 336 ? 26.688 -9 -5.188 1 96.56 336 ARG A C 1
ATOM 2636 O O . ARG A 1 336 ? 26.812 -8.273 -4.199 1 96.56 336 ARG A O 1
ATOM 2643 N N . ARG A 1 337 ? 25.547 -9.562 -5.48 1 97.69 337 ARG A N 1
ATOM 2644 C CA . ARG A 1 337 ? 24.312 -9.422 -4.727 1 97.69 337 ARG A CA 1
ATOM 2645 C C . ARG A 1 337 ? 23.922 -10.742 -4.062 1 97.69 337 ARG A C 1
ATOM 2647 O O . ARG A 1 337 ? 24.328 -11.812 -4.527 1 97.69 337 ARG A O 1
ATOM 2654 N N . THR A 1 338 ? 23.094 -10.664 -3.025 1 98 338 THR A N 1
ATOM 2655 C CA . THR A 1 338 ? 22.688 -11.844 -2.275 1 98 338 THR A CA 1
ATOM 2656 C C . THR A 1 338 ? 21.75 -12.719 -3.113 1 98 338 THR A C 1
ATOM 2658 O O . THR A 1 338 ? 20.828 -12.203 -3.764 1 98 338 THR A O 1
ATOM 2661 N N . ILE A 1 339 ? 22 -14.031 -3.129 1 98.69 339 ILE A N 1
ATOM 2662 C CA . ILE A 1 339 ? 21.141 -15 -3.791 1 98.69 339 ILE A CA 1
ATOM 2663 C C . ILE A 1 339 ? 20.312 -15.742 -2.75 1 98.69 339 ILE A C 1
ATOM 2665 O O . ILE A 1 339 ? 20.828 -16.172 -1.717 1 98.69 339 ILE A O 1
ATOM 2669 N N . MET A 1 340 ? 19.047 -15.859 -2.982 1 98.75 340 MET A N 1
ATOM 2670 C CA . MET A 1 340 ? 18.188 -16.734 -2.195 1 98.75 340 MET A CA 1
ATOM 2671 C C . MET A 1 340 ? 17.516 -17.781 -3.08 1 98.75 340 MET A C 1
ATOM 2673 O O . MET A 1 340 ? 16.75 -17.438 -3.98 1 98.75 340 MET A O 1
ATOM 2677 N N . LEU A 1 341 ? 17.891 -19.016 -2.896 1 98.88 341 LEU A N 1
ATOM 2678 C CA . LEU A 1 341 ? 17.125 -20.109 -3.486 1 98.88 341 LEU A CA 1
ATOM 2679 C C . LEU A 1 341 ? 15.953 -20.5 -2.6 1 98.88 341 LEU A C 1
ATOM 2681 O O . LEU A 1 341 ? 16.094 -20.609 -1.379 1 98.88 341 LEU A O 1
ATOM 2685 N N . CYS A 1 342 ? 14.844 -20.672 -3.238 1 98.94 342 CYS A N 1
ATOM 2686 C CA . CYS A 1 342 ? 13.609 -20.859 -2.479 1 98.94 342 CYS A CA 1
ATOM 2687 C C . CYS A 1 342 ? 12.875 -22.125 -2.928 1 98.94 342 CYS A C 1
ATOM 2689 O O . CYS A 1 342 ? 12.422 -22.203 -4.07 1 98.94 342 CYS A O 1
ATOM 2691 N N . SER A 1 343 ? 12.758 -23.078 -2.08 1 98.88 343 SER A N 1
ATOM 2692 C CA . SER A 1 343 ? 11.891 -24.234 -2.271 1 98.88 343 SER A CA 1
ATOM 2693 C C . SER A 1 343 ? 10.57 -24.062 -1.521 1 98.88 343 SER A C 1
ATOM 2695 O O . SER A 1 343 ? 10.539 -24.156 -0.292 1 98.88 343 SER A O 1
ATOM 2697 N N . TRP A 1 344 ? 9.492 -23.906 -2.229 1 98.75 344 TRP A N 1
ATOM 2698 C CA . TRP A 1 344 ? 8.219 -23.547 -1.628 1 98.75 344 TRP A CA 1
ATOM 2699 C C . TRP A 1 344 ? 7.414 -24.781 -1.259 1 98.75 344 TRP A C 1
ATOM 2701 O O . TRP A 1 344 ? 7.406 -25.766 -2.002 1 98.75 344 TRP A O 1
ATOM 2711 N N . ALA A 1 345 ? 6.684 -24.641 -0.186 1 97.31 345 ALA A N 1
ATOM 2712 C CA . ALA A 1 345 ? 5.754 -25.688 0.256 1 97.31 345 ALA A CA 1
ATOM 2713 C C . ALA A 1 345 ? 4.32 -25.328 -0.141 1 97.31 345 ALA A C 1
ATOM 2715 O O . ALA A 1 345 ? 3.99 -24.156 -0.346 1 97.31 345 ALA A O 1
ATOM 2716 N N . VAL A 1 346 ? 3.502 -26.312 -0.348 1 97.75 346 VAL A N 1
ATOM 2717 C CA . VAL A 1 346 ? 2.047 -26.203 -0.412 1 97.75 346 VAL A CA 1
ATOM 2718 C C . VAL A 1 346 ? 1.643 -25.297 -1.567 1 97.75 346 VAL A C 1
ATOM 2720 O O . VAL A 1 346 ? 0.743 -24.453 -1.424 1 97.75 346 VAL A O 1
ATOM 2723 N N . GLU A 1 347 ? 2.354 -25.266 -2.605 1 97.75 347 GLU A N 1
ATOM 2724 C CA . GLU A 1 347 ? 1.988 -24.484 -3.779 1 97.75 347 GLU A CA 1
ATOM 2725 C C . GLU A 1 347 ? 0.697 -25 -4.41 1 97.75 347 GLU A C 1
ATOM 2727 O O . GLU A 1 347 ? -0.162 -24.203 -4.812 1 97.75 347 GLU A O 1
ATOM 2732 N N . GLU A 1 348 ? 0.538 -26.281 -4.488 1 97.06 348 GLU A N 1
ATOM 2733 C CA . GLU A 1 348 ? -0.553 -26.938 -5.211 1 97.06 348 GLU A CA 1
ATOM 2734 C C . GLU A 1 348 ? -1.905 -26.578 -4.594 1 97.06 348 GLU A C 1
ATOM 2736 O O . GLU A 1 348 ? -2.938 -26.672 -5.262 1 97.06 348 GLU A O 1
ATOM 2741 N N . TYR A 1 349 ? -1.877 -26.188 -3.365 1 96.88 349 TYR A N 1
ATOM 2742 C CA . TYR A 1 349 ? -3.113 -25.844 -2.676 1 96.88 349 TYR A CA 1
ATOM 2743 C C . TYR A 1 349 ? -3.5 -24.391 -2.943 1 96.88 349 TYR A C 1
ATOM 2745 O O . TYR A 1 349 ? -4.516 -23.922 -2.439 1 96.88 349 TYR A O 1
ATOM 2753 N N . GLY A 1 350 ? -2.738 -23.719 -3.711 1 95.12 350 GLY A N 1
ATOM 2754 C CA . GLY A 1 350 ? -3.055 -22.328 -4.016 1 95.12 350 GLY A CA 1
ATOM 2755 C C . GLY A 1 350 ? -1.903 -21.375 -3.734 1 95.12 350 GLY A C 1
ATOM 2756 O O . GLY A 1 350 ? -2.107 -20.281 -3.207 1 95.12 350 GLY A O 1
ATOM 2757 N N . LEU A 1 351 ? -0.706 -21.797 -3.982 1 96.62 351 LEU A N 1
ATOM 2758 C CA . LEU A 1 351 ? 0.499 -20.969 -3.871 1 96.62 351 LEU A CA 1
ATOM 2759 C C . LEU A 1 351 ? 0.738 -20.562 -2.424 1 96.62 351 LEU A C 1
ATOM 2761 O O . LEU A 1 351 ? 1.184 -19.438 -2.164 1 96.62 351 LEU A O 1
ATOM 2765 N N . ILE A 1 352 ? 0.434 -21.344 -1.508 1 97.81 352 ILE A N 1
ATOM 2766 C CA . ILE A 1 352 ? 0.342 -20.938 -0.11 1 97.81 352 ILE A CA 1
ATOM 2767 C C . ILE A 1 352 ? 1.739 -20.656 0.441 1 97.81 352 ILE A C 1
ATOM 2769 O O . ILE A 1 352 ? 1.976 -19.625 1.06 1 97.81 352 ILE A O 1
ATOM 2773 N N . GLY A 1 353 ? 2.688 -21.547 0.194 1 98.12 353 GLY A N 1
ATOM 2774 C CA . GLY A 1 353 ? 4.012 -21.422 0.777 1 98.12 353 GLY A CA 1
ATOM 2775 C C . GLY A 1 353 ? 4.703 -20.125 0.399 1 98.12 353 GLY A C 1
ATOM 2776 O O . GLY A 1 353 ? 5.18 -19.391 1.269 1 98.12 353 GLY A O 1
ATOM 2777 N N . SER A 1 354 ? 4.77 -19.844 -0.899 1 98.44 354 SER A N 1
ATOM 2778 C CA . SER A 1 354 ? 5.418 -18.625 -1.363 1 98.44 354 SER A CA 1
ATOM 2779 C C . SER A 1 354 ? 4.652 -17.391 -0.909 1 98.44 354 SER A C 1
ATOM 2781 O O . SER A 1 354 ? 5.254 -16.391 -0.487 1 98.44 354 SER A O 1
ATOM 2783 N N . ALA A 1 355 ? 3.305 -17.422 -0.948 1 97.81 355 ALA A N 1
ATOM 2784 C CA . ALA A 1 355 ? 2.48 -16.297 -0.541 1 97.81 355 ALA A CA 1
ATOM 2785 C C . ALA A 1 355 ? 2.697 -15.953 0.932 1 97.81 355 ALA A C 1
ATOM 2787 O O . ALA A 1 355 ? 2.82 -14.781 1.296 1 97.81 355 ALA A O 1
ATOM 2788 N N . GLU A 1 356 ? 2.725 -17 1.77 1 98.5 356 GLU A N 1
ATOM 2789 C CA . GLU A 1 356 ? 2.969 -16.797 3.193 1 98.5 356 GLU A CA 1
ATOM 2790 C C . GLU A 1 356 ? 4.32 -16.125 3.43 1 98.5 356 GLU A C 1
ATOM 2792 O O . GLU A 1 356 ? 4.441 -15.234 4.277 1 98.5 356 GLU A O 1
ATOM 2797 N N . TRP A 1 357 ? 5.297 -16.594 2.719 1 98.75 357 TRP A N 1
ATOM 2798 C CA . TRP A 1 357 ? 6.641 -16.047 2.896 1 98.75 357 TRP A CA 1
ATOM 2799 C C . TRP A 1 357 ? 6.715 -14.602 2.432 1 98.75 357 TRP A C 1
ATOM 2801 O O . TRP A 1 357 ? 7.387 -13.773 3.055 1 98.75 357 TRP A O 1
ATOM 2811 N N . VAL A 1 358 ? 6.055 -14.266 1.343 1 98.38 358 VAL A N 1
ATOM 2812 C CA . VAL A 1 358 ? 6 -12.883 0.875 1 98.38 358 VAL A CA 1
ATOM 2813 C C . VAL A 1 358 ? 5.27 -12.016 1.901 1 98.38 358 VAL A C 1
ATOM 2815 O O . VAL A 1 358 ? 5.707 -10.906 2.209 1 98.38 358 VAL A O 1
ATOM 2818 N N . ASN A 1 359 ? 4.113 -12.5 2.443 1 97.38 359 ASN A N 1
ATOM 2819 C CA . ASN A 1 359 ? 3.389 -11.766 3.473 1 97.38 359 ASN A CA 1
ATOM 2820 C C . ASN A 1 359 ? 4.27 -11.492 4.688 1 97.38 359 ASN A C 1
ATOM 2822 O O . ASN A 1 359 ? 4.219 -10.398 5.262 1 97.38 359 ASN A O 1
ATOM 2826 N N . GLU A 1 360 ? 5.035 -12.477 5.02 1 98.06 360 GLU A N 1
ATOM 2827 C CA . GLU A 1 360 ? 5.91 -12.352 6.184 1 98.06 360 GLU A CA 1
ATOM 2828 C C . GLU A 1 360 ? 7.039 -11.359 5.926 1 98.06 360 GLU A C 1
ATOM 2830 O O . GLU A 1 360 ? 7.457 -10.633 6.832 1 98.06 360 GLU A O 1
ATOM 2835 N N . ASN A 1 361 ? 7.555 -11.32 4.703 1 98.06 361 ASN A N 1
ATOM 2836 C CA . ASN A 1 361 ? 8.773 -10.578 4.398 1 98.06 361 ASN A CA 1
ATOM 2837 C C . ASN A 1 361 ? 8.5 -9.43 3.434 1 98.06 361 ASN A C 1
ATOM 2839 O O . ASN A 1 361 ? 9.406 -8.984 2.719 1 98.06 361 ASN A O 1
ATOM 2843 N N . GLU A 1 362 ? 7.309 -8.969 3.355 1 96.75 362 GLU A N 1
ATOM 2844 C CA . GLU A 1 362 ? 6.875 -7.992 2.359 1 96.75 362 GLU A CA 1
ATOM 2845 C C . GLU A 1 362 ? 7.746 -6.742 2.393 1 96.75 362 GLU A C 1
ATOM 2847 O O . GLU A 1 362 ? 8.18 -6.254 1.347 1 96.75 362 GLU A O 1
ATOM 2852 N N . LYS A 1 363 ? 8.031 -6.215 3.543 1 96.5 363 LYS A N 1
ATOM 2853 C CA . LYS A 1 363 ? 8.758 -4.953 3.674 1 96.5 363 LYS A CA 1
ATOM 2854 C C . LYS A 1 363 ? 10.203 -5.105 3.229 1 96.5 363 LYS A C 1
ATOM 2856 O O . LYS A 1 363 ? 10.727 -4.262 2.494 1 96.5 363 LYS A O 1
ATOM 2861 N N . MET A 1 364 ? 10.836 -6.172 3.65 1 96.44 364 MET A N 1
ATOM 2862 C CA . MET A 1 364 ? 12.211 -6.445 3.229 1 96.44 364 MET A CA 1
ATOM 2863 C C . MET A 1 364 ? 12.281 -6.648 1.719 1 96.44 364 MET A C 1
ATOM 2865 O O . MET A 1 364 ? 13.172 -6.102 1.059 1 96.44 364 MET A O 1
ATOM 2869 N N . LEU A 1 365 ? 11.328 -7.387 1.183 1 97.75 365 LEU A N 1
ATOM 2870 C CA . LEU A 1 365 ? 11.32 -7.691 -0.245 1 97.75 365 LEU A CA 1
ATOM 2871 C C . LEU A 1 365 ? 11.086 -6.43 -1.067 1 97.75 365 LEU A C 1
ATOM 2873 O O . LEU A 1 365 ? 11.766 -6.199 -2.07 1 97.75 365 LEU A O 1
ATOM 2877 N N . THR A 1 366 ? 10.172 -5.621 -0.657 1 96.19 366 THR A N 1
ATOM 2878 C CA . THR A 1 366 ? 9.859 -4.391 -1.375 1 96.19 366 THR A CA 1
ATOM 2879 C C . THR A 1 366 ? 11.086 -3.48 -1.438 1 96.19 366 THR A C 1
ATOM 2881 O O . THR A 1 366 ? 11.344 -2.848 -2.465 1 96.19 366 THR A O 1
ATOM 2884 N N . ASP A 1 367 ? 11.82 -3.455 -0.42 1 96.25 367 ASP A N 1
ATOM 2885 C CA . ASP A 1 367 ? 12.969 -2.559 -0.334 1 96.25 367 ASP A CA 1
ATOM 2886 C C . ASP A 1 367 ? 14.18 -3.152 -1.045 1 96.25 367 ASP A C 1
ATOM 2888 O O . ASP A 1 367 ? 14.977 -2.422 -1.64 1 96.25 367 ASP A O 1
ATOM 2892 N N . ARG A 1 368 ? 14.32 -4.547 -1.014 1 97.5 368 ARG A N 1
ATOM 2893 C CA . ARG A 1 368 ? 15.648 -5.09 -1.277 1 97.5 368 ARG A CA 1
ATOM 2894 C C . ARG A 1 368 ? 15.633 -6.027 -2.48 1 97.5 368 ARG A C 1
ATOM 2896 O O . ARG A 1 368 ? 16.672 -6.285 -3.09 1 97.5 368 ARG A O 1
ATOM 2903 N N . ALA A 1 369 ? 14.508 -6.621 -2.828 1 98.5 369 ALA A N 1
ATOM 2904 C CA . ALA A 1 369 ? 14.469 -7.633 -3.881 1 98.5 369 ALA A CA 1
ATOM 2905 C C . ALA A 1 369 ? 14.672 -7 -5.254 1 98.5 369 ALA A C 1
ATOM 2907 O O . ALA A 1 369 ? 14.102 -5.949 -5.551 1 98.5 369 ALA A O 1
ATOM 2908 N N . VAL A 1 370 ? 15.531 -7.68 -6.062 1 98.38 370 VAL A N 1
ATOM 2909 C CA . VAL A 1 370 ? 15.898 -7.188 -7.387 1 98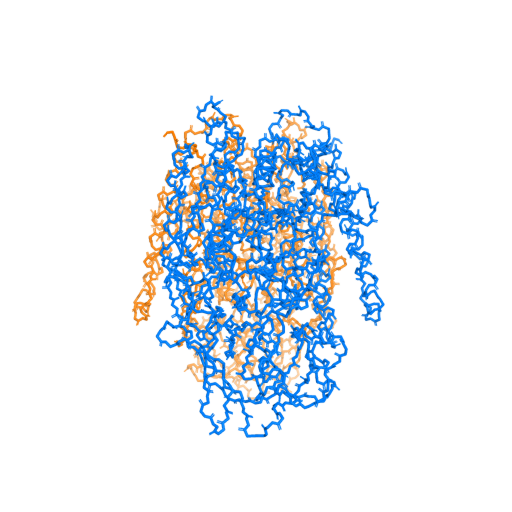.38 370 VAL A CA 1
ATOM 2910 C C . VAL A 1 370 ? 15.062 -7.898 -8.453 1 98.38 370 VAL A C 1
ATOM 2912 O O . VAL A 1 370 ? 14.602 -7.273 -9.406 1 98.38 370 VAL A O 1
ATOM 2915 N N . ALA A 1 371 ? 14.875 -9.156 -8.32 1 98.75 371 ALA A N 1
ATOM 2916 C CA . ALA A 1 371 ? 14.125 -9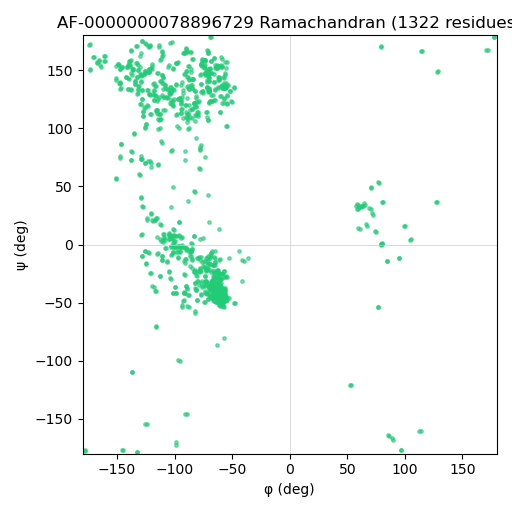.977 -9.266 1 98.75 371 ALA A CA 1
ATOM 2917 C C . ALA A 1 371 ? 13.812 -11.352 -8.68 1 98.75 371 ALA A C 1
ATOM 2919 O O . ALA A 1 371 ? 14.461 -11.781 -7.727 1 98.75 371 ALA A O 1
ATOM 2920 N N . TYR A 1 372 ? 12.805 -11.945 -9.188 1 98.81 372 TYR A N 1
ATOM 2921 C CA . TYR A 1 372 ? 12.43 -13.32 -8.867 1 98.81 372 TYR A CA 1
ATOM 2922 C C . TYR A 1 372 ? 12.359 -14.18 -10.125 1 98.81 372 TYR A C 1
ATOM 2924 O O . TYR A 1 372 ? 11.578 -13.898 -11.031 1 98.81 372 TYR A O 1
ATOM 2932 N N . ILE A 1 373 ? 13.164 -15.203 -10.188 1 98.81 373 ILE A N 1
ATOM 2933 C CA . ILE A 1 373 ? 13.148 -16.172 -11.281 1 98.81 373 ILE A CA 1
ATOM 2934 C C . ILE A 1 373 ? 12.422 -17.438 -10.844 1 98.81 373 ILE A C 1
ATOM 2936 O O . ILE A 1 373 ? 12.875 -18.141 -9.93 1 98.81 373 ILE A O 1
ATOM 2940 N N . ASN A 1 374 ? 11.375 -17.734 -11.547 1 98.62 374 ASN A N 1
ATOM 2941 C CA . ASN A 1 374 ? 10.508 -18.859 -11.188 1 98.62 374 ASN A CA 1
ATOM 2942 C C . ASN A 1 374 ? 10.688 -20.031 -12.148 1 98.62 374 ASN A C 1
ATOM 2944 O O . ASN A 1 374 ? 10.812 -19.828 -13.359 1 98.62 374 ASN A O 1
ATOM 2948 N N . ILE A 1 375 ? 10.805 -21.203 -11.586 1 97.75 375 ILE A N 1
ATOM 2949 C CA . ILE A 1 375 ? 10.734 -22.438 -12.359 1 97.75 375 ILE A CA 1
ATOM 2950 C C . ILE A 1 375 ? 9.703 -23.375 -11.75 1 97.75 375 ILE A C 1
ATOM 2952 O O . ILE A 1 375 ? 9.859 -23.828 -10.609 1 97.75 375 ILE A O 1
ATOM 2956 N N . ASP A 1 376 ? 8.648 -23.562 -12.414 1 95.62 376 ASP A N 1
ATOM 2957 C CA . ASP A 1 376 ? 7.566 -24.453 -11.977 1 95.62 376 ASP A CA 1
ATOM 2958 C C . ASP A 1 376 ? 7.703 -25.844 -12.586 1 95.62 376 ASP A C 1
ATOM 2960 O O . ASP A 1 376 ? 8.555 -26.625 -12.172 1 95.62 376 ASP A O 1
ATOM 2964 N N . SER A 1 377 ? 6.91 -26.125 -13.68 1 94.06 377 SER A N 1
ATOM 2965 C CA . SER A 1 377 ? 7.164 -27.297 -14.516 1 94.06 377 SER A CA 1
ATOM 2966 C C . SER A 1 377 ? 8.328 -27.047 -15.469 1 94.06 377 SER A C 1
ATOM 2968 O O . SER A 1 377 ? 8.117 -26.766 -16.656 1 94.06 377 SER A O 1
ATOM 2970 N N . GLY A 1 378 ? 9.578 -27.234 -14.93 1 94.81 378 GLY A N 1
ATOM 2971 C CA . GLY A 1 378 ? 10.773 -26.859 -15.664 1 94.81 378 GLY A CA 1
ATOM 2972 C C . GLY A 1 378 ? 10.891 -27.562 -17 1 94.81 378 GLY A C 1
ATOM 2973 O O . GLY A 1 378 ? 11.375 -26.969 -17.984 1 94.81 378 GLY A O 1
ATOM 2974 N N . VAL A 1 379 ? 10.492 -28.812 -17.016 1 95.88 379 VAL A N 1
ATOM 2975 C CA . VAL A 1 379 ? 10.562 -29.578 -18.25 1 95.88 379 VAL A CA 1
ATOM 2976 C C . VAL A 1 379 ? 9.266 -30.359 -18.438 1 95.88 379 VAL A C 1
ATOM 2978 O O . VAL A 1 379 ? 9.156 -31.516 -18.016 1 95.88 379 VAL A O 1
ATOM 2981 N N . ALA A 1 380 ? 8.391 -29.781 -19.203 1 93.38 380 ALA A N 1
ATOM 2982 C CA . ALA A 1 380 ? 7.109 -30.422 -19.5 1 93.38 380 ALA A CA 1
ATOM 2983 C C . ALA A 1 380 ? 7.148 -31.094 -20.875 1 93.38 380 ALA A C 1
ATOM 2985 O O . ALA A 1 380 ? 6.156 -31.672 -21.312 1 93.38 380 ALA A O 1
ATOM 2986 N N . GLY A 1 381 ? 8.25 -30.953 -21.547 1 90.44 381 GLY A N 1
ATOM 2987 C CA . GLY A 1 381 ? 8.516 -31.516 -22.859 1 90.44 381 GLY A CA 1
ATOM 2988 C C . GLY A 1 381 ? 9.922 -31.219 -23.359 1 90.44 381 GLY A C 1
ATOM 2989 O O . GLY A 1 381 ? 10.727 -30.625 -22.656 1 90.44 381 GLY A O 1
ATOM 2990 N N . ASN A 1 382 ? 10.211 -31.656 -24.562 1 90.75 382 ASN A N 1
ATOM 2991 C CA . ASN A 1 382 ? 11.562 -31.484 -25.078 1 90.75 382 ASN A CA 1
ATOM 2992 C C . ASN A 1 382 ? 11.578 -30.734 -26.406 1 90.75 382 ASN A C 1
ATOM 2994 O O . ASN A 1 382 ? 12.555 -30.797 -27.141 1 90.75 382 ASN A O 1
ATOM 2998 N N . TYR A 1 383 ? 10.492 -30.016 -26.609 1 91.69 383 TYR A N 1
ATOM 2999 C CA . TYR A 1 383 ? 10.375 -29.344 -27.906 1 91.69 383 TYR A CA 1
ATOM 3000 C C . TYR A 1 383 ? 11.156 -28.031 -27.891 1 91.69 383 TYR A C 1
ATOM 3002 O O . TYR A 1 383 ? 12.047 -27.828 -28.719 1 91.69 383 TYR A O 1
ATOM 3010 N N . SER A 1 384 ? 10.758 -27.188 -26.969 1 93.88 384 SER A N 1
ATOM 3011 C CA . SER A 1 384 ? 11.445 -25.906 -26.969 1 93.88 384 SER A CA 1
ATOM 3012 C C . SER A 1 384 ? 11.289 -25.188 -25.625 1 93.88 384 SER A C 1
ATOM 3014 O O . SER A 1 384 ? 10.336 -25.438 -24.891 1 93.88 384 SER A O 1
ATOM 3016 N N . PHE A 1 385 ? 12.266 -24.281 -25.422 1 95.06 385 PHE A N 1
ATOM 3017 C CA . PHE A 1 385 ? 12.211 -23.328 -24.312 1 95.06 385 PHE A CA 1
ATOM 3018 C C . PHE A 1 385 ? 11.125 -22.281 -24.547 1 95.06 385 PHE A C 1
ATOM 3020 O O . PHE A 1 385 ? 10.844 -21.922 -25.688 1 95.06 385 PHE A O 1
ATOM 3027 N N . ASN A 1 386 ? 10.531 -21.891 -23.484 1 94.12 386 ASN A N 1
ATOM 3028 C CA . ASN A 1 386 ? 9.602 -20.766 -23.484 1 94.12 386 ASN A CA 1
ATOM 3029 C C . ASN A 1 386 ? 9.672 -19.984 -22.172 1 94.12 386 ASN A C 1
ATOM 3031 O O . ASN A 1 386 ? 10.07 -20.547 -21.141 1 94.12 386 ASN A O 1
ATOM 3035 N N . ALA A 1 387 ? 9.344 -18.688 -22.25 1 95.81 387 ALA A N 1
ATOM 3036 C CA . ALA A 1 387 ? 9.398 -17.875 -21.047 1 95.81 387 ALA A CA 1
ATOM 3037 C C . ALA A 1 387 ? 8.336 -16.781 -21.062 1 95.81 387 ALA A C 1
ATOM 3039 O O . ALA A 1 387 ? 7.891 -16.359 -22.141 1 95.81 387 ALA A O 1
ATOM 3040 N N . ALA A 1 388 ? 7.898 -16.406 -19.906 1 94.88 388 ALA A N 1
ATOM 3041 C CA . ALA A 1 388 ? 7.031 -15.258 -19.656 1 94.88 388 ALA A CA 1
ATOM 3042 C C . ALA A 1 388 ? 7.57 -14.414 -18.5 1 94.88 388 ALA A C 1
ATOM 3044 O O . ALA A 1 388 ? 8.281 -14.914 -17.625 1 94.88 388 ALA A O 1
ATOM 3045 N N . GLY A 1 389 ? 7.324 -13.164 -18.516 1 96.19 389 GLY A N 1
ATOM 3046 C CA . GLY A 1 389 ? 7.82 -12.281 -17.469 1 96.19 389 GLY A CA 1
ATOM 3047 C C . GLY A 1 389 ? 7.473 -10.828 -17.703 1 96.19 389 GLY A C 1
ATOM 3048 O O . GLY A 1 389 ? 6.75 -10.492 -18.641 1 96.19 389 GLY A O 1
ATOM 3049 N N . ASN A 1 390 ? 7.879 -9.992 -16.75 1 96.75 390 ASN A N 1
ATOM 3050 C CA . ASN A 1 390 ? 7.797 -8.555 -16.969 1 96.75 390 ASN A CA 1
ATOM 3051 C C . ASN A 1 390 ? 8.664 -8.125 -18.156 1 96.75 390 ASN A C 1
ATOM 3053 O O . ASN A 1 390 ? 9.781 -8.625 -18.328 1 96.75 390 ASN A O 1
ATOM 3057 N N . PRO A 1 391 ? 8.172 -7.172 -18.906 1 95.81 391 PRO A N 1
ATOM 3058 C CA . PRO A 1 391 ? 8.938 -6.73 -20.078 1 95.81 391 PRO A CA 1
ATOM 3059 C C . PRO A 1 391 ? 10.344 -6.262 -19.703 1 95.81 391 PRO A C 1
ATOM 3061 O O . PRO A 1 391 ? 11.273 -6.387 -20.516 1 95.81 391 PRO A O 1
ATOM 3064 N N . LEU A 1 392 ? 10.508 -5.785 -18.531 1 96.62 392 LEU A N 1
ATOM 3065 C CA . LEU A 1 392 ? 11.789 -5.309 -18.016 1 96.62 392 LEU A CA 1
ATOM 3066 C C . LEU A 1 392 ? 12.859 -6.391 -18.141 1 96.62 392 LEU A C 1
ATOM 3068 O O . LEU A 1 392 ? 14.039 -6.086 -18.312 1 96.62 392 LEU A O 1
ATOM 3072 N N . LEU A 1 393 ? 12.484 -7.711 -18.125 1 97.94 393 LEU A N 1
ATOM 3073 C CA . LEU A 1 393 ? 13.422 -8.828 -18.078 1 97.94 393 LEU A CA 1
ATOM 3074 C C . LEU A 1 393 ? 13.57 -9.492 -19.438 1 97.94 393 LEU A C 1
ATOM 3076 O O . LEU A 1 393 ? 14.359 -10.422 -19.594 1 97.94 393 LEU A O 1
ATOM 3080 N N . GLN A 1 394 ? 12.867 -9.047 -20.453 1 96.88 394 GLN A N 1
ATOM 3081 C CA . GLN A 1 394 ? 12.797 -9.695 -21.75 1 96.88 394 GLN A CA 1
ATOM 3082 C C . GLN A 1 394 ? 14.172 -9.766 -22.406 1 96.88 394 GLN A C 1
ATOM 3084 O O . GLN A 1 394 ? 14.594 -10.828 -22.875 1 96.88 394 GLN A O 1
ATOM 3089 N N . GLU A 1 395 ? 14.859 -8.648 -22.484 1 96 395 GLU A N 1
ATOM 3090 C CA . GLU A 1 395 ? 16.172 -8.602 -23.141 1 96 395 GLU A CA 1
ATOM 3091 C C . GLU A 1 395 ? 17.156 -9.516 -22.438 1 96 395 GLU A C 1
ATOM 3093 O O . GLU A 1 395 ? 17.984 -10.164 -23.078 1 96 395 GLU A O 1
ATOM 3098 N N . MET A 1 396 ? 17.109 -9.492 -21.156 1 97.56 396 MET A N 1
ATOM 3099 C CA . MET A 1 396 ? 17.984 -10.391 -20.406 1 97.56 396 MET A CA 1
ATOM 3100 C C . MET A 1 396 ? 17.719 -11.844 -20.766 1 97.56 396 MET A C 1
ATOM 3102 O O . MET A 1 396 ? 18.656 -12.625 -20.969 1 97.56 396 MET A O 1
ATOM 3106 N N . ALA A 1 397 ? 16.453 -12.242 -20.859 1 98.12 397 ALA A N 1
ATOM 3107 C CA . ALA A 1 397 ? 16.094 -13.617 -21.234 1 98.12 397 ALA A CA 1
ATOM 3108 C C . ALA A 1 397 ? 16.625 -13.969 -22.609 1 98.12 397 ALA A C 1
ATOM 3110 O O . ALA A 1 397 ? 17.172 -15.055 -22.812 1 98.12 397 ALA A O 1
ATOM 3111 N N . PHE A 1 398 ? 16.531 -13.039 -23.531 1 97.38 398 PHE A N 1
ATOM 3112 C CA . PHE A 1 398 ? 17.016 -13.258 -24.891 1 97.38 398 PHE A CA 1
ATOM 3113 C C . PHE A 1 398 ? 18.531 -13.422 -24.891 1 97.38 398 PHE A C 1
ATOM 3115 O O . PHE A 1 398 ? 19.047 -14.383 -25.469 1 97.38 398 PHE A O 1
ATOM 3122 N N . ASN A 1 399 ? 19.172 -12.539 -24.25 1 97.5 399 ASN A N 1
ATOM 3123 C CA . ASN A 1 399 ? 20.625 -12.539 -24.281 1 97.5 399 ASN A CA 1
ATOM 3124 C C . ASN A 1 399 ? 21.203 -13.789 -23.609 1 97.5 399 ASN A C 1
ATOM 3126 O O . ASN A 1 399 ? 22.125 -14.406 -24.141 1 97.5 399 ASN A O 1
ATOM 3130 N N . GLU A 1 400 ? 20.625 -14.164 -22.531 1 98.25 400 GLU A N 1
ATOM 3131 C CA . GLU A 1 400 ? 21.172 -15.289 -21.781 1 98.25 400 GLU A CA 1
ATOM 3132 C C . GLU A 1 400 ? 20.891 -16.609 -22.5 1 98.25 400 GLU A C 1
ATOM 3134 O O . GLU A 1 400 ? 21.703 -17.547 -22.438 1 98.25 400 GLU A O 1
ATOM 3139 N N . THR A 1 401 ? 19.781 -16.75 -23.141 1 98.12 401 THR A N 1
ATOM 3140 C CA . THR A 1 401 ? 19.453 -17.984 -23.844 1 98.12 401 THR A CA 1
ATOM 3141 C C . THR A 1 401 ? 20.266 -18.125 -25.125 1 98.12 401 THR A C 1
ATOM 3143 O O . THR A 1 401 ? 20.406 -19.219 -25.656 1 98.12 401 THR A O 1
ATOM 3146 N N . ARG A 1 402 ? 20.828 -17.047 -25.656 1 97.62 402 ARG A N 1
ATOM 3147 C CA . ARG A 1 402 ? 21.734 -17.094 -26.781 1 97.62 402 ARG A CA 1
ATOM 3148 C C . ARG A 1 402 ? 23.031 -17.812 -26.406 1 97.62 402 ARG A C 1
ATOM 3150 O O . ARG A 1 402 ? 23.734 -18.344 -27.281 1 97.62 402 ARG A O 1
ATOM 3157 N N . LEU A 1 403 ? 23.312 -17.828 -25.141 1 97.12 403 LEU A N 1
ATOM 3158 C CA . LEU A 1 403 ? 24.609 -18.312 -24.672 1 97.12 403 LEU A CA 1
ATOM 3159 C C . LEU A 1 403 ? 24.531 -19.797 -24.328 1 97.12 403 LEU A C 1
ATOM 3161 O O . LEU A 1 403 ? 25.547 -20.391 -23.953 1 97.12 403 LEU A O 1
ATOM 3165 N N . VAL A 1 404 ? 23.375 -20.406 -24.453 1 97.25 404 VAL A N 1
ATOM 3166 C CA . VAL A 1 404 ? 23.203 -21.812 -24.094 1 97.25 404 VAL A CA 1
ATOM 3167 C C . VAL A 1 404 ? 22.797 -22.625 -25.328 1 97.25 404 VAL A C 1
ATOM 3169 O O . VAL A 1 404 ? 21.953 -22.188 -26.109 1 97.25 404 VAL A O 1
ATOM 3172 N N . ARG A 1 405 ? 23.391 -23.766 -25.406 1 95.5 405 ARG A N 1
ATOM 3173 C CA . ARG A 1 405 ? 23.078 -24.656 -26.516 1 95.5 405 ARG A CA 1
ATOM 3174 C C . ARG A 1 405 ? 21.859 -25.5 -26.203 1 95.5 405 ARG A C 1
ATOM 3176 O O . ARG A 1 405 ? 21.703 -25.984 -25.078 1 95.5 405 ARG A O 1
ATOM 3183 N N . ASP A 1 406 ? 20.984 -25.641 -27.203 1 94.19 406 ASP A N 1
ATOM 3184 C CA . ASP A 1 406 ? 19.891 -26.625 -27.109 1 94.19 406 ASP A CA 1
ATOM 3185 C C . ASP A 1 406 ? 20.391 -28.031 -27.422 1 94.19 406 ASP A C 1
ATOM 3187 O O . ASP A 1 406 ? 20.656 -28.359 -28.578 1 94.19 406 ASP A O 1
ATOM 3191 N N . TYR A 1 407 ? 20.391 -28.844 -26.469 1 90.25 407 TYR A N 1
ATOM 3192 C CA . TYR A 1 407 ? 21.016 -30.156 -26.609 1 90.25 407 TYR A CA 1
ATOM 3193 C C . TYR A 1 407 ? 20.125 -31.078 -27.438 1 90.25 407 TYR A C 1
ATOM 3195 O O . TYR A 1 407 ? 20.578 -32.125 -27.891 1 90.25 407 TYR A O 1
ATOM 3203 N N . ASN A 1 408 ? 18.891 -30.703 -27.625 1 89.5 408 ASN A N 1
ATOM 3204 C CA . ASN A 1 408 ? 18.016 -31.5 -28.484 1 89.5 408 ASN A CA 1
ATOM 3205 C C . ASN A 1 408 ? 18.234 -31.203 -29.953 1 89.5 408 ASN A C 1
ATOM 3207 O O . ASN A 1 408 ? 17.938 -32.031 -30.812 1 89.5 408 ASN A O 1
ATOM 3211 N N . THR A 1 409 ? 18.719 -29.906 -30.141 1 84.25 409 THR A N 1
ATOM 3212 C CA . THR A 1 409 ? 19.109 -29.5 -31.484 1 84.25 409 THR A CA 1
ATOM 3213 C C . THR A 1 409 ? 20.578 -29.094 -31.516 1 84.25 409 THR A C 1
ATOM 3215 O O . THR A 1 409 ? 20.906 -27.906 -31.453 1 84.25 409 THR A O 1
ATOM 3218 N N . ARG A 1 410 ? 21.594 -29.812 -31.406 1 79.06 410 ARG A N 1
ATOM 3219 C CA . ARG A 1 410 ? 23.031 -29.672 -31.172 1 79.06 410 ARG A CA 1
ATOM 3220 C C . ARG A 1 410 ? 23.594 -28.469 -31.938 1 79.06 410 ARG A C 1
ATOM 3222 O O . ARG A 1 410 ? 24.625 -27.906 -31.562 1 79.06 410 ARG A O 1
ATOM 3229 N N . SER A 1 411 ? 22.875 -27.984 -32.812 1 83.19 411 SER A N 1
ATOM 3230 C CA . SER A 1 411 ? 23.516 -26.969 -33.688 1 83.19 411 SER A CA 1
ATOM 3231 C C . SER A 1 411 ? 22.953 -25.594 -33.406 1 83.19 411 SER A C 1
ATOM 3233 O O . SER A 1 411 ? 23.438 -24.594 -33.938 1 83.19 411 SER A O 1
ATOM 3235 N N . MET A 1 412 ? 22.078 -25.531 -32.469 1 93.06 412 MET A N 1
ATOM 3236 C CA . MET A 1 412 ? 21.422 -24.234 -32.312 1 93.06 412 MET A CA 1
ATOM 3237 C C . MET A 1 412 ? 21.453 -23.766 -30.844 1 93.06 412 MET A C 1
ATOM 3239 O O . MET A 1 412 ? 21.578 -24.594 -29.938 1 93.06 412 MET A O 1
ATOM 3243 N N . SER A 1 413 ? 21.422 -22.422 -30.688 1 96.31 413 SER A N 1
ATOM 3244 C CA . SER A 1 413 ? 21.219 -21.891 -29.344 1 96.31 413 SER A CA 1
ATOM 3245 C C . SER A 1 413 ? 19.781 -22.078 -28.891 1 96.31 413 SER A C 1
ATOM 3247 O O . SER A 1 413 ? 18.875 -22.266 -29.719 1 96.31 413 SER A O 1
ATOM 3249 N N . VAL A 1 414 ? 19.578 -22.047 -27.594 1 97.56 414 VAL A N 1
ATOM 3250 C CA . VAL A 1 414 ? 18.234 -22.109 -27.047 1 97.56 414 VAL A CA 1
ATOM 3251 C C . VAL A 1 414 ? 17.391 -20.969 -27.625 1 97.56 414 VAL A C 1
ATOM 3253 O O . VAL A 1 414 ? 16.219 -21.172 -27.953 1 97.56 414 VAL A O 1
ATOM 3256 N N . TYR A 1 415 ? 17.984 -19.766 -27.766 1 97.31 415 TYR A N 1
ATOM 3257 C CA . TYR A 1 415 ? 17.281 -18.609 -28.312 1 97.31 415 TYR A CA 1
ATOM 3258 C C . TYR A 1 415 ? 16.797 -18.875 -29.734 1 97.31 415 TYR A C 1
ATOM 3260 O O . TYR A 1 415 ? 15.648 -18.594 -30.062 1 97.31 415 TYR A O 1
ATOM 3268 N N . ASP A 1 416 ? 17.672 -19.391 -30.531 1 95.94 416 ASP A N 1
ATOM 3269 C CA . ASP A 1 416 ? 17.328 -19.641 -31.922 1 95.94 416 ASP A CA 1
ATOM 3270 C C . ASP A 1 416 ? 16.203 -20.688 -32.031 1 95.94 416 ASP A C 1
ATOM 3272 O O . ASP A 1 416 ? 15.273 -20.531 -32.812 1 95.94 416 ASP A O 1
ATOM 3276 N N . LYS A 1 417 ? 16.359 -21.734 -31.266 1 95.75 417 LYS A N 1
ATOM 3277 C CA . LYS A 1 417 ? 15.32 -22.766 -31.25 1 95.75 417 LYS A CA 1
ATOM 3278 C C . LYS A 1 417 ? 13.992 -22.188 -30.75 1 95.75 417 LYS A C 1
ATOM 3280 O O . LYS A 1 417 ? 12.938 -22.484 -31.312 1 95.75 417 LYS A O 1
ATOM 3285 N N . TRP A 1 418 ? 14.102 -21.406 -29.688 1 95.81 418 TRP A N 1
ATOM 3286 C CA . TRP A 1 418 ? 12.922 -20.75 -29.141 1 95.81 418 TRP A CA 1
ATOM 3287 C C . TRP A 1 418 ? 12.266 -19.844 -30.188 1 95.81 418 TRP A C 1
ATOM 3289 O O . TRP A 1 418 ? 11.047 -19.891 -30.359 1 95.81 418 TRP A O 1
ATOM 3299 N N . SER A 1 419 ? 12.977 -19.078 -30.906 1 94.81 419 SER A N 1
ATOM 3300 C CA . SER A 1 419 ? 12.484 -18.156 -31.938 1 94.81 419 SER A CA 1
ATOM 3301 C C . SER A 1 419 ? 11.797 -18.906 -33.062 1 94.81 419 SER A C 1
ATOM 3303 O O . SER A 1 419 ? 10.797 -18.438 -33.594 1 94.81 419 SER A O 1
ATOM 3305 N N . MET A 1 420 ? 12.312 -19.953 -33.406 1 92.62 420 MET A N 1
ATOM 3306 C CA . MET A 1 420 ? 11.758 -20.781 -34.469 1 92.62 420 MET A CA 1
ATOM 3307 C C . MET A 1 420 ? 10.469 -21.453 -34.031 1 92.62 420 MET A C 1
ATOM 3309 O O . MET A 1 420 ? 9.516 -21.562 -34.781 1 92.62 420 MET A O 1
ATOM 3313 N N . SER A 1 421 ? 10.461 -21.953 -32.812 1 92.88 421 SER A N 1
ATOM 3314 C CA . SER A 1 421 ? 9.352 -22.766 -32.312 1 92.88 421 SER A CA 1
ATOM 3315 C C . SER A 1 421 ? 8.164 -21.891 -31.938 1 92.88 421 SER A C 1
ATOM 3317 O O . SER A 1 421 ? 7.012 -22.266 -32.156 1 92.88 421 SER A O 1
ATOM 3319 N N . TYR A 1 422 ? 8.484 -20.797 -31.266 1 92.25 422 TYR A N 1
ATOM 3320 C CA . TYR A 1 422 ? 7.465 -19.875 -30.781 1 92.25 422 TYR A CA 1
ATOM 3321 C C . TYR A 1 422 ? 7.773 -18.453 -31.219 1 92.25 422 TYR A C 1
ATOM 3323 O O . TYR A 1 422 ? 8.117 -17.609 -30.375 1 92.25 422 TYR A O 1
ATOM 3331 N N . PRO A 1 423 ? 7.586 -18.125 -32.438 1 92.19 423 PRO A N 1
ATOM 3332 C CA . PRO A 1 423 ? 7.891 -16.781 -32.906 1 92.19 423 PRO A CA 1
ATOM 3333 C C . PRO A 1 423 ? 6.891 -15.734 -32.438 1 92.19 423 PRO A C 1
ATOM 3335 O O . PRO A 1 423 ? 5.719 -16.047 -32.219 1 92.19 423 PRO A O 1
ATOM 3338 N N . SER A 1 424 ? 7.414 -14.586 -32.25 1 90 424 SER A N 1
ATOM 3339 C CA . SER A 1 424 ? 6.531 -13.445 -32.031 1 90 424 SER A CA 1
ATOM 3340 C C . SER A 1 424 ? 5.758 -13.086 -33.281 1 90 424 SER A C 1
ATOM 3342 O O . SER A 1 424 ? 5.953 -13.703 -34.344 1 90 424 SER A O 1
ATOM 3344 N N . ASP A 1 425 ? 4.891 -12.055 -33.156 1 80.69 425 ASP A N 1
ATOM 3345 C CA . ASP A 1 425 ? 4.113 -11.609 -34.281 1 80.69 425 ASP A CA 1
ATOM 3346 C C . ASP A 1 425 ? 5.023 -11.07 -35.406 1 80.69 425 ASP A C 1
ATOM 3348 O O . ASP A 1 425 ? 4.695 -11.156 -36.594 1 80.69 425 ASP A O 1
ATOM 3352 N N . ASP A 1 426 ? 6.207 -10.547 -35 1 75.81 426 ASP A N 1
ATOM 3353 C CA . ASP A 1 426 ? 7.129 -9.992 -35.969 1 75.81 426 ASP A CA 1
ATOM 3354 C C . ASP A 1 426 ? 8.086 -11.062 -36.5 1 75.81 426 ASP A C 1
ATOM 3356 O O . ASP A 1 426 ? 8.914 -10.789 -37.375 1 75.81 426 ASP A O 1
ATOM 3360 N N . HIS A 1 427 ? 8.023 -12.164 -36.031 1 72.75 427 HIS A N 1
ATOM 3361 C CA . HIS A 1 427 ? 8.672 -13.406 -36.438 1 72.75 427 HIS A CA 1
ATOM 3362 C C . HIS A 1 427 ? 10.188 -13.281 -36.375 1 72.75 427 HIS A C 1
ATOM 3364 O O . HIS A 1 427 ? 10.906 -14.164 -36.844 1 72.75 427 HIS A O 1
ATOM 3370 N N . ALA A 1 428 ? 10.594 -12.32 -35.781 1 80.56 428 ALA A N 1
ATOM 3371 C CA . ALA A 1 428 ? 12.039 -12.109 -35.75 1 80.56 428 ALA A CA 1
ATOM 3372 C C . ALA A 1 428 ? 12.594 -12.438 -34.344 1 80.56 428 ALA A C 1
ATOM 3374 O O . ALA A 1 428 ? 13.797 -12.641 -34.188 1 80.56 428 ALA A O 1
ATOM 3375 N N . ILE A 1 429 ? 11.781 -12.531 -33.438 1 91.25 429 ILE A N 1
ATOM 3376 C CA . ILE A 1 429 ? 12.18 -12.797 -32.062 1 91.25 429 ILE A CA 1
ATOM 3377 C C . ILE A 1 429 ? 11.188 -13.766 -31.406 1 91.25 429 ILE A C 1
ATOM 3379 O O . ILE A 1 429 ? 10.062 -13.914 -31.891 1 91.25 429 ILE A O 1
ATOM 3383 N N . PRO A 1 430 ? 11.641 -14.5 -30.438 1 95 430 PRO A N 1
ATOM 3384 C CA . PRO A 1 430 ? 10.688 -15.398 -29.766 1 95 430 PRO A CA 1
ATOM 3385 C C . PRO A 1 430 ? 9.57 -14.641 -29.062 1 95 430 PRO A C 1
ATOM 3387 O O . PRO A 1 430 ? 9.75 -13.484 -28.672 1 95 430 PRO A O 1
ATOM 3390 N N . ALA A 1 431 ? 8.477 -15.305 -28.922 1 93.12 431 ALA A N 1
ATOM 3391 C CA . ALA A 1 431 ? 7.383 -14.75 -28.125 1 93.12 431 ALA A CA 1
ATOM 3392 C C . ALA A 1 431 ? 7.746 -14.727 -26.641 1 93.12 431 ALA A C 1
ATOM 3394 O O . ALA A 1 431 ? 8.227 -15.727 -26.109 1 93.12 431 ALA A O 1
ATOM 3395 N N . PHE A 1 432 ? 7.695 -13.594 -26.031 1 93.06 432 PHE A N 1
ATOM 3396 C CA . PHE A 1 432 ? 7.855 -13.391 -24.609 1 93.06 432 PHE A CA 1
ATOM 3397 C C . PHE A 1 432 ? 6.559 -12.883 -23.984 1 93.06 432 PHE A C 1
ATOM 3399 O O . PHE A 1 432 ? 6.199 -11.719 -24.141 1 93.06 432 PHE A O 1
ATOM 3406 N N . LYS A 1 433 ? 5.891 -13.711 -23.234 1 89.44 433 LYS A N 1
ATOM 3407 C CA . LYS A 1 433 ? 4.547 -13.414 -22.75 1 89.44 433 LYS A CA 1
ATOM 3408 C C . LYS A 1 433 ? 4.598 -12.766 -21.375 1 89.44 433 LYS A C 1
ATOM 3410 O O . LYS A 1 433 ? 5.648 -12.75 -20.719 1 89.44 433 LYS A O 1
ATOM 3415 N N . THR A 1 434 ? 3.479 -12.172 -20.984 1 89.94 434 THR A N 1
ATOM 3416 C CA . THR A 1 434 ? 3.334 -11.648 -19.625 1 89.94 434 THR A CA 1
ATOM 3417 C C . THR A 1 434 ? 2.867 -12.742 -18.672 1 89.94 434 THR A C 1
ATOM 3419 O O . THR A 1 434 ? 2.367 -13.781 -19.109 1 89.94 434 THR A O 1
ATOM 3422 N N . LEU A 1 435 ? 2.996 -12.438 -17.438 1 91.75 435 LEU A N 1
ATOM 3423 C CA . LEU A 1 435 ? 2.73 -13.445 -16.422 1 91.75 435 LEU A CA 1
ATOM 3424 C C . LEU A 1 435 ? 1.252 -13.461 -16.047 1 91.75 435 LEU A C 1
ATOM 3426 O O . LEU A 1 435 ? 0.617 -12.406 -15.953 1 91.75 435 LEU A O 1
ATOM 3430 N N . GLY A 1 436 ? 0.711 -14.633 -15.82 1 87.44 436 GLY A N 1
ATOM 3431 C CA . GLY A 1 436 ? -0.57 -14.812 -15.156 1 87.44 436 GLY A CA 1
ATOM 3432 C C . GLY A 1 436 ? -0.449 -14.938 -13.648 1 87.44 436 GLY A C 1
ATOM 3433 O O . GLY A 1 436 ? 0.37 -14.258 -13.031 1 87.44 436 GLY A O 1
ATOM 3434 N N . SER A 1 437 ? -1.314 -15.734 -13.07 1 85.31 437 SER A N 1
ATOM 3435 C CA . SER A 1 437 ? -1.272 -15.914 -11.625 1 85.31 437 SER A CA 1
ATOM 3436 C C . SER A 1 437 ? -1.22 -17.391 -11.25 1 85.31 437 SER A C 1
ATOM 3438 O O . SER A 1 437 ? -1.737 -17.797 -10.203 1 85.31 437 SER A O 1
ATOM 3440 N N . GLY A 1 438 ? -0.608 -18.203 -12.039 1 87.25 438 GLY A N 1
ATOM 3441 C CA . GLY A 1 438 ? -0.744 -19.641 -11.844 1 87.25 438 GLY A CA 1
ATOM 3442 C C . GLY A 1 438 ? 0.44 -20.266 -11.125 1 87.25 438 GLY A C 1
ATOM 3443 O O . GLY A 1 438 ? 0.496 -21.484 -10.945 1 87.25 438 GLY A O 1
ATOM 3444 N N . SER A 1 439 ? 1.431 -19.391 -10.766 1 93.5 439 SER A N 1
ATOM 3445 C CA . SER A 1 439 ? 2.6 -19.969 -10.094 1 93.5 439 SER A CA 1
ATOM 3446 C C . SER A 1 439 ? 3.15 -19 -9.039 1 93.5 439 SER A C 1
ATOM 3448 O O . SER A 1 439 ? 2.58 -17.938 -8.805 1 93.5 439 SER A O 1
ATOM 3450 N N . ASP A 1 440 ? 4.223 -19.406 -8.453 1 97.44 440 ASP A N 1
ATOM 3451 C CA . ASP A 1 440 ? 4.723 -18.766 -7.234 1 97.44 440 ASP A CA 1
ATOM 3452 C C . ASP A 1 440 ? 5.219 -17.344 -7.52 1 97.44 440 ASP A C 1
ATOM 3454 O O . ASP A 1 440 ? 5.457 -16.578 -6.59 1 97.44 440 ASP A O 1
ATOM 3458 N N . TYR A 1 441 ? 5.312 -16.875 -8.734 1 97.19 441 TYR A N 1
ATOM 3459 C CA . TYR A 1 441 ? 5.719 -15.508 -9.039 1 97.19 441 TYR A CA 1
ATOM 3460 C C . TYR A 1 441 ? 4.598 -14.523 -8.711 1 97.19 441 TYR A C 1
ATOM 3462 O O . TYR A 1 441 ? 4.832 -13.312 -8.617 1 97.19 441 TYR A O 1
ATOM 3470 N N . THR A 1 442 ? 3.4 -14.969 -8.508 1 96.06 442 THR A N 1
ATOM 3471 C CA . THR A 1 442 ? 2.186 -14.164 -8.461 1 96.06 442 THR A CA 1
ATOM 3472 C C . THR A 1 442 ? 2.295 -13.078 -7.395 1 96.06 442 THR A C 1
ATOM 3474 O O . THR A 1 442 ? 2.152 -11.891 -7.688 1 96.06 442 THR A O 1
ATOM 3477 N N . THR A 1 443 ? 2.617 -13.461 -6.16 1 96.62 443 THR A N 1
ATOM 3478 C CA . THR A 1 443 ? 2.629 -12.484 -5.078 1 96.62 443 THR A CA 1
ATOM 3479 C C . THR A 1 443 ? 3.838 -11.562 -5.195 1 96.62 443 THR A C 1
ATOM 3481 O O . THR A 1 443 ? 3.781 -10.398 -4.781 1 96.62 443 THR A O 1
ATOM 3484 N N . PHE A 1 444 ? 4.941 -12.047 -5.809 1 98.12 444 PHE A N 1
ATOM 3485 C CA . PHE A 1 444 ? 6.121 -11.211 -6.012 1 98.12 444 PHE A CA 1
ATOM 3486 C C . PHE A 1 444 ? 5.824 -10.078 -6.992 1 98.12 444 PHE A C 1
ATOM 3488 O O . PHE A 1 444 ? 6.152 -8.922 -6.727 1 98.12 444 PHE A O 1
ATOM 3495 N N . VAL A 1 445 ? 5.117 -10.438 -8.078 1 96.5 445 VAL A N 1
ATOM 3496 C CA . VAL A 1 445 ? 4.895 -9.453 -9.133 1 96.5 445 VAL A CA 1
ATOM 3497 C C . VAL A 1 445 ? 3.637 -8.641 -8.828 1 96.5 445 VAL A C 1
ATOM 3499 O O . VAL A 1 445 ? 3.654 -7.41 -8.883 1 96.5 445 VAL A O 1
ATOM 3502 N N . GLN A 1 446 ? 2.572 -9.281 -8.406 1 95.12 446 GLN A N 1
ATOM 3503 C CA . GLN A 1 446 ? 1.258 -8.648 -8.391 1 95.12 446 GLN A CA 1
ATOM 3504 C C . GLN A 1 446 ? 0.988 -7.973 -7.051 1 95.12 446 GLN A C 1
ATOM 3506 O O . GLN A 1 446 ? 0.219 -7.012 -6.98 1 95.12 446 GLN A O 1
ATOM 3511 N N . SER A 1 447 ? 1.619 -8.43 -5.988 1 95.69 447 SER A N 1
ATOM 3512 C CA . SER A 1 447 ? 1.342 -7.848 -4.676 1 95.69 447 SER A CA 1
ATOM 3513 C C . SER A 1 447 ? 2.414 -6.836 -4.281 1 95.69 447 SER A C 1
ATOM 3515 O O . SER A 1 447 ? 2.115 -5.824 -3.643 1 95.69 447 SER A O 1
ATOM 3517 N N . VAL A 1 448 ? 3.705 -7.156 -4.676 1 96.5 448 VAL A N 1
ATOM 3518 C CA . VAL A 1 448 ? 4.738 -6.316 -4.082 1 96.5 448 VAL A CA 1
ATOM 3519 C C . VAL A 1 448 ? 5.605 -5.707 -5.176 1 96.5 448 VAL A C 1
ATOM 3521 O O . VAL A 1 448 ? 6.449 -4.848 -4.906 1 96.5 448 VAL A O 1
ATOM 3524 N N . GLY A 1 449 ? 5.449 -6.031 -6.434 1 97.25 449 GLY A N 1
ATOM 3525 C CA . GLY A 1 449 ? 6.07 -5.355 -7.559 1 97.25 449 GLY A CA 1
ATOM 3526 C C . GLY A 1 449 ? 7.508 -5.777 -7.793 1 97.25 449 GLY A C 1
ATOM 3527 O O . GLY A 1 449 ? 8.359 -4.953 -8.133 1 97.25 449 GLY A O 1
ATOM 3528 N N . ILE A 1 450 ? 7.871 -7.051 -7.598 1 98.44 450 ILE A N 1
ATOM 3529 C CA . ILE A 1 450 ? 9.195 -7.578 -7.902 1 98.44 450 ILE A CA 1
ATOM 3530 C C . ILE A 1 450 ? 9.219 -8.117 -9.336 1 98.44 450 ILE A C 1
ATOM 3532 O O . ILE A 1 450 ? 8.445 -9.016 -9.68 1 98.44 450 ILE A O 1
ATOM 3536 N N . PRO A 1 451 ? 10.094 -7.547 -10.188 1 98.19 451 PRO A N 1
ATOM 3537 C CA . PRO A 1 451 ? 10.18 -8.133 -11.531 1 98.19 451 PRO A CA 1
ATOM 3538 C C . PRO A 1 451 ? 10.398 -9.641 -11.508 1 98.19 451 PRO A C 1
ATOM 3540 O O . PRO A 1 451 ? 11.281 -10.125 -10.797 1 98.19 451 PRO A O 1
ATOM 3543 N N . SER A 1 452 ? 9.609 -10.367 -12.305 1 98.25 452 SER A N 1
ATOM 3544 C CA . SER A 1 452 ? 9.648 -11.82 -12.211 1 98.25 452 SER A CA 1
ATOM 3545 C C . SER A 1 452 ? 9.664 -12.461 -13.602 1 98.25 452 SER A C 1
ATOM 3547 O O . SER A 1 452 ? 9.211 -11.859 -14.57 1 98.25 452 SER A O 1
ATOM 3549 N N . LEU A 1 453 ? 10.242 -13.578 -13.672 1 98.12 453 LEU A N 1
ATOM 3550 C CA . LEU A 1 453 ? 10.359 -14.391 -14.875 1 98.12 453 LEU A CA 1
ATOM 3551 C C . LEU A 1 453 ? 9.977 -15.844 -14.594 1 98.12 453 LEU A C 1
ATOM 3553 O O . LEU A 1 453 ? 10.352 -16.391 -13.555 1 98.12 453 LEU A O 1
ATOM 3557 N N . ASP A 1 454 ? 9.156 -16.422 -15.469 1 97.19 454 ASP A N 1
ATOM 3558 C CA . ASP A 1 454 ? 8.805 -17.844 -15.43 1 97.19 454 ASP A CA 1
ATOM 3559 C C . ASP A 1 454 ? 9.289 -18.562 -16.688 1 97.19 454 ASP A C 1
ATOM 3561 O O . ASP A 1 454 ? 9.219 -18.016 -17.781 1 97.19 454 ASP A O 1
ATOM 3565 N N . MET A 1 455 ? 9.859 -19.719 -16.5 1 97.12 455 MET A N 1
ATOM 3566 C CA . MET A 1 455 ? 10.438 -20.391 -17.656 1 97.12 455 MET A CA 1
ATOM 3567 C C . MET A 1 455 ? 10.133 -21.891 -17.625 1 97.12 455 MET A C 1
ATOM 3569 O O . MET A 1 455 ? 9.922 -22.453 -16.547 1 97.12 455 MET A O 1
ATOM 3573 N N . SER A 1 456 ? 10.117 -22.531 -18.812 1 95 456 SER A N 1
ATOM 3574 C CA . SER A 1 456 ? 9.867 -23.953 -18.953 1 95 456 SER A CA 1
ATOM 3575 C C . SER A 1 456 ? 10.289 -24.469 -20.328 1 95 456 SER A C 1
ATOM 3577 O O . SER A 1 456 ? 10.398 -23.688 -21.281 1 95 456 SER A O 1
ATOM 3579 N N . TYR A 1 457 ? 10.625 -25.703 -20.422 1 93.88 457 TYR A N 1
ATOM 3580 C CA . TYR A 1 457 ? 10.688 -26.438 -21.688 1 93.88 457 TYR A CA 1
ATOM 3581 C C . TYR A 1 457 ? 9.383 -27.156 -21.969 1 93.88 457 TYR A C 1
ATOM 3583 O O . TYR A 1 457 ? 8.852 -27.844 -21.094 1 93.88 457 TYR A O 1
ATOM 3591 N N . THR A 1 458 ? 8.836 -27 -23.172 1 90.56 458 THR A N 1
ATOM 3592 C CA . THR A 1 458 ? 7.469 -27.453 -23.406 1 90.56 458 THR A CA 1
ATOM 3593 C C . THR A 1 458 ? 7.426 -28.469 -24.531 1 90.56 458 THR A C 1
ATOM 3595 O O . THR A 1 458 ? 8.438 -28.703 -25.219 1 90.56 458 THR A O 1
ATOM 3598 N N . PHE A 1 459 ? 6.293 -29.078 -24.672 1 83.56 459 PHE A N 1
ATOM 3599 C CA . PHE A 1 459 ? 6.027 -30 -25.766 1 83.56 459 PHE A CA 1
ATOM 3600 C C . PHE A 1 459 ? 5.469 -29.266 -26.984 1 83.56 459 PHE A C 1
ATOM 3602 O O . PHE A 1 459 ? 4.938 -28.156 -26.844 1 83.56 459 PHE A O 1
ATOM 3609 N N . LYS A 1 460 ? 5.773 -29.812 -28.219 1 73.88 460 LYS A N 1
ATOM 3610 C CA . LYS A 1 460 ? 5.359 -29.188 -29.469 1 73.88 460 LYS A CA 1
ATOM 3611 C C . LYS A 1 460 ? 3.844 -29.047 -29.547 1 73.88 460 LYS A C 1
ATOM 3613 O O . LYS A 1 460 ? 3.336 -28.031 -30.016 1 73.88 460 LYS A O 1
ATOM 3618 N N . ASP A 1 461 ? 3.174 -30.234 -29.125 1 63.5 461 ASP A N 1
ATOM 3619 C CA . ASP A 1 461 ? 1.729 -30.266 -29.328 1 63.5 461 ASP A CA 1
ATOM 3620 C C . ASP A 1 461 ? 1.018 -29.312 -28.375 1 63.5 461 ASP A C 1
ATOM 3622 O O . ASP A 1 461 ? 0.985 -29.547 -27.156 1 63.5 461 ASP A O 1
ATOM 3626 N N . SER A 1 462 ? 0.518 -28.125 -29.047 1 58.34 462 SER A N 1
ATOM 3627 C CA . SER A 1 462 ? -0.026 -26.984 -28.328 1 58.34 462 SER A CA 1
ATOM 3628 C C . SER A 1 462 ? -1.397 -27.297 -27.734 1 58.34 462 SER A C 1
ATOM 3630 O O . SER A 1 462 ? -1.939 -26.516 -26.953 1 58.34 462 SER A O 1
ATOM 3632 N N . ARG A 1 463 ? -2.207 -28.297 -28.203 1 57.25 463 ARG A N 1
ATOM 3633 C CA . ARG A 1 463 ? -3.566 -28.547 -27.734 1 57.25 463 ARG A CA 1
ATOM 3634 C C . ARG A 1 463 ? -3.562 -29.141 -26.328 1 57.25 463 ARG A C 1
ATOM 3636 O O . ARG A 1 463 ? -4.586 -29.125 -25.641 1 57.25 463 ARG A O 1
ATOM 3643 N N . ALA A 1 464 ? -2.379 -29.75 -25.922 1 54.19 464 ALA A N 1
ATOM 3644 C CA . ALA A 1 464 ? -2.287 -30.422 -24.641 1 54.19 464 ALA A CA 1
ATOM 3645 C C . ALA A 1 464 ? -1.812 -29.469 -23.547 1 54.19 464 ALA A C 1
ATOM 3647 O O . ALA A 1 464 ? -0.608 -29.281 -23.375 1 54.19 464 ALA A O 1
ATOM 3648 N N . TRP A 1 465 ? -2.502 -28.703 -23 1 61.66 465 TRP A N 1
ATOM 3649 C CA . TRP A 1 465 ? -2.057 -27.766 -21.984 1 61.66 465 TRP A CA 1
ATOM 3650 C C . TRP A 1 465 ? -2.24 -28.344 -20.594 1 61.66 465 TRP A C 1
ATOM 3652 O O . TRP A 1 465 ? -3.332 -28.797 -20.234 1 61.66 465 TRP A O 1
ATOM 3662 N N . PRO A 1 466 ? -1.23 -28.078 -19.75 1 68.12 466 PRO A N 1
ATOM 3663 C CA . PRO A 1 466 ? 0.173 -27.797 -20.062 1 68.12 466 PRO A CA 1
ATOM 3664 C C . PRO A 1 466 ? 0.926 -29.031 -20.562 1 68.12 466 PRO A C 1
ATOM 3666 O O . PRO A 1 466 ? 1.85 -28.906 -21.375 1 68.12 466 PRO A O 1
ATOM 3669 N N . TYR A 1 467 ? 0.603 -30.375 -19.984 1 87.62 467 TYR A N 1
ATOM 3670 C CA . TYR A 1 467 ? 0.926 -31.719 -20.453 1 87.62 467 TYR A CA 1
ATOM 3671 C C . TYR A 1 467 ? -0.167 -32.719 -20.062 1 87.62 467 TYR A C 1
ATOM 3673 O O . TYR A 1 467 ? -0.893 -32.5 -19.078 1 87.62 467 TYR A O 1
ATOM 3681 N N . PRO A 1 468 ? -0.354 -33.75 -20.703 1 91 468 PRO A N 1
ATOM 3682 C CA . PRO A 1 468 ? -1.606 -34.531 -20.641 1 91 468 PRO A CA 1
ATOM 3683 C C . PRO A 1 468 ? -1.84 -35.156 -19.281 1 91 468 PRO A C 1
ATOM 3685 O O . PRO A 1 468 ? -2.986 -35.312 -18.844 1 91 468 PRO A O 1
ATOM 3688 N N . VAL A 1 469 ? -0.786 -35.562 -18.609 1 92.25 469 VAL A N 1
ATOM 3689 C CA . VAL A 1 469 ? -0.972 -36.312 -17.375 1 92.25 469 VAL A CA 1
ATOM 3690 C C . VAL A 1 469 ? -0.89 -35.375 -16.172 1 92.25 469 VAL A C 1
ATOM 3692 O O . VAL A 1 469 ? -0.666 -35.781 -15.047 1 92.25 469 VAL A O 1
ATOM 3695 N N . TYR A 1 470 ? -1.073 -34.094 -16.438 1 93.56 470 TYR A N 1
ATOM 3696 C CA . TYR A 1 470 ? -0.968 -33.031 -15.453 1 93.56 470 TYR A CA 1
ATOM 3697 C C . TYR A 1 470 ? -1.81 -33.344 -14.219 1 93.56 470 TYR A C 1
ATOM 3699 O O . TYR A 1 470 ? -2.998 -33.656 -14.336 1 93.56 470 TYR A O 1
ATOM 3707 N N . HIS A 1 471 ? -1.194 -33.375 -12.984 1 94 471 HIS A N 1
ATOM 3708 C CA . HIS A 1 471 ? -1.812 -33.5 -11.664 1 94 471 HIS A CA 1
ATOM 3709 C C . HIS A 1 471 ? -2.477 -34.875 -11.492 1 94 471 HIS A C 1
ATOM 3711 O O . HIS A 1 471 ? -3.373 -35.031 -10.656 1 94 471 HIS A O 1
ATOM 3717 N N . SER A 1 472 ? -2.164 -35.844 -12.281 1 93.56 472 SER A N 1
ATOM 3718 C CA . SER A 1 472 ? -2.699 -37.188 -12.164 1 93.56 472 SER A CA 1
ATOM 3719 C C . SER A 1 472 ? -1.668 -38.125 -11.562 1 93.56 472 SER A C 1
ATOM 3721 O O . SER A 1 472 ? -0.507 -37.75 -11.375 1 93.56 472 SER A O 1
ATOM 3723 N N . VAL A 1 473 ? -2.107 -39.312 -11.305 1 92.75 473 VAL A N 1
ATOM 3724 C CA . VAL A 1 473 ? -1.258 -40.344 -10.703 1 92.75 473 VAL A CA 1
ATOM 3725 C C . VAL A 1 473 ? -0.196 -40.781 -11.703 1 92.75 473 VAL A C 1
ATOM 3727 O O . VAL A 1 473 ? 0.825 -41.375 -11.312 1 92.75 473 VAL A O 1
ATOM 3730 N N . HIS A 1 474 ? -0.336 -40.375 -12.977 1 92.06 474 HIS A N 1
ATOM 3731 C CA . HIS A 1 474 ? 0.56 -40.844 -14.023 1 92.06 474 HIS A CA 1
ATOM 3732 C C . HIS A 1 474 ? 1.716 -39.875 -14.234 1 92.06 474 HIS A C 1
ATOM 3734 O O . HIS A 1 474 ? 2.6 -40.125 -15.055 1 92.06 474 HIS A O 1
ATOM 3740 N N . ASP A 1 475 ? 1.714 -38.781 -13.516 1 93.38 475 ASP A N 1
ATOM 3741 C CA . ASP A 1 475 ? 2.846 -37.875 -13.547 1 93.38 475 ASP A CA 1
ATOM 3742 C C . ASP A 1 475 ? 4.008 -38.406 -12.711 1 93.38 475 ASP A C 1
ATOM 3744 O O . ASP A 1 475 ? 4.211 -37.969 -11.57 1 93.38 475 ASP A O 1
ATOM 3748 N N . THR A 1 476 ? 4.812 -39.25 -13.344 1 93.31 476 THR A N 1
ATOM 3749 C CA . THR A 1 476 ? 5.816 -40.062 -12.641 1 93.31 476 THR A CA 1
ATOM 3750 C C . THR A 1 476 ? 7.195 -39.844 -13.258 1 93.31 476 THR A C 1
ATOM 3752 O O . THR A 1 476 ? 7.324 -39.25 -14.32 1 93.31 476 THR A O 1
ATOM 3755 N N . PHE A 1 477 ? 8.188 -40.438 -12.578 1 94.69 477 PHE A N 1
ATOM 3756 C CA . PHE A 1 477 ? 9.539 -40.5 -13.125 1 94.69 477 PHE A CA 1
ATOM 3757 C C . PHE A 1 477 ? 9.555 -41.281 -14.445 1 94.69 477 PHE A C 1
ATOM 3759 O O . PHE A 1 477 ? 10.281 -40.906 -15.367 1 94.69 477 PHE A O 1
ATOM 3766 N N . TYR A 1 478 ? 8.766 -42.281 -14.5 1 92.31 478 TYR A N 1
ATOM 3767 C CA . TYR A 1 478 ? 8.695 -43.094 -15.711 1 92.31 478 TYR A CA 1
ATOM 3768 C C . TYR A 1 478 ? 8.258 -42.25 -16.906 1 92.31 478 TYR A C 1
ATOM 3770 O O . TYR A 1 478 ? 8.844 -42.344 -17.984 1 92.31 478 TYR A O 1
ATOM 3778 N N . LEU A 1 479 ? 7.191 -41.5 -16.703 1 91.81 479 LEU A N 1
ATOM 3779 C CA . LEU A 1 479 ? 6.703 -40.656 -17.766 1 91.81 479 LEU A CA 1
ATOM 3780 C C . LEU A 1 479 ? 7.809 -39.75 -18.281 1 91.81 479 LEU A C 1
ATOM 3782 O O . LEU A 1 479 ? 7.969 -39.562 -19.484 1 91.81 479 LEU A O 1
ATOM 3786 N N . GLN A 1 480 ? 8.578 -39.125 -17.391 1 92.62 480 GLN A N 1
ATOM 3787 C CA . GLN A 1 480 ? 9.664 -38.219 -17.734 1 92.62 480 GLN A CA 1
ATOM 3788 C C . GLN A 1 480 ? 10.766 -38.938 -18.5 1 92.62 480 GLN A C 1
ATOM 3790 O O . GLN A 1 480 ? 11.172 -38.469 -19.578 1 92.62 480 GLN A O 1
ATOM 3795 N N . LYS A 1 481 ? 11.18 -40.031 -18.016 1 93.44 481 LYS A N 1
ATOM 3796 C CA . LYS A 1 481 ? 12.328 -40.75 -18.547 1 93.44 481 LYS A CA 1
ATOM 3797 C C . LYS A 1 481 ? 11.992 -41.438 -19.891 1 93.44 481 LYS A C 1
ATOM 3799 O O . LYS A 1 481 ? 12.844 -41.5 -20.766 1 93.44 481 LYS A O 1
ATOM 3804 N N . LYS A 1 482 ? 10.766 -41.812 -20 1 92.75 482 LYS A N 1
ATOM 3805 C CA . LYS A 1 482 ? 10.398 -42.594 -21.188 1 92.75 482 LYS A CA 1
ATOM 3806 C C . LYS A 1 482 ? 9.938 -41.656 -22.312 1 92.75 482 LYS A C 1
ATOM 3808 O O . LYS A 1 482 ? 10.258 -41.906 -23.484 1 92.75 482 LYS A O 1
ATOM 3813 N N . PHE A 1 483 ? 9.172 -40.656 -21.969 1 90.94 483 PHE A N 1
ATOM 3814 C CA . PHE A 1 483 ? 8.461 -39.938 -23.031 1 90.94 483 PHE A CA 1
ATOM 3815 C C . PHE A 1 483 ? 8.922 -38.5 -23.109 1 90.94 483 PHE A C 1
ATOM 3817 O O . PHE A 1 483 ? 9.078 -37.938 -24.188 1 90.94 483 PHE A O 1
ATOM 3824 N N . ASN A 1 484 ? 9.141 -37.844 -22.109 1 91.25 484 ASN A N 1
ATOM 3825 C CA . ASN A 1 484 ? 9.312 -36.406 -22.078 1 91.25 484 ASN A CA 1
ATOM 3826 C C . ASN A 1 484 ? 10.766 -36 -22.328 1 91.25 484 ASN A C 1
ATOM 3828 O O . ASN A 1 484 ? 11.047 -35.156 -23.172 1 91.25 484 ASN A O 1
ATOM 3832 N N . ASP A 1 485 ? 11.656 -36.562 -21.547 1 94.5 485 ASP A N 1
ATOM 3833 C CA . ASP A 1 485 ? 13.078 -36.25 -21.609 1 94.5 485 ASP A CA 1
ATOM 3834 C C . ASP A 1 485 ? 13.945 -37.438 -21.266 1 94.5 485 ASP A C 1
ATOM 3836 O O . ASP A 1 485 ? 14.625 -37.469 -20.25 1 94.5 485 ASP A O 1
ATOM 3840 N N . PRO A 1 486 ? 14.047 -38.344 -22.141 1 92.75 486 PRO A N 1
ATOM 3841 C CA . PRO A 1 486 ? 14.648 -39.656 -21.859 1 92.75 486 PRO A CA 1
ATOM 3842 C C . PRO A 1 486 ? 16.109 -39.531 -21.422 1 92.75 486 PRO A C 1
ATOM 3844 O O . PRO A 1 486 ? 16.594 -40.375 -20.656 1 92.75 486 PRO A O 1
ATOM 3847 N N . TYR A 1 487 ? 16.766 -38.5 -21.891 1 93.31 487 TYR A N 1
ATOM 3848 C CA . TYR A 1 487 ? 18.188 -38.375 -21.578 1 93.31 487 TYR A CA 1
ATOM 3849 C C . TYR A 1 487 ? 18.453 -37.188 -20.672 1 93.31 487 TYR A C 1
ATOM 3851 O O . TYR A 1 487 ? 19.609 -36.844 -20.422 1 93.31 487 TYR A O 1
ATOM 3859 N N . PHE A 1 488 ? 17.406 -36.531 -20.234 1 96 488 PHE A N 1
ATOM 3860 C CA . PHE A 1 488 ? 17.438 -35.406 -19.312 1 96 488 PHE A CA 1
ATOM 3861 C C . PHE A 1 488 ? 18.281 -34.281 -19.875 1 96 488 PHE A C 1
ATOM 3863 O O . PHE A 1 488 ? 18.969 -33.562 -19.109 1 96 488 PHE A O 1
ATOM 3870 N N . LYS A 1 489 ? 18.312 -34.156 -21.188 1 94.69 489 LYS A N 1
ATOM 3871 C CA . LYS A 1 489 ? 19.062 -33.094 -21.859 1 94.69 489 LYS A CA 1
ATOM 3872 C C . LYS A 1 489 ? 18.359 -31.766 -21.703 1 94.69 489 LYS A C 1
ATOM 3874 O O . LYS A 1 489 ? 19.031 -30.734 -21.531 1 94.69 489 LYS A O 1
ATOM 3879 N N . SER A 1 490 ? 17.062 -31.797 -21.797 1 96 490 SER A N 1
ATOM 3880 C CA . SER A 1 490 ? 16.312 -30.562 -21.594 1 96 490 SER A CA 1
ATOM 3881 C C . SER A 1 490 ? 16.453 -30.062 -20.156 1 96 490 SER A C 1
ATOM 3883 O O . SER A 1 490 ? 16.547 -28.859 -19.922 1 96 490 SER A O 1
ATOM 3885 N N . HIS A 1 491 ? 16.5 -31 -19.188 1 97.38 491 HIS A N 1
ATOM 3886 C CA . HIS A 1 491 ? 16.75 -30.625 -17.797 1 97.38 491 HIS A CA 1
ATOM 3887 C C . HIS A 1 491 ? 18.109 -29.938 -17.641 1 97.38 491 HIS A C 1
ATOM 3889 O O . HIS A 1 491 ? 18.219 -28.938 -16.938 1 97.38 491 HIS A O 1
ATOM 3895 N N . LEU A 1 492 ? 19.078 -30.516 -18.25 1 96.44 492 LEU A N 1
ATOM 3896 C CA . LEU A 1 492 ? 20.422 -29.938 -18.203 1 96.44 492 LEU A CA 1
ATOM 3897 C C . LEU A 1 492 ? 20.422 -28.547 -18.828 1 96.44 492 LEU A C 1
ATOM 3899 O O . LEU A 1 492 ? 21.047 -27.625 -18.297 1 96.44 492 LEU A O 1
ATOM 3903 N N . THR A 1 493 ? 19.797 -28.422 -19.953 1 96.75 493 THR A N 1
ATOM 3904 C CA . THR A 1 493 ? 19.688 -27.125 -20.625 1 96.75 493 THR A CA 1
ATOM 3905 C C . THR A 1 493 ? 19.031 -26.109 -19.703 1 96.75 493 THR A C 1
ATOM 3907 O O . THR A 1 493 ? 19.5 -24.969 -19.594 1 96.75 493 THR A O 1
ATOM 3910 N N . MET A 1 494 ? 17.969 -26.5 -19.047 1 97.75 494 MET A N 1
ATOM 3911 C CA . MET A 1 494 ? 17.25 -25.609 -18.141 1 97.75 494 MET A CA 1
ATOM 3912 C C . MET A 1 494 ? 18.141 -25.203 -16.969 1 97.75 494 MET A C 1
ATOM 3914 O O . MET A 1 494 ? 18.078 -24.062 -16.484 1 97.75 494 MET A O 1
ATOM 3918 N N . ALA A 1 495 ? 18.922 -26.109 -16.453 1 98.06 495 ALA A N 1
ATOM 3919 C CA . ALA A 1 495 ? 19.859 -25.781 -15.383 1 98.06 495 ALA A CA 1
ATOM 3920 C C . ALA A 1 495 ? 20.875 -24.75 -15.844 1 98.06 495 ALA A C 1
ATOM 3922 O O . ALA A 1 495 ? 21.219 -23.828 -15.102 1 98.06 495 ALA A O 1
ATOM 3923 N N . LYS A 1 496 ? 21.375 -24.938 -17.062 1 97.69 496 LYS A N 1
ATOM 3924 C CA . LYS A 1 496 ? 22.344 -24 -17.609 1 97.69 496 LYS A CA 1
ATOM 3925 C C . LYS A 1 496 ? 21.734 -22.625 -17.812 1 97.69 496 LYS A C 1
ATOM 3927 O O . LYS A 1 496 ? 22.344 -21.609 -17.469 1 97.69 496 LYS A O 1
ATOM 3932 N N . ILE A 1 497 ? 20.547 -22.562 -18.344 1 98.19 497 ILE A N 1
ATOM 3933 C CA . ILE A 1 497 ? 19.844 -21.297 -18.516 1 98.19 497 ILE A CA 1
ATOM 3934 C C . ILE A 1 497 ? 19.609 -20.625 -17.156 1 98.19 497 ILE A C 1
ATOM 3936 O O . ILE A 1 497 ? 19.812 -19.422 -17.016 1 98.19 497 ILE A O 1
ATOM 3940 N N . SER A 1 498 ? 19.188 -21.406 -16.188 1 98.5 498 SER A N 1
ATOM 3941 C CA . SER A 1 498 ? 18.984 -20.906 -14.828 1 98.5 498 SER A CA 1
ATOM 3942 C C . SER A 1 498 ? 20.25 -20.281 -14.273 1 98.5 498 SER A C 1
ATOM 3944 O O . SER A 1 498 ? 20.203 -19.203 -13.664 1 98.5 498 SER A O 1
ATOM 3946 N N . GLY A 1 499 ? 21.328 -20.984 -14.453 1 98.31 499 GLY A N 1
ATOM 3947 C CA . GLY A 1 499 ? 22.594 -20.438 -14.008 1 98.31 499 GLY A CA 1
ATOM 3948 C C . GLY A 1 499 ? 22.953 -19.125 -14.672 1 98.31 499 GLY A C 1
ATOM 3949 O O . GLY A 1 499 ? 23.422 -18.188 -14.016 1 98.31 499 GLY A O 1
ATOM 3950 N N . LYS A 1 500 ? 22.734 -19.047 -15.992 1 98.31 500 LYS A N 1
ATOM 3951 C CA . LYS A 1 500 ? 23.047 -17.844 -16.75 1 98.31 500 LYS A CA 1
ATOM 3952 C C . LYS A 1 500 ? 22.172 -16.672 -16.312 1 98.31 500 LYS A C 1
ATOM 3954 O O . LYS A 1 500 ? 22.656 -15.57 -16.078 1 98.31 500 LYS A O 1
ATOM 3959 N N . LEU A 1 501 ? 20.891 -16.891 -16.172 1 98.62 501 LEU A N 1
ATOM 3960 C CA . LEU A 1 501 ? 19.953 -15.844 -15.758 1 98.62 501 LEU A CA 1
ATOM 3961 C C . LEU A 1 501 ? 20.266 -15.367 -14.344 1 98.62 501 LEU A C 1
ATOM 3963 O O . LEU A 1 501 ? 20.328 -14.164 -14.086 1 98.62 501 LEU A O 1
ATOM 3967 N N . LEU A 1 502 ? 20.422 -16.312 -13.422 1 98.69 502 LEU A N 1
ATOM 3968 C CA . LEU A 1 502 ? 20.656 -15.992 -12.016 1 98.69 502 LEU A CA 1
ATOM 3969 C C . LEU A 1 502 ? 21.938 -15.195 -11.844 1 98.69 502 LEU A C 1
ATOM 3971 O O . LEU A 1 502 ? 21.953 -14.18 -11.141 1 98.69 502 LEU A O 1
ATOM 3975 N N . THR A 1 503 ? 23.016 -15.602 -12.477 1 97.94 503 THR A N 1
ATOM 3976 C CA . THR A 1 503 ? 24.297 -14.922 -12.32 1 97.94 503 THR A CA 1
ATOM 3977 C C . THR A 1 503 ? 24.281 -13.57 -13.039 1 97.94 503 THR A C 1
ATOM 3979 O O . THR A 1 503 ? 24.922 -12.617 -12.594 1 97.94 503 THR A O 1
ATOM 3982 N N . ALA A 1 504 ? 23.516 -13.5 -14.133 1 98.06 504 ALA A N 1
ATOM 3983 C CA . ALA A 1 504 ? 23.375 -12.211 -14.812 1 98.06 504 ALA A CA 1
ATOM 3984 C C . ALA A 1 504 ? 22.797 -11.164 -13.867 1 98.06 504 ALA A C 1
ATOM 3986 O O . ALA A 1 504 ? 23.266 -10.016 -13.844 1 98.06 504 ALA A O 1
ATOM 3987 N N . VAL A 1 505 ? 21.844 -11.508 -13.078 1 98.5 505 VAL A N 1
ATOM 3988 C CA . VAL A 1 505 ? 21.219 -10.562 -12.164 1 98.5 505 VAL A CA 1
ATOM 3989 C C . VAL A 1 505 ? 22.078 -10.398 -10.906 1 98.5 505 VAL A C 1
ATOM 3991 O O . VAL A 1 505 ? 22.234 -9.289 -10.406 1 98.5 505 VAL A O 1
ATOM 3994 N N . ALA A 1 506 ? 22.641 -11.445 -10.422 1 98.38 506 ALA A N 1
ATOM 3995 C CA . ALA A 1 506 ? 23.312 -11.461 -9.125 1 98.38 506 ALA A CA 1
ATOM 3996 C C . ALA A 1 506 ? 24.703 -10.852 -9.219 1 98.38 506 ALA A C 1
ATOM 3998 O O . ALA A 1 506 ? 25.234 -10.328 -8.227 1 98.38 506 ALA A O 1
ATOM 3999 N N . ASP A 1 507 ? 25.328 -10.844 -10.477 1 96.88 507 ASP A N 1
ATOM 4000 C CA . ASP A 1 507 ? 26.766 -10.562 -10.508 1 96.88 507 ASP A CA 1
ATOM 4001 C C . ASP A 1 507 ? 27.078 -9.391 -11.438 1 96.88 507 ASP A C 1
ATOM 4003 O O . ASP A 1 507 ? 28.172 -8.828 -11.391 1 96.88 507 ASP A O 1
ATOM 4007 N N . SER A 1 508 ? 26.172 -9.008 -12.297 1 95.62 508 SER A N 1
ATOM 4008 C CA . SER A 1 508 ? 26.453 -7.898 -13.203 1 95.62 508 SER A CA 1
ATOM 4009 C C . SER A 1 508 ? 26.484 -6.566 -12.453 1 95.62 508 SER A C 1
ATOM 4011 O O . SER A 1 508 ? 25.594 -6.281 -11.648 1 95.62 508 SER A O 1
ATOM 4013 N N . PRO A 1 509 ? 27.562 -5.738 -12.742 1 95.12 509 PRO A N 1
ATOM 4014 C CA . PRO A 1 509 ? 27.547 -4.422 -12.102 1 95.12 509 PRO A CA 1
ATOM 4015 C C . PRO A 1 509 ? 26.312 -3.607 -12.461 1 95.12 509 PRO A C 1
ATOM 4017 O O . PRO A 1 509 ? 25.609 -3.113 -11.57 1 95.12 509 PRO A O 1
ATOM 4020 N N . LEU A 1 510 ? 26.062 -3.508 -13.703 1 95.44 510 LEU A N 1
ATOM 4021 C CA . LEU A 1 510 ? 24.812 -2.92 -14.18 1 95.44 510 LEU A CA 1
ATOM 4022 C C . LEU A 1 510 ? 23.797 -4.004 -14.508 1 95.44 510 LEU A C 1
ATOM 4024 O O . LEU A 1 510 ? 24.078 -4.914 -15.289 1 95.44 510 LEU A O 1
ATOM 4028 N N . LEU A 1 511 ? 22.609 -3.941 -13.93 1 96.62 511 LEU A N 1
ATOM 4029 C CA . LEU A 1 511 ? 21.578 -4.953 -14.156 1 96.62 511 LEU A CA 1
ATOM 4030 C C . LEU A 1 511 ? 21.25 -5.07 -15.641 1 96.62 511 LEU A C 1
ATOM 4032 O O . LEU A 1 511 ? 21.172 -4.059 -16.344 1 96.62 511 LEU A O 1
ATOM 4036 N N . PRO A 1 512 ? 21.125 -6.254 -16.078 1 96.38 512 PRO A N 1
ATOM 4037 C CA . PRO A 1 512 ? 20.828 -6.453 -17.5 1 96.38 512 PRO A CA 1
ATOM 4038 C C . PRO A 1 512 ? 19.344 -6.316 -17.828 1 96.38 512 PRO A C 1
ATOM 4040 O O . PRO A 1 512 ? 18.781 -7.145 -18.547 1 96.38 512 PRO A O 1
ATOM 4043 N N . PHE A 1 513 ? 18.672 -5.316 -17.312 1 96.75 513 PHE A N 1
ATOM 4044 C CA . PHE A 1 513 ? 17.266 -4.988 -17.578 1 96.75 513 PHE A CA 1
ATOM 4045 C C . PHE A 1 513 ? 17.156 -3.904 -18.641 1 96.75 513 PHE A C 1
ATOM 4047 O O . PHE A 1 513 ? 18.125 -3.193 -18.906 1 96.75 513 PHE A O 1
ATOM 4054 N N . SER A 1 514 ? 16.047 -3.859 -19.281 1 95.31 514 SER A N 1
ATOM 4055 C CA . SER A 1 514 ? 15.836 -2.83 -20.297 1 95.31 514 SER A CA 1
ATOM 4056 C C . SER A 1 514 ? 14.414 -2.285 -20.25 1 95.31 514 SER A C 1
ATOM 4058 O O . SER A 1 514 ? 13.453 -3.053 -20.156 1 95.31 514 SER A O 1
ATOM 4060 N N . THR A 1 515 ? 14.336 -0.947 -20.297 1 95.75 515 THR A N 1
ATOM 4061 C CA . THR A 1 515 ? 13.023 -0.316 -20.312 1 95.75 515 THR A CA 1
ATOM 4062 C C . THR A 1 515 ? 12.477 -0.248 -21.734 1 95.75 515 THR A C 1
ATOM 4064 O O . THR A 1 515 ? 11.305 0.083 -21.953 1 95.75 515 THR A O 1
ATOM 4067 N N . ARG A 1 516 ? 13.25 -0.664 -22.719 1 93.19 516 ARG A N 1
ATOM 4068 C CA . ARG A 1 516 ? 12.836 -0.601 -24.125 1 93.19 516 ARG A CA 1
ATOM 4069 C C . ARG A 1 516 ? 11.656 -1.53 -24.391 1 93.19 516 ARG A C 1
ATOM 4071 O O . ARG A 1 516 ? 10.695 -1.146 -25.047 1 93.19 516 ARG A O 1
ATOM 4078 N N . SER A 1 517 ? 11.812 -2.67 -23.875 1 91.5 517 SER A N 1
ATOM 4079 C CA . SER A 1 517 ? 10.734 -3.641 -24.062 1 91.5 517 SER A CA 1
ATOM 4080 C C . SER A 1 517 ? 9.461 -3.195 -23.359 1 91.5 517 SER A C 1
ATOM 4082 O O . SER A 1 517 ? 8.359 -3.504 -23.797 1 91.5 517 SER A O 1
ATOM 4084 N N . TYR A 1 518 ? 9.68 -2.488 -22.328 1 91.56 518 TYR A N 1
ATOM 4085 C CA . TYR A 1 518 ? 8.539 -1.968 -21.578 1 91.56 518 TYR A CA 1
ATOM 4086 C C . TYR A 1 518 ? 7.75 -0.971 -22.406 1 91.56 518 TYR A C 1
ATOM 4088 O O . TYR A 1 518 ? 6.516 -0.994 -22.406 1 91.56 518 TYR A O 1
ATOM 4096 N N . LYS A 1 519 ? 8.508 -0.122 -23.047 1 93.19 519 LYS A N 1
ATOM 4097 C CA . LYS A 1 519 ? 7.898 0.879 -23.922 1 93.19 519 LYS A CA 1
ATOM 4098 C C . LYS A 1 519 ? 7.031 0.223 -25 1 93.19 519 LYS A C 1
ATOM 4100 O O . LYS A 1 519 ? 5.891 0.64 -25.219 1 93.19 519 LYS A O 1
ATOM 4105 N N . ASP A 1 520 ? 7.488 -0.821 -25.578 1 90.25 520 ASP A N 1
ATOM 4106 C CA . ASP A 1 520 ? 6.777 -1.541 -26.625 1 90.25 520 ASP A CA 1
ATOM 4107 C C . ASP A 1 520 ? 5.52 -2.213 -26.078 1 90.25 520 ASP A C 1
ATOM 4109 O O . ASP A 1 520 ? 4.469 -2.191 -26.719 1 90.25 520 ASP A O 1
ATOM 4113 N N . SER A 1 521 ? 5.707 -2.836 -24.969 1 92.5 521 SER A N 1
ATOM 4114 C CA . SER A 1 521 ? 4.586 -3.525 -24.344 1 92.5 521 SER A CA 1
ATOM 4115 C C . SER A 1 521 ? 3.453 -2.557 -24.031 1 92.5 521 SER A C 1
ATOM 4117 O O . SER A 1 521 ? 2.281 -2.867 -24.25 1 92.5 521 SER A O 1
ATOM 4119 N N . LEU A 1 522 ? 3.783 -1.357 -23.484 1 95.69 522 LEU A N 1
ATOM 4120 C CA . LEU A 1 522 ? 2.785 -0.349 -23.156 1 95.69 522 LEU A CA 1
ATOM 4121 C C . LEU A 1 522 ? 2.076 0.158 -24.406 1 95.69 522 LEU A C 1
ATOM 4123 O O . LEU A 1 522 ? 0.853 0.32 -24.406 1 95.69 522 LEU A O 1
ATOM 4127 N N . ALA A 1 523 ? 2.844 0.403 -25.469 1 95.12 523 ALA A N 1
ATOM 4128 C CA . ALA A 1 523 ? 2.266 0.886 -26.719 1 95.12 523 ALA A CA 1
ATOM 4129 C C . ALA A 1 523 ? 1.293 -0.135 -27.297 1 95.12 523 ALA A C 1
ATOM 4131 O O . ALA A 1 523 ? 0.202 0.224 -27.75 1 95.12 523 ALA A O 1
ATOM 4132 N N . LYS A 1 524 ? 1.715 -1.376 -27.266 1 92.94 524 LYS A N 1
ATOM 4133 C CA . LYS A 1 524 ? 0.858 -2.447 -27.766 1 92.94 524 LYS A CA 1
ATOM 4134 C C . LYS A 1 524 ? -0.417 -2.566 -26.938 1 92.94 524 LYS A C 1
ATOM 4136 O O . LYS A 1 524 ? -1.509 -2.723 -27.484 1 92.94 524 LYS A O 1
ATOM 4141 N N . GLY A 1 525 ? -0.235 -2.566 -25.625 1 93.56 525 GLY A N 1
ATOM 4142 C CA . GLY A 1 525 ? -1.393 -2.615 -24.75 1 93.56 525 GLY A CA 1
ATOM 4143 C C . GLY A 1 525 ? -2.363 -1.472 -24.969 1 93.56 525 GLY A C 1
ATOM 4144 O O . GLY A 1 525 ? -3.58 -1.669 -24.953 1 93.56 525 GLY A O 1
ATOM 4145 N N . TYR A 1 526 ? -1.826 -0.292 -25.172 1 96.31 526 TYR A N 1
ATOM 4146 C CA . TYR A 1 526 ? -2.646 0.892 -25.406 1 96.31 526 TYR A CA 1
ATOM 4147 C C . TYR A 1 526 ? -3.445 0.762 -26.688 1 96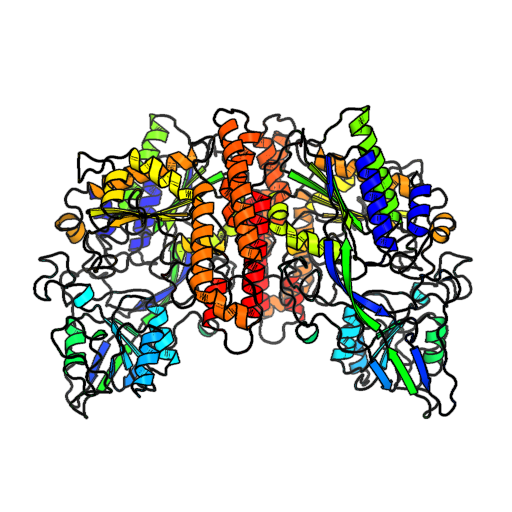.31 526 TYR A C 1
ATOM 4149 O O . TYR A 1 526 ? -4.637 1.081 -26.734 1 96.31 526 TYR A O 1
ATOM 4157 N N . ARG A 1 527 ? -2.807 0.331 -27.75 1 95.94 527 ARG A N 1
ATOM 4158 C CA . ARG A 1 527 ? -3.49 0.131 -29.016 1 95.94 527 ARG A CA 1
ATOM 4159 C C . ARG A 1 527 ? -4.629 -0.872 -28.875 1 95.94 527 ARG A C 1
ATOM 4161 O O . ARG A 1 527 ? -5.711 -0.671 -29.438 1 95.94 527 ARG A O 1
ATOM 4168 N N . GLN A 1 528 ? -4.355 -1.901 -28.188 1 93.56 528 GLN A N 1
ATOM 4169 C CA . GLN A 1 528 ? -5.391 -2.906 -27.953 1 93.56 528 GLN A CA 1
ATOM 4170 C C . GLN A 1 528 ? -6.555 -2.332 -27.156 1 93.56 528 GLN A C 1
ATOM 4172 O O . GLN A 1 528 ? -7.719 -2.631 -27.438 1 93.56 528 GLN A O 1
ATOM 4177 N N . LEU A 1 529 ? -6.246 -1.579 -26.172 1 94.62 529 LEU A N 1
ATOM 4178 C CA . LEU A 1 529 ? -7.258 -0.92 -25.359 1 94.62 529 LEU A CA 1
ATOM 4179 C C . LEU A 1 529 ? -8.141 -0.015 -26.203 1 94.62 529 LEU A C 1
ATOM 4181 O O . LEU A 1 529 ? -9.367 -0.026 -26.078 1 94.62 529 LEU A O 1
ATOM 4185 N N . GLN A 1 530 ? -7.512 0.754 -27.078 1 96.81 530 GLN A N 1
ATOM 4186 C CA . GLN A 1 530 ? -8.234 1.653 -27.969 1 96.81 530 GLN A CA 1
ATOM 4187 C C . GLN A 1 530 ? -9.141 0.875 -28.922 1 96.81 530 GLN A C 1
ATOM 4189 O O . GLN A 1 530 ? -10.32 1.193 -29.062 1 96.81 530 GLN A O 1
ATOM 4194 N N . LYS A 1 531 ? -8.547 -0.095 -29.5 1 96.38 531 LYS A N 1
ATOM 4195 C CA . LYS A 1 531 ? -9.297 -0.912 -30.453 1 96.38 531 LYS A CA 1
ATOM 4196 C C . LYS A 1 531 ? -10.531 -1.525 -29.797 1 96.38 531 LYS A C 1
ATOM 4198 O O . LYS A 1 531 ? -11.594 -1.596 -30.422 1 96.38 531 LYS A O 1
ATOM 4203 N N . THR A 1 532 ? -10.391 -1.927 -28.609 1 94.12 532 THR A N 1
ATOM 4204 C CA . THR A 1 532 ? -11.445 -2.674 -27.922 1 94.12 532 THR A CA 1
ATOM 4205 C C . THR A 1 532 ? -12.5 -1.727 -27.359 1 94.12 532 THR A C 1
ATOM 4207 O O . THR A 1 532 ? -13.695 -2.031 -27.375 1 94.12 532 THR A O 1
ATOM 4210 N N . PHE A 1 533 ? -12.07 -0.513 -26.812 1 95.69 533 PHE A N 1
ATOM 4211 C CA . PHE A 1 533 ? -13 0.164 -25.906 1 95.69 533 PHE A CA 1
ATOM 4212 C C . PHE A 1 533 ? -13.195 1.616 -26.328 1 95.69 533 PHE A C 1
ATOM 4214 O O . PHE A 1 533 ? -14.062 2.311 -25.797 1 95.69 533 PHE A O 1
ATOM 4221 N N . GLN A 1 534 ? -12.445 2.176 -27.25 1 96.5 534 GLN A N 1
ATOM 4222 C CA . GLN A 1 534 ? -12.43 3.605 -27.531 1 96.5 534 GLN A CA 1
ATOM 4223 C C . GLN A 1 534 ? -13.836 4.113 -27.859 1 96.5 534 GLN A C 1
ATOM 4225 O O . GLN A 1 534 ? -14.25 5.164 -27.375 1 96.5 534 GLN A O 1
ATOM 4230 N N . ASP A 1 535 ? -14.586 3.43 -28.688 1 96.88 535 ASP A N 1
ATOM 4231 C CA . ASP A 1 535 ? -15.914 3.873 -29.094 1 96.88 535 ASP A CA 1
ATOM 4232 C C . ASP A 1 535 ? -16.875 3.914 -27.922 1 96.88 535 ASP A C 1
ATOM 4234 O O . ASP A 1 535 ? -17.609 4.891 -27.734 1 96.88 535 ASP A O 1
ATOM 4238 N N . ARG A 1 536 ? -16.844 2.877 -27.188 1 96.38 536 ARG A N 1
ATOM 4239 C CA . ARG A 1 536 ? -17.719 2.803 -26.016 1 96.38 536 ARG A CA 1
ATOM 4240 C C . ARG A 1 536 ? -17.391 3.893 -25 1 96.38 536 ARG A C 1
ATOM 4242 O O . ARG A 1 536 ? -18.281 4.469 -24.391 1 96.38 536 ARG A O 1
ATOM 4249 N N . LEU A 1 537 ? -16.188 4.184 -24.797 1 97.94 537 LEU A N 1
ATOM 4250 C CA . LEU A 1 537 ? -15.734 5.207 -23.859 1 97.94 537 LEU A CA 1
ATOM 4251 C C . LEU A 1 537 ? -16.109 6.598 -24.359 1 97.94 537 LEU A C 1
ATOM 4253 O O . LEU A 1 537 ? -16.641 7.414 -23.578 1 97.94 537 LEU A O 1
ATOM 4257 N N . SER A 1 538 ? -15.883 6.82 -25.609 1 97.38 538 SER A N 1
ATOM 4258 C CA . SER A 1 538 ? -16.188 8.125 -26.188 1 97.38 538 SER A CA 1
ATOM 4259 C C . SER A 1 538 ? -17.672 8.445 -26.078 1 97.38 538 SER A C 1
ATOM 4261 O O . SER A 1 538 ? -18.047 9.602 -25.906 1 97.38 538 SER A O 1
ATOM 4263 N N . ALA A 1 539 ? -18.469 7.406 -26.188 1 97.12 539 ALA A N 1
ATOM 4264 C CA . ALA A 1 539 ? -19.922 7.578 -26.062 1 97.12 539 ALA A CA 1
ATOM 4265 C C . ALA A 1 539 ? -20.297 8.094 -24.672 1 97.12 539 ALA A C 1
ATOM 4267 O O . ALA A 1 539 ? -21.359 8.695 -24.5 1 97.12 539 ALA A O 1
ATOM 4268 N N . GLN A 1 540 ? -19.484 7.875 -23.703 1 96.75 540 GLN A N 1
ATOM 4269 C CA . GLN A 1 540 ? -19.719 8.328 -22.328 1 96.75 540 GLN A CA 1
ATOM 4270 C C . GLN A 1 540 ? -18.844 9.531 -22 1 96.75 540 GLN A C 1
ATOM 4272 O O . GLN A 1 540 ? -18.688 9.883 -20.828 1 96.75 540 GLN A O 1
ATOM 4277 N N . ASN A 1 541 ? -18.172 10.109 -22.969 1 96.44 541 ASN A N 1
ATOM 4278 C CA . ASN A 1 541 ? -17.281 11.25 -22.812 1 96.44 541 ASN A CA 1
ATOM 4279 C C . ASN A 1 541 ? -16.094 10.906 -21.922 1 96.44 541 ASN A C 1
ATOM 4281 O O . ASN A 1 541 ? -15.703 11.703 -21.078 1 96.44 541 ASN A O 1
ATOM 4285 N N . ILE A 1 542 ? -15.68 9.727 -21.984 1 97.69 542 ILE A N 1
ATOM 4286 C CA . ILE A 1 542 ? -14.469 9.258 -21.312 1 97.69 542 ILE A CA 1
ATOM 4287 C C . ILE A 1 542 ? -13.344 9.102 -22.328 1 97.69 542 ILE A C 1
ATOM 4289 O O . ILE A 1 542 ? -13.562 8.602 -23.438 1 97.69 542 ILE A O 1
ATOM 4293 N N . THR A 1 543 ? -12.141 9.57 -21.969 1 97.75 543 THR A N 1
ATOM 4294 C CA . THR A 1 543 ? -11.062 9.547 -22.953 1 97.75 543 THR A CA 1
ATOM 4295 C C . THR A 1 543 ? -9.867 8.75 -22.438 1 97.75 543 THR A C 1
ATOM 4297 O O . THR A 1 543 ? -9.648 8.68 -21.219 1 97.75 543 THR A O 1
ATOM 4300 N N . LEU A 1 544 ? -9.117 8.102 -23.328 1 98.06 544 LEU A N 1
ATOM 4301 C CA . LEU A 1 544 ? -7.875 7.398 -23.047 1 98.06 544 LEU A CA 1
ATOM 4302 C C . LEU A 1 544 ? -6.668 8.258 -23.406 1 98.06 544 LEU A C 1
ATOM 4304 O O . LEU A 1 544 ? -5.523 7.82 -23.281 1 98.06 544 LEU A O 1
ATOM 4308 N N . ASP A 1 545 ? -6.91 9.523 -23.766 1 97.69 545 ASP A N 1
ATOM 4309 C CA . ASP A 1 545 ? -5.875 10.375 -24.328 1 97.69 545 ASP A CA 1
ATOM 4310 C C . ASP A 1 545 ? -4.746 10.617 -23.328 1 97.69 545 ASP A C 1
ATOM 4312 O O . ASP A 1 545 ? -3.576 10.703 -23.703 1 97.69 545 ASP A O 1
ATOM 4316 N N . TYR A 1 546 ? -5.121 10.773 -22.109 1 98 546 TYR A N 1
ATOM 4317 C CA . TYR A 1 546 ? -4.098 11.039 -21.109 1 98 546 TYR A CA 1
ATOM 4318 C C . TYR A 1 546 ? -3.213 9.812 -20.891 1 98 546 TYR A C 1
ATOM 4320 O O . TYR A 1 546 ? -2.014 9.945 -20.625 1 98 546 TYR A O 1
ATOM 4328 N N . ILE A 1 547 ? -3.783 8.586 -20.922 1 98.12 547 ILE A N 1
ATOM 4329 C CA . ILE A 1 547 ? -2.977 7.371 -20.875 1 98.12 547 ILE A CA 1
ATOM 4330 C C . ILE A 1 547 ? -1.998 7.355 -22.047 1 98.12 547 ILE A C 1
ATOM 4332 O O . ILE A 1 547 ? -0.81 7.074 -21.859 1 98.12 547 ILE A O 1
ATOM 4336 N N . GLY A 1 548 ? -2.52 7.668 -23.297 1 98.19 548 GLY A N 1
ATOM 4337 C CA . GLY A 1 548 ? -1.658 7.734 -24.469 1 98.19 548 GLY A CA 1
ATOM 4338 C C . GLY A 1 548 ? -0.511 8.719 -24.312 1 98.19 548 GLY A C 1
ATOM 4339 O O . GLY A 1 548 ? 0.633 8.398 -24.641 1 98.19 548 GLY A O 1
ATOM 4340 N N . LYS A 1 549 ? -0.838 9.836 -23.781 1 98.25 549 LYS A N 1
ATOM 4341 C CA . LYS A 1 549 ? 0.172 10.867 -23.562 1 98.25 549 LYS A CA 1
ATOM 4342 C C . LYS A 1 549 ? 1.246 10.383 -22.594 1 98.25 549 LYS A C 1
ATOM 4344 O O . LYS A 1 549 ? 2.439 10.586 -22.828 1 98.25 549 LYS A O 1
ATOM 4349 N N . GLU A 1 550 ? 0.835 9.789 -21.469 1 98.06 550 GLU A N 1
ATOM 4350 C CA . GLU A 1 550 ? 1.791 9.344 -20.469 1 98.06 550 GLU A CA 1
ATOM 4351 C C . GLU A 1 550 ? 2.631 8.18 -20.984 1 98.06 550 GLU A C 1
ATOM 4353 O O . GLU A 1 550 ? 3.791 8.023 -20.594 1 98.06 550 GLU A O 1
ATOM 4358 N N . ILE A 1 551 ? 2.053 7.32 -21.859 1 98.06 551 ILE A N 1
ATOM 4359 C CA . ILE A 1 551 ? 2.828 6.258 -22.484 1 98.06 551 ILE A CA 1
ATOM 4360 C C . ILE A 1 551 ? 3.918 6.863 -23.359 1 98.06 551 ILE A C 1
ATOM 4362 O O . ILE A 1 551 ? 5.047 6.367 -23.391 1 98.06 551 ILE A O 1
ATOM 4366 N N . GLU A 1 552 ? 3.621 7.922 -24.078 1 98.12 552 GLU A N 1
ATOM 4367 C CA . GLU A 1 552 ? 4.625 8.641 -24.859 1 98.12 552 GLU A CA 1
ATOM 4368 C C . GLU A 1 552 ? 5.695 9.242 -23.953 1 98.12 552 GLU A C 1
ATOM 4370 O O . GLU A 1 552 ? 6.887 9.188 -24.266 1 98.12 552 GLU A O 1
ATOM 4375 N N . ASN A 1 553 ? 5.23 9.883 -22.891 1 98.06 553 ASN A N 1
ATOM 4376 C CA . ASN A 1 553 ? 6.188 10.414 -21.922 1 98.06 553 ASN A CA 1
ATOM 4377 C C . ASN A 1 553 ? 7.109 9.32 -21.391 1 98.06 553 ASN A C 1
ATOM 4379 O O . ASN A 1 553 ? 8.305 9.547 -21.203 1 98.06 553 ASN A O 1
ATOM 4383 N N . PHE A 1 554 ? 6.543 8.188 -21.109 1 97.88 554 PHE A N 1
ATOM 4384 C CA . PHE A 1 554 ? 7.34 7.062 -20.625 1 97.88 554 PHE A CA 1
ATOM 4385 C C . PHE A 1 554 ? 8.352 6.629 -21.672 1 97.88 554 PHE A C 1
ATOM 4387 O O . PHE A 1 554 ? 9.492 6.293 -21.344 1 97.88 554 PHE A O 1
ATOM 4394 N N . ALA A 1 555 ? 7.883 6.57 -22.906 1 97.81 555 ALA A N 1
ATOM 4395 C CA . ALA A 1 555 ? 8.789 6.207 -24 1 97.81 555 ALA A CA 1
ATOM 4396 C C . ALA A 1 555 ? 9.992 7.152 -24.047 1 97.81 555 ALA A C 1
ATOM 4398 O O . ALA A 1 555 ? 11.133 6.707 -24.172 1 97.81 555 ALA A O 1
ATOM 4399 N N . ASP A 1 556 ? 9.727 8.406 -23.953 1 97.5 556 ASP A N 1
ATOM 4400 C CA . ASP A 1 556 ? 10.797 9.406 -23.953 1 97.5 556 ASP A CA 1
ATOM 4401 C C . ASP A 1 556 ? 11.719 9.219 -22.75 1 97.5 556 ASP A C 1
ATOM 4403 O O . ASP A 1 556 ? 12.945 9.258 -22.891 1 97.5 556 ASP A O 1
ATOM 4407 N N . ALA A 1 557 ? 11.117 9.086 -21.594 1 96.5 557 ALA A N 1
ATOM 4408 C CA . ALA A 1 557 ? 11.898 8.875 -20.375 1 96.5 557 ALA A CA 1
ATOM 4409 C C . ALA A 1 557 ? 12.758 7.613 -20.484 1 96.5 557 ALA A C 1
ATOM 4411 O O . ALA A 1 557 ? 13.891 7.582 -20 1 96.5 557 ALA A O 1
ATOM 4412 N N . SER A 1 558 ? 12.141 6.57 -21.031 1 96.94 558 SER A N 1
ATOM 4413 C CA . SER A 1 558 ? 12.859 5.316 -21.234 1 96.94 558 SER A CA 1
ATOM 4414 C C . SER A 1 558 ? 14.078 5.527 -22.125 1 96.94 558 SER A C 1
ATOM 4416 O O . SER A 1 558 ? 15.172 5.043 -21.812 1 96.94 558 SER A O 1
ATOM 4418 N N . ASP A 1 559 ? 13.938 6.246 -23.219 1 96.75 559 ASP A N 1
ATOM 4419 C CA . ASP A 1 559 ? 15.055 6.52 -24.125 1 96.75 559 ASP A CA 1
ATOM 4420 C C . ASP A 1 559 ? 16.172 7.281 -23.406 1 96.75 559 ASP A C 1
ATOM 4422 O O . ASP A 1 559 ? 17.344 6.969 -23.562 1 96.75 559 ASP A O 1
ATOM 4426 N N . ASN A 1 560 ? 15.773 8.258 -22.656 1 94.94 560 ASN A N 1
ATOM 4427 C CA . ASN A 1 560 ? 16.75 9.023 -21.891 1 94.94 560 ASN A CA 1
ATOM 4428 C C . ASN A 1 560 ? 17.469 8.148 -20.859 1 94.94 560 ASN A C 1
ATOM 4430 O O . ASN A 1 560 ? 18.672 8.266 -20.672 1 94.94 560 ASN A O 1
ATOM 4434 N N . PHE A 1 561 ? 16.75 7.336 -20.234 1 95.12 561 PHE A N 1
ATOM 4435 C CA . PHE A 1 561 ? 17.297 6.441 -19.219 1 95.12 561 PHE A CA 1
ATOM 4436 C C . PHE A 1 561 ? 18.297 5.473 -19.844 1 95.12 561 PHE A C 1
ATOM 4438 O O . PHE A 1 561 ? 19.391 5.273 -19.312 1 95.12 561 PHE A O 1
ATOM 4445 N N . GLU A 1 562 ? 17.859 4.859 -20.953 1 95.19 562 GLU A N 1
ATOM 4446 C CA . GLU A 1 562 ? 18.734 3.898 -21.625 1 95.19 562 GLU A CA 1
ATOM 4447 C C . GLU A 1 562 ? 20 4.57 -22.156 1 95.19 562 GLU A C 1
ATOM 4449 O O . GLU A 1 562 ? 21.062 3.957 -22.188 1 95.19 562 GLU A O 1
ATOM 4454 N N . SER A 1 563 ? 19.891 5.809 -22.562 1 93.56 563 SER A N 1
ATOM 4455 C CA . SER A 1 563 ? 21.062 6.57 -22.984 1 93.56 563 SER A CA 1
ATOM 4456 C C . SER A 1 563 ? 22.016 6.812 -21.828 1 93.56 563 SER A C 1
ATOM 4458 O O . SER A 1 563 ? 23.234 6.68 -21.969 1 93.56 563 SER A O 1
ATOM 4460 N N . ALA A 1 564 ? 21.438 7.203 -20.703 1 90.81 564 ALA A N 1
ATOM 4461 C CA . ALA A 1 564 ? 22.25 7.398 -19.516 1 90.81 564 ALA A CA 1
ATOM 4462 C C . ALA A 1 564 ? 22.953 6.105 -19.094 1 90.81 564 ALA A C 1
ATOM 4464 O O . ALA A 1 564 ? 24.125 6.117 -18.719 1 90.81 564 ALA A O 1
ATOM 4465 N N . LYS A 1 565 ? 22.234 5.074 -19.156 1 92.44 565 LYS A N 1
ATOM 4466 C CA . LYS A 1 565 ? 22.781 3.758 -18.844 1 92.44 565 LYS A CA 1
ATOM 4467 C C . LYS A 1 565 ? 23.938 3.406 -19.766 1 92.44 565 LYS A C 1
ATOM 4469 O O . LYS A 1 565 ? 24.969 2.914 -19.312 1 92.44 565 LYS A O 1
ATOM 4474 N N . ALA A 1 566 ? 23.828 3.686 -21.016 1 92.38 566 ALA A N 1
ATOM 4475 C CA . ALA A 1 566 ? 24.844 3.359 -22.016 1 92.38 566 ALA A CA 1
ATOM 4476 C C . ALA A 1 566 ? 26.125 4.16 -21.781 1 92.38 566 ALA A C 1
ATOM 4478 O O . ALA A 1 566 ? 27.219 3.668 -22.031 1 92.38 566 ALA A O 1
ATOM 4479 N N . THR A 1 567 ? 25.984 5.32 -21.266 1 89.5 567 THR A N 1
ATOM 4480 C CA . THR A 1 567 ? 27.141 6.18 -21.016 1 89.5 567 THR A CA 1
ATOM 4481 C C . THR A 1 567 ? 27.922 5.699 -19.812 1 89.5 567 THR A C 1
ATOM 4483 O O . THR A 1 567 ? 29.094 6.047 -19.641 1 89.5 567 THR A O 1
ATOM 4486 N N . LEU A 1 568 ? 27.281 4.914 -19 1 87.06 568 LEU A N 1
ATOM 4487 C CA . LEU A 1 568 ? 27.891 4.496 -17.75 1 87.06 568 LEU A CA 1
ATOM 4488 C C . LEU A 1 568 ? 28.203 3.002 -17.781 1 87.06 568 LEU A C 1
ATOM 4490 O O . LEU A 1 568 ? 28.422 2.393 -16.719 1 87.06 568 LEU A O 1
ATOM 4494 N N . ASP A 1 569 ? 28.219 2.455 -18.891 1 81.88 569 ASP A N 1
ATOM 4495 C CA . ASP A 1 569 ? 28.359 1.008 -19.031 1 81.88 569 ASP A CA 1
ATOM 4496 C C . ASP A 1 569 ? 29.672 0.52 -18.422 1 81.88 569 ASP A C 1
ATOM 4498 O O . ASP A 1 569 ? 29.734 -0.599 -17.906 1 81.88 569 ASP A O 1
ATOM 4502 N N . ASN A 1 570 ? 30.656 1.368 -18.344 1 85.75 570 ASN A N 1
ATOM 4503 C CA . ASN A 1 570 ? 31.953 0.915 -17.859 1 85.75 570 ASN A CA 1
ATOM 4504 C C . ASN A 1 570 ? 32.375 1.664 -16.594 1 85.75 570 ASN A C 1
ATOM 4506 O O . ASN A 1 570 ? 33.531 1.622 -16.188 1 85.75 570 ASN A O 1
ATOM 4510 N N . THR A 1 571 ? 31.344 2.178 -16 1 87.19 571 THR A N 1
ATOM 4511 C CA . THR A 1 571 ? 31.688 2.953 -14.812 1 87.19 571 THR A CA 1
ATOM 4512 C C . THR A 1 571 ? 31.984 2.033 -13.633 1 87.19 571 THR A C 1
ATOM 4514 O O . THR A 1 571 ? 31.422 0.941 -13.531 1 87.19 571 THR A O 1
ATOM 4517 N N . THR A 1 572 ? 32.906 2.488 -12.828 1 87.75 572 THR A N 1
ATOM 4518 C CA . THR A 1 572 ? 33.219 1.787 -11.586 1 87.75 572 THR A CA 1
ATOM 4519 C C . THR A 1 572 ? 32.719 2.586 -10.383 1 87.75 572 THR A C 1
ATOM 4521 O O . THR A 1 572 ? 32.969 2.209 -9.234 1 87.75 572 THR A O 1
ATOM 4524 N N . ASP A 1 573 ? 32.062 3.65 -10.82 1 89.31 573 ASP A N 1
ATOM 4525 C CA . ASP A 1 573 ? 31.5 4.473 -9.758 1 89.31 573 ASP A CA 1
ATOM 4526 C C . ASP A 1 573 ? 30.297 3.787 -9.117 1 89.31 573 ASP A C 1
ATOM 4528 O O . ASP A 1 573 ? 29.234 3.686 -9.734 1 89.31 573 ASP A O 1
ATOM 4532 N N . PHE A 1 574 ? 30.422 3.426 -7.875 1 89.06 574 PHE A N 1
ATOM 4533 C CA . PHE A 1 574 ? 29.422 2.629 -7.184 1 89.06 574 PHE A CA 1
ATOM 4534 C C . PHE A 1 574 ? 28.109 3.393 -7.066 1 89.06 574 PHE A C 1
ATOM 4536 O O . PHE A 1 574 ? 27.031 2.812 -7.211 1 89.06 574 PHE A O 1
ATOM 4543 N N . MET A 1 575 ? 28.188 4.617 -6.793 1 89.38 575 MET A N 1
ATOM 4544 C CA . MET A 1 575 ? 26.969 5.418 -6.602 1 89.38 575 MET A CA 1
ATOM 4545 C C . MET A 1 575 ? 26.172 5.5 -7.895 1 89.38 575 MET A C 1
ATOM 4547 O O . MET A 1 575 ? 24.938 5.359 -7.875 1 89.38 575 MET A O 1
ATOM 4551 N N . LYS A 1 576 ? 26.844 5.75 -8.961 1 91.5 576 LYS A N 1
ATOM 4552 C CA . LYS A 1 576 ? 26.156 5.832 -10.25 1 91.5 576 LYS A CA 1
ATOM 4553 C C . LYS A 1 576 ? 25.516 4.496 -10.617 1 91.5 576 LYS A C 1
ATOM 4555 O O . LYS A 1 576 ? 24.375 4.453 -11.102 1 91.5 576 LYS A O 1
ATOM 4560 N N . LEU A 1 577 ? 26.25 3.416 -10.344 1 92.75 577 LEU A N 1
ATOM 4561 C CA . LEU A 1 577 ? 25.734 2.078 -10.602 1 92.75 577 LEU A CA 1
ATOM 4562 C C . LEU A 1 577 ? 24.5 1.805 -9.742 1 92.75 577 LEU A C 1
ATOM 4564 O O . LEU A 1 577 ? 23.469 1.335 -10.242 1 92.75 577 LEU A O 1
ATOM 4568 N N . ARG A 1 578 ? 24.641 2.184 -8.477 1 93.31 578 ARG A N 1
ATOM 4569 C CA . ARG A 1 578 ? 23.578 1.927 -7.52 1 93.31 578 ARG A CA 1
ATOM 4570 C C . ARG A 1 578 ? 22.312 2.697 -7.895 1 93.31 578 ARG A C 1
ATOM 4572 O O . ARG A 1 578 ? 21.203 2.168 -7.801 1 93.31 578 ARG A O 1
ATOM 4579 N N . LEU A 1 579 ? 22.484 3.867 -8.336 1 93.06 579 LEU A N 1
ATOM 4580 C CA . LEU A 1 579 ? 21.359 4.719 -8.711 1 93.06 579 LEU A CA 1
ATOM 4581 C C . LEU A 1 579 ? 20.609 4.129 -9.898 1 93.06 579 LEU A C 1
ATOM 4583 O O . LEU A 1 579 ? 19.391 3.977 -9.852 1 93.06 579 LEU A O 1
ATOM 4587 N N . LEU A 1 580 ? 21.266 3.75 -10.898 1 94.31 580 LEU A N 1
ATOM 4588 C CA . LEU A 1 580 ? 20.656 3.189 -12.102 1 94.31 580 LEU A CA 1
ATOM 4589 C C . LEU A 1 580 ? 20.031 1.831 -11.805 1 94.31 580 LEU A C 1
ATOM 4591 O O . LEU A 1 580 ? 18.922 1.546 -12.25 1 94.31 580 LEU A O 1
ATOM 4595 N N . ASN A 1 581 ? 20.719 1.024 -11.047 1 96.31 581 ASN A N 1
ATOM 4596 C CA . ASN A 1 581 ? 20.219 -0.303 -10.703 1 96.31 581 ASN A CA 1
ATOM 4597 C C . ASN A 1 581 ? 18.938 -0.223 -9.867 1 96.31 581 ASN A C 1
ATOM 4599 O O . ASN A 1 581 ? 18.016 -1.004 -10.078 1 96.31 581 ASN A O 1
ATOM 4603 N N . ASP A 1 582 ? 18.906 0.751 -8.93 1 95.81 582 ASP A N 1
ATOM 4604 C CA . ASP A 1 582 ? 17.719 0.914 -8.109 1 95.81 582 ASP A CA 1
ATOM 4605 C C . ASP A 1 582 ? 16.516 1.356 -8.961 1 95.81 582 ASP A C 1
ATOM 4607 O O . ASP A 1 582 ? 15.398 0.894 -8.75 1 95.81 582 ASP A O 1
ATOM 4611 N N . GLN A 1 583 ? 16.766 2.238 -9.898 1 96.44 583 GLN A N 1
ATOM 4612 C CA . GLN A 1 583 ? 15.688 2.682 -10.773 1 96.44 583 GLN A CA 1
ATOM 4613 C C . GLN A 1 583 ? 15.141 1.521 -11.602 1 96.44 583 GLN A C 1
ATOM 4615 O O . GLN A 1 583 ? 13.922 1.396 -11.781 1 96.44 583 GLN A O 1
ATOM 4620 N N . MET A 1 584 ? 15.984 0.633 -12.039 1 96.5 584 MET A N 1
ATOM 4621 C CA . MET A 1 584 ? 15.555 -0.515 -12.828 1 96.5 584 MET A CA 1
ATOM 4622 C C . MET A 1 584 ? 14.844 -1.543 -11.953 1 96.5 584 MET A C 1
ATOM 4624 O O . MET A 1 584 ? 13.719 -1.943 -12.25 1 96.5 584 MET A O 1
ATOM 4628 N N . ALA A 1 585 ? 15.453 -1.893 -10.836 1 96.69 585 ALA A N 1
ATOM 4629 C CA . ALA A 1 585 ? 14.953 -2.967 -9.984 1 96.69 585 ALA A CA 1
ATOM 4630 C C . ALA A 1 585 ? 13.609 -2.598 -9.367 1 96.69 585 ALA A C 1
ATOM 4632 O O . ALA A 1 585 ? 12.781 -3.471 -9.109 1 96.69 585 ALA A O 1
ATOM 4633 N N . LYS A 1 586 ? 13.367 -1.276 -9.18 1 97 586 LYS A N 1
ATOM 4634 C CA . LYS A 1 586 ? 12.188 -0.877 -8.422 1 97 586 LYS A CA 1
ATOM 4635 C C . LYS A 1 586 ? 11.148 -0.226 -9.32 1 97 586 LYS A C 1
ATOM 4637 O O . LYS A 1 586 ? 10.148 0.316 -8.836 1 97 586 LYS A O 1
ATOM 4642 N N . LEU A 1 587 ? 11.328 -0.26 -10.641 1 97.25 587 LEU A N 1
ATOM 4643 C CA . LEU A 1 587 ? 10.391 0.347 -11.578 1 97.25 587 LEU A CA 1
ATOM 4644 C C . LEU A 1 587 ? 8.992 -0.256 -11.422 1 97.25 587 LEU A C 1
ATOM 4646 O O . LEU A 1 587 ? 8 0.47 -11.406 1 97.25 587 LEU A O 1
ATOM 4650 N N . GLU A 1 588 ? 8.922 -1.605 -11.273 1 97.25 588 GLU A N 1
ATOM 4651 C CA . GLU A 1 588 ? 7.633 -2.279 -11.172 1 97.25 588 GLU A CA 1
ATOM 4652 C C . GLU A 1 588 ? 6.836 -1.766 -9.977 1 97.25 588 GLU A C 1
ATOM 4654 O O . GLU A 1 588 ? 5.602 -1.762 -10 1 97.25 588 GLU A O 1
ATOM 4659 N N . ARG A 1 589 ? 7.52 -1.329 -8.922 1 97.38 589 ARG A N 1
ATOM 4660 C CA . ARG A 1 589 ? 6.855 -0.835 -7.719 1 97.38 589 ARG A CA 1
ATOM 4661 C C . ARG A 1 589 ? 6.039 0.417 -8.016 1 97.38 589 ARG A C 1
ATOM 4663 O O . ARG A 1 589 ? 5.066 0.712 -7.32 1 97.38 589 ARG A O 1
ATOM 4670 N N . ALA A 1 590 ? 6.363 1.158 -9.078 1 96.56 590 ALA A N 1
ATOM 4671 C CA . ALA A 1 590 ? 5.629 2.357 -9.469 1 96.56 590 ALA A CA 1
ATOM 4672 C C . ALA A 1 590 ? 4.215 2.008 -9.93 1 96.56 590 ALA A C 1
ATOM 4674 O O . ALA A 1 590 ? 3.328 2.863 -9.938 1 96.56 590 ALA A O 1
ATOM 4675 N N . PHE A 1 591 ? 4.008 0.731 -10.242 1 97.44 591 PHE A N 1
ATOM 4676 C CA . PHE A 1 591 ? 2.715 0.315 -10.773 1 97.44 591 PHE A CA 1
ATOM 4677 C C . PHE A 1 591 ? 1.903 -0.421 -9.719 1 97.44 591 PHE A C 1
ATOM 4679 O O . PHE A 1 591 ? 0.825 -0.944 -10.008 1 97.44 591 PHE A O 1
ATOM 4686 N N . ILE A 1 592 ? 2.377 -0.509 -8.492 1 97.19 592 ILE A N 1
ATOM 4687 C CA . ILE A 1 592 ? 1.647 -1.159 -7.406 1 97.19 592 ILE A CA 1
ATOM 4688 C C . ILE A 1 592 ? 0.67 -0.17 -6.777 1 97.19 592 ILE A C 1
ATOM 4690 O O . ILE A 1 592 ? 1.074 0.894 -6.305 1 97.19 592 ILE A O 1
ATOM 4694 N N . TRP A 1 593 ? -0.547 -0.446 -6.875 1 96 593 TRP A N 1
ATOM 4695 C CA . TRP A 1 593 ? -1.615 0.309 -6.227 1 96 593 TRP A CA 1
ATOM 4696 C C . TRP A 1 593 ? -1.991 -0.32 -4.891 1 96 593 TRP A C 1
ATOM 4698 O O . TRP A 1 593 ? -2.52 -1.434 -4.848 1 96 593 TRP A O 1
ATOM 4708 N N . PRO A 1 594 ? -1.727 0.357 -3.768 1 92.31 594 PRO A N 1
ATOM 4709 C CA . PRO A 1 594 ? -1.855 -0.26 -2.445 1 92.31 594 PRO A CA 1
ATOM 4710 C C . PRO A 1 594 ? -3.254 -0.814 -2.188 1 92.31 594 PRO A C 1
ATOM 4712 O O . PRO A 1 594 ? -3.41 -1.785 -1.44 1 92.31 594 PRO A O 1
ATOM 4715 N N . TYR A 1 595 ? -4.246 -0.324 -2.875 1 91.69 595 TYR A N 1
ATOM 4716 C CA . TYR A 1 595 ? -5.625 -0.669 -2.549 1 91.69 595 TYR A CA 1
ATOM 4717 C C . TYR A 1 595 ? -6.129 -1.801 -3.438 1 91.69 595 TYR A C 1
ATOM 4719 O O . TYR A 1 595 ? -7.266 -2.256 -3.289 1 91.69 595 TYR A O 1
ATOM 4727 N N . GLY A 1 596 ? -5.309 -2.26 -4.332 1 93.38 596 GLY A N 1
ATOM 4728 C CA . GLY A 1 596 ? -5.641 -3.412 -5.156 1 93.38 596 GLY A CA 1
ATOM 4729 C C . GLY A 1 596 ? -6.559 -3.072 -6.316 1 93.38 596 GLY A C 1
ATOM 4730 O O . GLY A 1 596 ? -6.992 -1.926 -6.453 1 93.38 596 GLY A O 1
ATOM 4731 N N . LEU A 1 597 ? -6.73 -3.994 -7.18 1 93.62 597 LEU A N 1
ATOM 4732 C CA . LEU A 1 597 ? -7.707 -3.898 -8.258 1 93.62 597 LEU A CA 1
ATOM 4733 C C . LEU A 1 597 ? -9.117 -4.133 -7.734 1 93.62 597 LEU A C 1
ATOM 4735 O O . LEU A 1 597 ? -9.297 -4.684 -6.645 1 93.62 597 LEU A O 1
ATOM 4739 N N . PRO A 1 598 ? -10.133 -3.686 -8.453 1 89.5 598 PRO A N 1
ATOM 4740 C CA . PRO A 1 598 ? -11.508 -3.832 -7.965 1 89.5 598 PRO A CA 1
ATOM 4741 C C . PRO A 1 598 ? -11.859 -5.277 -7.625 1 89.5 598 PRO A C 1
ATOM 4743 O O . PRO A 1 598 ? -11.758 -6.16 -8.477 1 89.5 598 PRO A O 1
ATOM 4746 N N . GLY A 1 599 ? -12.219 -5.484 -6.41 1 87.06 599 GLY A N 1
ATOM 4747 C CA . GLY A 1 599 ? -12.648 -6.797 -5.957 1 87.06 599 GLY A CA 1
ATOM 4748 C C . GLY A 1 599 ? -11.5 -7.734 -5.656 1 87.06 599 GLY A C 1
ATOM 4749 O O . GLY A 1 599 ? -11.711 -8.891 -5.293 1 87.06 599 GLY A O 1
ATOM 4750 N N .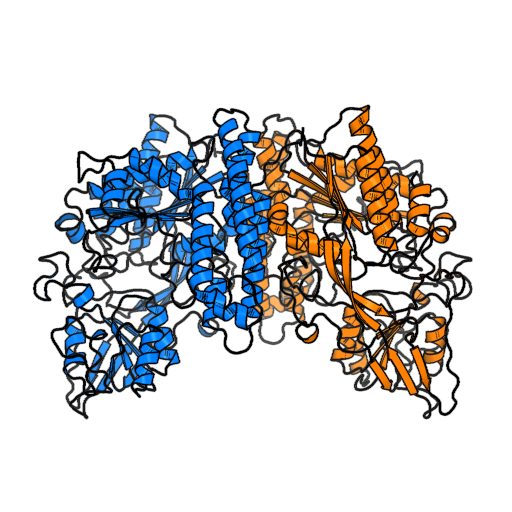 ARG A 1 600 ? -10.25 -7.273 -5.797 1 90.31 600 ARG A N 1
ATOM 4751 C CA . ARG A 1 600 ? -9.047 -8.07 -5.582 1 90.31 600 ARG A CA 1
ATOM 4752 C C . ARG A 1 600 ? -7.996 -7.27 -4.82 1 90.31 600 ARG A C 1
ATOM 4754 O O . ARG A 1 600 ? -7.004 -6.828 -5.402 1 90.31 600 ARG A O 1
ATOM 4761 N N . PRO A 1 601 ? -8.102 -7.176 -3.596 1 88.94 601 PRO A N 1
ATOM 4762 C CA . PRO A 1 601 ? -7.262 -6.27 -2.809 1 88.94 601 PRO A CA 1
ATOM 4763 C C . PRO A 1 601 ? -5.789 -6.664 -2.828 1 88.94 601 PRO A C 1
ATOM 4765 O O . PRO A 1 601 ? -4.914 -5.809 -2.664 1 88.94 601 PRO A O 1
ATOM 4768 N N . ASP A 1 602 ? -5.473 -7.898 -3.064 1 92.06 602 ASP A N 1
ATOM 4769 C CA . ASP A 1 602 ? -4.074 -8.312 -2.994 1 92.06 602 ASP A CA 1
ATOM 4770 C C . ASP A 1 602 ? -3.432 -8.32 -4.379 1 92.06 602 ASP A C 1
ATOM 4772 O O . ASP A 1 602 ? -2.223 -8.523 -4.508 1 92.06 602 ASP A O 1
ATOM 4776 N N . THR A 1 603 ? -4.215 -8.195 -5.453 1 94 603 THR A N 1
ATOM 4777 C CA . THR A 1 603 ? -3.699 -7.957 -6.797 1 94 603 THR A CA 1
ATOM 4778 C C . THR A 1 603 ? -3.535 -6.461 -7.055 1 94 603 THR A C 1
ATOM 4780 O O . THR A 1 603 ? -4.488 -5.785 -7.445 1 94 603 THR A O 1
ATOM 4783 N N . ARG A 1 604 ? -2.309 -6.062 -6.926 1 96 604 ARG A N 1
ATOM 4784 C CA . ARG A 1 604 ? -2.092 -4.625 -6.766 1 96 604 ARG A CA 1
ATOM 4785 C C . ARG A 1 604 ? -1.405 -4.039 -7.996 1 96 604 ARG A C 1
ATOM 4787 O O . ARG A 1 604 ? -1.311 -2.818 -8.141 1 96 604 ARG A O 1
ATOM 4794 N N . HIS A 1 605 ? -0.914 -4.859 -8.945 1 96.62 605 HIS A N 1
ATOM 4795 C CA . HIS A 1 605 ? -0.204 -4.359 -10.117 1 96.62 605 HIS A CA 1
ATOM 4796 C C . HIS A 1 605 ? -1.177 -3.84 -11.172 1 96.62 605 HIS A C 1
ATOM 4798 O O . HIS A 1 605 ? -1.963 -4.609 -11.734 1 96.62 605 HIS A O 1
ATOM 4804 N N . VAL A 1 606 ? -1.092 -2.627 -11.586 1 95.75 606 VAL A N 1
ATOM 4805 C CA . VAL A 1 606 ? -2.129 -1.96 -12.367 1 95.75 606 VAL A CA 1
ATOM 4806 C C . VAL A 1 606 ? -1.949 -2.283 -13.852 1 95.75 606 VAL A C 1
ATOM 4808 O O . VAL A 1 606 ? -2.893 -2.168 -14.641 1 95.75 606 VAL A O 1
ATOM 4811 N N . LEU A 1 607 ? -0.742 -2.723 -14.258 1 95.12 607 LEU A N 1
ATOM 4812 C CA . LEU A 1 607 ? -0.476 -2.977 -15.672 1 95.12 607 LEU A CA 1
ATOM 4813 C C . LEU A 1 607 ? -0.543 -4.469 -15.977 1 95.12 607 LEU A C 1
ATOM 4815 O O . LEU A 1 607 ? -1.075 -4.871 -17.016 1 95.12 607 LEU A O 1
ATOM 4819 N N . TYR A 1 608 ? 0.031 -5.195 -15.047 1 91.5 608 TYR A N 1
ATOM 4820 C CA . TYR A 1 608 ? 0.196 -6.609 -15.367 1 91.5 608 TYR A CA 1
ATOM 4821 C C . TYR A 1 608 ? -0.436 -7.492 -14.297 1 91.5 608 TYR A C 1
ATOM 4823 O O . TYR A 1 608 ? 0.154 -7.707 -13.234 1 91.5 608 TYR A O 1
ATOM 4831 N N . ALA A 1 609 ? -1.549 -8.031 -14.562 1 90.44 609 ALA A N 1
ATOM 4832 C CA . ALA A 1 609 ? -2.307 -8.977 -13.742 1 90.44 609 ALA A CA 1
ATOM 4833 C C . ALA A 1 609 ? -3.408 -9.648 -14.562 1 90.44 609 ALA A C 1
ATOM 4835 O O . ALA A 1 609 ? -3.781 -9.164 -15.633 1 90.44 609 ALA A O 1
ATOM 4836 N N . PRO A 1 610 ? -3.828 -10.742 -14.094 1 86.25 610 PRO A N 1
ATOM 4837 C CA . PRO A 1 610 ? -4.953 -11.359 -14.805 1 86.25 610 PRO A CA 1
ATOM 4838 C C . PRO A 1 610 ? -6.234 -10.531 -14.703 1 86.25 610 PRO A C 1
ATOM 4840 O O . PRO A 1 610 ? -6.355 -9.672 -13.828 1 86.25 610 PRO A O 1
ATOM 4843 N N . GLN A 1 611 ? -7.059 -10.883 -15.664 1 81.94 611 GLN A N 1
ATOM 4844 C CA . GLN A 1 611 ? -8.414 -10.352 -15.539 1 81.94 611 GLN A CA 1
ATOM 4845 C C . GLN A 1 611 ? -9.188 -11.078 -14.445 1 81.94 611 GLN A C 1
ATOM 4847 O O . GLN A 1 611 ? -8.938 -12.258 -14.172 1 81.94 611 GLN A O 1
ATOM 4852 N N . ARG A 1 612 ? -10.141 -10.406 -13.883 1 79.19 612 ARG A N 1
ATOM 4853 C CA . ARG A 1 612 ? -10.906 -10.898 -12.734 1 79.19 612 ARG A CA 1
ATOM 4854 C C . ARG A 1 612 ? -11.625 -12.195 -13.078 1 79.19 612 ARG A C 1
ATOM 4856 O O . ARG A 1 612 ? -11.758 -13.078 -12.227 1 79.19 612 ARG A O 1
ATOM 4863 N N . HIS A 1 613 ? -12.07 -12.398 -14.305 1 69.75 613 HIS A N 1
ATOM 4864 C CA . HIS A 1 613 ? -12.883 -13.555 -14.656 1 69.75 613 HIS A CA 1
ATOM 4865 C C . HIS A 1 613 ? -12.062 -14.609 -15.383 1 69.75 613 HIS A C 1
ATOM 4867 O O . HIS A 1 613 ? -12.617 -15.539 -15.977 1 69.75 613 HIS A O 1
ATOM 4873 N N . ASN A 1 614 ? -10.766 -14.328 -15.406 1 68.44 614 ASN A N 1
ATOM 4874 C CA . ASN A 1 614 ? -9.805 -15.289 -15.945 1 68.44 614 ASN A CA 1
ATOM 4875 C C . ASN A 1 614 ? -8.469 -15.219 -15.211 1 68.44 614 ASN A C 1
ATOM 4877 O O . ASN A 1 614 ? -7.5 -14.664 -15.734 1 68.44 614 ASN A O 1
ATOM 4881 N N . LEU A 1 615 ? -8.375 -15.93 -14.164 1 69.75 615 LEU A N 1
ATOM 4882 C CA . LEU A 1 615 ? -7.238 -15.789 -13.266 1 69.75 615 LEU A CA 1
ATOM 4883 C C . LEU A 1 615 ? -5.961 -16.312 -13.914 1 69.75 615 LEU A C 1
ATOM 4885 O O . LEU A 1 615 ? -4.859 -15.906 -13.539 1 69.75 615 LEU A O 1
ATOM 4889 N N . TYR A 1 616 ? -6.121 -17.156 -14.875 1 64 616 TYR A N 1
ATOM 4890 C CA . TYR A 1 616 ? -4.918 -17.719 -15.484 1 64 616 TYR A CA 1
ATOM 4891 C C . TYR A 1 616 ? -4.477 -16.891 -16.688 1 64 616 TYR A C 1
ATOM 4893 O O . TYR A 1 616 ? -3.377 -17.078 -17.203 1 64 616 TYR A O 1
ATOM 4901 N N . GLY A 1 617 ? -5.289 -15.797 -17.031 1 67.38 617 GLY A N 1
ATOM 4902 C CA . GLY A 1 617 ? -4.934 -14.93 -18.141 1 67.38 617 GLY A CA 1
ATOM 4903 C C . GLY A 1 617 ? -4.047 -13.773 -17.734 1 67.38 617 GLY A C 1
ATOM 4904 O O . GLY A 1 617 ? -3.625 -13.68 -16.578 1 67.38 617 GLY A O 1
ATOM 4905 N N . SER A 1 618 ? -3.471 -13.156 -18.734 1 72.25 618 SER A N 1
ATOM 4906 C CA . SER A 1 618 ? -2.689 -11.945 -18.516 1 72.25 618 SER A CA 1
ATOM 4907 C C . SER A 1 618 ? -3.23 -10.789 -19.344 1 72.25 618 SER A C 1
ATOM 4909 O O . SER A 1 618 ? -3.732 -10.992 -20.453 1 72.25 618 SER A O 1
ATOM 4911 N N . ALA A 1 619 ? -3.381 -9.688 -18.703 1 74.69 619 ALA A N 1
ATOM 4912 C CA . ALA A 1 619 ? -3.836 -8.492 -19.406 1 74.69 619 ALA A CA 1
ATOM 4913 C C . ALA A 1 619 ? -3.002 -7.277 -19.016 1 74.69 619 ALA A C 1
ATOM 4915 O O . ALA A 1 619 ? -2.504 -7.191 -17.891 1 74.69 619 ALA A O 1
ATOM 4916 N N . VAL A 1 620 ? -2.76 -6.512 -20.047 1 86.5 620 VAL A N 1
ATOM 4917 C CA . VAL A 1 620 ? -2.238 -5.18 -19.766 1 86.5 620 VAL A CA 1
ATOM 4918 C C . VAL A 1 620 ? -3.389 -4.23 -19.438 1 86.5 620 VAL A C 1
ATOM 4920 O O . VAL A 1 620 ? -4.352 -4.133 -20.203 1 86.5 620 VAL A O 1
ATOM 4923 N N . PHE A 1 621 ? -3.424 -3.633 -18.344 1 94.81 621 PHE A N 1
ATOM 4924 C CA . PHE A 1 621 ? -4.445 -2.738 -17.812 1 94.81 621 PHE A CA 1
ATOM 4925 C C . PHE A 1 621 ? -5.648 -3.527 -17.312 1 94.81 621 PHE A C 1
ATOM 4927 O O . PHE A 1 621 ? -6.785 -3.244 -17.703 1 94.81 621 PHE A O 1
ATOM 4934 N N . PRO A 1 622 ? -5.383 -4.48 -16.438 1 94.06 622 PRO A N 1
ATOM 4935 C CA . PRO A 1 622 ? -6.449 -5.395 -16.031 1 94.06 622 PRO A CA 1
ATOM 4936 C C . PRO A 1 622 ? -7.613 -4.668 -15.352 1 94.06 622 PRO A C 1
ATOM 4938 O O . PRO A 1 622 ? -8.773 -5.039 -15.547 1 94.06 622 PRO A O 1
ATOM 4941 N N . GLY A 1 623 ? -7.324 -3.635 -14.609 1 94.94 623 GLY A N 1
ATOM 4942 C CA . GLY A 1 623 ? -8.375 -2.891 -13.93 1 94.94 623 GLY A CA 1
ATOM 4943 C C . GLY A 1 623 ? -9.367 -2.258 -14.891 1 94.94 623 GLY A C 1
ATOM 4944 O O . GLY A 1 623 ? -10.578 -2.26 -14.641 1 94.94 623 GLY A O 1
ATOM 4945 N N . ILE A 1 624 ? -8.883 -1.676 -15.977 1 96.06 624 ILE A N 1
ATOM 4946 C CA . ILE A 1 624 ? -9.742 -1.047 -16.969 1 96.06 624 ILE A CA 1
ATOM 4947 C C . ILE A 1 624 ? -10.594 -2.111 -17.672 1 96.06 624 ILE A C 1
ATOM 4949 O O . ILE A 1 624 ? -11.797 -1.939 -17.844 1 96.06 624 ILE A O 1
ATOM 4953 N N . TYR A 1 625 ? -9.969 -3.215 -18.062 1 92.56 625 TYR A N 1
ATOM 4954 C CA . TYR A 1 625 ? -10.695 -4.305 -18.703 1 92.56 625 TYR A CA 1
ATOM 4955 C C . TYR A 1 625 ? -11.812 -4.812 -17.797 1 92.56 625 TYR A C 1
ATOM 4957 O O . TYR A 1 625 ? -12.945 -4.992 -18.234 1 92.56 625 TYR A O 1
ATOM 4965 N N . ASP A 1 626 ? -11.461 -5.074 -16.547 1 92.44 626 ASP A N 1
ATOM 4966 C CA . ASP A 1 626 ? -12.461 -5.562 -15.602 1 92.44 626 ASP A CA 1
ATOM 4967 C C . ASP A 1 626 ? -13.617 -4.578 -15.469 1 92.44 626 ASP A C 1
ATOM 4969 O O . ASP A 1 626 ? -14.781 -4.98 -15.492 1 92.44 626 ASP A O 1
ATOM 4973 N N . ALA A 1 627 ? -13.266 -3.291 -15.281 1 94.38 627 ALA A N 1
ATOM 4974 C CA . ALA A 1 627 ? -14.297 -2.268 -15.117 1 94.38 627 ALA A CA 1
ATOM 4975 C C . ALA A 1 627 ? -15.18 -2.168 -16.359 1 94.38 627 ALA A C 1
ATOM 4977 O O . ALA A 1 627 ? -16.391 -2 -16.25 1 94.38 627 ALA A O 1
ATOM 4978 N N . MET A 1 628 ? -14.617 -2.271 -17.547 1 93.06 628 MET A N 1
ATOM 4979 C CA . MET A 1 628 ? -15.352 -2.188 -18.797 1 93.06 628 MET A CA 1
ATOM 4980 C C . MET A 1 628 ? -16.281 -3.389 -18.969 1 93.06 628 MET A C 1
ATOM 4982 O O . MET A 1 628 ? -17.359 -3.266 -19.531 1 93.06 628 MET A O 1
ATOM 4986 N N . TYR A 1 629 ? -15.781 -4.512 -18.516 1 85.88 629 TYR A N 1
ATOM 4987 C CA . TYR A 1 629 ? -16.594 -5.723 -18.594 1 85.88 629 TYR A CA 1
ATOM 4988 C C . TYR A 1 629 ? -17.797 -5.637 -17.656 1 85.88 629 TYR A C 1
ATOM 4990 O O . TYR A 1 629 ? -18.891 -6.078 -18 1 85.88 629 TYR A O 1
ATOM 4998 N N . ASP A 1 630 ? -17.625 -5.035 -16.516 1 87.94 630 ASP A N 1
ATOM 4999 C CA . ASP A 1 630 ? -18.641 -5.074 -15.469 1 87.94 630 ASP A CA 1
ATOM 5000 C C . ASP A 1 630 ? -19.594 -3.885 -15.578 1 87.94 630 ASP A C 1
ATOM 5002 O O . ASP A 1 630 ? -20.672 -3.887 -14.969 1 87.94 630 ASP A O 1
ATOM 5006 N N . VAL A 1 631 ? -19.234 -2.861 -16.359 1 92.06 631 VAL A N 1
ATOM 5007 C CA . VAL A 1 631 ? -19.953 -1.597 -16.312 1 92.06 631 VAL A CA 1
ATOM 5008 C C . VAL A 1 631 ? -21.344 -1.771 -16.922 1 92.06 631 VAL A C 1
ATOM 5010 O O . VAL A 1 631 ? -21.5 -2.441 -17.938 1 92.06 631 VAL A O 1
ATOM 5013 N N . ARG A 1 632 ? -22.344 -1.288 -16.219 1 89.88 632 ARG A N 1
ATOM 5014 C CA . ARG A 1 632 ? -23.703 -1.226 -16.703 1 89.88 632 ARG A CA 1
ATOM 5015 C C . ARG A 1 632 ? -24.188 0.219 -16.828 1 89.88 632 ARG A C 1
ATOM 5017 O O . ARG A 1 632 ? -23.953 0.861 -17.859 1 89.88 632 ARG A O 1
ATOM 5024 N N . ASP A 1 633 ? -24.391 0.889 -15.672 1 88.62 633 ASP A N 1
ATOM 5025 C CA . ASP A 1 633 ? -24.891 2.26 -15.703 1 88.62 633 ASP A CA 1
ATOM 5026 C C . ASP A 1 633 ? -23.906 3.223 -15.055 1 88.62 633 ASP A C 1
ATOM 5028 O O . ASP A 1 633 ? -23.766 4.367 -15.5 1 88.62 633 ASP A O 1
ATOM 5032 N N . ASP A 1 634 ? -23.312 2.826 -14.133 1 90.56 634 ASP A N 1
ATOM 5033 C CA . ASP A 1 634 ? -22.375 3.672 -13.398 1 90.56 634 ASP A CA 1
ATOM 5034 C C . ASP A 1 634 ? -20.953 3.496 -13.922 1 90.56 634 ASP A C 1
ATOM 5036 O O . ASP A 1 634 ? -20.344 2.432 -13.758 1 90.56 634 ASP A O 1
ATOM 5040 N N . TRP A 1 635 ? -20.391 4.602 -14.477 1 95.88 635 TRP A N 1
ATOM 5041 C CA . TRP A 1 635 ? -19.109 4.512 -15.172 1 95.88 635 TRP A CA 1
ATOM 5042 C C . TRP A 1 635 ? -17.969 5.008 -14.281 1 95.88 635 TRP A C 1
ATOM 5044 O O . TRP A 1 635 ? -16.844 5.16 -14.734 1 95.88 635 TRP A O 1
ATOM 5054 N N . MET A 1 636 ? -18.219 5.277 -13.016 1 94.38 636 MET A N 1
ATOM 5055 C CA . MET A 1 636 ? -17.234 5.871 -12.117 1 94.38 636 MET A CA 1
ATOM 5056 C C . MET A 1 636 ? -16.047 4.938 -11.922 1 94.38 636 MET A C 1
ATOM 5058 O O . MET A 1 636 ? -14.906 5.391 -11.844 1 94.38 636 MET A O 1
ATOM 5062 N N . GLU A 1 637 ? -16.328 3.68 -11.82 1 95.19 637 GLU A N 1
ATOM 5063 C CA . GLU A 1 637 ? -15.227 2.74 -11.641 1 95.19 637 GLU A CA 1
ATOM 5064 C C . GLU A 1 637 ? -14.305 2.736 -12.859 1 95.19 637 GLU A C 1
ATOM 5066 O O . GLU A 1 637 ? -13.094 2.604 -12.719 1 95.19 637 GLU A O 1
ATOM 5071 N N . VAL A 1 638 ? -14.891 2.809 -14.07 1 97.5 638 VAL A N 1
ATOM 5072 C CA . VAL A 1 638 ? -14.094 2.893 -15.289 1 97.5 638 VAL A CA 1
ATOM 5073 C C . VAL A 1 638 ? -13.211 4.133 -15.242 1 97.5 638 VAL A C 1
ATOM 5075 O O . VAL A 1 638 ? -12 4.051 -15.492 1 97.5 638 VAL A O 1
ATOM 5078 N N . LYS A 1 639 ? -13.82 5.246 -14.867 1 97.75 639 LYS A N 1
ATOM 5079 C CA . LYS A 1 639 ? -13.086 6.504 -14.742 1 97.75 639 LYS A CA 1
ATOM 5080 C C . LYS A 1 639 ? -11.969 6.395 -13.719 1 97.75 639 LYS A C 1
ATOM 5082 O O . LYS A 1 639 ? -10.852 6.859 -13.953 1 97.75 639 LYS A O 1
ATOM 5087 N N . ASN A 1 640 ? -12.273 5.781 -12.633 1 96.75 640 ASN A N 1
ATOM 5088 C CA . ASN A 1 640 ? -11.289 5.605 -11.578 1 96.75 640 ASN A CA 1
ATOM 5089 C C . ASN A 1 640 ? -10.094 4.777 -12.047 1 96.75 640 ASN A C 1
ATOM 5091 O O . ASN A 1 640 ? -8.945 5.129 -11.773 1 96.75 640 ASN A O 1
ATOM 5095 N N . GLN A 1 641 ? -10.383 3.684 -12.711 1 97.31 641 GLN A N 1
ATOM 5096 C CA . GLN A 1 641 ? -9.305 2.82 -13.18 1 97.31 641 GLN A CA 1
ATOM 5097 C C . GLN A 1 641 ? -8.43 3.541 -14.203 1 97.31 641 GLN A C 1
ATOM 5099 O O . GLN A 1 641 ? -7.215 3.357 -14.227 1 97.31 641 GLN A O 1
ATOM 5104 N N . ILE A 1 642 ? -9.023 4.332 -15.047 1 98.38 642 ILE A N 1
ATOM 5105 C CA . ILE A 1 642 ? -8.281 5.113 -16.031 1 98.38 642 ILE A CA 1
ATOM 5106 C C . ILE A 1 642 ? -7.395 6.133 -15.312 1 98.38 642 ILE A C 1
ATOM 5108 O O . ILE A 1 642 ? -6.223 6.297 -15.656 1 98.38 642 ILE A O 1
ATOM 5112 N N . SER A 1 643 ? -7.941 6.77 -14.297 1 98.56 643 SER A N 1
ATOM 5113 C CA . SER A 1 643 ? -7.184 7.734 -13.508 1 98.56 643 SER A CA 1
ATOM 5114 C C . SER A 1 643 ? -6.008 7.07 -12.805 1 98.56 643 SER A C 1
ATOM 5116 O O . SER A 1 643 ? -4.902 7.621 -12.766 1 98.56 643 SER A O 1
ATOM 5118 N N . ILE A 1 644 ? -6.23 5.902 -12.25 1 98.19 644 ILE A N 1
ATOM 5119 C CA . ILE A 1 644 ? -5.199 5.164 -11.523 1 98.19 644 ILE A CA 1
ATOM 5120 C C . ILE A 1 644 ? -4.062 4.801 -12.477 1 98.19 644 ILE A C 1
ATOM 5122 O O . ILE A 1 644 ? -2.889 4.984 -12.148 1 98.19 644 ILE A O 1
ATOM 5126 N N . VAL A 1 645 ? -4.398 4.32 -13.664 1 98.25 645 VAL A N 1
ATOM 5127 C CA . VAL A 1 645 ? -3.389 3.965 -14.656 1 98.25 645 VAL A CA 1
ATOM 5128 C C . VAL A 1 645 ? -2.609 5.211 -15.078 1 98.25 645 VAL A C 1
ATOM 5130 O O . VAL A 1 645 ? -1.383 5.172 -15.195 1 98.25 645 VAL A O 1
ATOM 5133 N N . THR A 1 646 ? -3.307 6.305 -15.289 1 98.56 646 THR A N 1
ATOM 5134 C CA . THR A 1 646 ? -2.67 7.559 -15.672 1 98.56 646 THR A CA 1
ATOM 5135 C C . THR A 1 646 ? -1.639 7.984 -14.633 1 98.56 646 THR A C 1
ATOM 5137 O O . THR A 1 646 ? -0.493 8.281 -14.969 1 98.56 646 THR A O 1
ATOM 5140 N N . GLN A 1 647 ? -2.031 7.945 -13.414 1 98.38 647 GLN A N 1
ATOM 5141 C CA . GLN A 1 647 ? -1.128 8.359 -12.352 1 98.38 647 GLN A CA 1
ATOM 5142 C C . GLN A 1 647 ? 0.029 7.379 -12.195 1 98.38 647 GLN A C 1
ATOM 5144 O O . GLN A 1 647 ? 1.155 7.781 -11.891 1 98.38 647 GLN A O 1
ATOM 5149 N N . ALA A 1 648 ? -0.242 6.105 -12.336 1 98.06 648 ALA A N 1
ATOM 5150 C CA . ALA A 1 648 ? 0.821 5.109 -12.242 1 98.06 648 ALA A CA 1
ATOM 5151 C C . ALA A 1 648 ? 1.883 5.336 -13.312 1 98.06 648 ALA A C 1
ATOM 5153 O O . ALA A 1 648 ? 3.08 5.223 -13.039 1 98.06 648 ALA A O 1
ATOM 5154 N N . LEU A 1 649 ? 1.453 5.637 -14.508 1 98.25 649 LEU A N 1
ATOM 5155 C CA . LEU A 1 649 ? 2.385 5.922 -15.594 1 98.25 649 LEU A CA 1
ATOM 5156 C C . LEU A 1 649 ? 3.201 7.176 -15.297 1 98.25 649 LEU A C 1
ATOM 5158 O O . LEU A 1 649 ? 4.41 7.203 -15.539 1 98.25 649 LEU A O 1
ATOM 5162 N N . ARG A 1 650 ? 2.531 8.211 -14.781 1 98.31 650 ARG A N 1
ATOM 5163 C CA . ARG A 1 650 ? 3.242 9.422 -14.391 1 98.31 650 ARG A CA 1
ATOM 5164 C C . ARG A 1 650 ? 4.312 9.117 -13.352 1 98.31 650 ARG A C 1
ATOM 5166 O O . ARG A 1 650 ? 5.426 9.648 -13.422 1 98.31 650 ARG A O 1
ATOM 5173 N N . SER A 1 651 ? 3.967 8.289 -12.43 1 97.75 651 SER A N 1
ATOM 5174 C CA . SER A 1 651 ? 4.906 7.895 -11.383 1 97.75 651 SER A CA 1
ATOM 5175 C C . SER A 1 651 ? 6.109 7.16 -11.969 1 97.75 651 SER A C 1
ATOM 5177 O O . SER A 1 651 ? 7.246 7.391 -11.555 1 97.75 651 SER A O 1
ATOM 5179 N N . ALA A 1 652 ? 5.824 6.242 -12.875 1 97.62 652 ALA A N 1
ATOM 5180 C CA . ALA A 1 652 ? 6.902 5.492 -13.516 1 97.62 652 ALA A CA 1
ATOM 5181 C C . ALA A 1 652 ? 7.836 6.422 -14.281 1 97.62 652 ALA A C 1
ATOM 5183 O O . ALA A 1 652 ? 9.055 6.254 -14.25 1 97.62 652 ALA A O 1
ATOM 5184 N N . VAL A 1 653 ? 7.277 7.383 -15.016 1 97.38 653 VAL A N 1
ATOM 5185 C CA . VAL A 1 653 ? 8.055 8.367 -15.758 1 97.38 653 VAL A CA 1
ATOM 5186 C C . VAL A 1 653 ? 8.969 9.133 -14.805 1 97.38 653 VAL A C 1
ATOM 5188 O O . VAL A 1 653 ? 10.172 9.258 -15.047 1 97.38 653 VAL A O 1
ATOM 5191 N N . GLN A 1 654 ? 8.391 9.602 -13.703 1 95.69 654 GLN A N 1
ATOM 5192 C CA . GLN A 1 654 ? 9.164 10.328 -12.695 1 95.69 654 GLN A CA 1
ATOM 5193 C C . GLN A 1 654 ? 10.266 9.461 -12.109 1 95.69 654 GLN A C 1
ATOM 5195 O O . GLN A 1 654 ? 11.383 9.93 -11.891 1 95.69 654 GLN A O 1
ATOM 5200 N N . PHE A 1 655 ? 10 8.242 -11.914 1 94.44 655 PHE A N 1
ATOM 5201 C CA . PHE A 1 655 ? 10.883 7.316 -11.211 1 94.44 655 PHE A CA 1
ATOM 5202 C C . PHE A 1 655 ? 12.141 7.043 -12.023 1 94.44 655 PHE A C 1
ATOM 5204 O O . PHE A 1 655 ? 13.234 6.91 -11.469 1 94.44 655 PHE A O 1
ATOM 5211 N N . ILE A 1 656 ? 12.047 6.996 -13.391 1 95 656 ILE A N 1
ATOM 5212 C CA . ILE A 1 656 ? 13.195 6.551 -14.172 1 95 656 ILE A CA 1
ATOM 5213 C C . ILE A 1 656 ? 13.906 7.754 -14.773 1 95 656 ILE A C 1
ATOM 5215 O O . ILE A 1 656 ? 14.867 7.602 -15.531 1 95 656 ILE A O 1
ATOM 5219 N N . GLN A 1 657 ? 13.445 8.984 -14.422 1 93.12 657 GLN A N 1
ATOM 5220 C CA . GLN A 1 657 ? 14.164 10.164 -14.883 1 93.12 657 GLN A CA 1
ATOM 5221 C C . GLN A 1 657 ? 15.594 10.188 -14.352 1 93.12 657 GLN A C 1
ATOM 5223 O O . GLN A 1 657 ? 15.836 9.805 -13.203 1 93.12 657 GLN A O 1
ATOM 5228 N N . PRO A 1 658 ? 16.5 10.633 -15.211 1 87.44 658 PRO A N 1
ATOM 5229 C CA . PRO A 1 658 ? 17.891 10.766 -14.727 1 87.44 658 PRO A CA 1
ATOM 5230 C C . PRO A 1 658 ? 18.016 11.711 -13.539 1 87.44 658 PRO A C 1
ATOM 5232 O O . PRO A 1 658 ? 17.359 12.758 -13.508 1 87.44 658 PRO A O 1
ATOM 5235 N N . ILE A 1 659 ? 18.781 11.273 -12.609 1 86.38 659 ILE A N 1
ATOM 5236 C CA . ILE A 1 659 ? 19.016 12.047 -11.391 1 86.38 659 ILE A CA 1
ATOM 5237 C C . ILE A 1 659 ? 20.391 12.719 -11.461 1 86.38 659 ILE A C 1
ATOM 5239 O O . ILE A 1 659 ? 21.406 12.102 -11.156 1 86.38 659 ILE A O 1
ATOM 5243 N N . GLN A 1 660 ? 20.5 13.789 -12.117 1 75.94 660 GLN A N 1
ATOM 5244 C CA . GLN A 1 660 ? 21.766 14.516 -12.25 1 75.94 660 GLN A CA 1
ATOM 5245 C C . GLN A 1 660 ? 21.547 16.016 -12.117 1 75.94 660 GLN A C 1
ATOM 5247 O O . GLN A 1 660 ? 20.422 16.5 -12.273 1 75.94 660 GLN A O 1
ATOM 5252 N N . ARG A 1 661 ? 22.594 16.578 -11.555 1 67.5 661 ARG A N 1
ATOM 5253 C CA . ARG A 1 661 ? 22.578 18.031 -11.508 1 67.5 661 ARG A CA 1
ATOM 5254 C C . ARG A 1 661 ? 22.516 18.625 -12.914 1 67.5 661 ARG A C 1
ATOM 5256 O O . ARG A 1 661 ? 23.203 18.125 -13.82 1 67.5 661 ARG A O 1
ATOM 5263 N N . GLN A 1 662 ? 21.422 19.281 -13.234 1 49.84 662 GLN A N 1
ATOM 5264 C CA . GLN A 1 662 ? 21.422 19.953 -14.539 1 49.84 662 GLN A CA 1
ATOM 5265 C C . GLN A 1 662 ? 22.609 20.891 -14.664 1 49.84 662 GLN A C 1
ATOM 5267 O O . GLN A 1 662 ? 22.891 21.672 -13.758 1 49.84 662 GLN A O 1
ATOM 5272 N N . GLU A 1 663 ? 23.672 20.469 -15.398 1 45.81 663 GLU A N 1
ATOM 5273 C CA . GLU A 1 663 ? 24.781 21.359 -15.688 1 45.81 663 GLU A CA 1
ATOM 5274 C C . GLU A 1 663 ? 24.281 22.688 -16.25 1 45.81 663 GLU A C 1
ATOM 5276 O O . GLU A 1 663 ? 23.297 22.734 -16.984 1 45.81 663 GLU A O 1
ATOM 5281 N N . ASN B 1 1 ? 15.906 40.812 7.891 1 91.12 1 ASN B N 1
ATOM 5282 C CA . ASN B 1 1 ? 15.391 39.938 6.84 1 91.12 1 ASN B CA 1
ATOM 5283 C C . ASN B 1 1 ? 14.125 39.219 7.289 1 91.12 1 ASN B C 1
ATOM 5285 O O . ASN B 1 1 ? 13.086 39.281 6.621 1 91.12 1 ASN B O 1
ATOM 5289 N N . ILE B 1 2 ? 14.117 38.625 8.469 1 94.69 2 ILE B N 1
ATOM 5290 C CA . ILE B 1 2 ? 12.992 37.844 8.961 1 94.69 2 ILE B CA 1
ATOM 5291 C C . ILE B 1 2 ? 11.789 38.781 9.195 1 94.69 2 ILE B C 1
ATOM 5293 O O . ILE B 1 2 ? 10.664 38.438 8.828 1 94.69 2 ILE B O 1
ATOM 5297 N N . LEU B 1 3 ? 12.086 39.875 9.875 1 94.75 3 LEU B N 1
ATOM 5298 C CA . LEU B 1 3 ? 11.039 40.844 10.141 1 94.75 3 LEU B CA 1
ATOM 5299 C C . LEU B 1 3 ? 10.383 41.312 8.844 1 94.75 3 LEU B C 1
ATOM 5301 O O . LEU B 1 3 ? 9.156 41.375 8.742 1 94.75 3 LEU B O 1
ATOM 5305 N N . ASP B 1 4 ? 11.172 41.625 7.84 1 94.56 4 ASP B N 1
ATOM 5306 C CA . ASP B 1 4 ? 10.664 42.094 6.555 1 94.56 4 ASP B CA 1
ATOM 5307 C C . ASP B 1 4 ? 9.836 41 5.863 1 94.56 4 ASP B C 1
ATOM 5309 O O . ASP B 1 4 ? 8.812 41.312 5.242 1 94.56 4 ASP B O 1
ATOM 5313 N N . SER B 1 5 ? 10.305 39.781 5.898 1 95.81 5 SER B N 1
ATOM 5314 C CA . SER B 1 5 ? 9.539 38.688 5.332 1 95.81 5 SER B CA 1
ATOM 5315 C C . SER B 1 5 ? 8.188 38.531 6.027 1 95.81 5 SER B C 1
ATOM 5317 O O . SER B 1 5 ? 7.16 38.375 5.371 1 95.81 5 SER B O 1
ATOM 5319 N N . SER B 1 6 ? 8.242 38.531 7.367 1 95.88 6 SER B N 1
ATOM 5320 C CA . SER B 1 6 ? 7.012 38.438 8.133 1 95.88 6 SER B CA 1
ATOM 5321 C C . SER B 1 6 ? 6.02 39.531 7.746 1 95.88 6 SER B C 1
ATOM 5323 O O . SER B 1 6 ? 4.832 39.25 7.566 1 95.88 6 SER B O 1
ATOM 5325 N N . ARG B 1 7 ? 6.523 40.75 7.648 1 95.19 7 ARG B N 1
ATOM 5326 C CA . ARG B 1 7 ? 5.688 41.875 7.266 1 95.19 7 ARG B CA 1
ATOM 5327 C C . ARG B 1 7 ? 5.105 41.688 5.871 1 95.19 7 ARG B C 1
ATOM 5329 O O . ARG B 1 7 ? 3.92 41.938 5.648 1 95.19 7 ARG B O 1
ATOM 5336 N N . ASN B 1 8 ? 5.898 41.281 4.973 1 94.94 8 ASN B N 1
ATOM 5337 C CA . ASN B 1 8 ? 5.465 41.094 3.592 1 94.94 8 ASN B CA 1
ATOM 5338 C C . ASN B 1 8 ? 4.383 40.031 3.484 1 94.94 8 ASN B C 1
ATOM 5340 O O . ASN B 1 8 ? 3.393 40.188 2.771 1 94.94 8 ASN B O 1
ATOM 5344 N N . PHE B 1 9 ? 4.523 38.906 4.148 1 96.62 9 PHE B N 1
ATOM 5345 C CA . PHE B 1 9 ? 3.607 37.781 4.047 1 96.62 9 PHE B CA 1
ATOM 5346 C C . PHE B 1 9 ? 2.275 38.094 4.711 1 96.62 9 PHE B C 1
ATOM 5348 O O . PHE B 1 9 ? 1.257 37.469 4.406 1 96.62 9 PHE B O 1
ATOM 5355 N N . THR B 1 10 ? 2.207 39.094 5.629 1 95.81 10 THR B N 1
ATOM 5356 C CA . THR B 1 10 ? 1.013 39.375 6.422 1 95.81 10 THR B CA 1
ATOM 5357 C C . THR B 1 10 ? 0.348 40.688 5.988 1 95.81 10 THR B C 1
ATOM 5359 O O . THR B 1 10 ? -0.584 41.156 6.641 1 95.81 10 THR B O 1
ATOM 5362 N N . LYS B 1 11 ? 0.828 41.219 4.98 1 94.69 11 LYS B N 1
ATOM 5363 C CA . LYS B 1 11 ? 0.375 42.531 4.547 1 94.69 11 LYS B CA 1
ATOM 5364 C C . LYS B 1 11 ? -1.099 42.5 4.156 1 94.69 11 LYS B C 1
ATOM 5366 O O . LYS B 1 11 ? -1.82 43.5 4.363 1 94.69 11 LYS B O 1
ATOM 5371 N N . ARG B 1 12 ? -1.517 41.406 3.557 1 94.94 12 ARG B N 1
ATOM 5372 C CA . ARG B 1 12 ? -2.893 41.219 3.109 1 94.94 12 ARG B CA 1
ATOM 5373 C C . ARG B 1 12 ? -3.393 39.812 3.457 1 94.94 12 ARG B C 1
ATOM 5375 O O . ARG B 1 12 ? -2.604 38.875 3.543 1 94.94 12 ARG B O 1
ATOM 5382 N N . PRO B 1 13 ? -4.746 39.781 3.654 1 95.25 13 PRO B N 1
ATOM 5383 C CA . PRO B 1 13 ? -5.281 38.438 3.799 1 95.25 13 PRO B CA 1
ATOM 5384 C C . PRO B 1 13 ? -4.934 37.531 2.613 1 95.25 13 PRO B C 1
ATOM 5386 O O . PRO B 1 13 ? -4.957 38 1.465 1 95.25 13 PRO B O 1
ATOM 5389 N N . HIS B 1 14 ? -4.527 36.344 2.859 1 96.75 14 HIS B N 1
ATOM 5390 C CA . HIS B 1 14 ? -4.051 35.469 1.798 1 96.75 14 HIS B CA 1
ATOM 5391 C C . HIS B 1 14 ? -4.57 34.031 1.978 1 96.75 14 HIS B C 1
ATOM 5393 O O . HIS B 1 14 ? -3.789 33.094 2.195 1 96.75 14 HIS B O 1
ATOM 5399 N N . ILE B 1 15 ? -5.852 33.844 1.714 1 96.31 15 ILE B N 1
ATOM 5400 C CA . ILE B 1 15 ? -6.562 32.594 1.888 1 96.31 15 ILE B CA 1
ATOM 5401 C C . ILE B 1 15 ? -6.09 31.578 0.838 1 96.31 15 ILE B C 1
ATOM 5403 O O . ILE B 1 15 ? -5.582 31.969 -0.216 1 96.31 15 ILE B O 1
ATOM 5407 N N . GLY B 1 16 ? -6.172 30.328 1.206 1 95.81 16 GLY B N 1
ATOM 5408 C CA . GLY B 1 16 ? -5.832 29.281 0.252 1 95.81 16 GLY B CA 1
ATOM 5409 C C . GLY B 1 16 ? -6.645 29.359 -1.025 1 95.81 16 GLY B C 1
ATOM 5410 O O . GLY B 1 16 ? -7.867 29.516 -0.981 1 95.81 16 GLY B O 1
ATOM 5411 N N . GLY B 1 17 ? -5.953 29.219 -2.145 1 94.44 17 GLY B N 1
ATOM 5412 C CA . GLY B 1 17 ? -6.621 29.266 -3.436 1 94.44 17 GLY B CA 1
ATOM 5413 C C . GLY B 1 17 ? -6.922 30.688 -3.895 1 94.44 17 GLY B C 1
ATOM 5414 O O . GLY B 1 17 ? -7.504 30.891 -4.961 1 94.44 17 GLY B O 1
ATOM 5415 N N . GLY B 1 18 ? -6.551 31.625 -3.111 1 94.81 18 GLY B N 1
ATOM 5416 C CA . GLY B 1 18 ? -6.785 33.031 -3.465 1 94.81 18 GLY B CA 1
ATOM 5417 C C . GLY B 1 18 ? -5.637 33.625 -4.238 1 94.81 18 GLY B C 1
ATOM 5418 O O . GLY B 1 18 ? -4.547 33.062 -4.305 1 94.81 18 GLY B O 1
ATOM 5419 N N . GLU B 1 19 ? -5.859 34.781 -4.77 1 95.06 19 GLU B N 1
ATOM 5420 C CA . GLU B 1 19 ? -4.883 35.469 -5.605 1 95.06 19 GLU B CA 1
ATOM 5421 C C . GLU B 1 19 ? -3.658 35.875 -4.793 1 95.06 19 GLU B C 1
ATOM 5423 O O . GLU B 1 19 ? -2.525 35.75 -5.262 1 95.06 19 GLU B O 1
ATOM 5428 N N . GLN B 1 20 ? -3.926 36.375 -3.596 1 96.12 20 GLN B N 1
ATOM 5429 C CA . GLN B 1 20 ? -2.811 36.844 -2.777 1 96.12 20 GLN B CA 1
ATOM 5430 C C . GLN B 1 20 ? -1.886 35.688 -2.406 1 96.12 20 GLN B C 1
ATOM 5432 O O . GLN B 1 20 ? -0.665 35.844 -2.369 1 96.12 20 GLN B O 1
ATOM 5437 N N . SER B 1 21 ? -2.443 34.625 -2.057 1 96 21 SER B N 1
ATOM 5438 C CA . SER B 1 21 ? -1.632 33.438 -1.756 1 96 21 SER B CA 1
ATOM 5439 C C . SER B 1 21 ? -0.783 33.031 -2.955 1 96 21 SER B C 1
ATOM 5441 O O . SER B 1 21 ? 0.371 32.625 -2.797 1 96 21 SER B O 1
ATOM 5443 N N . GLN B 1 22 ? -1.326 33.094 -4.133 1 96.69 22 GLN B N 1
ATOM 5444 C CA . GLN B 1 22 ? -0.59 32.781 -5.352 1 96.69 22 GLN B CA 1
ATOM 5445 C C . GLN B 1 22 ? 0.55 33.781 -5.586 1 96.69 22 GLN B C 1
ATOM 5447 O O . GLN B 1 22 ? 1.647 33.375 -5.984 1 96.69 22 GLN B O 1
ATOM 5452 N N . LYS B 1 23 ? 0.259 35 -5.352 1 97.5 23 LYS B N 1
ATOM 5453 C CA . LYS B 1 23 ? 1.288 36.031 -5.492 1 97.5 23 LYS B CA 1
ATOM 5454 C C . LYS B 1 23 ? 2.459 35.75 -4.551 1 97.5 23 LYS B C 1
ATOM 5456 O O . LYS B 1 23 ? 3.619 35.938 -4.934 1 97.5 23 LYS B O 1
ATOM 5461 N N . LEU B 1 24 ? 2.123 35.406 -3.361 1 98 24 LEU B N 1
ATOM 5462 C CA . LEU B 1 24 ? 3.168 35.094 -2.396 1 98 24 LEU B CA 1
ATOM 5463 C C . LEU B 1 24 ? 3.965 33.875 -2.846 1 98 24 LEU B C 1
ATOM 5465 O O . LEU B 1 24 ? 5.176 33.781 -2.619 1 98 24 LEU B O 1
ATOM 5469 N N . GLY B 1 25 ? 3.277 32.875 -3.445 1 98.38 25 GLY B N 1
ATOM 5470 C CA . GLY B 1 25 ? 3.988 31.75 -4.027 1 98.38 25 GLY B CA 1
ATOM 5471 C C . GLY B 1 25 ? 4.984 32.156 -5.094 1 98.38 25 GLY B C 1
ATOM 5472 O O . GLY B 1 25 ? 6.117 31.672 -5.113 1 98.38 25 GLY B O 1
ATOM 5473 N N . CYS B 1 26 ? 4.594 33 -5.98 1 98.44 26 CYS B N 1
ATOM 5474 C CA . CYS B 1 26 ? 5.484 33.531 -7.016 1 98.44 26 CYS B CA 1
ATOM 5475 C C . CYS B 1 26 ? 6.664 34.25 -6.406 1 98.44 26 CYS B C 1
ATOM 5477 O O . CYS B 1 26 ? 7.793 34.156 -6.891 1 98.44 26 CYS B O 1
ATOM 5479 N N . TYR B 1 27 ? 6.363 35 -5.375 1 98.12 27 TYR B N 1
ATOM 5480 C CA . TYR B 1 27 ? 7.422 35.719 -4.66 1 98.12 27 TYR B CA 1
ATOM 5481 C C . TYR B 1 27 ? 8.469 34.75 -4.133 1 98.12 27 TYR B C 1
ATOM 5483 O O . TYR B 1 27 ? 9.672 34.969 -4.293 1 98.12 27 TYR B O 1
ATOM 5491 N N . ILE B 1 28 ? 8.055 33.656 -3.5 1 98.62 28 ILE B N 1
ATOM 5492 C CA . ILE B 1 28 ? 8.945 32.625 -2.977 1 98.62 28 ILE B CA 1
ATOM 5493 C C . ILE B 1 28 ? 9.75 32 -4.117 1 98.62 28 ILE B C 1
ATOM 5495 O O . ILE B 1 28 ? 10.969 31.859 -4.02 1 98.62 28 ILE B O 1
ATOM 5499 N N . ARG B 1 29 ? 9.039 31.547 -5.188 1 98.75 29 ARG B N 1
ATOM 5500 C CA . ARG B 1 29 ? 9.703 30.984 -6.359 1 98.75 29 ARG B CA 1
ATOM 5501 C C . ARG B 1 29 ? 10.836 31.891 -6.84 1 98.75 29 ARG B C 1
ATOM 5503 O O . ARG B 1 29 ? 11.961 31.422 -7.039 1 98.75 29 ARG B O 1
ATOM 5510 N N . ASP B 1 30 ? 10.539 33.219 -7.016 1 98.56 30 ASP B N 1
ATOM 5511 C CA . ASP B 1 30 ? 11.516 34.156 -7.551 1 98.56 30 ASP B CA 1
ATOM 5512 C C . ASP B 1 30 ? 12.703 34.312 -6.602 1 98.56 30 ASP B C 1
ATOM 5514 O O . ASP B 1 30 ? 13.852 34.406 -7.047 1 98.56 30 ASP B O 1
ATOM 5518 N N . LYS B 1 31 ? 12.414 34.406 -5.281 1 98.31 31 LYS B N 1
ATOM 5519 C CA . LYS B 1 31 ? 13.492 34.5 -4.301 1 98.31 31 LYS B CA 1
ATOM 5520 C C . LYS B 1 31 ? 14.383 33.281 -4.355 1 98.31 31 LYS B C 1
ATOM 5522 O O . LYS B 1 31 ? 15.609 33.375 -4.375 1 98.31 31 LYS B O 1
ATOM 5527 N N . TRP B 1 32 ? 13.812 32.094 -4.375 1 98.69 32 TRP B N 1
ATOM 5528 C CA . TRP B 1 32 ? 14.586 30.844 -4.363 1 98.69 32 TRP B CA 1
ATOM 5529 C C . TRP B 1 32 ? 15.422 30.719 -5.633 1 98.69 32 TRP B C 1
ATOM 5531 O O . TRP B 1 32 ? 16.562 30.25 -5.59 1 98.69 32 TRP B O 1
ATOM 5541 N N . LEU B 1 33 ? 14.859 31.125 -6.766 1 98.25 33 LEU B N 1
ATOM 5542 C CA . LEU B 1 33 ? 15.641 31.188 -7.992 1 98.25 33 LEU B CA 1
ATOM 5543 C C . LEU B 1 33 ? 16.828 32.156 -7.84 1 98.25 33 LEU B C 1
ATOM 5545 O O . LEU B 1 33 ? 17.938 31.812 -8.234 1 98.25 33 LEU B O 1
ATOM 5549 N N . SER B 1 34 ? 16.562 33.281 -7.254 1 98 34 SER B N 1
ATOM 5550 C CA . SER B 1 34 ? 17.609 34.281 -7.074 1 98 34 SER B CA 1
ATOM 5551 C C . SER B 1 34 ? 18.672 33.812 -6.113 1 98 34 SER B C 1
ATOM 5553 O O . SER B 1 34 ? 19.828 34.25 -6.176 1 98 34 SER B O 1
ATOM 5555 N N . TYR B 1 35 ? 18.312 32.938 -5.188 1 97.88 35 TYR B N 1
ATOM 5556 C CA . TYR B 1 35 ? 19.25 32.406 -4.215 1 97.88 35 TYR B CA 1
ATOM 5557 C C . TYR B 1 35 ? 20.109 31.297 -4.848 1 97.88 35 TYR B C 1
ATOM 5559 O O . TYR B 1 35 ? 21.062 30.812 -4.227 1 97.88 35 TYR B O 1
ATOM 5567 N N . GLY B 1 36 ? 19.766 30.812 -6.074 1 96.81 36 GLY B N 1
ATOM 5568 C CA . GLY B 1 36 ? 20.609 29.859 -6.785 1 96.81 36 GLY B CA 1
ATOM 5569 C C . GLY B 1 36 ? 20.141 28.422 -6.668 1 96.81 36 GLY B C 1
ATOM 5570 O O . GLY B 1 36 ? 20.906 27.5 -6.91 1 96.81 36 GLY B O 1
ATOM 5571 N N . PHE B 1 37 ? 18.891 28.188 -6.25 1 97.75 37 PHE B N 1
ATOM 5572 C CA . PHE B 1 37 ? 18.359 26.828 -6.262 1 97.75 37 PHE B CA 1
ATOM 5573 C C . PHE B 1 37 ? 18.406 26.234 -7.664 1 97.75 37 PHE B C 1
ATOM 5575 O O . PHE B 1 37 ? 18.234 26.953 -8.656 1 97.75 37 PHE B O 1
ATOM 5582 N N . ASP B 1 38 ? 18.672 24.906 -7.805 1 96.88 38 ASP B N 1
ATOM 5583 C CA . ASP B 1 38 ? 18.844 24.266 -9.102 1 96.88 38 ASP B CA 1
ATOM 5584 C C . ASP B 1 38 ? 17.531 24.219 -9.875 1 96.88 38 ASP B C 1
ATOM 5586 O O . ASP B 1 38 ? 17.516 24.281 -11.109 1 96.88 38 ASP B O 1
ATOM 5590 N N . LYS B 1 39 ? 16.453 24 -9.164 1 96.5 39 LYS B N 1
ATOM 5591 C CA . LYS B 1 39 ? 15.117 23.891 -9.75 1 96.5 39 LYS B CA 1
ATOM 5592 C C . LYS B 1 39 ? 14.055 24.422 -8.797 1 96.5 39 LYS B C 1
ATOM 5594 O O . LYS B 1 39 ? 14.117 24.188 -7.59 1 96.5 39 LYS B O 1
ATOM 5599 N N . VAL B 1 40 ? 13.148 25.219 -9.289 1 98.44 40 VAL B N 1
ATOM 5600 C CA . VAL B 1 40 ? 11.984 25.656 -8.531 1 98.44 40 VAL B CA 1
ATOM 5601 C C . VAL B 1 40 ? 10.711 25.422 -9.344 1 98.44 40 VAL B C 1
ATOM 5603 O O . VAL B 1 40 ? 10.609 25.891 -10.484 1 98.44 40 VAL B O 1
ATOM 5606 N N . GLU B 1 41 ? 9.789 24.641 -8.812 1 98.19 41 GLU B N 1
ATOM 5607 C CA . GLU B 1 41 ? 8.547 24.281 -9.492 1 98.19 41 GLU B CA 1
ATOM 5608 C C . GLU B 1 41 ? 7.328 24.734 -8.703 1 98.19 41 GLU B C 1
ATOM 5610 O O . GLU B 1 41 ? 7.398 24.922 -7.488 1 98.19 41 GLU B O 1
ATOM 5615 N N . MET B 1 42 ? 6.285 24.984 -9.414 1 98.38 42 MET B N 1
ATOM 5616 C CA . MET B 1 42 ? 5.012 25.344 -8.789 1 98.38 42 MET B CA 1
ATOM 5617 C C . MET B 1 42 ? 3.908 24.391 -9.211 1 98.38 42 MET B C 1
ATOM 5619 O O . MET B 1 42 ? 2.975 24.781 -9.914 1 98.38 42 MET B O 1
ATOM 5623 N N . PRO B 1 43 ? 3.969 23.156 -8.703 1 98.19 43 PRO B N 1
ATOM 5624 C CA . PRO B 1 43 ? 2.9 22.203 -9.047 1 98.19 43 PRO B CA 1
ATOM 5625 C C . PRO B 1 43 ? 1.509 22.75 -8.742 1 98.19 43 PRO B C 1
ATOM 5627 O O . PRO B 1 43 ? 1.304 23.391 -7.699 1 98.19 43 PRO B O 1
ATOM 5630 N N . ARG B 1 44 ? 0.625 22.516 -9.664 1 98 44 ARG B N 1
ATOM 5631 C CA . ARG B 1 44 ? -0.749 23 -9.602 1 98 44 ARG B CA 1
ATOM 5632 C C . ARG B 1 44 ? -1.724 21.859 -9.328 1 98 44 ARG B C 1
ATOM 5634 O O . ARG B 1 44 ? -1.627 20.797 -9.938 1 98 44 ARG B O 1
ATOM 5641 N N . TYR B 1 45 ? -2.691 22.047 -8.484 1 98.5 45 TYR B N 1
ATOM 5642 C CA . TYR B 1 45 ? -3.803 21.141 -8.227 1 98.5 45 TYR B CA 1
ATOM 5643 C C . TYR B 1 45 ? -5.129 21.875 -8.227 1 98.5 45 TYR B C 1
ATOM 5645 O O . TYR B 1 45 ? -5.258 22.938 -7.598 1 98.5 45 TYR B O 1
ATOM 5653 N N . ASP B 1 46 ? -6.066 21.406 -8.93 1 98.25 46 ASP B N 1
ATOM 5654 C CA . ASP B 1 46 ? -7.41 21.984 -8.898 1 98.25 46 ASP B CA 1
ATOM 5655 C C . ASP B 1 46 ? -8.25 21.328 -7.793 1 98.25 46 ASP B C 1
ATOM 5657 O O . ASP B 1 46 ? -8.656 20.172 -7.914 1 98.25 46 ASP B O 1
ATOM 5661 N N . VAL B 1 47 ? -8.578 22.125 -6.738 1 98 47 VAL B N 1
ATOM 5662 C CA . VAL B 1 47 ? -9.117 21.5 -5.535 1 98 47 VAL B CA 1
ATOM 5663 C C . VAL B 1 47 ? -10.453 22.156 -5.176 1 98 47 VAL B C 1
ATOM 5665 O O . VAL B 1 47 ? -10.672 23.328 -5.449 1 98 47 VAL B O 1
ATOM 5668 N N . LEU B 1 48 ? -11.328 21.328 -4.602 1 98.19 48 LEU B N 1
ATOM 5669 C CA . LEU B 1 48 ? -12.594 21.828 -4.086 1 98.19 48 LEU B CA 1
ATOM 5670 C C . LEU B 1 48 ? -12.375 22.688 -2.84 1 98.19 48 LEU B C 1
ATOM 5672 O O . LEU B 1 48 ? -11.75 22.234 -1.879 1 98.19 48 LEU B O 1
ATOM 5676 N N . LEU B 1 49 ? -12.805 23.891 -2.861 1 97.75 49 LEU B N 1
ATOM 5677 C CA . LEU B 1 49 ? -12.805 24.812 -1.728 1 97.75 49 LEU B CA 1
ATOM 5678 C C . LEU B 1 49 ? -14.219 25.297 -1.416 1 97.75 49 LEU B C 1
ATOM 5680 O O . LEU B 1 49 ? -15.18 24.891 -2.08 1 97.75 49 LEU B O 1
ATOM 5684 N N . SER B 1 50 ? -14.383 25.969 -0.358 1 97.38 50 SER B N 1
ATOM 5685 C CA . SER B 1 50 ? -15.633 26.625 0.002 1 97.38 50 SER B CA 1
ATOM 5686 C C . SER B 1 50 ? -15.391 28.016 0.568 1 97.38 50 SER B C 1
ATOM 5688 O O . SER B 1 50 ? -14.453 28.219 1.343 1 97.38 50 SER B O 1
ATOM 5690 N N . LEU B 1 51 ? -16.141 28.953 0.086 1 96.44 51 LEU B N 1
ATOM 5691 C CA . LEU B 1 51 ? -16.016 30.344 0.502 1 96.44 51 LEU B CA 1
ATOM 5692 C C . LEU B 1 51 ? -17.375 30.922 0.907 1 96.44 51 LEU B C 1
ATOM 5694 O O . LEU B 1 51 ? -18.406 30.531 0.347 1 96.44 51 LEU B O 1
ATOM 5698 N N . PRO B 1 52 ? -17.297 31.828 1.888 1 95.25 52 PRO B N 1
ATOM 5699 C CA . PRO B 1 52 ? -18.562 32.5 2.197 1 95.25 52 PRO B CA 1
ATOM 5700 C C . PRO B 1 52 ? -18.953 33.531 1.123 1 95.25 52 PRO B C 1
ATOM 5702 O O . PRO B 1 52 ? -18.094 34.031 0.405 1 95.25 52 PRO B O 1
ATOM 5705 N N . SER B 1 53 ? -20.266 33.719 1.028 1 90 53 SER B N 1
ATOM 5706 C CA . SER B 1 53 ? -20.75 34.75 0.128 1 90 53 SER B CA 1
ATOM 5707 C C . SER B 1 53 ? -20.531 36.125 0.724 1 90 53 SER B C 1
ATOM 5709 O O . SER B 1 53 ? -20.859 36.375 1.889 1 90 53 SER B O 1
ATOM 5711 N N . ARG B 1 54 ? -19.984 37 -0.097 1 86.5 54 ARG B N 1
ATOM 5712 C CA . ARG B 1 54 ? -19.828 38.375 0.373 1 86.5 54 ARG B CA 1
ATOM 5713 C C . ARG B 1 54 ? -21.156 39.125 0.316 1 86.5 54 ARG B C 1
ATOM 5715 O O . ARG B 1 54 ? -21.422 40 1.161 1 86.5 54 ARG B O 1
ATOM 5722 N N . ASP B 1 55 ? -21.984 38.812 -0.633 1 89.06 55 ASP B N 1
ATOM 5723 C CA . ASP B 1 55 ? -23.25 39.5 -0.848 1 89.06 55 ASP B CA 1
ATOM 5724 C C . ASP B 1 55 ? -24.312 39 0.127 1 89.06 55 ASP B C 1
ATOM 5726 O O . ASP B 1 55 ? -25.203 39.75 0.52 1 89.06 55 ASP B O 1
ATOM 5730 N N . LYS B 1 56 ? -24.188 37.719 0.486 1 91.62 56 LYS B N 1
ATOM 5731 C CA . LYS B 1 56 ? -25.094 37.094 1.454 1 91.62 56 LYS B CA 1
ATOM 5732 C C . LYS B 1 56 ? -24.297 36.375 2.553 1 91.62 56 LYS B C 1
ATOM 5734 O O . LYS B 1 56 ? -24.344 35.156 2.652 1 91.62 56 LYS B O 1
ATOM 5739 N N . PRO B 1 57 ? -23.75 37.156 3.385 1 91.06 57 PRO B N 1
ATOM 5740 C CA . PRO B 1 57 ? -22.922 36.531 4.426 1 91.06 57 PRO B CA 1
ATOM 5741 C C . PRO B 1 57 ? -23.719 35.594 5.316 1 91.06 57 PRO B C 1
ATOM 5743 O O . PRO B 1 57 ? -24.938 35.719 5.438 1 91.06 57 PRO B O 1
ATOM 5746 N N . ASN B 1 58 ? -23.047 34.656 5.867 1 95.69 58 ASN B N 1
ATOM 5747 C CA . ASN B 1 58 ? -23.656 33.781 6.863 1 95.69 58 ASN B CA 1
ATOM 5748 C C . ASN B 1 58 ? -24.188 34.562 8.062 1 95.69 58 ASN B C 1
ATOM 5750 O O . ASN B 1 58 ? -23.719 35.656 8.328 1 95.69 58 ASN B O 1
ATOM 5754 N N . ALA B 1 59 ? -25.25 33.938 8.695 1 93.81 59 ALA B N 1
ATOM 5755 C CA . ALA B 1 59 ? -25.828 34.656 9.836 1 93.81 59 ALA B CA 1
ATOM 5756 C C . ALA B 1 59 ? -26.422 33.656 10.852 1 93.81 59 ALA B C 1
ATOM 5758 O O . ALA B 1 59 ? -26.891 32.594 10.484 1 93.81 59 ALA B O 1
ATOM 5759 N N . VAL B 1 60 ? -26.25 34.031 12.047 1 95 60 VAL B N 1
ATOM 5760 C CA . VAL B 1 60 ? -26.984 33.406 13.148 1 95 60 VAL B CA 1
ATOM 5761 C C . VAL B 1 60 ? -27.891 34.469 13.797 1 95 60 VAL B C 1
ATOM 5763 O O . VAL B 1 60 ? -27.422 35.531 14.219 1 95 60 VAL B O 1
ATOM 5766 N N . LYS B 1 61 ? -29.156 34.094 13.906 1 92.88 61 LYS B N 1
ATOM 5767 C CA . LYS B 1 61 ? -30.109 35.125 14.352 1 92.88 61 LYS B CA 1
ATOM 5768 C C . LYS B 1 61 ? -31 34.562 15.461 1 92.88 61 LYS B C 1
ATOM 5770 O O . LYS B 1 61 ? -31.297 33.375 15.5 1 92.88 61 LYS B O 1
ATOM 5775 N N . ILE B 1 62 ? -31.281 35.438 16.328 1 92.19 62 ILE B N 1
ATOM 5776 C CA . ILE B 1 62 ? -32.406 35.219 17.25 1 92.19 62 ILE B CA 1
ATOM 5777 C C . ILE B 1 62 ? -33.688 35.75 16.656 1 92.19 62 ILE B C 1
ATOM 5779 O O . ILE B 1 62 ? -33.781 36.938 16.359 1 92.19 62 ILE B O 1
ATOM 5783 N N . ILE B 1 63 ? -34.5 34.938 16.359 1 88.31 63 ILE B N 1
ATOM 5784 C CA . ILE B 1 63 ? -35.75 35.344 15.727 1 88.31 63 ILE B CA 1
ATOM 5785 C C . ILE B 1 63 ? -36.844 35.469 16.781 1 88.31 63 ILE B C 1
ATOM 5787 O O . ILE B 1 63 ? -37.094 34.531 17.547 1 88.31 63 ILE B O 1
ATOM 5791 N N . ASP B 1 64 ? -37 36.594 17.062 1 79.75 64 ASP B N 1
ATOM 5792 C CA . ASP B 1 64 ? -38.156 36.875 17.891 1 79.75 64 ASP B CA 1
ATOM 5793 C C . ASP B 1 64 ? -39.281 37.531 17.062 1 79.75 64 ASP B C 1
ATOM 5795 O O . ASP B 1 64 ? -39.094 37.781 15.867 1 79.75 64 ASP B O 1
ATOM 5799 N N . ASN B 1 65 ? -40.531 37.375 17.453 1 58.47 65 ASN B N 1
ATOM 5800 C CA . ASN B 1 65 ? -41.531 38.156 16.734 1 58.47 65 ASN B CA 1
ATOM 5801 C C . ASN B 1 65 ? -41.062 39.594 16.531 1 58.47 65 ASN B C 1
ATOM 5803 O O . ASN B 1 65 ? -41.781 40.406 15.898 1 58.47 65 ASN B O 1
ATOM 5807 N N . SER B 1 66 ? -39.938 39.875 17.125 1 47.28 66 SER B N 1
ATOM 5808 C CA . SER B 1 66 ? -39.5 41.25 16.891 1 47.28 66 SER B CA 1
ATOM 5809 C C . SER B 1 66 ? -38.25 41.25 16 1 47.28 66 SER B C 1
ATOM 5811 O O . SER B 1 66 ? -37.5 40.281 15.961 1 47.28 66 SER B O 1
ATOM 5813 N N . THR B 1 67 ? -38.125 41.969 14.914 1 43.72 67 THR B N 1
ATOM 5814 C CA . THR B 1 67 ? -37.281 41.906 13.742 1 43.72 67 THR B CA 1
ATOM 5815 C C . THR B 1 67 ? -35.844 42.25 14.102 1 43.72 67 THR B C 1
ATOM 5817 O O . THR B 1 67 ? -34.969 42.375 13.227 1 43.72 67 THR B O 1
ATOM 5820 N N . GLY B 1 68 ? -35.125 42.281 15.258 1 39.25 68 GLY B N 1
ATOM 5821 C CA . GLY B 1 68 ? -33.875 43.031 15.172 1 39.25 68 GLY B CA 1
ATOM 5822 C C . GLY B 1 68 ? -32.688 42.156 14.812 1 39.25 68 GLY B C 1
ATOM 5823 O O . GLY B 1 68 ? -32.656 40.969 15.203 1 39.25 68 GLY B O 1
ATOM 5824 N N . GLU B 1 69 ? -32.094 42.219 13.609 1 40.22 69 GLU B N 1
ATOM 5825 C CA . GLU B 1 69 ? -30.938 41.438 13.18 1 40.22 69 GLU B CA 1
ATOM 5826 C C . GLU B 1 69 ? -29.641 42.031 13.703 1 40.22 69 GLU B C 1
ATOM 5828 O O . GLU B 1 69 ? -29.469 43.25 13.695 1 40.22 69 GLU B O 1
ATOM 5833 N N . VAL B 1 70 ? -28.891 41.375 14.594 1 39.09 70 VAL B N 1
ATOM 5834 C CA . VAL B 1 70 ? -27.609 41.875 15.062 1 39.09 70 VAL B CA 1
ATOM 5835 C C . VAL B 1 70 ? -26.484 41.375 14.164 1 39.09 70 VAL B C 1
ATOM 5837 O O . VAL B 1 70 ? -26.359 40.156 13.945 1 39.09 70 VAL B O 1
ATOM 5840 N N . LEU B 1 71 ? -25.969 42.281 13.344 1 40.09 71 LEU B N 1
ATOM 5841 C CA . LEU B 1 71 ? -24.844 41.938 12.484 1 40.09 71 LEU B CA 1
ATOM 5842 C C . LEU B 1 71 ? -23.516 42.219 13.18 1 40.09 71 LEU B C 1
ATOM 5844 O O . LEU B 1 71 ? -23.391 43.188 13.898 1 40.09 71 LEU B O 1
ATOM 5848 N N . THR B 1 72 ? -22.734 41.375 13.578 1 37.56 72 THR B N 1
ATOM 5849 C CA . THR B 1 72 ? -21.469 41.531 14.289 1 37.56 72 THR B CA 1
ATOM 5850 C C . THR B 1 72 ? -20.344 41.844 13.32 1 37.56 72 THR B C 1
ATOM 5852 O O . THR B 1 72 ? -20.047 41.062 12.414 1 37.56 72 THR B O 1
ATOM 5855 N N . ASP B 1 73 ? -20.031 43.312 13.039 1 38.84 73 ASP B N 1
ATOM 5856 C CA . ASP B 1 73 ? -18.953 43.688 12.133 1 38.84 73 ASP B CA 1
ATOM 5857 C C . ASP B 1 73 ? -17.609 43.781 12.867 1 38.84 73 ASP B C 1
ATOM 5859 O O . ASP B 1 73 ? -17.562 44.219 14.016 1 38.84 73 ASP B O 1
ATOM 5863 N N . GLU B 1 74 ? -16.609 43.188 12.68 1 44.09 74 GLU B N 1
ATOM 5864 C CA . GLU B 1 74 ? -15.297 43.312 13.297 1 44.09 74 GLU B CA 1
ATOM 5865 C C . GLU B 1 74 ? -14.453 44.375 12.594 1 44.09 74 GLU B C 1
ATOM 5867 O O . GLU B 1 74 ? -14.281 44.312 11.375 1 44.09 74 GLU B O 1
ATOM 5872 N N . PRO B 1 75 ? -13.938 45.594 13.047 1 39.22 75 PRO B N 1
ATOM 5873 C CA . PRO B 1 75 ? -13.297 46.781 12.477 1 39.22 75 PRO B CA 1
ATOM 5874 C C . PRO B 1 75 ? -11.953 46.469 11.812 1 39.22 75 PRO B C 1
ATOM 5876 O O . PRO B 1 75 ? -11.68 46.938 10.719 1 39.22 75 PRO B O 1
ATOM 5879 N N . SER B 1 76 ? -10.727 46.469 12.688 1 45.56 76 SER B N 1
ATOM 5880 C CA . SER B 1 76 ? -9.352 46.719 12.281 1 45.56 76 SER B CA 1
ATOM 5881 C C . SER B 1 76 ? -8.938 45.812 11.117 1 45.56 76 SER B C 1
ATOM 5883 O O . SER B 1 76 ? -7.93 46.062 10.461 1 45.56 76 SER B O 1
ATOM 5885 N N . GLU B 1 77 ? -9.539 45.062 10.891 1 58.81 77 GLU B N 1
ATOM 5886 C CA . GLU B 1 77 ? -9.797 43.906 10.062 1 58.81 77 GLU B CA 1
ATOM 5887 C C . GLU B 1 77 ? -10.531 44.281 8.781 1 58.81 77 GLU B C 1
ATOM 5889 O O . GLU B 1 77 ? -11.055 43.438 8.07 1 58.81 77 GLU B O 1
ATOM 5894 N N . ASN B 1 78 ? -9.703 45.719 8.57 1 69 78 ASN B N 1
ATOM 5895 C CA . ASN B 1 78 ? -10.516 46.312 7.508 1 69 78 ASN B CA 1
ATOM 5896 C C . ASN B 1 78 ? -9.852 46.156 6.145 1 69 78 ASN B C 1
ATOM 5898 O O . ASN B 1 78 ? -9.289 47.094 5.605 1 69 78 ASN B O 1
ATOM 5902 N N . ASP B 1 79 ? -9.516 45.281 5.855 1 86.25 79 ASP B N 1
ATOM 5903 C CA . ASP B 1 79 ? -9.094 44.906 4.508 1 86.25 79 ASP B CA 1
ATOM 5904 C C . ASP B 1 79 ? -10.242 44.281 3.729 1 86.25 79 ASP B C 1
ATOM 5906 O O . ASP B 1 79 ? -10.891 43.344 4.223 1 86.25 79 ASP B O 1
ATOM 5910 N N . PRO B 1 80 ? -10.406 44.906 2.57 1 85.19 80 PRO B N 1
ATOM 5911 C CA . PRO B 1 80 ? -11.555 44.406 1.813 1 85.19 80 PRO B CA 1
ATOM 5912 C C . PRO B 1 80 ? -11.414 42.938 1.445 1 85.19 80 PRO B C 1
ATOM 5914 O O . PRO B 1 80 ? -12.398 42.281 1.067 1 85.19 80 PRO B O 1
ATOM 5917 N N . LEU B 1 81 ? -10.25 42.406 1.588 1 88.81 81 LEU B N 1
ATOM 5918 C CA . LEU B 1 81 ? -10.039 41.031 1.226 1 88.81 81 LEU B CA 1
ATOM 5919 C C . LEU B 1 81 ? -10.398 40.094 2.387 1 88.81 81 LEU B C 1
ATOM 5921 O O . LEU B 1 81 ? -10.469 38.875 2.215 1 88.81 81 LEU B O 1
ATOM 5925 N N . VAL B 1 82 ? -10.625 40.688 3.529 1 91.69 82 VAL B N 1
ATOM 5926 C CA . VAL B 1 82 ? -11.055 39.875 4.664 1 91.69 82 VAL B CA 1
ATOM 5927 C C . VAL B 1 82 ? -12.453 39.312 4.402 1 91.69 82 VAL B C 1
ATOM 5929 O O . VAL B 1 82 ? -13.391 40.062 4.145 1 91.69 82 VAL B O 1
ATOM 5932 N N . LEU B 1 83 ? -12.562 38.062 4.461 1 91.25 83 LEU B N 1
ATOM 5933 C CA . LEU B 1 83 ? -13.859 37.438 4.285 1 91.25 83 LEU B CA 1
ATOM 5934 C C . LEU B 1 83 ? -14.625 37.375 5.605 1 91.25 83 LEU B C 1
ATOM 5936 O O . LEU B 1 83 ? -14.016 37.344 6.676 1 91.25 83 LEU B O 1
ATOM 5940 N N . PRO B 1 84 ? -16.016 37.406 5.477 1 91.38 84 PRO B N 1
ATOM 5941 C CA . PRO B 1 84 ? -16.766 37.188 6.707 1 91.38 84 PRO B CA 1
ATOM 5942 C C . PRO B 1 84 ? -16.438 35.844 7.352 1 91.38 84 PRO B C 1
ATOM 5944 O O . PRO B 1 84 ? -16.047 34.875 6.66 1 91.38 84 PRO B O 1
ATOM 5947 N N . PRO B 1 85 ? -16.609 35.781 8.664 1 93 85 PRO B N 1
ATOM 5948 C CA . PRO B 1 85 ? -16.297 34.531 9.344 1 93 85 PRO B CA 1
ATOM 5949 C C . PRO B 1 85 ? -17.094 33.344 8.781 1 93 85 PRO B C 1
ATOM 5951 O O . PRO B 1 85 ? -18.266 33.5 8.453 1 93 85 PRO B O 1
ATOM 5954 N N . PHE B 1 86 ? -16.469 32.25 8.641 1 96.44 86 PHE B N 1
ATOM 5955 C CA . PHE B 1 86 ? -17.109 31.031 8.141 1 96.44 86 PHE B CA 1
ATOM 5956 C C . PHE B 1 86 ? -16.312 29.797 8.508 1 96.44 86 PHE B C 1
ATOM 5958 O O . PHE B 1 86 ? -15.164 29.891 8.953 1 96.44 86 PHE B O 1
ATOM 5965 N N . LEU B 1 87 ? -16.938 28.688 8.438 1 97.75 87 LEU B N 1
ATOM 5966 C CA . LEU B 1 87 ? -16.281 27.391 8.477 1 97.75 87 LEU B CA 1
ATOM 5967 C C . LEU B 1 87 ? -16.219 26.766 7.078 1 97.75 87 LEU B C 1
ATOM 5969 O O . LEU B 1 87 ? -17.266 26.5 6.469 1 97.75 87 LEU B O 1
ATOM 5973 N N . ALA B 1 88 ? -14.992 26.5 6.684 1 97.88 88 ALA B N 1
ATOM 5974 C CA . ALA B 1 88 ? -14.82 25.938 5.352 1 97.88 88 ALA B CA 1
ATOM 5975 C C . ALA B 1 88 ? -15.508 24.578 5.238 1 97.88 88 ALA B C 1
ATOM 5977 O O . ALA B 1 88 ? -15.445 23.766 6.168 1 97.88 88 ALA B O 1
ATOM 5978 N N . TYR B 1 89 ? -16.25 24.344 4.094 1 97.94 89 TYR B N 1
ATOM 5979 C CA . TYR B 1 89 ? -16.938 23.125 3.682 1 97.94 89 TYR B CA 1
ATOM 5980 C C . TYR B 1 89 ? -18.266 22.969 4.414 1 97.94 89 TYR B C 1
ATOM 5982 O O . TYR B 1 89 ? -18.969 21.969 4.246 1 97.94 89 TYR B O 1
ATOM 5990 N N . SER B 1 90 ? -18.594 23.938 5.289 1 98.12 90 SER B N 1
ATOM 5991 C CA . SER B 1 90 ? -19.969 23.953 5.773 1 98.12 90 SER B CA 1
ATOM 5992 C C . SER B 1 90 ? -20.969 24.047 4.621 1 98.12 90 SER B C 1
ATOM 5994 O O . SER B 1 90 ? -20.859 24.953 3.785 1 98.12 90 SER B O 1
ATOM 5996 N N . PRO B 1 91 ? -21.875 23.125 4.586 1 97.31 91 PRO B N 1
ATOM 5997 C CA . PRO B 1 91 ? -22.844 23.203 3.486 1 97.31 91 PRO B CA 1
ATOM 5998 C C . PRO B 1 91 ? -23.828 24.359 3.648 1 97.31 91 PRO B C 1
ATOM 6000 O O . PRO B 1 91 ? -24.125 24.766 4.773 1 97.31 91 PRO B O 1
ATOM 6003 N N . PRO B 1 92 ? -24.234 24.875 2.5 1 97.12 92 PRO B N 1
ATOM 6004 C CA . PRO B 1 92 ? -25.281 25.891 2.627 1 97.12 92 PRO B CA 1
ATOM 6005 C C . PRO B 1 92 ? -26.562 25.344 3.256 1 97.12 92 PRO B C 1
ATOM 6007 O O . PRO B 1 92 ? -26.891 24.156 3.078 1 97.12 92 PRO B O 1
ATOM 6010 N N . GLY B 1 93 ? -27.188 26.188 4.039 1 97.62 93 GLY B N 1
ATOM 6011 C CA . GLY B 1 93 ? -28.438 25.812 4.699 1 97.62 93 GLY B CA 1
ATOM 6012 C C . GLY B 1 93 ? -29.094 26.953 5.434 1 97.62 93 GLY B C 1
ATOM 6013 O O . GLY B 1 93 ? -28.438 27.938 5.773 1 97.62 93 GLY B O 1
ATOM 6014 N N . ASP B 1 94 ? -30.391 26.891 5.527 1 96.94 94 ASP B N 1
ATOM 6015 C CA . ASP B 1 94 ? -31.234 27.781 6.305 1 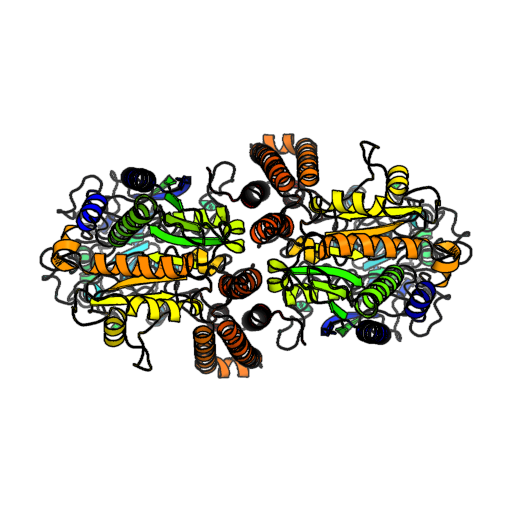96.94 94 ASP B CA 1
ATOM 6016 C C . ASP B 1 94 ? -32.125 27 7.262 1 96.94 94 ASP B C 1
ATOM 6018 O O . ASP B 1 94 ? -33.188 26.484 6.855 1 96.94 94 ASP B O 1
ATOM 6022 N N . VAL B 1 95 ? -31.688 26.969 8.539 1 97.81 95 VAL B N 1
ATOM 6023 C CA . VAL B 1 95 ? -32.406 26.109 9.477 1 97.81 95 VAL B CA 1
ATOM 6024 C C . VAL B 1 95 ? -32.844 26.922 10.695 1 97.81 95 VAL B C 1
ATOM 6026 O O . VAL B 1 95 ? -32.219 27.906 11.047 1 97.81 95 VAL B O 1
ATOM 6029 N N . MET B 1 96 ? -33.938 26.531 11.266 1 96.31 96 MET B N 1
ATOM 6030 C CA . MET B 1 96 ? -34.5 27.141 12.477 1 96.31 96 MET B CA 1
ATOM 6031 C C . MET B 1 96 ? -34.781 26.062 13.523 1 96.31 96 MET B C 1
ATOM 6033 O O . MET B 1 96 ? -35.344 25.016 13.195 1 96.31 96 MET B O 1
ATOM 6037 N N . GLY B 1 97 ? -34.344 26.375 14.734 1 95.81 97 GLY B N 1
ATOM 6038 C CA . GLY B 1 97 ? -34.594 25.422 15.797 1 95.81 97 GLY B CA 1
ATOM 6039 C C . GLY B 1 97 ? -34.188 25.922 17.172 1 95.81 97 GLY B C 1
ATOM 6040 O O . GLY B 1 97 ? -33.562 26.984 17.281 1 95.81 97 GLY B O 1
ATOM 6041 N N . GLU B 1 98 ? -34.562 25.156 18.172 1 97.12 98 GLU B N 1
ATOM 6042 C CA . GLU B 1 98 ? -34.156 25.484 19.531 1 97.12 98 GLU B CA 1
ATOM 6043 C C . GLU B 1 98 ? -32.656 25.297 19.719 1 97.12 98 GLU B C 1
ATOM 6045 O O . GLU B 1 98 ? -32.062 24.406 19.125 1 97.12 98 GLU B O 1
ATOM 6050 N N . LEU B 1 99 ? -32.156 26.125 20.547 1 97.44 99 LEU B N 1
ATOM 6051 C CA . LEU B 1 99 ? -30.719 26.094 20.812 1 97.44 99 LEU B CA 1
ATOM 6052 C C . LEU B 1 99 ? -30.406 25.141 21.969 1 97.44 99 LEU B C 1
ATOM 6054 O O . LEU B 1 99 ? -31.125 25.141 22.984 1 97.44 99 LEU B O 1
ATOM 6058 N N . ILE B 1 100 ? -29.391 24.359 21.781 1 98.62 100 ILE B N 1
ATOM 6059 C CA . ILE B 1 100 ? -28.859 23.531 22.859 1 98.62 100 ILE B CA 1
ATOM 6060 C C . ILE B 1 100 ? -27.359 23.781 23.016 1 98.62 100 ILE B C 1
ATOM 6062 O O . ILE B 1 100 ? -26.672 24.062 22.031 1 98.62 100 ILE B O 1
ATOM 6066 N N . TYR B 1 101 ? -26.844 23.703 24.234 1 98.69 101 TYR B N 1
ATOM 6067 C CA . TYR B 1 101 ? -25.438 23.875 24.531 1 98.69 101 TYR B CA 1
ATOM 6068 C C . TYR B 1 101 ? -24.797 22.531 24.891 1 98.69 101 TYR B C 1
ATOM 6070 O O . TYR B 1 101 ? -25.234 21.859 25.828 1 98.69 101 TYR B O 1
ATOM 6078 N N . VAL B 1 102 ? -23.688 22.203 24.172 1 98.44 102 VAL B N 1
ATOM 6079 C CA . VAL B 1 102 ? -23.109 20.875 24.328 1 98.44 102 VAL B CA 1
ATOM 6080 C C . VAL B 1 102 ? -21.609 21 24.594 1 98.44 102 VAL B C 1
ATOM 6082 O O . VAL B 1 102 ? -20.812 20.266 24 1 98.44 102 VAL B O 1
ATOM 6085 N N . ASN B 1 103 ? -21.156 21.875 25.328 1 98.25 103 ASN B N 1
ATOM 6086 C CA . ASN B 1 103 ? -19.781 22.031 25.781 1 98.25 103 ASN B CA 1
ATOM 6087 C C . ASN B 1 103 ? -18.797 22.031 24.625 1 98.25 103 ASN B C 1
ATOM 6089 O O . ASN B 1 103 ? -18.938 22.828 23.688 1 98.25 103 ASN B O 1
ATOM 6093 N N . TYR B 1 104 ? -17.828 21.062 24.625 1 96.69 104 TYR B N 1
ATOM 6094 C CA . TYR B 1 104 ? -16.812 21.062 23.578 1 96.69 104 TYR B CA 1
ATOM 6095 C C . TYR B 1 104 ? -17.203 20.125 22.438 1 96.69 104 TYR B C 1
ATOM 6097 O O . TYR B 1 104 ? -16.484 19.984 21.453 1 96.69 104 TYR B O 1
ATOM 6105 N N . GLY B 1 105 ? -18.312 19.453 22.562 1 96.25 105 GLY B N 1
ATOM 6106 C CA . GLY B 1 105 ? -18.828 18.609 21.5 1 96.25 105 GLY B CA 1
ATOM 6107 C C . GLY B 1 105 ? -18.031 17.344 21.312 1 96.25 105 GLY B C 1
ATOM 6108 O O . GLY B 1 105 ? -17.906 16.844 20.188 1 96.25 105 GLY B O 1
ATOM 6109 N N . THR B 1 106 ? -17.328 16.812 22.312 1 93.69 106 THR B N 1
ATOM 6110 C CA . THR B 1 106 ? -16.656 15.523 22.25 1 93.69 106 THR B CA 1
ATOM 6111 C C . THR B 1 106 ? -17.688 14.391 22.25 1 93.69 106 THR B C 1
ATOM 6113 O O . THR B 1 106 ? -18.875 14.625 22.516 1 93.69 106 THR B O 1
ATOM 6116 N N . VAL B 1 107 ? -17.234 13.234 21.922 1 89.38 107 VAL B N 1
ATOM 6117 C CA . VAL B 1 107 ? -18.141 12.094 21.969 1 89.38 107 VAL B CA 1
ATOM 6118 C C . VAL B 1 107 ? -18.688 11.93 23.391 1 89.38 107 VAL B C 1
ATOM 6120 O O . VAL B 1 107 ? -19.875 11.648 23.578 1 89.38 107 VAL B O 1
ATOM 6123 N N . GLU B 1 108 ? -17.859 12.148 24.328 1 91.38 108 GLU B N 1
ATOM 6124 C CA . GLU B 1 108 ? -18.266 12.055 25.734 1 91.38 108 GLU B CA 1
ATOM 6125 C C . GLU B 1 108 ? -19.281 13.125 26.094 1 91.38 108 GLU B C 1
ATOM 6127 O O . GLU B 1 108 ? -20.188 12.875 26.891 1 91.38 108 GLU B O 1
ATOM 6132 N N . ASP B 1 109 ? -19.141 14.297 25.578 1 96.44 109 ASP B N 1
ATOM 6133 C CA . ASP B 1 109 ? -20.078 15.383 25.844 1 96.44 109 ASP B CA 1
ATOM 6134 C C . ASP B 1 109 ? -21.484 15.031 25.328 1 96.44 109 ASP B C 1
ATOM 6136 O O . ASP B 1 109 ? -22.484 15.273 26.016 1 96.44 109 ASP B O 1
ATOM 6140 N N . PHE B 1 110 ? -21.531 14.461 24.188 1 95.81 110 PHE B N 1
ATOM 6141 C CA . PHE B 1 110 ? -22.812 14.109 23.609 1 95.81 110 PHE B CA 1
ATOM 6142 C C . PHE B 1 110 ? -23.453 12.961 24.375 1 95.81 110 PHE B C 1
ATOM 6144 O O . PHE B 1 110 ? -24.672 12.93 24.578 1 95.81 110 PHE B O 1
ATOM 6151 N N . LYS B 1 111 ? -22.578 12.055 24.781 1 93.56 111 LYS B N 1
ATOM 6152 C CA . LYS B 1 111 ? -23.094 10.977 25.625 1 93.56 111 LYS B CA 1
ATOM 6153 C C . LYS B 1 111 ? -23.656 11.523 26.938 1 93.56 111 LYS B C 1
ATOM 6155 O O . LYS B 1 111 ? -24.734 11.125 27.375 1 93.56 111 LYS B O 1
ATOM 6160 N N . LYS B 1 112 ? -22.906 12.344 27.547 1 96.38 112 LYS B N 1
ATOM 6161 C CA . LYS B 1 112 ? -23.359 12.961 28.797 1 96.38 112 LYS B CA 1
ATOM 6162 C C . LYS B 1 112 ? -24.641 13.758 28.578 1 96.38 112 LYS B C 1
ATOM 6164 O O . LYS B 1 112 ? -25.531 13.758 29.422 1 96.38 112 LYS B O 1
ATOM 6169 N N . PHE B 1 113 ? -24.734 14.43 27.5 1 97.38 113 PHE B N 1
ATOM 6170 C CA . PHE B 1 113 ? -25.906 15.203 27.141 1 97.38 113 PHE B CA 1
ATOM 6171 C C . PHE B 1 113 ? -27.141 14.312 27.094 1 97.38 113 PHE B C 1
ATOM 6173 O O . PHE B 1 113 ? -28.203 14.68 27.594 1 97.38 113 PHE B O 1
ATOM 6180 N N . GLU B 1 114 ? -26.953 13.172 26.516 1 95.31 114 GLU B N 1
ATOM 6181 C CA . GLU B 1 114 ? -28.047 12.195 26.453 1 95.31 114 GLU B CA 1
ATOM 6182 C C . GLU B 1 114 ? -28.359 11.641 27.844 1 95.31 114 GLU B C 1
ATOM 6184 O O . GLU B 1 114 ? -29.531 11.43 28.172 1 95.31 114 GLU B O 1
ATOM 6189 N N . ASP B 1 115 ? -27.359 11.406 28.609 1 95.56 115 ASP B N 1
ATOM 6190 C CA . ASP B 1 115 ? -27.547 10.906 29.969 1 95.56 115 ASP B CA 1
ATOM 6191 C C . ASP B 1 115 ? -28.344 11.898 30.812 1 95.56 115 ASP B C 1
ATOM 6193 O O . ASP B 1 115 ? -29.031 11.508 31.75 1 95.56 115 ASP B O 1
ATOM 6197 N N . LEU B 1 116 ? -28.219 13.117 30.484 1 96.38 116 LEU B N 1
ATOM 6198 C CA . LEU B 1 116 ? -28.953 14.172 31.172 1 96.38 116 LEU B CA 1
ATOM 6199 C C . LEU B 1 116 ? -30.359 14.312 30.609 1 96.38 116 LEU B C 1
ATOM 6201 O O . LEU B 1 116 ? -31.047 15.297 30.891 1 96.38 116 LEU B O 1
ATOM 6205 N N . LYS B 1 117 ? -30.734 13.383 29.719 1 94.62 117 LYS B N 1
ATOM 6206 C CA . LYS B 1 117 ? -32.062 13.242 29.125 1 94.62 117 LYS B CA 1
ATOM 6207 C C . LYS B 1 117 ? -32.375 14.398 28.188 1 94.62 117 LYS B C 1
ATOM 6209 O O . LYS B 1 117 ? -33.5 14.883 28.141 1 94.62 117 LYS B O 1
ATOM 6214 N N . GLN B 1 118 ? -31.344 14.914 27.578 1 95.25 118 GLN B N 1
ATOM 6215 C CA . GLN B 1 118 ? -31.5 15.93 26.531 1 95.25 118 GLN B CA 1
ATOM 6216 C C . GLN B 1 118 ? -31.406 15.312 25.141 1 95.25 118 GLN B C 1
ATOM 6218 O O . GLN B 1 118 ? -30.844 14.234 24.969 1 95.25 118 GLN B O 1
ATOM 6223 N N . SER B 1 119 ? -32 15.969 24.141 1 96 119 SER B N 1
ATOM 6224 C CA . SER B 1 119 ? -32 15.477 22.766 1 96 119 SER B CA 1
ATOM 6225 C C . SER B 1 119 ? -31.531 16.562 21.797 1 96 119 SER B C 1
ATOM 6227 O O . SER B 1 119 ? -31.906 17.734 21.938 1 96 119 SER B O 1
ATOM 6229 N N . CYS B 1 120 ? -30.75 16.156 20.844 1 97.19 120 CYS B N 1
ATOM 6230 C CA . CYS B 1 120 ? -30.234 17.062 19.828 1 97.19 120 CYS B CA 1
ATOM 6231 C C . CYS B 1 120 ? -31.172 17.125 18.625 1 97.19 120 CYS B C 1
ATOM 6233 O O . CYS B 1 120 ? -31.016 17.984 17.75 1 97.19 120 CYS B O 1
ATOM 6235 N N . LYS B 1 121 ? -32.094 16.219 18.578 1 97.62 121 LYS B N 1
ATOM 6236 C CA . LYS B 1 121 ? -32.906 16.031 17.375 1 97.62 121 LYS B CA 1
ATOM 6237 C C . LYS B 1 121 ? -33.656 17.328 17.016 1 97.62 121 LYS B C 1
ATOM 6239 O O . LYS B 1 121 ? -34.438 17.844 17.812 1 97.62 121 LYS B O 1
ATOM 6244 N N . GLY B 1 122 ? -33.375 17.75 15.836 1 97.81 122 GLY B N 1
ATOM 6245 C CA . GLY B 1 122 ? -34.094 18.906 15.289 1 97.81 122 GLY B CA 1
ATOM 6246 C C . GLY B 1 122 ? -33.625 20.219 15.898 1 97.81 122 GLY B C 1
ATOM 6247 O O . GLY B 1 122 ? -34.281 21.25 15.75 1 97.81 122 GLY B O 1
ATOM 6248 N N . LYS B 1 123 ? -32.531 20.25 16.656 1 98.38 123 LYS B N 1
ATOM 6249 C CA . LYS B 1 123 ? -32.062 21.438 17.359 1 98.38 123 LYS B CA 1
ATOM 6250 C C . LYS B 1 123 ? -30.766 21.969 16.75 1 98.38 123 LYS B C 1
ATOM 6252 O O . LYS B 1 123 ? -30.188 21.328 15.875 1 98.38 123 LYS B O 1
ATOM 6257 N N . ILE B 1 124 ? -30.406 23.141 17.094 1 98.31 124 ILE B N 1
ATOM 6258 C CA . ILE B 1 124 ? -29.125 23.734 16.719 1 98.31 124 ILE B CA 1
ATOM 6259 C C . ILE B 1 124 ? -28.172 23.688 17.922 1 98.31 124 ILE B C 1
ATOM 6261 O O . ILE B 1 124 ? -28.5 24.188 19 1 98.31 124 ILE B O 1
ATOM 6265 N N . ALA B 1 125 ? -27.062 23.109 17.734 1 98.81 125 ALA B N 1
ATOM 6266 C CA . ALA B 1 125 ? -26.125 22.906 18.828 1 98.81 125 ALA B CA 1
ATOM 6267 C C . ALA B 1 125 ? -25.078 24.016 18.859 1 98.81 125 ALA B C 1
ATOM 6269 O O . ALA B 1 125 ? -24.422 24.281 17.844 1 98.81 125 ALA B O 1
ATOM 6270 N N . ILE B 1 126 ? -24.891 24.672 19.922 1 98.44 126 ILE B N 1
ATOM 6271 C CA . ILE B 1 126 ? -23.797 25.609 20.125 1 98.44 126 ILE B CA 1
ATOM 6272 C C . ILE B 1 126 ? -22.719 24.984 21.016 1 98.44 126 ILE B C 1
ATOM 6274 O O . ILE B 1 126 ? -23.031 24.344 22.016 1 98.44 126 ILE B O 1
ATOM 6278 N N . MET B 1 127 ? -21.516 25.047 20.562 1 98.56 127 MET B N 1
ATOM 6279 C CA . MET B 1 127 ? -20.406 24.375 21.234 1 98.56 127 MET B CA 1
ATOM 6280 C C . MET B 1 127 ? -19.172 25.266 21.266 1 98.56 127 MET B C 1
ATOM 6282 O O . MET B 1 127 ? -19.016 26.156 20.438 1 98.56 127 MET B O 1
ATOM 6286 N N . ARG B 1 128 ? -18.281 24.953 22.203 1 97.19 128 ARG B N 1
ATOM 6287 C CA . ARG B 1 128 ? -17 25.656 22.328 1 97.19 128 ARG B CA 1
ATOM 6288 C C . ARG B 1 128 ? -15.969 25.078 21.375 1 97.19 128 ARG B C 1
ATOM 6290 O O . ARG B 1 128 ? -15.922 23.859 21.141 1 97.19 128 ARG B O 1
ATOM 6297 N N . TYR B 1 129 ? -15.156 25.969 20.828 1 94.31 129 TYR B N 1
ATOM 6298 C CA . TYR B 1 129 ? -13.945 25.516 20.156 1 94.31 129 TYR B CA 1
ATOM 6299 C C . TYR B 1 129 ? -12.984 24.875 21.141 1 94.31 129 TYR B C 1
ATOM 6301 O O . TYR B 1 129 ? -13.031 25.156 22.344 1 94.31 129 TYR B O 1
ATOM 6309 N N . GLY B 1 130 ? -12.125 23.891 20.562 1 90.44 130 GLY B N 1
ATOM 6310 C CA . GLY B 1 130 ? -11.062 23.328 21.375 1 90.44 130 GLY B CA 1
ATOM 6311 C C . GLY B 1 130 ? -11.242 21.844 21.641 1 90.44 130 GLY B C 1
ATOM 6312 O O . GLY B 1 130 ? -12.281 21.266 21.312 1 90.44 130 GLY B O 1
ATOM 6313 N N . ARG B 1 131 ? -10.258 21.234 22.094 1 89 131 ARG B N 1
ATOM 6314 C CA . ARG B 1 131 ? -10.156 19.859 22.562 1 89 131 ARG B CA 1
ATOM 6315 C C . ARG B 1 131 ? -10.102 18.875 21.375 1 89 131 ARG B C 1
ATOM 6317 O O . ARG B 1 131 ? -9.266 17.969 21.359 1 89 131 ARG B O 1
ATOM 6324 N N . ILE B 1 132 ? -11.031 18.953 20.516 1 89.25 132 ILE B N 1
ATOM 6325 C CA . ILE B 1 132 ? -11.008 18.031 19.391 1 89.25 132 ILE B CA 1
ATOM 6326 C C . ILE B 1 132 ? -11.133 18.812 18.078 1 89.25 132 ILE B C 1
ATOM 6328 O O . ILE B 1 132 ? -11.344 20.031 18.094 1 89.25 132 ILE B O 1
ATOM 6332 N N . PHE B 1 133 ? -11.031 18.141 16.984 1 91.12 133 PHE B N 1
ATOM 6333 C CA . PHE B 1 133 ? -11.164 18.719 15.648 1 91.12 133 PHE B CA 1
ATOM 6334 C C . PHE B 1 133 ? -12.578 19.25 15.43 1 91.12 133 PHE B C 1
ATOM 6336 O O . PHE B 1 133 ? -13.555 18.562 15.75 1 91.12 133 PHE B O 1
ATOM 6343 N N . ARG B 1 134 ? -12.75 20.375 14.938 1 94.38 134 ARG B N 1
ATOM 6344 C CA . ARG B 1 134 ? -14.047 21.016 14.758 1 94.38 134 ARG B CA 1
ATOM 6345 C C . ARG B 1 134 ? -14.938 20.203 13.828 1 94.38 134 ARG B C 1
ATOM 6347 O O . ARG B 1 134 ? -16.156 20.172 14.008 1 94.38 134 ARG B O 1
ATOM 6354 N N . GLY B 1 135 ? -14.297 19.531 12.773 1 93.75 135 GLY B N 1
ATOM 6355 C CA . GLY B 1 135 ? -15.094 18.672 11.906 1 93.75 135 GLY B CA 1
ATOM 6356 C C . GLY B 1 135 ? -15.727 17.516 12.648 1 93.75 135 GLY B C 1
ATOM 6357 O O . GLY B 1 135 ? -16.828 17.094 12.305 1 93.75 135 GLY B O 1
ATOM 6358 N N . ASP B 1 136 ? -15.086 17.016 13.648 1 92.5 136 ASP B N 1
ATOM 6359 C CA . ASP B 1 136 ? -15.641 15.938 14.469 1 92.5 136 ASP B CA 1
ATOM 6360 C C . ASP B 1 136 ? -16.844 16.422 15.266 1 92.5 136 ASP B C 1
ATOM 6362 O O . ASP B 1 136 ? -17.828 15.68 15.43 1 92.5 136 ASP B O 1
ATOM 6366 N N . LYS B 1 137 ? -16.766 17.641 15.719 1 95.19 137 LYS B N 1
ATOM 6367 C CA . LYS B 1 137 ? -17.891 18.203 16.453 1 95.19 137 LYS B CA 1
ATOM 6368 C C . LYS B 1 137 ? -19.141 18.234 15.594 1 95.19 137 LYS B C 1
ATOM 6370 O O . LYS B 1 137 ? -20.219 17.859 16.047 1 95.19 137 LYS B O 1
ATOM 6375 N N . VAL B 1 138 ? -18.938 18.703 14.406 1 97.06 138 VAL B N 1
ATOM 6376 C CA . VAL B 1 138 ? -20.062 18.828 13.484 1 97.06 138 VAL B CA 1
ATOM 6377 C C . VAL B 1 138 ? -20.609 17.438 13.156 1 97.06 138 VAL B C 1
ATOM 6379 O O . VAL B 1 138 ? -21.828 17.25 13.102 1 97.06 138 VAL B O 1
ATOM 6382 N N . LYS B 1 139 ? -19.734 16.547 12.945 1 94.38 139 LYS B N 1
ATOM 6383 C CA . LYS B 1 139 ? -20.156 15.172 12.664 1 94.38 139 LYS B CA 1
ATOM 6384 C C . LYS B 1 139 ? -20.953 14.578 13.828 1 94.38 139 LYS B C 1
ATOM 6386 O O . LYS B 1 139 ? -22 13.977 13.617 1 94.38 139 LYS B O 1
ATOM 6391 N N . HIS B 1 140 ? -20.438 14.711 15.07 1 94.44 140 HIS B N 1
ATOM 6392 C CA . HIS B 1 140 ? -21.109 14.203 16.25 1 94.44 140 HIS B CA 1
ATOM 6393 C C . HIS B 1 140 ? -22.5 14.812 16.391 1 94.44 140 HIS B C 1
ATOM 6395 O O . HIS B 1 140 ? -23.469 14.109 16.734 1 94.44 140 HIS B O 1
ATOM 6401 N N . ALA B 1 141 ? -22.594 16.062 16.141 1 97.88 141 ALA B N 1
ATOM 6402 C CA . ALA B 1 141 ? -23.875 16.75 16.234 1 97.88 141 ALA B CA 1
ATOM 6403 C C . ALA B 1 141 ? -24.875 16.219 15.211 1 97.88 141 ALA B C 1
ATOM 6405 O O . ALA B 1 141 ? -26.031 15.961 15.531 1 97.88 141 ALA B O 1
ATOM 6406 N N . ALA B 1 142 ? -24.391 16.094 14 1 97.5 142 ALA B N 1
ATOM 6407 C CA . ALA B 1 142 ? -25.25 15.547 12.945 1 97.5 142 ALA B CA 1
ATOM 6408 C C . ALA B 1 142 ? -25.734 14.148 13.305 1 97.5 142 ALA B C 1
ATOM 6410 O O . ALA B 1 142 ? -26.906 13.82 13.109 1 97.5 142 ALA B O 1
ATOM 6411 N N . GLU B 1 143 ? -24.812 13.367 13.812 1 94.44 143 GLU B N 1
ATOM 6412 C CA . GLU B 1 143 ? -25.141 11.992 14.18 1 94.44 143 GLU B CA 1
ATOM 6413 C C . GLU B 1 143 ? -26.156 11.945 15.312 1 94.44 143 GLU B C 1
ATOM 6415 O O . GLU B 1 143 ? -26.953 11.016 15.398 1 94.44 143 GLU B O 1
ATOM 6420 N N . CYS B 1 144 ? -26.141 12.945 16.125 1 95.62 144 CYS B N 1
ATOM 6421 C CA . CYS B 1 144 ? -27.062 13.016 17.25 1 95.62 144 CYS B CA 1
ATOM 6422 C C . CYS B 1 144 ? -28.391 13.633 16.828 1 95.62 144 CYS B C 1
ATOM 6424 O O . CYS B 1 144 ? -29.344 13.68 17.625 1 95.62 144 CYS B O 1
ATOM 6426 N N . GLY B 1 145 ? -28.5 14.102 15.602 1 97.44 145 GLY B N 1
ATOM 6427 C CA . GLY B 1 145 ? -29.766 14.555 15.055 1 97.44 145 GLY B CA 1
ATOM 6428 C C . GLY B 1 145 ? -29.891 16.062 14.969 1 97.44 145 GLY B C 1
ATOM 6429 O O . GLY B 1 145 ? -30.938 16.594 14.609 1 97.44 145 GLY B O 1
ATOM 6430 N N . ALA B 1 146 ? -28.844 16.828 15.305 1 98.56 146 ALA B N 1
ATOM 6431 C CA . ALA B 1 146 ? -28.859 18.281 15.195 1 98.56 146 ALA B CA 1
ATOM 6432 C C . ALA B 1 146 ? -29.016 18.719 13.742 1 98.56 146 ALA B C 1
ATOM 6434 O O . ALA B 1 146 ? -28.578 18 12.828 1 98.56 146 ALA B O 1
ATOM 6435 N N . ILE B 1 147 ? -29.594 19.875 13.57 1 98.62 147 ILE B N 1
ATOM 6436 C CA . ILE B 1 147 ? -29.844 20.328 12.203 1 98.62 147 ILE B CA 1
ATOM 6437 C C . ILE B 1 147 ? -28.891 21.469 11.859 1 98.62 147 ILE B C 1
ATOM 6439 O O . ILE B 1 147 ? -28.844 21.938 10.719 1 98.62 147 ILE B O 1
ATOM 6443 N N . GLY B 1 148 ? -28.047 21.906 12.828 1 98.56 148 GLY B N 1
ATOM 6444 C CA . GLY B 1 148 ? -27.062 22.953 12.656 1 98.56 148 GLY B CA 1
ATOM 6445 C C . GLY B 1 148 ? -26.109 23.078 13.828 1 98.56 148 GLY B C 1
ATOM 6446 O O . GLY B 1 148 ? -26.391 22.578 14.922 1 98.56 148 GLY B O 1
ATOM 6447 N N . VAL B 1 149 ? -24.984 23.734 13.547 1 98.75 149 VAL B N 1
ATOM 6448 C CA . VAL B 1 149 ? -23.953 23.844 14.578 1 98.75 149 VAL B CA 1
ATOM 6449 C C . VAL B 1 149 ? -23.438 25.281 14.633 1 98.75 149 VAL B C 1
ATOM 6451 O O . VAL B 1 149 ? -23.234 25.922 13.602 1 98.75 149 VAL B O 1
ATOM 6454 N N . ILE B 1 150 ? -23.25 25.781 15.805 1 98.06 150 ILE B N 1
ATOM 6455 C CA . ILE B 1 150 ? -22.594 27.047 16.078 1 98.06 150 ILE B CA 1
ATOM 6456 C C . ILE B 1 150 ? -21.359 26.812 16.953 1 98.06 150 ILE B C 1
ATOM 6458 O O . ILE B 1 150 ? -21.453 26.125 17.984 1 98.06 150 ILE B O 1
ATOM 6462 N N . LEU B 1 151 ? -20.25 27.359 16.516 1 98.25 151 LEU B N 1
ATOM 6463 C CA . LEU B 1 151 ? -19.031 27.25 17.312 1 98.25 151 LEU B CA 1
ATOM 6464 C C . LEU B 1 151 ? -18.578 28.625 17.781 1 98.25 151 LEU B C 1
ATOM 6466 O O . LEU B 1 151 ? -18.75 29.625 17.078 1 98.25 151 LEU B O 1
ATOM 6470 N N . PHE B 1 152 ? -17.984 28.656 18.953 1 96.44 152 PHE B N 1
ATOM 6471 C CA . PHE B 1 152 ? -17.406 29.922 19.422 1 96.44 152 PHE B CA 1
ATOM 6472 C C . PHE B 1 152 ? -16.203 29.656 20.312 1 96.44 152 PHE B C 1
ATOM 6474 O O . PHE B 1 152 ? -16.078 28.562 20.891 1 96.44 152 PHE B O 1
ATOM 6481 N N . SER B 1 153 ? -15.273 30.641 20.406 1 95.75 153 SER B N 1
ATOM 6482 C CA . SER B 1 153 ? -14.117 30.562 21.297 1 95.75 153 SER B CA 1
ATOM 6483 C C . SER B 1 153 ? -14.453 31.109 22.688 1 95.75 153 SER B C 1
ATOM 6485 O O . SER B 1 153 ? -14.531 32.312 22.875 1 95.75 153 SER B O 1
ATOM 6487 N N . ASP B 1 154 ? -14.547 30.234 23.594 1 96.25 154 ASP B N 1
ATOM 6488 C CA . ASP B 1 154 ? -14.953 30.641 24.938 1 96.25 154 ASP B CA 1
ATOM 6489 C C . ASP B 1 154 ? -13.836 31.422 25.625 1 96.25 154 ASP B C 1
ATOM 6491 O O . ASP B 1 154 ? -12.672 31.031 25.562 1 96.25 154 ASP B O 1
ATOM 6495 N N . PRO B 1 155 ? -14.172 32.438 26.359 1 94.94 155 PRO B N 1
ATOM 6496 C CA . PRO B 1 155 ? -13.148 33.281 27.016 1 94.94 155 PRO B CA 1
ATOM 6497 C C . PRO B 1 155 ? -12.32 32.5 28.031 1 94.94 155 PRO B C 1
ATOM 6499 O O . PRO B 1 155 ? -11.18 32.875 28.328 1 94.94 155 PRO B O 1
ATOM 6502 N N . ILE B 1 156 ? -12.883 31.438 28.484 1 94.25 156 ILE B N 1
ATOM 6503 C CA . ILE B 1 156 ? -12.125 30.656 29.453 1 94.25 156 ILE B CA 1
ATOM 6504 C C . ILE B 1 156 ? -10.836 30.141 28.797 1 94.25 156 ILE B C 1
ATOM 6506 O O . ILE B 1 156 ? -9.836 29.938 29.484 1 94.25 156 ILE B O 1
ATOM 6510 N N . ASP B 1 157 ? -10.898 30.047 27.5 1 93.19 157 ASP B N 1
ATOM 6511 C CA . ASP B 1 157 ? -9.766 29.5 26.766 1 93.19 157 ASP B CA 1
ATOM 6512 C C . ASP B 1 157 ? -8.961 30.594 26.094 1 93.19 157 ASP B C 1
ATOM 6514 O O . ASP B 1 157 ? -7.746 30.469 25.906 1 93.19 157 ASP B O 1
ATOM 6518 N N . VAL B 1 158 ? -9.57 31.719 25.703 1 94.06 158 VAL B N 1
ATOM 6519 C CA . VAL B 1 158 ? -8.891 32.656 24.781 1 94.06 158 VAL B CA 1
ATOM 6520 C C . VAL B 1 158 ? -8.781 34.031 25.438 1 94.06 158 VAL B C 1
ATOM 6522 O O . VAL B 1 158 ? -8.156 34.938 24.875 1 94.06 158 VAL B O 1
ATOM 6525 N N . ALA B 1 159 ? -9.406 34.219 26.594 1 93.12 159 ALA B N 1
ATOM 6526 C CA . ALA B 1 159 ? -9.328 35.469 27.344 1 93.12 159 ALA B CA 1
ATOM 6527 C C . ALA B 1 159 ? -9.484 35.219 28.844 1 93.12 159 ALA B C 1
ATOM 6529 O O . ALA B 1 159 ? -10.312 35.844 29.516 1 93.12 159 ALA B O 1
ATOM 6530 N N . PRO B 1 160 ? -8.641 34.406 29.359 1 91.25 160 PRO B N 1
ATOM 6531 C CA . PRO B 1 160 ? -8.789 34 30.766 1 91.25 160 PRO B CA 1
ATOM 6532 C C . PRO B 1 160 ? -8.586 35.156 31.719 1 91.25 160 PRO B C 1
ATOM 6534 O O . PRO B 1 160 ? -9 35.094 32.875 1 91.25 160 PRO B O 1
ATOM 6537 N N . GLU B 1 161 ? -7.988 36.25 31.312 1 91.56 161 GLU B N 1
ATOM 6538 C CA . GLU B 1 161 ? -7.723 37.375 32.188 1 91.56 161 GLU B CA 1
ATOM 6539 C C . GLU B 1 161 ? -8.898 38.375 32.188 1 91.56 161 GLU B C 1
ATOM 6541 O O . GLU B 1 161 ? -8.875 39.375 32.906 1 91.56 161 GLU B O 1
ATOM 6546 N N . GLY B 1 162 ? -9.812 38.062 31.359 1 92.25 162 GLY B N 1
ATOM 6547 C CA . GLY B 1 162 ? -11 38.906 31.328 1 92.25 162 GLY B CA 1
ATOM 6548 C C . GLY B 1 162 ? -11.344 39.375 29.922 1 92.25 162 GLY B C 1
ATOM 6549 O O . GLY B 1 162 ? -10.445 39.656 29.125 1 92.25 162 GLY B O 1
ATOM 6550 N N . MET B 1 163 ? -12.57 39.562 29.688 1 94 163 MET B N 1
ATOM 6551 C CA . MET B 1 163 ? -13.062 39.969 28.391 1 94 163 MET B CA 1
ATOM 6552 C C . MET B 1 163 ? -12.711 41.438 28.109 1 94 163 MET B C 1
ATOM 6554 O O . MET B 1 163 ? -12.797 41.906 26.969 1 94 163 MET B O 1
ATOM 6558 N N . ASP B 1 164 ? -12.258 42.125 29.172 1 91.94 164 ASP B N 1
ATOM 6559 C CA . ASP B 1 164 ? -11.883 43.531 29.031 1 91.94 164 ASP B CA 1
ATOM 6560 C C . ASP B 1 164 ? -10.375 43.656 28.797 1 91.94 164 ASP B C 1
ATOM 6562 O O . ASP B 1 164 ? -9.891 44.75 28.5 1 91.94 164 ASP B O 1
ATOM 6566 N N . LYS B 1 165 ? -9.672 42.625 28.875 1 94.06 165 LYS B N 1
ATOM 6567 C CA . LYS B 1 165 ? -8.227 42.594 28.688 1 94.06 165 LYS B CA 1
ATOM 6568 C C . LYS B 1 165 ? -7.844 41.781 27.438 1 94.06 165 LYS B C 1
ATOM 6570 O O . LYS B 1 165 ? -7.172 40.75 27.547 1 94.06 165 LYS B O 1
ATOM 6575 N N . THR B 1 166 ? -8.188 42.344 26.391 1 93.31 166 THR B N 1
ATOM 6576 C CA . THR B 1 166 ? -8.039 41.594 25.141 1 93.31 166 THR B CA 1
ATOM 6577 C C . THR B 1 166 ? -7.387 42.469 24.062 1 93.31 166 THR B C 1
ATOM 6579 O O . THR B 1 166 ? -7.066 43.625 24.312 1 93.31 166 THR B O 1
ATOM 6582 N N . PHE B 1 167 ? -7.039 41.875 22.984 1 90.12 167 PHE B N 1
ATOM 6583 C CA . PHE B 1 167 ? -6.484 42.531 21.812 1 90.12 167 PHE B CA 1
ATOM 6584 C C . PHE B 1 167 ? -7.328 43.75 21.422 1 90.12 167 PHE B C 1
ATOM 6586 O O . PHE B 1 167 ? -8.555 43.688 21.469 1 90.12 167 PHE B O 1
ATOM 6593 N N . PRO B 1 168 ? -6.676 44.812 21.141 1 90 168 PRO B N 1
ATOM 6594 C CA . PRO B 1 168 ? -5.246 45 20.875 1 90 168 PRO B CA 1
ATOM 6595 C C . PRO B 1 168 ? -4.469 45.438 22.109 1 90 168 PRO B C 1
ATOM 6597 O O . PRO B 1 168 ? -3.281 45.75 22.016 1 90 168 PRO B O 1
ATOM 6600 N N . LYS B 1 169 ? -5.125 45.438 23.172 1 88.69 169 LYS B N 1
ATOM 6601 C CA . LYS B 1 169 ? -4.426 45.844 24.391 1 88.69 169 LYS B CA 1
ATOM 6602 C C . LYS B 1 169 ? -3.514 44.75 24.891 1 88.69 169 LYS B C 1
ATOM 6604 O O . LYS B 1 169 ? -2.467 45 25.484 1 88.69 169 LYS B O 1
ATOM 6609 N N . THR B 1 170 ? -3.916 43.656 24.75 1 90.69 170 THR B N 1
ATOM 6610 C CA . THR B 1 170 ? -3.146 42.469 25.078 1 90.69 170 THR B CA 1
ATOM 6611 C C . THR B 1 170 ? -3.215 41.469 23.922 1 90.69 170 THR B C 1
ATOM 6613 O O . THR B 1 170 ? -3.852 41.719 22.906 1 90.69 170 THR B O 1
ATOM 6616 N N . TRP B 1 171 ? -2.629 40.438 24.109 1 90.19 171 TRP B N 1
ATOM 6617 C CA . TRP B 1 171 ? -2.547 39.438 23.016 1 90.19 171 TRP B CA 1
ATOM 6618 C C . TRP B 1 171 ? -3.773 38.531 23.016 1 90.19 171 TRP B C 1
ATOM 6620 O O . TRP B 1 171 ? -3.945 37.719 22.094 1 90.19 171 TRP B O 1
ATOM 6630 N N . TRP B 1 172 ? -4.664 38.656 24.016 1 92.44 172 TRP B N 1
ATOM 6631 C CA . TRP B 1 172 ? -5.816 37.75 24.141 1 92.44 172 TRP B CA 1
ATOM 6632 C C . TRP B 1 172 ? -6.895 38.125 23.125 1 92.44 172 TRP B C 1
ATOM 6634 O O . TRP B 1 172 ? -7.008 39.25 22.703 1 92.44 172 TRP B O 1
ATOM 6644 N N . LEU B 1 173 ? -7.664 37.156 22.766 1 94.06 173 LEU B N 1
ATOM 6645 C CA . LEU B 1 173 ? -8.672 37.312 21.719 1 94.06 173 LEU B CA 1
ATOM 6646 C C . LEU B 1 173 ? -9.773 38.281 22.172 1 94.06 173 LEU B C 1
ATOM 6648 O O . LEU B 1 173 ? -10.328 38.094 23.266 1 94.06 173 LEU B O 1
ATOM 6652 N N . SER B 1 174 ? -10.047 39.219 21.375 1 92.69 174 SER B N 1
ATOM 6653 C CA . SER B 1 174 ? -11.141 40.156 21.672 1 92.69 174 SER B CA 1
ATOM 6654 C C . SER B 1 174 ? -12.492 39.5 21.406 1 92.69 174 SER B C 1
ATOM 6656 O O . SER B 1 174 ? -12.586 38.5 20.656 1 92.69 174 SER B O 1
ATOM 6658 N N . GLY B 1 175 ? -13.516 39.969 22 1 92.88 175 GLY B N 1
ATOM 6659 C CA . GLY B 1 175 ? -14.852 39.438 21.875 1 92.88 175 GLY B CA 1
ATOM 6660 C C . GLY B 1 175 ? -15.422 39.562 20.484 1 92.88 175 GLY B C 1
ATOM 6661 O O . GLY B 1 175 ? -16.422 38.906 20.156 1 92.88 175 GLY B O 1
ATOM 6662 N N . THR B 1 176 ? -14.758 40.188 19.641 1 89.62 176 THR B N 1
ATOM 6663 C CA . THR B 1 176 ? -15.219 40.375 18.281 1 89.62 176 THR B CA 1
ATOM 6664 C C . THR B 1 176 ? -14.492 39.438 17.328 1 89.62 176 THR B C 1
ATOM 6666 O O . THR B 1 176 ? -14.82 39.344 16.141 1 89.62 176 THR B O 1
ATOM 6669 N N . GLY B 1 177 ? -13.492 38.781 17.812 1 91.31 177 GLY B N 1
ATOM 6670 C CA . GLY B 1 177 ? -12.742 37.844 16.969 1 91.31 177 GLY B CA 1
ATOM 6671 C C . GLY B 1 177 ? -13.398 36.5 16.828 1 91.31 177 GLY B C 1
ATOM 6672 O O . GLY B 1 177 ? -13.812 35.906 17.828 1 91.31 177 GLY B O 1
ATOM 6673 N N . ALA B 1 178 ? -13.594 36 15.594 1 92.88 178 ALA B N 1
ATOM 6674 C CA . ALA B 1 178 ? -14.125 34.688 15.32 1 92.88 178 ALA B CA 1
ATOM 6675 C C . ALA B 1 178 ? -13.047 33.75 14.742 1 92.88 178 ALA B C 1
ATOM 6677 O O . ALA B 1 178 ? -12.273 34.188 13.875 1 92.88 178 ALA B O 1
ATOM 6678 N N . GLN B 1 179 ? -12.984 32.562 15.266 1 94.88 179 GLN B N 1
ATOM 6679 C CA . GLN B 1 179 ? -12.055 31.578 14.75 1 94.88 179 GLN B CA 1
ATOM 6680 C C . GLN B 1 179 ? -12.617 30.891 13.516 1 94.88 179 GLN B C 1
ATOM 6682 O O . GLN B 1 179 ? -13.734 30.375 13.547 1 94.88 179 GLN B O 1
ATOM 6687 N N . ARG B 1 180 ? -11.898 30.953 12.398 1 95.81 180 ARG B N 1
ATOM 6688 C CA . ARG B 1 180 ? -12.219 30.234 11.164 1 95.81 180 ARG B CA 1
ATOM 6689 C C . ARG B 1 180 ? -11.523 28.891 11.117 1 95.81 180 ARG B C 1
ATOM 6691 O O . ARG B 1 180 ? -10.609 28.625 11.898 1 95.81 180 ARG B O 1
ATOM 6698 N N . GLY B 1 181 ? -11.984 28.016 10.211 1 95.94 181 GLY B N 1
ATOM 6699 C CA . GLY B 1 181 ? -11.32 26.734 10.047 1 95.94 181 GLY B CA 1
ATOM 6700 C C . GLY B 1 181 ? -12.07 25.781 9.125 1 95.94 181 GLY B C 1
ATOM 6701 O O . GLY B 1 181 ? -13.227 26.047 8.773 1 95.94 181 GLY B O 1
ATOM 6702 N N . SER B 1 182 ? -11.414 24.781 8.773 1 96.31 182 SER B N 1
ATOM 6703 C CA . SER B 1 182 ? -12.016 23.734 7.945 1 96.31 182 SER B CA 1
ATOM 6704 C C . SER B 1 182 ? -12.773 22.719 8.797 1 96.31 182 SER B C 1
ATOM 6706 O O . SER B 1 182 ? -12.32 22.359 9.883 1 96.31 182 SER B O 1
ATOM 6708 N N . ILE B 1 183 ? -13.914 22.234 8.297 1 96.69 183 ILE B N 1
ATOM 6709 C CA . ILE B 1 183 ? -14.617 21.156 8.977 1 96.69 183 ILE B CA 1
ATOM 6710 C C . ILE B 1 183 ? -14.664 19.922 8.07 1 96.69 183 ILE B C 1
ATOM 6712 O O . ILE B 1 183 ? -15.516 19.047 8.25 1 96.69 183 ILE B O 1
ATOM 6716 N N . LEU B 1 184 ? -13.727 19.906 7.121 1 94.94 184 LEU B N 1
ATOM 6717 C CA . LEU B 1 184 ? -13.586 18.766 6.219 1 94.94 184 LEU B CA 1
ATOM 6718 C C . LEU B 1 184 ? -13.156 17.516 6.984 1 94.94 184 LEU B C 1
ATOM 6720 O O . LEU B 1 184 ? -12.188 17.562 7.746 1 94.94 184 LEU B O 1
ATOM 6724 N N . LYS B 1 185 ? -13.938 16.469 6.836 1 88.5 185 LYS B N 1
ATOM 6725 C CA . LYS B 1 185 ? -13.547 15.18 7.395 1 88.5 185 LYS B CA 1
ATOM 6726 C C . LYS B 1 185 ? -13.227 14.18 6.289 1 88.5 185 LYS B C 1
ATOM 6728 O O . LYS B 1 185 ? -14.055 13.344 5.934 1 88.5 185 LYS B O 1
ATOM 6733 N N . ASN B 1 186 ? -12.039 14.18 5.91 1 84.5 186 ASN B N 1
ATOM 6734 C CA . ASN B 1 186 ? -11.586 13.391 4.773 1 84.5 186 ASN B CA 1
ATOM 6735 C C . ASN B 1 186 ? -10.875 12.117 5.223 1 84.5 186 ASN B C 1
ATOM 6737 O O . ASN B 1 186 ? -9.93 12.18 6.008 1 84.5 186 ASN B O 1
ATOM 6741 N N . ASN B 1 187 ? -11.359 10.961 4.777 1 84.25 187 ASN B N 1
ATOM 6742 C CA . ASN B 1 187 ? -10.664 9.695 5.016 1 84.25 187 ASN B CA 1
ATOM 6743 C C . ASN B 1 187 ? -9.477 9.523 4.078 1 84.25 187 ASN B C 1
ATOM 6745 O O . ASN B 1 187 ? -8.57 8.742 4.355 1 84.25 187 ASN B O 1
ATOM 6749 N N . TYR B 1 188 ? -9.531 10.195 3 1 90.62 188 TYR B N 1
ATOM 6750 C CA . TYR B 1 188 ? -8.43 10.266 2.043 1 90.62 188 TYR B CA 1
ATOM 6751 C C . TYR B 1 188 ? -7.875 11.68 1.953 1 90.62 188 TYR B C 1
ATOM 6753 O O . TYR B 1 188 ? -8.562 12.602 1.504 1 90.62 188 TYR B O 1
ATOM 6761 N N . TYR B 1 189 ? -6.656 11.812 2.352 1 93.38 189 TYR B N 1
ATOM 6762 C CA . TYR B 1 189 ? -6.07 13.141 2.428 1 93.38 189 TYR B CA 1
ATOM 6763 C C . TYR B 1 189 ? -5.934 13.758 1.04 1 93.38 189 TYR B C 1
ATOM 6765 O O . TYR B 1 189 ? -5.598 13.07 0.077 1 93.38 189 TYR B O 1
ATOM 6773 N N . GLY B 1 190 ? -6.23 15.086 0.94 1 95.56 190 GLY B N 1
ATOM 6774 C CA . GLY B 1 190 ? -6.219 15.797 -0.328 1 95.56 190 GLY B CA 1
ATOM 6775 C C . GLY B 1 190 ? -7.594 16.25 -0.77 1 95.56 190 GLY B C 1
ATOM 6776 O O . GLY B 1 190 ? -8.492 16.422 0.056 1 95.56 190 GLY B O 1
ATOM 6777 N N . ASP B 1 191 ? -7.742 16.531 -2.025 1 97.62 191 ASP B N 1
ATOM 6778 C CA . ASP B 1 191 ? -9.016 16.938 -2.6 1 97.62 191 ASP B CA 1
ATOM 6779 C C . ASP B 1 191 ? -10.086 15.867 -2.404 1 97.62 191 ASP B C 1
ATOM 6781 O O . ASP B 1 191 ? -9.891 14.711 -2.797 1 97.62 191 ASP B O 1
ATOM 6785 N N . PRO B 1 192 ? -11.266 16.266 -1.84 1 96.75 192 PRO B N 1
ATOM 6786 C CA . PRO B 1 192 ? -12.289 15.258 -1.554 1 96.75 192 PRO B CA 1
ATOM 6787 C C . PRO B 1 192 ? -12.906 14.68 -2.82 1 96.75 192 PRO B C 1
ATOM 6789 O O . PRO B 1 192 ? -13.617 13.672 -2.756 1 96.75 192 PRO B O 1
ATOM 6792 N N . LEU B 1 193 ? -12.594 15.281 -3.963 1 97.38 193 LEU B N 1
ATOM 6793 C CA . LEU B 1 193 ? -13.234 14.812 -5.188 1 97.38 193 LEU B CA 1
ATOM 6794 C C . LEU B 1 193 ? -12.289 13.93 -5.992 1 97.38 193 LEU B C 1
ATOM 6796 O O . LEU B 1 193 ? -12.688 13.344 -7 1 97.38 193 LEU B O 1
ATOM 6800 N N . THR B 1 194 ? -11.102 13.805 -5.617 1 97.06 194 THR B N 1
ATOM 6801 C CA . THR B 1 194 ? -10.156 12.867 -6.215 1 97.06 194 THR B CA 1
ATOM 6802 C C . THR B 1 194 ? -9.453 12.039 -5.141 1 97.06 194 THR B C 1
ATOM 6804 O O . THR B 1 194 ? -8.227 12.055 -5.039 1 97.06 194 THR B O 1
ATOM 6807 N N . PRO B 1 195 ? -10.242 11.305 -4.383 1 94.44 195 PRO B N 1
ATOM 6808 C CA . PRO B 1 195 ? -9.648 10.531 -3.285 1 94.44 195 PRO B CA 1
ATOM 6809 C C . PRO B 1 195 ? -8.516 9.617 -3.748 1 94.44 195 PRO B C 1
ATOM 6811 O O . PRO B 1 195 ? -8.656 8.93 -4.762 1 94.44 195 PRO B O 1
ATOM 6814 N N . LEU B 1 196 ? -7.336 9.703 -3.086 1 92.38 196 LEU B N 1
ATOM 6815 C CA . LEU B 1 196 ? -6.18 8.836 -3.268 1 92.38 196 LEU B CA 1
ATOM 6816 C C . LEU B 1 196 ? -5.316 9.312 -4.43 1 92.38 196 LEU B C 1
ATOM 6818 O O . LEU B 1 196 ? -4.18 8.867 -4.59 1 92.38 196 LEU B O 1
ATOM 6822 N N . LEU B 1 197 ? -5.836 10.211 -5.281 1 97.19 197 LEU B N 1
ATOM 6823 C CA . LEU B 1 197 ? -5.148 10.656 -6.488 1 97.19 197 LEU B CA 1
ATOM 6824 C C . LEU B 1 197 ? -4.965 12.172 -6.477 1 97.19 197 LEU B C 1
ATOM 6826 O O . LEU B 1 197 ? -5.75 12.891 -5.855 1 97.19 197 LEU B O 1
ATOM 6830 N N . PRO B 1 198 ? -3.908 12.656 -7.129 1 98.25 198 PRO B N 1
ATOM 6831 C CA . PRO B 1 198 ? -3.76 14.109 -7.211 1 98.25 198 PRO B CA 1
ATOM 6832 C C . PRO B 1 198 ? -4.805 14.758 -8.117 1 98.25 198 PRO B C 1
ATOM 6834 O O . PRO B 1 198 ? -5.164 14.195 -9.148 1 98.25 198 PRO B O 1
ATOM 6837 N N . SER B 1 199 ? -5.293 15.867 -7.742 1 98.25 199 SER B N 1
ATOM 6838 C CA . SER B 1 199 ? -6.289 16.594 -8.516 1 98.25 199 SER B CA 1
ATOM 6839 C C . SER B 1 199 ? -5.648 17.344 -9.68 1 98.25 199 SER B C 1
ATOM 6841 O O . SER B 1 199 ? -5.656 18.578 -9.719 1 98.25 199 SER B O 1
ATOM 6843 N N . THR B 1 200 ? -5.105 16.625 -10.617 1 98.25 200 THR B N 1
ATOM 6844 C CA . THR B 1 200 ? -4.398 17.156 -11.781 1 98.25 200 THR B CA 1
ATOM 6845 C C . THR B 1 200 ? -5.152 16.844 -13.07 1 98.25 200 THR B C 1
ATOM 6847 O O . THR B 1 200 ? -6.148 16.109 -13.047 1 98.25 200 THR B O 1
ATOM 6850 N N . GLU B 1 201 ? -4.672 17.438 -14.172 1 96.25 201 GLU B N 1
ATOM 6851 C CA . GLU B 1 201 ? -5.27 17.203 -15.477 1 96.25 201 GLU B CA 1
ATOM 6852 C C . GLU B 1 201 ? -5.242 15.711 -15.828 1 96.25 201 GLU B C 1
ATOM 6854 O O . GLU B 1 201 ? -4.238 15.031 -15.594 1 96.25 201 GLU B O 1
ATOM 6859 N N . GLY B 1 202 ? -6.348 15.18 -16.328 1 96.56 202 GLY B N 1
ATOM 6860 C CA . GLY B 1 202 ? -6.418 13.781 -16.734 1 96.56 202 GLY B CA 1
ATOM 6861 C C . GLY B 1 202 ? -6.961 12.867 -15.656 1 96.56 202 GLY B C 1
ATOM 6862 O O . GLY B 1 202 ? -7.297 11.711 -15.922 1 96.56 202 GLY B O 1
ATOM 6863 N N . ILE B 1 203 ? -7.09 13.32 -14.43 1 98.25 203 ILE B N 1
ATOM 6864 C CA . ILE B 1 203 ? -7.664 12.555 -13.336 1 98.25 203 ILE B CA 1
ATOM 6865 C C . ILE B 1 203 ? -9.148 12.883 -13.195 1 98.25 203 ILE B C 1
ATOM 6867 O O . ILE B 1 203 ? -9.523 14.055 -13.078 1 98.25 203 ILE B O 1
ATOM 6871 N N . TYR B 1 204 ? -9.961 11.906 -13.25 1 97.88 204 TYR B N 1
ATOM 6872 C CA . TYR B 1 204 ? -11.398 12.102 -13.148 1 97.88 204 TYR B CA 1
ATOM 6873 C C . TYR B 1 204 ? -11.812 12.43 -11.719 1 97.88 204 TYR B C 1
ATOM 6875 O O . TYR B 1 204 ? -11.219 11.914 -10.766 1 97.88 204 TYR B O 1
ATOM 6883 N N . ARG B 1 205 ? -12.852 13.273 -11.594 1 96.38 205 ARG B N 1
ATOM 6884 C CA . ARG B 1 205 ? -13.328 13.75 -10.305 1 96.38 205 ARG B CA 1
ATOM 6885 C C . ARG B 1 205 ? -14.695 13.148 -9.969 1 96.38 205 ARG B C 1
ATOM 6887 O O . ARG B 1 205 ? -15.531 12.961 -10.859 1 96.38 205 ARG B O 1
ATOM 6894 N N . ASN B 1 206 ? -14.891 12.867 -8.727 1 94.31 206 ASN B N 1
ATOM 6895 C CA . ASN B 1 206 ? -16.219 12.531 -8.219 1 94.31 206 ASN B CA 1
ATOM 6896 C C . ASN B 1 206 ? -17.109 13.766 -8.109 1 94.31 206 ASN B C 1
ATOM 6898 O O . ASN B 1 206 ? -16.609 14.891 -8.086 1 94.31 206 ASN B O 1
ATOM 6902 N N . SER B 1 207 ? -18.391 13.422 -8.094 1 93.38 207 SER B N 1
ATOM 6903 C CA . SER B 1 207 ? -19.312 14.492 -7.742 1 93.38 207 SER B CA 1
ATOM 6904 C C . SER B 1 207 ? -19.312 14.75 -6.238 1 93.38 207 SER B C 1
ATOM 6906 O O . SER B 1 207 ? -18.938 13.875 -5.453 1 93.38 207 SER B O 1
ATOM 6908 N N . ARG B 1 208 ? -19.672 15.961 -5.824 1 93.44 208 ARG B N 1
ATOM 6909 C CA . ARG B 1 208 ? -19.734 16.328 -4.41 1 93.44 208 ARG B CA 1
ATOM 6910 C C . ARG B 1 208 ? -20.688 15.414 -3.654 1 93.44 208 ARG B C 1
ATOM 6912 O O . ARG B 1 208 ? -20.484 15.133 -2.473 1 93.44 208 ARG B O 1
ATOM 6919 N N . ASN B 1 209 ? -21.656 14.852 -4.391 1 91.5 209 ASN B N 1
ATOM 6920 C CA . ASN B 1 209 ? -22.656 13.984 -3.766 1 91.5 209 ASN B CA 1
ATOM 6921 C C . ASN B 1 209 ? -22.109 12.578 -3.535 1 91.5 209 ASN B C 1
ATOM 6923 O O . ASN B 1 209 ? -22.688 11.805 -2.771 1 91.5 209 ASN B O 1
ATOM 6927 N N . ASP B 1 210 ? -20.953 12.352 -4.156 1 89.19 210 ASP B N 1
ATOM 6928 C CA . ASP B 1 210 ? -20.422 10.992 -4.102 1 89.19 210 ASP B CA 1
ATOM 6929 C C . ASP B 1 210 ? -19.328 10.867 -3.039 1 89.19 210 ASP B C 1
ATOM 6931 O O . ASP B 1 210 ? -18.75 9.797 -2.865 1 89.19 210 ASP B O 1
ATOM 6935 N N . THR B 1 211 ? -19.078 11.938 -2.324 1 90.94 211 THR B N 1
ATOM 6936 C CA . THR B 1 211 ? -18.078 11.875 -1.261 1 90.94 211 THR B CA 1
ATOM 6937 C C . THR B 1 211 ? -18.734 11.977 0.11 1 90.94 211 THR B C 1
ATOM 6939 O O . THR B 1 211 ? -19.734 12.68 0.27 1 90.94 211 THR B O 1
ATOM 6942 N N . ASN B 1 212 ? -18.156 11.281 1.03 1 88.75 212 ASN B N 1
ATOM 6943 C CA . ASN B 1 212 ? -18.641 11.352 2.406 1 88.75 212 ASN B CA 1
ATOM 6944 C C . ASN B 1 212 ? -17.766 12.266 3.26 1 88.75 212 ASN B C 1
ATOM 6946 O O . ASN B 1 212 ? -17.891 12.289 4.484 1 88.75 212 ASN B O 1
ATOM 6950 N N . ALA B 1 213 ? -16.938 13 2.605 1 92.88 213 ALA B N 1
ATOM 6951 C CA . ALA B 1 213 ? -15.992 13.852 3.328 1 92.88 213 ALA B CA 1
ATOM 6952 C C . ALA B 1 213 ? -16.656 15.156 3.756 1 92.88 213 ALA B C 1
ATOM 6954 O O . ALA B 1 213 ? -16.234 15.781 4.738 1 92.88 213 ALA B O 1
ATOM 6955 N N . LEU B 1 214 ? -17.688 15.555 3.086 1 95.75 214 LEU B N 1
ATOM 6956 C CA . LEU B 1 214 ? -18.328 16.844 3.314 1 95.75 214 LEU B CA 1
ATOM 6957 C C . LEU B 1 214 ? -19.375 16.75 4.41 1 95.75 214 LEU B C 1
ATOM 6959 O O . LEU B 1 214 ? -20.141 15.773 4.457 1 95.75 214 LEU B O 1
ATOM 6963 N N . PRO B 1 215 ? -19.359 17.688 5.332 1 96.19 215 PRO B N 1
ATOM 6964 C CA . PRO B 1 215 ? -20.406 17.688 6.363 1 96.19 215 PRO B CA 1
ATOM 6965 C C . PRO B 1 215 ? -21.812 17.812 5.777 1 96.19 215 PRO B C 1
ATOM 6967 O O . PRO B 1 215 ? -21.969 18.344 4.676 1 96.19 215 PRO B O 1
ATOM 6970 N N . THR B 1 216 ? -22.781 17.422 6.613 1 95.38 216 THR B N 1
ATOM 6971 C CA . THR B 1 216 ? -24.125 17.312 6.07 1 95.38 216 THR B CA 1
ATOM 6972 C C . THR B 1 216 ? -25.031 18.391 6.648 1 95.38 216 THR B C 1
ATOM 6974 O O . THR B 1 216 ? -26.141 18.609 6.152 1 95.38 216 THR B O 1
ATOM 6977 N N . ILE B 1 217 ? -24.625 19.078 7.711 1 98.25 217 ILE B N 1
ATOM 6978 C CA . ILE B 1 217 ? -25.438 20.125 8.312 1 98.25 217 ILE B CA 1
ATOM 6979 C C . ILE B 1 217 ? -24.656 21.438 8.344 1 98.25 217 ILE B C 1
ATOM 6981 O O . ILE B 1 217 ? -23.422 21.422 8.414 1 98.25 217 ILE B O 1
ATOM 6985 N N . PRO B 1 218 ? -25.344 22.547 8.242 1 98.19 218 PRO B N 1
ATOM 6986 C CA . PRO B 1 218 ? -24.641 23.844 8.266 1 98.19 218 PRO B CA 1
ATOM 6987 C C . PRO B 1 218 ? -23.984 24.141 9.609 1 98.19 218 PRO B C 1
ATOM 6989 O O . PRO B 1 218 ? -24.516 23.734 10.656 1 98.19 218 PRO B O 1
ATOM 6992 N N . ALA B 1 219 ? -22.891 24.812 9.539 1 98.62 219 ALA B N 1
ATOM 6993 C CA . ALA B 1 219 ? -22.141 25.203 10.719 1 98.62 219 ALA B CA 1
ATOM 6994 C C . ALA B 1 219 ? -21.547 26.594 10.555 1 98.62 219 ALA B C 1
ATOM 6996 O O . ALA B 1 219 ? -21.109 26.969 9.461 1 98.62 219 ALA B O 1
ATOM 6997 N N . GLN B 1 220 ? -21.5 27.328 11.625 1 97.56 220 GLN B N 1
ATOM 6998 C CA . GLN B 1 220 ? -21.031 28.719 11.586 1 97.56 220 GLN B CA 1
ATOM 6999 C C . GLN B 1 220 ? -20.328 29.094 12.883 1 97.56 220 GLN B C 1
ATOM 7001 O O . GLN B 1 220 ? -20.766 28.719 13.969 1 97.56 220 GLN B O 1
ATOM 7006 N N . PRO B 1 221 ? -19.203 29.828 12.75 1 97.38 221 PRO B N 1
ATOM 7007 C CA . PRO B 1 221 ? -18.562 30.344 13.953 1 97.38 221 PRO B CA 1
ATOM 7008 C C . PRO B 1 221 ? -19.125 31.703 14.375 1 97.38 221 PRO B C 1
ATOM 7010 O O . PRO B 1 221 ? -19.562 32.5 13.523 1 97.38 221 PRO B O 1
ATOM 7013 N N . LEU B 1 222 ? -19.016 31.969 15.672 1 95.44 222 LEU B N 1
ATOM 7014 C CA . LEU B 1 222 ? -19.406 33.25 16.25 1 95.44 222 LEU B CA 1
ATOM 7015 C C . LEU B 1 222 ? -18.281 33.812 17.109 1 95.44 222 LEU B C 1
ATOM 7017 O O . LEU B 1 222 ? -17.594 33.062 17.812 1 95.44 222 LEU B O 1
ATOM 7021 N N . PRO B 1 223 ? -18.188 35.156 17.062 1 94.75 223 PRO B N 1
ATOM 7022 C CA . PRO B 1 223 ? -17.422 35.75 18.172 1 94.75 223 PRO B CA 1
ATOM 7023 C C . PRO B 1 223 ? -18.078 35.5 19.531 1 94.75 223 PRO B C 1
ATOM 7025 O O . PRO B 1 223 ? -19.297 35.312 19.625 1 94.75 223 PRO B O 1
ATOM 7028 N N . TYR B 1 224 ? -17.219 35.469 20.547 1 95.44 224 TYR B N 1
ATOM 7029 C CA . TYR B 1 224 ? -17.812 35.094 21.812 1 95.44 224 TYR B CA 1
ATOM 7030 C C . TYR B 1 224 ? -18.719 36.188 22.359 1 95.44 224 TYR B C 1
ATOM 7032 O O . TYR B 1 224 ? -19.578 35.938 23.188 1 95.44 224 TYR B O 1
ATOM 7040 N N . ASN B 1 225 ? -18.656 37.5 21.875 1 94.12 225 ASN B N 1
ATOM 7041 C CA . ASN B 1 225 ? -19.625 38.531 22.219 1 94.12 225 ASN B CA 1
ATOM 7042 C C . ASN B 1 225 ? -21.016 38.156 21.688 1 94.12 225 ASN B C 1
ATOM 7044 O O . ASN B 1 225 ? -22.016 38.406 22.375 1 94.12 225 ASN B O 1
ATOM 7048 N N . ASP B 1 226 ? -21.047 37.656 20.516 1 94.12 226 ASP B N 1
ATOM 7049 C CA . ASP B 1 226 ? -22.312 37.25 19.922 1 94.12 226 ASP B CA 1
ATOM 7050 C C . ASP B 1 226 ? -22.844 36 20.594 1 94.12 226 ASP B C 1
ATOM 7052 O O . ASP B 1 226 ? -24.047 35.875 20.828 1 94.12 226 ASP B O 1
ATOM 7056 N N . ALA B 1 227 ? -22 35.094 20.844 1 96.25 227 ALA B N 1
ATOM 7057 C CA . ALA B 1 227 ? -22.406 33.875 21.531 1 96.25 227 ALA B CA 1
ATOM 7058 C C . ALA B 1 227 ? -23.047 34.188 22.875 1 96.25 227 ALA B C 1
ATOM 7060 O O . ALA B 1 227 ? -24 33.531 23.297 1 96.25 227 ALA B O 1
ATOM 7061 N N . LEU B 1 228 ? -22.516 35.156 23.562 1 96.12 228 LEU B N 1
ATOM 7062 C CA . LEU B 1 228 ? -23.047 35.594 24.844 1 96.12 228 LEU B CA 1
ATOM 7063 C C . LEU B 1 228 ? -24.516 36 24.734 1 96.12 228 LEU B C 1
ATOM 7065 O O . LEU B 1 228 ? -25.312 35.688 25.609 1 96.12 228 LEU B O 1
ATOM 7069 N N . GLU B 1 229 ? -24.906 36.625 23.656 1 93.75 229 GLU B N 1
ATOM 7070 C CA . GLU B 1 229 ? -26.281 37.094 23.453 1 93.75 229 GLU B CA 1
ATOM 7071 C C . GLU B 1 229 ? -27.234 35.906 23.328 1 93.75 229 GLU B C 1
ATOM 7073 O O . GLU B 1 229 ? -28.406 36 23.734 1 93.75 229 GLU B O 1
ATOM 7078 N N . PHE B 1 230 ? -26.766 34.812 22.828 1 95 230 PHE B N 1
ATOM 7079 C CA . PHE B 1 230 ? -27.578 33.594 22.719 1 95 230 PHE B CA 1
ATOM 7080 C C . PHE B 1 230 ? -27.641 32.844 24.047 1 95 230 PHE B C 1
ATOM 7082 O O . PHE B 1 230 ? -28.719 32.531 24.531 1 95 230 PHE B O 1
ATOM 7089 N N . LEU B 1 231 ? -26.5 32.688 24.625 1 97.06 231 LEU B N 1
ATOM 7090 C CA . LEU B 1 231 ? -26.375 31.797 25.781 1 97.06 231 LEU B CA 1
ATOM 7091 C C . LEU B 1 231 ? -27.047 32.406 27.016 1 97.06 231 LEU B C 1
ATOM 7093 O O . LEU B 1 231 ? -27.625 31.688 27.828 1 97.06 231 LEU B O 1
ATOM 7097 N N . LYS B 1 232 ? -27 33.688 27.156 1 96 232 LYS B N 1
ATOM 7098 C CA . LYS B 1 232 ? -27.578 34.344 28.328 1 96 232 LYS B CA 1
ATOM 7099 C C . LYS B 1 232 ? -29.109 34.25 28.312 1 96 232 LYS B C 1
ATOM 7101 O O . LYS B 1 232 ? -29.766 34.375 29.344 1 96 232 LYS B O 1
ATOM 7106 N N . ARG B 1 233 ? -29.703 33.938 27.141 1 94.62 233 ARG B N 1
ATOM 7107 C CA . ARG B 1 233 ? -31.156 33.906 26.969 1 94.62 233 ARG B CA 1
ATOM 7108 C C . ARG B 1 233 ? -31.672 32.469 27.062 1 94.62 233 ARG B C 1
ATOM 7110 O O . ARG B 1 233 ? -32.875 32.25 27.062 1 94.62 233 ARG B O 1
ATOM 7117 N N . MET B 1 234 ? -30.812 31.531 27.141 1 96.69 234 MET B N 1
ATOM 7118 C CA . MET B 1 234 ? -31.203 30.125 27.078 1 96.69 234 MET B CA 1
ATOM 7119 C C . MET B 1 234 ? -31.953 29.703 28.344 1 96.69 234 MET B C 1
ATOM 7121 O O . MET B 1 234 ? -31.656 30.188 29.438 1 96.69 234 MET B O 1
ATOM 7125 N N . LYS B 1 235 ? -32.906 28.875 28.188 1 96.69 235 LYS B N 1
ATOM 7126 C CA . LYS B 1 235 ? -33.562 28.219 29.312 1 96.69 235 LYS B CA 1
ATOM 7127 C C . LYS B 1 235 ? -33.031 26.812 29.531 1 96.69 235 LYS B C 1
ATOM 7129 O O . LYS B 1 235 ? -31.984 26.438 28.969 1 96.69 235 LYS B O 1
ATOM 7134 N N . GLY B 1 236 ? -33.75 26.062 30.438 1 95.94 236 GLY B N 1
ATOM 7135 C CA . GLY B 1 236 ? -33.344 24.688 30.703 1 95.94 236 GLY B CA 1
ATOM 7136 C C . GLY B 1 236 ? -32.469 24.547 31.922 1 95.94 236 GLY B C 1
ATOM 7137 O O . GLY B 1 236 ? -32.188 25.531 32.594 1 95.94 236 GLY B O 1
ATOM 7138 N N . PRO B 1 237 ? -32.031 23.328 32.156 1 97.12 237 PRO B N 1
ATOM 7139 C CA . PRO B 1 237 ? -31.203 23.109 33.344 1 97.12 237 PRO B CA 1
ATOM 7140 C C . PRO B 1 237 ? -29.797 23.719 33.219 1 97.12 237 PRO B C 1
ATOM 7142 O O . PRO B 1 237 ? -29.281 23.828 32.094 1 97.12 237 PRO B O 1
ATOM 7145 N N . GLU B 1 238 ? -29.297 24.141 34.344 1 97.12 238 GLU B N 1
ATOM 7146 C CA . GLU B 1 238 ? -27.922 24.609 34.375 1 97.12 238 GLU B CA 1
ATOM 7147 C C . GLU B 1 238 ? -26.953 23.516 33.906 1 97.12 238 GLU B C 1
ATOM 7149 O O . GLU B 1 238 ? -27.125 22.344 34.25 1 97.12 238 GLU B O 1
ATOM 7154 N N . ALA B 1 239 ? -26.047 23.906 33.062 1 98 239 ALA B N 1
ATOM 7155 C CA . ALA B 1 239 ? -25.031 22.953 32.625 1 98 239 ALA B CA 1
ATOM 7156 C C . ALA B 1 239 ? -24.172 22.484 33.781 1 98 239 ALA B C 1
ATOM 7158 O O . ALA B 1 239 ? -24.016 23.203 34.781 1 98 239 ALA B O 1
ATOM 7159 N N . PRO B 1 240 ? -23.609 21.281 33.656 1 97 240 PRO B N 1
ATOM 7160 C CA . PRO B 1 240 ? -22.703 20.812 34.719 1 97 240 PRO B CA 1
ATOM 7161 C C . PRO B 1 240 ? -21.547 21.797 34.969 1 97 240 PRO B C 1
ATOM 7163 O O . PRO B 1 240 ? -21.156 22.547 34.094 1 97 240 PRO B O 1
ATOM 7166 N N . ASP B 1 241 ? -20.984 21.719 36.156 1 96.5 241 ASP B N 1
ATOM 7167 C CA . ASP B 1 241 ? -19.906 22.625 36.562 1 96.5 241 ASP B CA 1
ATOM 7168 C C . ASP B 1 241 ? -18.734 22.562 35.562 1 96.5 241 ASP B C 1
ATOM 7170 O O . ASP B 1 241 ? -18.172 23.594 35.219 1 96.5 241 ASP B O 1
ATOM 7174 N N . SER B 1 242 ? -18.484 21.406 35.156 1 96.25 242 SER B N 1
ATOM 7175 C CA . SER B 1 242 ? -17.359 21.203 34.25 1 96.25 242 SER B CA 1
ATOM 7176 C C . SER B 1 242 ? -17.641 21.781 32.875 1 96.25 242 SER B C 1
ATOM 7178 O O . SER B 1 242 ? -16.719 21.938 32.062 1 96.25 242 SER B O 1
ATOM 7180 N N . TRP B 1 243 ? -18.938 22.156 32.625 1 98 243 TRP B N 1
ATOM 7181 C CA . TRP B 1 243 ? -19.312 22.688 31.312 1 98 243 TRP B CA 1
ATOM 7182 C C . TRP B 1 243 ? -19.422 24.203 31.359 1 98 243 TRP B C 1
ATOM 7184 O O . TRP B 1 243 ? -19.672 24.844 30.344 1 98 243 TRP B O 1
ATOM 7194 N N . GLN B 1 244 ? -19.219 24.797 32.531 1 97.62 244 GLN B N 1
ATOM 7195 C CA . GLN B 1 244 ? -19.266 26.25 32.656 1 97.62 244 GLN B CA 1
ATOM 7196 C C . GLN B 1 244 ? -18.031 26.875 32.031 1 97.62 244 GLN B C 1
ATOM 7198 O O . GLN B 1 244 ? -16.953 26.297 32.031 1 97.62 244 GLN B O 1
ATOM 7203 N N . GLY B 1 245 ? -18.266 28.141 31.469 1 96.06 245 GLY B N 1
ATOM 7204 C CA . GLY B 1 245 ? -17.188 28.812 30.75 1 96.06 245 GLY B CA 1
ATOM 7205 C C . GLY B 1 245 ? -16.875 30.203 31.297 1 96.06 245 GLY B C 1
ATOM 7206 O O . GLY B 1 245 ? -17.031 30.453 32.5 1 96.06 245 GLY B O 1
ATOM 7207 N N . GLY B 1 246 ? -16.328 31.031 30.406 1 95.44 246 GLY B N 1
ATOM 7208 C CA . GLY B 1 246 ? -15.805 32.312 30.875 1 95.44 246 GLY B CA 1
ATOM 7209 C C . GLY B 1 246 ? -16.703 33.469 30.516 1 95.44 246 GLY B C 1
ATOM 7210 O O . GLY B 1 246 ? -16.312 34.625 30.688 1 95.44 246 GLY B O 1
ATOM 7211 N N . LEU B 1 247 ? -17.938 33.375 29.953 1 96.44 247 LEU B N 1
ATOM 7212 C CA . LEU B 1 247 ? -18.828 34.438 29.531 1 96.44 247 LEU B CA 1
ATOM 7213 C C . LEU B 1 247 ? -19.5 35.094 30.719 1 96.44 247 LEU B C 1
ATOM 7215 O O . LEU B 1 247 ? -20.297 36.031 30.547 1 96.44 247 LEU B O 1
ATOM 7219 N N . GLN B 1 248 ? -19.219 34.812 31.953 1 93.31 248 GLN B N 1
ATOM 7220 C CA . GLN B 1 248 ? -19.75 35.406 33.188 1 93.31 248 GLN B CA 1
ATOM 7221 C C . GLN B 1 248 ? -21.266 35.25 33.25 1 93.31 248 GLN B C 1
ATOM 7223 O O . GLN B 1 248 ? -21.969 36.219 33.562 1 93.31 248 GLN B O 1
ATOM 7228 N N . ILE B 1 249 ? -21.812 34.219 32.781 1 96.81 249 ILE B N 1
ATOM 7229 C CA . ILE B 1 249 ? -23.203 33.75 32.906 1 96.81 249 ILE B CA 1
ATOM 7230 C C . ILE B 1 249 ? -23.234 32.312 33.344 1 96.81 249 ILE B C 1
ATOM 7232 O O . ILE B 1 249 ? -22.188 31.625 33.375 1 96.81 249 ILE B O 1
ATOM 7236 N N . LYS B 1 250 ? -24.438 31.922 33.844 1 96.69 250 LYS B N 1
ATOM 7237 C CA . LYS B 1 250 ? -24.625 30.5 34.031 1 96.69 250 LYS B CA 1
ATOM 7238 C C . LYS B 1 250 ? -25.016 29.812 32.719 1 96.69 250 LYS B C 1
ATOM 7240 O O . LYS B 1 250 ? -26.047 30.125 32.125 1 96.69 250 LYS B O 1
ATOM 7245 N N . TYR B 1 251 ? -24.25 28.938 32.281 1 98.25 251 TYR B N 1
ATOM 7246 C CA . TYR B 1 251 ? -24.562 28.203 31.078 1 98.25 251 TYR B CA 1
ATOM 7247 C C . TYR B 1 251 ? -25.703 27.219 31.297 1 98.25 251 TYR B C 1
ATOM 7249 O O . TYR B 1 251 ? -25.766 26.562 32.344 1 98.25 251 TYR B O 1
ATOM 7257 N N . LYS B 1 252 ? -26.594 27.188 30.406 1 98.25 252 LYS B N 1
ATOM 7258 C CA . LYS B 1 252 ? -27.734 26.266 30.453 1 98.25 252 LYS B CA 1
ATOM 7259 C C . LYS B 1 252 ? -27.75 25.344 29.25 1 98.25 252 LYS B C 1
ATOM 7261 O O . LYS B 1 252 ? -27.266 25.688 28.172 1 98.25 252 LYS B O 1
ATOM 7266 N N . LEU B 1 253 ? -28.344 24.219 29.359 1 98.25 253 LEU B N 1
ATOM 7267 C CA . LEU B 1 253 ? -28.297 23.172 28.344 1 98.25 253 LEU B CA 1
ATOM 7268 C C . LEU B 1 253 ? -29.328 23.422 27.25 1 98.25 253 LEU B C 1
ATOM 7270 O O . LEU B 1 253 ? -29.141 23.031 26.094 1 98.25 253 LEU B O 1
ATOM 7274 N N . GLY B 1 254 ? -30.391 24.188 27.562 1 96.38 254 GLY B N 1
ATOM 7275 C CA . GLY B 1 254 ? -31.547 24.25 26.688 1 96.38 254 GLY B CA 1
ATOM 7276 C C . GLY B 1 254 ? -32.562 23.141 26.938 1 96.38 254 GLY B C 1
ATOM 7277 O O . GLY B 1 254 ? -32.531 22.5 28 1 96.38 254 GLY B O 1
ATOM 7278 N N . PRO B 1 255 ? -33.406 23.016 25.969 1 97.25 255 PRO B N 1
ATOM 7279 C CA . PRO B 1 255 ? -33.438 23.625 24.641 1 97.25 255 PRO B CA 1
ATOM 7280 C C . PRO B 1 255 ? -34.188 24.969 24.625 1 97.25 255 PRO B C 1
ATOM 7282 O O . PRO B 1 255 ? -35.156 25.156 25.359 1 97.25 255 PRO B O 1
ATOM 7285 N N . GLY B 1 256 ? -33.688 25.781 23.859 1 94.94 256 GLY B N 1
ATOM 7286 C CA . GLY B 1 256 ? -34.438 27 23.531 1 94.94 256 GLY B CA 1
ATOM 7287 C C . GLY B 1 256 ? -34.156 28.141 24.5 1 94.94 256 GLY B C 1
ATOM 7288 O O . GLY B 1 256 ? -33.188 28.094 25.266 1 94.94 256 GLY B O 1
ATOM 7289 N N . PHE B 1 257 ? -35 29.172 24.422 1 95.62 257 PHE B N 1
ATOM 7290 C CA . PHE B 1 257 ? -34.812 30.422 25.172 1 95.62 257 PHE B CA 1
ATOM 7291 C C . PHE B 1 257 ? -35.875 30.578 26.25 1 95.62 257 PHE B C 1
ATOM 7293 O O . PHE B 1 257 ? -36.906 29.891 26.219 1 95.62 257 PHE B O 1
ATOM 7300 N N . THR B 1 258 ? -35.531 31.469 27.172 1 94.81 258 THR B N 1
ATOM 7301 C CA . THR B 1 258 ? -36.5 31.766 28.234 1 94.81 258 THR B CA 1
ATOM 7302 C C . THR B 1 258 ? -37.781 32.312 27.656 1 94.81 258 THR B C 1
ATOM 7304 O O . THR B 1 258 ? -38.875 32 28.141 1 94.81 258 THR B O 1
ATOM 7307 N N . ASP B 1 259 ? -37.688 33.125 26.609 1 92.44 259 ASP B N 1
ATOM 7308 C CA . ASP B 1 259 ? -38.844 33.562 25.859 1 92.44 259 ASP B CA 1
ATOM 7309 C C . ASP B 1 259 ? -39.281 32.531 24.859 1 92.44 259 ASP B C 1
ATOM 7311 O O . ASP B 1 259 ? -38.625 32.281 23.859 1 92.44 259 ASP B O 1
ATOM 7315 N N . PRO B 1 260 ? -40.406 31.922 25.062 1 89.75 260 PRO B N 1
ATOM 7316 C CA . PRO B 1 260 ? -40.844 30.828 24.219 1 89.75 260 PRO B CA 1
ATOM 7317 C C . PRO B 1 260 ? -41.125 31.266 22.781 1 89.75 260 PRO B C 1
ATOM 7319 O O . PRO B 1 260 ? -41.25 30.438 21.891 1 89.75 260 PRO B O 1
ATOM 7322 N N . ASN B 1 261 ? -41.156 32.594 22.562 1 88.25 261 ASN B N 1
ATOM 7323 C CA . ASN B 1 261 ? -41.469 33.062 21.219 1 88.25 261 ASN B CA 1
ATOM 7324 C C . ASN B 1 261 ? -40.188 33.344 20.453 1 88.25 261 ASN B C 1
ATOM 7326 O O . ASN B 1 261 ? -40.219 33.938 19.375 1 88.25 261 ASN B O 1
ATOM 7330 N N . THR B 1 262 ? -39.125 32.969 21.062 1 91.19 262 THR B N 1
ATOM 7331 C CA . THR B 1 262 ? -37.844 33.219 20.422 1 91.19 262 THR B CA 1
ATOM 7332 C C . THR B 1 262 ? -37.188 31.906 19.969 1 91.19 262 THR B C 1
ATOM 7334 O O . THR B 1 262 ? -37.344 30.875 20.625 1 91.19 262 THR B O 1
ATOM 7337 N N . THR B 1 263 ? -36.594 31.938 18.766 1 92.06 263 THR B N 1
ATOM 7338 C CA . THR B 1 263 ? -35.906 30.781 18.234 1 92.06 263 THR B CA 1
ATOM 7339 C C . THR B 1 263 ? -34.594 31.203 17.562 1 92.06 263 THR B C 1
ATOM 7341 O O . THR B 1 263 ? -34.312 32.406 17.484 1 92.06 263 THR B O 1
ATOM 7344 N N . THR B 1 264 ? -33.812 30.188 17.312 1 94.75 264 THR B N 1
ATOM 7345 C CA . THR B 1 264 ? -32.531 30.453 16.641 1 94.75 264 THR B CA 1
ATOM 7346 C C . THR B 1 264 ? -32.625 30.109 15.156 1 94.75 264 THR B C 1
ATOM 7348 O O . THR B 1 264 ? -33.156 29.062 14.781 1 94.75 264 THR B O 1
ATOM 7351 N N . ARG B 1 265 ? -32.156 30.953 14.305 1 95.5 265 ARG B N 1
ATOM 7352 C CA . ARG B 1 265 ? -32.031 30.703 12.875 1 95.5 265 ARG B CA 1
ATOM 7353 C C . ARG B 1 265 ? -30.578 30.75 12.422 1 95.5 265 ARG B C 1
ATOM 7355 O O . ARG B 1 265 ? -29.859 31.703 12.734 1 95.5 265 ARG B O 1
ATOM 7362 N N . LEU B 1 266 ? -30.125 29.734 11.828 1 96.69 266 LEU B N 1
ATOM 7363 C CA . LEU B 1 266 ? -28.781 29.609 11.266 1 96.69 266 LEU B CA 1
ATOM 7364 C C . LEU B 1 266 ? -28.812 29.625 9.742 1 96.69 266 LEU B C 1
ATOM 7366 O O . LEU B 1 266 ? -29.438 28.75 9.125 1 96.69 266 LEU B O 1
ATOM 7370 N N . ILE B 1 267 ? -28.219 30.641 9.141 1 96 267 ILE B N 1
ATOM 7371 C CA . ILE B 1 267 ? -28.172 30.812 7.691 1 96 267 ILE B CA 1
ATOM 7372 C C . ILE B 1 267 ? -26.734 30.703 7.203 1 96 267 ILE B C 1
ATOM 7374 O O . ILE B 1 267 ? -25.891 31.516 7.562 1 96 267 ILE B O 1
ATOM 7378 N N . VAL B 1 268 ? -26.406 29.688 6.469 1 97.25 268 VAL B N 1
ATOM 7379 C CA . VAL B 1 268 ? -25.109 29.5 5.852 1 97.25 268 VAL B CA 1
ATOM 7380 C C . VAL B 1 268 ? -25.234 29.562 4.332 1 97.25 268 VAL B C 1
ATOM 7382 O O . VAL B 1 268 ? -26.031 28.828 3.742 1 97.25 268 VAL B O 1
ATOM 7385 N N . ASN B 1 269 ? -24.469 30.438 3.715 1 96.62 269 ASN B N 1
ATOM 7386 C CA . ASN B 1 269 ? -24.516 30.641 2.27 1 96.62 269 ASN B CA 1
ATOM 7387 C C . ASN B 1 269 ? -23.172 30.375 1.608 1 96.62 269 ASN B C 1
ATOM 7389 O O . ASN B 1 269 ? -22.812 31.016 0.625 1 96.62 269 ASN B O 1
ATOM 7393 N N . ASN B 1 270 ? -22.375 29.531 2.248 1 97 270 ASN B N 1
ATOM 7394 C CA . ASN B 1 270 ? -21.078 29.172 1.662 1 97 270 ASN B CA 1
ATOM 7395 C C . ASN B 1 270 ? -21.25 28.594 0.255 1 97 270 ASN B C 1
ATOM 7397 O O . ASN B 1 270 ? -22.25 27.938 -0.04 1 97 270 ASN B O 1
ATOM 7401 N N . GLU B 1 271 ? -20.328 28.844 -0.598 1 96.38 271 GLU B N 1
ATOM 7402 C CA . GLU B 1 271 ? -20.312 28.328 -1.965 1 96.38 271 GLU B CA 1
ATOM 7403 C C . GLU B 1 271 ? -19.094 27.438 -2.191 1 96.38 271 GLU B C 1
ATOM 7405 O O . GLU B 1 271 ? -17.984 27.766 -1.79 1 96.38 271 GLU B O 1
ATOM 7410 N N . PHE B 1 272 ? -19.391 26.297 -2.781 1 96.69 272 PHE B N 1
ATOM 7411 C CA . PHE B 1 272 ? -18.297 25.406 -3.18 1 96.69 272 PHE B CA 1
ATOM 7412 C C . PHE B 1 272 ? -17.719 25.844 -4.52 1 96.69 272 PHE B C 1
ATOM 7414 O O . PHE B 1 272 ? -18.453 26.125 -5.461 1 96.69 272 PHE B O 1
ATOM 7421 N N . VAL B 1 273 ? -16.422 25.922 -4.559 1 96.25 273 VAL B N 1
ATOM 7422 C CA . VAL B 1 273 ? -15.734 26.328 -5.785 1 96.25 273 VAL B CA 1
ATOM 7423 C C . VAL B 1 273 ? -14.484 25.484 -5.992 1 96.25 273 VAL B C 1
ATOM 7425 O O . VAL B 1 273 ? -13.836 25.062 -5.027 1 96.25 273 VAL B O 1
ATOM 7428 N N . THR B 1 274 ? -14.188 25.141 -7.242 1 96.69 274 THR B N 1
ATOM 7429 C CA . THR B 1 274 ? -12.906 24.531 -7.582 1 96.69 274 THR B CA 1
ATOM 7430 C C . THR B 1 274 ? -11.898 25.578 -8.031 1 96.69 274 THR B C 1
ATOM 7432 O O . THR B 1 274 ? -12.156 26.328 -8.977 1 96.69 274 THR B O 1
ATOM 7435 N N . ARG B 1 275 ? -10.766 25.688 -7.363 1 96.81 275 ARG B N 1
ATOM 7436 C CA . ARG B 1 275 ? -9.711 26.656 -7.68 1 96.81 275 ARG B CA 1
ATOM 7437 C C . ARG B 1 275 ? -8.344 25.984 -7.688 1 96.81 275 ARG B C 1
ATOM 7439 O O . ARG B 1 275 ? -8.156 24.938 -7.059 1 96.81 275 ARG B O 1
ATOM 7446 N N . PRO B 1 276 ? -7.449 26.578 -8.383 1 97.31 276 PRO B N 1
ATOM 7447 C CA . PRO B 1 276 ? -6.09 26.031 -8.367 1 97.31 276 PRO B CA 1
ATOM 7448 C C . PRO B 1 276 ? -5.332 26.375 -7.086 1 97.31 276 PRO B C 1
ATOM 7450 O O . PRO B 1 276 ? -5.48 27.484 -6.559 1 97.31 276 PRO B O 1
ATOM 7453 N N . GLY B 1 277 ? -4.734 25.469 -6.477 1 97.38 277 GLY B N 1
ATOM 7454 C CA . GLY B 1 277 ? -3.678 25.656 -5.496 1 97.38 277 GLY B CA 1
ATOM 7455 C C . GLY B 1 277 ? -2.293 25.375 -6.047 1 97.38 277 GLY B C 1
ATOM 7456 O O . GLY B 1 277 ? -2.08 24.375 -6.734 1 97.38 277 GLY B O 1
ATOM 7457 N N . TYR B 1 278 ? -1.322 26.344 -5.793 1 98.12 278 TYR B N 1
ATOM 7458 C CA . TYR B 1 278 ? 0.037 26.188 -6.297 1 98.12 278 TYR B CA 1
ATOM 7459 C C . TYR B 1 278 ? 1.022 25.984 -5.152 1 98.12 278 TYR B C 1
ATOM 7461 O O . TYR B 1 278 ? 1.252 26.891 -4.352 1 98.12 278 TYR B O 1
ATOM 7469 N N . ASN B 1 279 ? 1.572 24.812 -5.074 1 98.69 279 ASN B N 1
ATOM 7470 C CA . ASN B 1 279 ? 2.736 24.641 -4.211 1 98.69 279 ASN B CA 1
ATOM 7471 C C . ASN B 1 279 ? 3.971 25.328 -4.793 1 98.69 279 ASN B C 1
ATOM 7473 O O . ASN B 1 279 ? 3.963 25.75 -5.949 1 98.69 279 ASN B O 1
ATOM 7477 N N . VAL B 1 280 ? 5.004 25.531 -4.023 1 98.88 280 VAL B N 1
ATOM 7478 C CA . VAL B 1 280 ? 6.332 25.922 -4.48 1 98.88 280 VAL B CA 1
ATOM 7479 C C . VAL B 1 280 ? 7.375 24.938 -3.941 1 98.88 280 VAL B C 1
ATOM 7481 O O . VAL B 1 280 ? 7.5 24.766 -2.727 1 98.88 280 VAL B O 1
ATOM 7484 N N . ILE B 1 281 ? 8.039 24.266 -4.844 1 98.88 281 ILE B N 1
ATOM 7485 C CA . ILE B 1 281 ? 9.062 23.297 -4.469 1 98.88 281 ILE B CA 1
ATOM 7486 C C . ILE B 1 281 ? 10.43 23.75 -4.98 1 98.88 281 ILE B C 1
ATOM 7488 O O . ILE B 1 281 ? 10.633 23.875 -6.191 1 98.88 281 ILE B O 1
ATOM 7492 N N . GLY B 1 282 ? 11.352 24.047 -4.09 1 98.81 282 GLY B N 1
ATOM 7493 C CA . GLY B 1 282 ? 12.719 24.391 -4.441 1 98.81 282 GLY B CA 1
ATOM 7494 C C . GLY B 1 282 ? 13.703 23.266 -4.18 1 98.81 282 GLY B C 1
ATOM 7495 O O . GLY B 1 282 ? 13.727 22.703 -3.088 1 98.81 282 GLY B O 1
ATOM 7496 N N . THR B 1 283 ? 14.523 22.953 -5.172 1 98.31 283 THR B N 1
ATOM 7497 C CA . THR B 1 283 ? 15.414 21.797 -5.09 1 98.31 283 THR B CA 1
ATOM 7498 C C . THR B 1 283 ? 16.875 22.234 -5.141 1 98.31 283 THR B C 1
ATOM 7500 O O . THR B 1 283 ? 17.266 23.031 -5.992 1 98.31 283 THR B O 1
ATOM 7503 N N . ILE B 1 284 ? 17.672 21.797 -4.234 1 98 284 ILE B N 1
ATOM 7504 C CA . ILE B 1 284 ? 19.125 21.828 -4.254 1 98 284 ILE B CA 1
ATOM 7505 C C . ILE B 1 284 ? 19.672 20.406 -4.359 1 98 284 ILE B C 1
ATOM 7507 O O . ILE B 1 284 ? 19.625 19.641 -3.391 1 98 284 ILE B O 1
ATOM 7511 N N . THR B 1 285 ? 20.203 20.047 -5.512 1 96.94 285 THR B N 1
ATOM 7512 C CA . THR B 1 285 ? 20.609 18.672 -5.812 1 96.94 285 THR B CA 1
ATOM 7513 C C . THR B 1 285 ? 21.828 18.281 -5 1 96.94 285 THR B C 1
ATOM 7515 O O . THR B 1 285 ? 22.812 19.031 -4.938 1 96.94 285 THR B O 1
ATOM 7518 N N . GLY B 1 286 ? 21.766 17.156 -4.398 1 96.5 286 GLY B N 1
ATOM 7519 C CA . GLY B 1 286 ? 22.891 16.641 -3.625 1 96.5 286 GLY B CA 1
ATOM 7520 C C . GLY B 1 286 ? 24.078 16.25 -4.484 1 96.5 286 GLY B C 1
ATOM 7521 O O . GLY B 1 286 ? 23.906 15.891 -5.652 1 96.5 286 GLY B O 1
ATOM 7522 N N . GLN B 1 287 ? 25.219 16.234 -3.838 1 94.12 287 GLN B N 1
ATOM 7523 C CA . GLN B 1 287 ? 26.453 15.945 -4.566 1 94.12 287 GLN B CA 1
ATOM 7524 C C . GLN B 1 287 ? 26.781 14.453 -4.531 1 94.12 287 GLN B C 1
ATOM 7526 O O . GLN B 1 287 ? 27.094 13.859 -5.562 1 94.12 287 GLN B O 1
ATOM 7531 N N . GLU B 1 288 ? 26.734 13.828 -3.42 1 93.38 288 GLU B N 1
ATOM 7532 C CA . GLU B 1 288 ? 27.156 12.438 -3.266 1 93.38 288 GLU B CA 1
ATOM 7533 C C . GLU B 1 288 ? 25.984 11.484 -3.455 1 93.38 288 GLU B C 1
ATOM 7535 O O . GLU B 1 288 ? 26.125 10.422 -4.062 1 93.38 288 GLU B O 1
ATOM 7540 N N . GLU B 1 289 ? 24.844 11.812 -2.908 1 95.06 289 GLU B N 1
ATOM 7541 C CA . GLU B 1 289 ? 23.625 11 -3.008 1 95.06 289 GLU B CA 1
ATOM 7542 C C . GLU B 1 289 ? 22.453 11.828 -3.549 1 95.06 289 GLU B C 1
ATOM 7544 O O . GLU B 1 289 ? 21.453 12.016 -2.861 1 95.06 289 GLU B O 1
ATOM 7549 N N . PRO B 1 290 ? 22.5 12.18 -4.781 1 95.88 290 PRO B N 1
ATOM 7550 C CA . PRO B 1 290 ? 21.453 13.039 -5.34 1 95.88 290 PRO B CA 1
ATOM 7551 C C . PRO B 1 290 ? 20.094 12.367 -5.355 1 95.88 290 PRO B C 1
ATOM 7553 O O . PRO B 1 290 ? 19.062 13.039 -5.516 1 95.88 290 PRO B O 1
ATOM 7556 N N . ASP B 1 291 ? 20.031 11.008 -5.172 1 95.38 291 ASP B N 1
ATOM 7557 C CA . ASP B 1 291 ? 18.781 10.266 -5.227 1 95.38 291 ASP B CA 1
ATOM 7558 C C . ASP B 1 291 ? 18.062 10.281 -3.873 1 95.38 291 ASP B C 1
ATOM 7560 O O . ASP B 1 291 ? 16.906 9.891 -3.773 1 95.38 291 ASP B O 1
ATOM 7564 N N . ARG B 1 292 ? 18.719 10.688 -2.824 1 97.38 292 ARG B N 1
ATOM 7565 C CA . ARG B 1 292 ? 18.094 10.773 -1.505 1 97.38 292 ARG B CA 1
ATOM 7566 C C . ARG B 1 292 ? 17.656 12.195 -1.197 1 97.38 292 ARG B C 1
ATOM 7568 O O . ARG B 1 292 ? 18.359 13.156 -1.501 1 97.38 292 ARG B O 1
ATOM 7575 N N . ILE B 1 293 ? 16.422 12.328 -0.597 1 98.44 293 ILE B N 1
ATOM 7576 C CA . ILE B 1 293 ? 15.789 13.633 -0.499 1 98.44 293 ILE B CA 1
ATOM 7577 C C . ILE B 1 293 ? 15.508 13.961 0.966 1 98.44 293 ILE B C 1
ATOM 7579 O O . ILE B 1 293 ? 14.961 13.141 1.701 1 98.44 293 ILE B O 1
ATOM 7583 N N . VAL B 1 294 ? 15.906 15.102 1.387 1 98.81 294 VAL B N 1
ATOM 7584 C CA . VAL B 1 294 ? 15.539 15.68 2.678 1 98.81 294 VAL B CA 1
ATOM 7585 C C . VAL B 1 294 ? 14.594 16.859 2.469 1 98.81 294 VAL B C 1
ATOM 7587 O O . VAL B 1 294 ? 14.914 17.797 1.732 1 98.81 294 VAL B O 1
ATOM 7590 N N . LEU B 1 295 ? 13.422 16.828 3.174 1 98.88 295 LEU B N 1
ATOM 7591 C CA . LEU B 1 295 ? 12.391 17.828 2.924 1 98.88 295 LEU B CA 1
ATOM 7592 C C . LEU B 1 295 ? 12.227 18.75 4.129 1 98.88 295 LEU B C 1
ATOM 7594 O O . LEU B 1 295 ? 12.336 18.297 5.273 1 98.88 295 LEU B O 1
ATOM 7598 N N . TYR B 1 296 ? 12.031 19.984 3.869 1 98.88 296 TYR B N 1
ATOM 7599 C CA . TYR B 1 296 ? 11.656 21.031 4.816 1 98.88 296 TYR B CA 1
ATOM 7600 C C . TYR B 1 296 ? 10.438 21.797 4.316 1 98.88 296 TYR B C 1
ATOM 7602 O O . TYR B 1 296 ? 10.438 22.297 3.188 1 98.88 296 TYR B O 1
ATOM 7610 N N . GLY B 1 297 ? 9.359 21.875 5.176 1 98.69 297 GLY B N 1
ATOM 7611 C CA . GLY B 1 297 ? 8.156 22.438 4.582 1 98.69 297 GLY B CA 1
ATOM 7612 C C . GLY B 1 297 ? 7.395 23.344 5.531 1 98.69 297 GLY B C 1
ATOM 7613 O O . GLY B 1 297 ? 7.449 23.156 6.746 1 98.69 297 GLY B O 1
ATOM 7614 N N . ASN B 1 298 ? 6.66 24.312 5.012 1 98.44 298 ASN B N 1
ATOM 7615 C CA . ASN B 1 298 ? 5.723 25.234 5.637 1 98.44 298 ASN B CA 1
ATOM 7616 C C . ASN B 1 298 ? 4.57 25.594 4.699 1 98.44 298 ASN B C 1
ATOM 7618 O O . ASN B 1 298 ? 4.766 25.719 3.492 1 98.44 298 ASN B O 1
ATOM 7622 N N . HIS B 1 299 ? 3.402 25.656 5.234 1 98.25 299 HIS B N 1
ATOM 7623 C CA . HIS B 1 299 ? 2.342 26.172 4.371 1 98.25 299 HIS B CA 1
ATOM 7624 C C . HIS B 1 299 ? 2.312 27.688 4.379 1 98.25 299 HIS B C 1
ATOM 7626 O O . HIS B 1 299 ? 2.777 28.312 5.332 1 98.25 299 HIS B O 1
ATOM 7632 N N . ARG B 1 300 ? 1.693 28.25 3.35 1 97.25 300 ARG B N 1
ATOM 7633 C CA . ARG B 1 300 ? 1.771 29.688 3.125 1 97.25 300 ARG B CA 1
ATOM 7634 C C . ARG B 1 300 ? 0.413 30.359 3.336 1 97.25 300 ARG B C 1
ATOM 7636 O O . ARG B 1 300 ? 0.338 31.531 3.672 1 97.25 300 ARG B O 1
ATOM 7643 N N . ASP B 1 301 ? -0.65 29.672 3.152 1 97.75 301 ASP B N 1
ATOM 7644 C CA . ASP B 1 301 ? -1.978 30.266 3.201 1 97.75 301 ASP B CA 1
ATOM 7645 C C . ASP B 1 301 ? -2.42 30.516 4.641 1 97.75 301 ASP B C 1
ATOM 7647 O O . ASP B 1 301 ? -1.911 29.875 5.566 1 97.75 301 ASP B O 1
ATOM 7651 N N . ALA B 1 302 ? -3.275 31.453 4.801 1 97.25 302 ALA B N 1
ATOM 7652 C CA . ALA B 1 302 ? -3.908 31.797 6.07 1 97.25 302 ALA B CA 1
ATOM 7653 C C . ALA B 1 302 ? -5.387 32.125 5.875 1 97.25 302 ALA B C 1
ATOM 7655 O O . ALA B 1 302 ? -5.812 32.469 4.773 1 97.25 302 ALA B O 1
ATOM 7656 N N . TRP B 1 303 ? -6.098 32 6.891 1 96.62 303 TRP B N 1
ATOM 7657 C CA . TRP B 1 303 ? -7.508 32.375 6.801 1 96.62 303 TRP B CA 1
ATOM 7658 C C . TRP B 1 303 ? -7.664 33.875 6.617 1 96.62 303 TRP B C 1
ATOM 7660 O O . TRP B 1 303 ? -8.609 34.344 5.977 1 96.62 303 TRP B O 1
ATOM 7670 N N . VAL B 1 304 ? -6.734 34.688 7.215 1 95.62 304 VAL B N 1
ATOM 7671 C CA . VAL B 1 304 ? -6.727 36.156 7.121 1 95.62 304 VAL B CA 1
ATOM 7672 C C . VAL B 1 304 ? -5.301 36.656 6.895 1 95.62 304 VAL B C 1
ATOM 7674 O O . VAL B 1 304 ? -4.676 36.312 5.887 1 95.62 304 VAL B O 1
ATOM 7677 N N . PHE B 1 305 ? -4.746 37.312 7.953 1 95.38 305 PHE B N 1
ATOM 7678 C CA . PHE B 1 305 ? -3.416 37.875 7.738 1 95.38 305 PHE B CA 1
ATOM 7679 C C . PHE B 1 305 ? -2.338 36.875 8.109 1 95.38 305 PHE B C 1
ATOM 7681 O O . PHE B 1 305 ? -1.252 36.875 7.527 1 95.38 305 PHE B O 1
ATOM 7688 N N . GLY B 1 306 ? -2.555 36.094 9.102 1 96.06 306 GLY B N 1
ATOM 7689 C CA . GLY B 1 306 ? -1.699 34.969 9.461 1 96.06 306 GLY B CA 1
ATOM 7690 C C . GLY B 1 306 ? -0.362 35.406 10.031 1 96.06 306 GLY B C 1
ATOM 7691 O O . GLY B 1 306 ? 0.687 34.906 9.617 1 96.06 306 GLY B O 1
ATOM 7692 N N . GLY B 1 307 ? -0.429 36.281 10.953 1 95.44 307 GLY B N 1
ATOM 7693 C CA . GLY B 1 307 ? 0.806 36.75 11.578 1 95.44 307 GLY B CA 1
ATOM 7694 C C . GLY B 1 307 ? 1.62 35.594 12.164 1 95.44 307 GLY B C 1
ATOM 7695 O O . GLY B 1 307 ? 2.842 35.562 12.008 1 95.44 307 GLY B O 1
ATOM 7696 N N . VAL B 1 308 ? 0.969 34.719 12.883 1 95.88 308 VAL B N 1
ATOM 7697 C CA . VAL B 1 308 ? 1.594 33.531 13.445 1 95.88 308 VAL B CA 1
ATOM 7698 C C . VAL B 1 308 ? 1.422 32.344 12.492 1 95.88 308 VAL B C 1
ATOM 7700 O O . VAL B 1 308 ? 2.406 31.766 12.039 1 95.88 308 VAL B O 1
ATOM 7703 N N . ASP B 1 309 ? 0.265 32.125 12.125 1 95.69 309 ASP B N 1
ATOM 7704 C CA . ASP B 1 309 ? -0.119 31.031 11.258 1 95.69 309 ASP B CA 1
ATOM 7705 C C . ASP B 1 309 ? -0.645 31.547 9.922 1 95.69 309 ASP B C 1
ATOM 7707 O O . ASP B 1 309 ? -1.795 31.969 9.82 1 95.69 309 ASP B O 1
ATOM 7711 N N . SER B 1 310 ? 0.281 31.469 9.055 1 95.5 310 SER B N 1
ATOM 7712 C CA . SER B 1 310 ? 1.438 30.578 8.906 1 95.5 310 SER B CA 1
ATOM 7713 C C . SER B 1 310 ? 2.713 31.391 8.68 1 95.5 310 SER B C 1
ATOM 7715 O O . SER B 1 310 ? 3.781 30.812 8.453 1 95.5 310 SER B O 1
ATOM 7717 N N . SER B 1 311 ? 2.637 32.625 8.812 1 97.06 311 SER B N 1
ATOM 7718 C CA . SER B 1 311 ? 3.695 33.469 8.273 1 97.06 311 SER B CA 1
ATOM 7719 C C . SER B 1 311 ? 4.93 33.469 9.172 1 97.06 311 SER B C 1
ATOM 7721 O O . SER B 1 311 ? 6.027 33.781 8.727 1 97.06 311 SER B O 1
ATOM 7723 N N . SER B 1 312 ? 4.727 33.094 10.453 1 97.38 312 SER B N 1
ATOM 7724 C CA . SER B 1 312 ? 5.914 32.906 11.281 1 97.38 312 SER B CA 1
ATOM 7725 C C . SER B 1 312 ? 6.82 31.828 10.719 1 97.38 312 SER B C 1
ATOM 7727 O O . SER B 1 312 ? 8.039 32 10.664 1 97.38 312 SER B O 1
ATOM 7729 N N . GLY B 1 313 ? 6.23 30.703 10.281 1 97.88 313 GLY B N 1
ATOM 7730 C CA . GLY B 1 313 ? 6.992 29.641 9.633 1 97.88 313 GLY B CA 1
ATOM 7731 C C . GLY B 1 313 ? 7.555 30.047 8.289 1 97.88 313 GLY B C 1
ATOM 7732 O O . GLY B 1 313 ? 8.688 29.688 7.945 1 97.88 313 GLY B O 1
ATOM 7733 N N . SER B 1 314 ? 6.754 30.781 7.516 1 98.12 314 SER B N 1
ATOM 7734 C CA . SER B 1 314 ? 7.207 31.25 6.211 1 98.12 314 SER B CA 1
ATOM 7735 C C . SER B 1 314 ? 8.414 32.188 6.344 1 98.12 314 SER B C 1
ATOM 7737 O O . SER B 1 314 ? 9.352 32.094 5.551 1 98.12 314 SER B O 1
ATOM 7739 N N . ALA B 1 315 ? 8.336 33.031 7.316 1 98.25 315 ALA B N 1
ATOM 7740 C CA . ALA B 1 315 ? 9.453 33.969 7.543 1 98.25 315 ALA B CA 1
ATOM 7741 C C . ALA B 1 315 ? 10.727 33.188 7.906 1 98.25 315 ALA B C 1
ATOM 7743 O O . ALA B 1 315 ? 11.812 33.531 7.43 1 98.25 315 ALA B O 1
ATOM 7744 N N . VAL B 1 316 ? 10.555 32.219 8.75 1 98.31 316 VAL B N 1
ATOM 7745 C CA . VAL B 1 316 ? 11.688 31.375 9.141 1 98.31 316 VAL B CA 1
ATOM 7746 C C . VAL B 1 316 ? 12.242 30.656 7.914 1 98.31 316 VAL B C 1
ATOM 7748 O O . VAL B 1 316 ? 13.453 30.609 7.707 1 98.31 316 VAL B O 1
ATOM 7751 N N . MET B 1 317 ? 11.383 30.094 7.078 1 98.56 317 MET B N 1
ATOM 7752 C CA . MET B 1 317 ? 11.797 29.359 5.883 1 98.56 317 MET B CA 1
ATOM 7753 C C . MET B 1 317 ? 12.531 30.266 4.906 1 98.56 317 MET B C 1
ATOM 7755 O O . MET B 1 317 ? 13.5 29.859 4.277 1 98.56 317 MET B O 1
ATOM 7759 N N . MET B 1 318 ? 12.062 31.5 4.805 1 98.38 318 MET B N 1
ATOM 7760 C CA . MET B 1 318 ? 12.711 32.438 3.904 1 98.38 318 MET B CA 1
ATOM 7761 C C . MET B 1 318 ? 14.133 32.781 4.379 1 98.38 318 MET B C 1
ATOM 7763 O O . MET B 1 318 ? 15.047 32.875 3.564 1 98.38 318 MET B O 1
ATOM 7767 N N . GLU B 1 319 ? 14.25 32.938 5.684 1 98.38 319 GLU B N 1
ATOM 7768 C CA . GLU B 1 319 ? 15.594 33.188 6.207 1 98.38 319 GLU B CA 1
ATOM 7769 C C . GLU B 1 319 ? 16.5 31.984 6.008 1 98.38 319 GLU B C 1
ATOM 7771 O O . GLU B 1 319 ? 17.656 32.125 5.645 1 98.38 319 GLU B O 1
ATOM 7776 N N . LEU B 1 320 ? 15.977 30.812 6.293 1 98.38 320 LEU B N 1
ATOM 7777 C CA . LEU B 1 320 ? 16.719 29.578 6.039 1 98.38 320 LEU B CA 1
ATOM 7778 C C . LEU B 1 320 ? 17.156 29.5 4.578 1 98.38 320 LEU B C 1
ATOM 7780 O O . LEU B 1 320 ? 18.312 29.203 4.289 1 98.38 320 LEU B O 1
ATOM 7784 N N . SER B 1 321 ? 16.234 29.75 3.645 1 98.5 321 SER B N 1
ATOM 7785 C CA . SER B 1 321 ? 16.516 29.641 2.219 1 98.5 321 SER B CA 1
ATOM 7786 C C . SER B 1 321 ? 17.578 30.641 1.788 1 98.5 321 SER B C 1
ATOM 7788 O O . SER B 1 321 ? 18.422 30.344 0.943 1 98.5 321 SER B O 1
ATOM 7790 N N . ARG B 1 322 ? 17.516 31.844 2.361 1 98.06 322 ARG B N 1
ATOM 7791 C CA . ARG B 1 322 ? 18.547 32.844 2.082 1 98.06 322 ARG B CA 1
ATOM 7792 C C . ARG B 1 322 ? 19.922 32.344 2.527 1 98.06 322 ARG B C 1
ATOM 7794 O O . ARG B 1 322 ? 20.906 32.5 1.805 1 98.06 322 ARG B O 1
ATOM 7801 N N . GLY B 1 323 ? 19.953 31.844 3.76 1 97.94 323 GLY B N 1
ATOM 7802 C CA . GLY B 1 323 ? 21.203 31.281 4.254 1 97.94 323 GLY B CA 1
ATOM 7803 C C . GLY B 1 323 ? 21.75 30.172 3.367 1 97.94 323 GLY B C 1
ATOM 7804 O O . GLY B 1 323 ? 22.953 30.125 3.098 1 97.94 323 GLY B O 1
ATOM 7805 N N . LEU B 1 324 ? 20.922 29.25 2.898 1 98.25 324 LEU B N 1
ATOM 7806 C CA . LEU B 1 324 ? 21.328 28.188 1.985 1 98.25 324 LEU B CA 1
ATOM 7807 C C . LEU B 1 324 ? 21.859 28.766 0.677 1 98.25 324 LEU B C 1
ATOM 7809 O O . LEU B 1 324 ? 22.875 28.297 0.147 1 98.25 324 LEU B O 1
ATOM 7813 N N . GLY B 1 325 ? 21.125 29.75 0.162 1 97.69 325 GLY B N 1
ATOM 7814 C CA . GLY B 1 325 ? 21.562 30.422 -1.041 1 97.69 325 GLY B CA 1
ATOM 7815 C C . GLY B 1 325 ? 22.953 31.047 -0.899 1 97.69 325 GLY B C 1
ATOM 7816 O O . GLY B 1 325 ? 23.766 30.969 -1.82 1 97.69 325 GLY B O 1
ATOM 7817 N N . TYR B 1 326 ? 23.203 31.672 0.237 1 97.38 326 TYR B N 1
ATOM 7818 C CA . TYR B 1 326 ? 24.516 32.25 0.51 1 97.38 326 TYR B CA 1
ATOM 7819 C C . TYR B 1 326 ? 25.609 31.188 0.466 1 97.38 326 TYR B C 1
ATOM 7821 O O . TYR B 1 326 ? 26.672 31.406 -0.107 1 97.38 326 TYR B O 1
ATOM 7829 N N . LEU B 1 327 ? 25.359 30.047 1.094 1 97.31 327 LEU B N 1
ATOM 7830 C CA . LEU B 1 327 ? 26.328 28.953 1.093 1 97.31 327 LEU B CA 1
ATOM 7831 C C . LEU B 1 327 ? 26.578 28.453 -0.326 1 97.31 327 LEU B C 1
ATOM 7833 O O . LEU B 1 327 ? 27.734 28.188 -0.697 1 97.31 327 LEU B O 1
ATOM 7837 N N . LEU B 1 328 ? 25.531 28.297 -1.099 1 96.38 328 LEU B N 1
ATOM 7838 C CA . LEU B 1 328 ? 25.641 27.812 -2.473 1 96.38 328 LEU B CA 1
ATOM 7839 C C . LEU B 1 328 ? 26.5 28.75 -3.311 1 96.38 328 LEU B C 1
ATOM 7841 O O . LEU B 1 328 ? 27.406 28.297 -4.023 1 96.38 328 LEU B O 1
ATOM 7845 N N . LYS B 1 329 ? 26.312 29.984 -3.162 1 95.94 329 LYS B N 1
ATOM 7846 C CA . LYS B 1 329 ? 26.922 30.969 -4.059 1 95.94 329 LYS B CA 1
ATOM 7847 C C . LYS B 1 329 ? 28.297 31.391 -3.566 1 95.94 329 LYS B C 1
ATOM 7849 O O . LYS B 1 329 ? 29.219 31.547 -4.363 1 95.94 329 LYS B O 1
ATOM 7854 N N . ASN B 1 330 ? 28.484 31.531 -2.299 1 95 330 ASN B N 1
ATOM 7855 C CA . ASN B 1 330 ? 29.688 32.188 -1.782 1 95 330 ASN B CA 1
ATOM 7856 C C . ASN B 1 330 ? 30.672 31.156 -1.21 1 95 330 ASN B C 1
ATOM 7858 O O . ASN B 1 330 ? 31.875 31.422 -1.135 1 95 330 ASN B O 1
ATOM 7862 N N . LYS B 1 331 ? 30.156 30.031 -0.849 1 93.19 331 LYS B N 1
ATOM 7863 C CA . LYS B 1 331 ? 31.047 29.047 -0.25 1 93.19 331 LYS B CA 1
ATOM 7864 C C . LYS B 1 331 ? 31.156 27.812 -1.138 1 93.19 331 LYS B C 1
ATOM 7866 O O . LYS B 1 331 ? 31.875 26.859 -0.804 1 93.19 331 LYS B O 1
ATOM 7871 N N . LYS B 1 332 ? 30.391 27.672 -2.184 1 93 332 LYS B N 1
ATOM 7872 C CA . LYS B 1 332 ? 30.359 26.562 -3.129 1 93 332 LYS B CA 1
ATOM 7873 C C . LYS B 1 332 ? 30.016 25.25 -2.426 1 93 332 LYS B C 1
ATOM 7875 O O . LYS B 1 332 ? 30.578 24.203 -2.742 1 93 332 LYS B O 1
ATOM 7880 N N . TRP B 1 333 ? 29.234 25.453 -1.444 1 95.38 333 TRP B N 1
ATOM 7881 C CA . TRP B 1 333 ? 28.734 24.312 -0.685 1 95.38 333 TRP B CA 1
ATOM 7882 C C . TRP B 1 333 ? 27.625 23.594 -1.443 1 95.38 333 TRP B C 1
ATOM 7884 O O . TRP B 1 333 ? 26.781 24.234 -2.072 1 95.38 333 TRP B O 1
ATOM 7894 N N . ARG B 1 334 ? 27.688 22.266 -1.408 1 95.75 334 ARG B N 1
ATOM 7895 C CA . ARG B 1 334 ? 26.594 21.406 -1.846 1 95.75 334 ARG B CA 1
ATOM 7896 C C . ARG B 1 334 ? 26.297 20.328 -0.808 1 95.75 334 ARG B C 1
ATOM 7898 O O . ARG B 1 334 ? 27.203 19.703 -0.267 1 95.75 334 ARG B O 1
ATOM 7905 N N . PRO B 1 335 ? 25.016 20.141 -0.58 1 97.44 335 PRO B N 1
ATOM 7906 C CA . PRO B 1 335 ? 24.688 19.078 0.376 1 97.44 335 PRO B CA 1
ATOM 7907 C C . PRO B 1 335 ? 25 17.672 -0.161 1 97.44 335 PRO B C 1
ATOM 7909 O O . PRO B 1 335 ? 25.078 17.484 -1.377 1 97.44 335 PRO B O 1
ATOM 7912 N N . ARG B 1 336 ? 25.297 16.766 0.738 1 96.56 336 ARG B N 1
ATOM 7913 C CA . ARG B 1 336 ? 25.5 15.375 0.358 1 96.56 336 ARG B CA 1
ATOM 7914 C C . ARG B 1 336 ? 24.25 14.797 -0.288 1 96.56 336 ARG B C 1
ATOM 7916 O O . ARG B 1 336 ? 24.328 14.102 -1.3 1 96.56 336 ARG B O 1
ATOM 7923 N N . ARG B 1 337 ? 23.094 15.07 0.259 1 97.69 337 ARG B N 1
ATOM 7924 C CA . ARG B 1 337 ? 21.797 14.617 -0.218 1 97.69 337 ARG B CA 1
ATOM 7925 C C . ARG B 1 337 ? 20.969 15.781 -0.745 1 97.69 337 ARG B C 1
ATOM 7927 O O . ARG B 1 337 ? 21.188 16.938 -0.347 1 97.69 337 ARG B O 1
ATOM 7934 N N . THR B 1 338 ? 19.969 15.484 -1.582 1 98 338 THR B N 1
ATOM 7935 C CA . THR B 1 338 ? 19.125 16.5 -2.193 1 98 338 THR B CA 1
ATOM 7936 C C . THR B 1 338 ? 18.219 17.141 -1.152 1 98 338 THR B C 1
ATOM 7938 O O . THR B 1 338 ? 17.609 16.438 -0.335 1 98 338 THR B O 1
ATOM 7941 N N . ILE B 1 339 ? 18.141 18.484 -1.157 1 98.69 339 ILE B N 1
ATOM 7942 C CA . ILE B 1 339 ? 17.234 19.219 -0.298 1 98.69 339 ILE B CA 1
ATOM 7943 C C . ILE B 1 339 ? 16.031 19.719 -1.116 1 98.69 339 ILE B C 1
ATOM 7945 O O . ILE B 1 339 ? 16.203 20.234 -2.225 1 98.69 339 ILE B O 1
ATOM 7949 N N . MET B 1 340 ? 14.875 19.531 -0.618 1 98.75 340 MET B N 1
ATOM 7950 C CA . MET B 1 340 ? 13.68 20.141 -1.179 1 98.75 340 MET B CA 1
ATOM 7951 C C . MET B 1 340 ? 12.977 21.016 -0.142 1 98.75 340 MET B C 1
ATOM 7953 O O . MET B 1 340 ? 12.523 20.531 0.89 1 98.75 340 MET B O 1
ATOM 7957 N N . LEU B 1 341 ? 12.984 22.297 -0.362 1 98.88 341 LEU B N 1
ATOM 7958 C CA . LEU B 1 341 ? 12.125 23.203 0.405 1 98.88 341 LEU B CA 1
ATOM 7959 C C . LEU B 1 341 ? 10.727 23.266 -0.2 1 98.88 341 LEU B C 1
ATOM 7961 O O . LEU B 1 341 ? 10.578 23.359 -1.42 1 98.88 341 LEU B O 1
ATOM 7965 N N . CYS B 1 342 ? 9.766 23.172 0.667 1 98.94 342 CYS B N 1
ATOM 7966 C CA . CYS B 1 342 ? 8.391 23.031 0.193 1 98.94 342 CYS B CA 1
ATOM 7967 C C . CYS B 1 342 ? 7.484 24.078 0.823 1 98.94 342 CYS B C 1
ATOM 7969 O O . CYS B 1 342 ? 7.277 24.078 2.039 1 98.94 342 CYS B O 1
ATOM 7971 N N . SER B 1 343 ? 6.965 24.969 0.045 1 98.88 343 SER B N 1
ATOM 7972 C CA . SER B 1 343 ? 5.902 25.875 0.451 1 98.88 343 SER B CA 1
ATOM 7973 C C . SER B 1 343 ? 4.535 25.375 -0.005 1 98.88 343 SER B C 1
ATOM 7975 O O . SER B 1 343 ? 4.219 25.422 -1.195 1 98.88 343 SER B O 1
ATOM 7977 N N . TRP B 1 344 ? 3.705 24.984 0.911 1 98.75 344 TRP B N 1
ATOM 7978 C CA . TRP B 1 344 ? 2.455 24.297 0.588 1 98.75 344 TRP B CA 1
ATOM 7979 C C . TRP B 1 344 ? 1.314 25.297 0.434 1 98.75 344 TRP B C 1
ATOM 7981 O O . TRP B 1 344 ? 1.229 26.281 1.187 1 98.75 344 TRP B O 1
ATOM 7991 N N . ALA B 1 345 ? 0.425 24.953 -0.453 1 97.25 345 ALA B N 1
ATOM 7992 C CA . ALA B 1 345 ? -0.801 25.719 -0.656 1 97.25 345 ALA B CA 1
ATOM 7993 C C . ALA B 1 345 ? -1.99 25.047 0.022 1 97.25 345 ALA B C 1
ATOM 7995 O O . ALA B 1 345 ? -1.978 23.828 0.247 1 97.25 345 ALA B O 1
ATOM 7996 N N . VAL B 1 346 ? -2.953 25.797 0.427 1 97.75 346 VAL B N 1
ATOM 7997 C CA . VAL B 1 346 ? -4.293 25.344 0.795 1 97.75 346 VAL B CA 1
ATOM 7998 C C . VAL B 1 346 ? -4.207 24.391 1.983 1 97.75 346 VAL B C 1
ATOM 8000 O O . VAL B 1 346 ? -4.883 23.359 2.008 1 97.75 346 VAL B O 1
ATOM 8003 N N . GLU B 1 347 ? -3.311 24.578 2.852 1 97.81 347 GLU B N 1
ATOM 8004 C CA . GLU B 1 347 ? -3.213 23.75 4.051 1 97.81 347 GLU B CA 1
ATOM 8005 C C . GLU B 1 347 ? -4.426 23.938 4.957 1 97.81 347 GLU B C 1
ATOM 8007 O O . GLU B 1 347 ? -4.961 22.984 5.508 1 97.81 347 GLU B O 1
ATOM 8012 N N . GLU B 1 348 ? -4.871 25.156 5.102 1 97.12 348 GLU B N 1
ATOM 8013 C CA . GLU B 1 348 ? -5.906 25.531 6.059 1 97.12 348 GLU B CA 1
ATOM 8014 C C . GLU B 1 348 ? -7.23 24.844 5.738 1 97.12 348 GLU B C 1
ATOM 8016 O O . GLU B 1 348 ? -8.086 24.688 6.613 1 97.12 348 GLU B O 1
ATOM 8021 N N . TYR B 1 349 ? -7.371 24.453 4.523 1 96.88 349 TYR B N 1
ATOM 8022 C CA . TYR B 1 349 ? -8.609 23.797 4.105 1 96.88 349 TYR B CA 1
ATOM 8023 C C . TYR B 1 349 ? -8.57 22.297 4.406 1 96.88 349 TYR B C 1
ATOM 8025 O O . TYR B 1 349 ? -9.531 21.578 4.137 1 96.88 349 TYR B O 1
ATOM 8033 N N . GLY B 1 350 ? -7.512 21.844 4.961 1 95.12 350 GLY B N 1
ATOM 8034 C CA . GLY B 1 350 ? -7.406 20.422 5.281 1 95.12 350 GLY B CA 1
ATOM 8035 C C . GLY B 1 350 ? -6.145 19.781 4.738 1 95.12 350 GLY B C 1
ATOM 8036 O O . GLY B 1 350 ? -6.184 18.656 4.23 1 95.12 350 GLY B O 1
ATOM 8037 N N . LEU B 1 351 ? -5.059 20.484 4.73 1 96.69 351 LEU B N 1
ATOM 8038 C CA . LEU B 1 351 ? -3.744 20 4.34 1 96.69 351 LEU B CA 1
ATOM 8039 C C . LEU B 1 351 ? -3.725 19.609 2.865 1 96.69 351 LEU B C 1
ATOM 8041 O O . LEU B 1 351 ? -3.082 18.625 2.486 1 96.69 351 LEU B O 1
ATOM 8045 N N . ILE B 1 352 ? -4.398 20.281 2.064 1 97.88 352 ILE B N 1
ATOM 8046 C CA . ILE B 1 352 ? -4.688 19.828 0.708 1 97.88 352 ILE B CA 1
ATOM 8047 C C . ILE B 1 352 ? -3.414 19.875 -0.135 1 97.88 352 ILE B C 1
ATOM 8049 O O . ILE B 1 352 ? -3.074 18.906 -0.82 1 97.88 352 ILE B O 1
ATOM 8053 N N . GLY B 1 353 ? -2.676 20.969 -0.074 1 98.19 353 GLY B N 1
ATOM 8054 C CA . GLY B 1 353 ? -1.516 21.141 -0.933 1 98.19 353 GLY B CA 1
ATOM 8055 C C . GLY B 1 353 ? -0.467 20.062 -0.745 1 98.19 353 GLY B C 1
ATOM 8056 O O . GLY B 1 353 ? -0.02 19.453 -1.717 1 98.19 353 GLY B O 1
ATOM 8057 N N . SER B 1 354 ? -0.057 19.844 0.504 1 98.44 354 SER B N 1
ATOM 8058 C CA . SER B 1 354 ? 0.952 18.828 0.786 1 98.44 354 SER B CA 1
ATOM 8059 C C . SER B 1 354 ? 0.432 17.438 0.473 1 98.44 354 SER B C 1
ATOM 8061 O O . SER B 1 354 ? 1.152 16.609 -0.095 1 98.44 354 SER B O 1
ATOM 8063 N N . ALA B 1 355 ? -0.846 17.141 0.801 1 97.88 355 ALA B N 1
ATOM 8064 C CA . ALA B 1 355 ? -1.435 15.836 0.549 1 97.88 355 ALA B CA 1
ATOM 8065 C C . ALA B 1 355 ? -1.461 15.523 -0.945 1 97.88 355 ALA B C 1
ATOM 8067 O O . ALA B 1 355 ? -1.136 14.406 -1.358 1 97.88 355 ALA B O 1
ATOM 8068 N N . GLU B 1 356 ? -1.874 16.516 -1.741 1 98.56 356 GLU B N 1
ATOM 8069 C CA . GLU B 1 356 ? -1.895 16.344 -3.189 1 98.56 356 GLU B CA 1
ATOM 8070 C C . GLU B 1 356 ? -0.502 16.016 -3.725 1 98.56 356 GLU B C 1
ATOM 8072 O O . GLU B 1 356 ? -0.352 15.164 -4.605 1 98.56 356 GLU B O 1
ATOM 8077 N N . TRP B 1 357 ? 0.461 16.719 -3.229 1 98.75 357 TRP B N 1
ATOM 8078 C CA . TRP B 1 357 ? 1.828 16.531 -3.701 1 98.75 357 TRP B CA 1
ATOM 8079 C C . TRP B 1 357 ? 2.35 15.148 -3.305 1 98.75 357 TRP B C 1
ATOM 8081 O O . TRP B 1 357 ? 3.055 14.5 -4.078 1 98.75 357 TRP B O 1
ATOM 8091 N N . VAL B 1 358 ? 2.033 14.688 -2.111 1 98.38 358 VAL B N 1
ATOM 8092 C CA . VAL B 1 358 ? 2.42 13.352 -1.683 1 98.38 358 VAL B CA 1
ATOM 8093 C C . VAL B 1 358 ? 1.722 12.305 -2.555 1 98.38 358 VAL B C 1
ATOM 8095 O O . VAL B 1 358 ? 2.342 11.328 -2.979 1 98.38 358 VAL B O 1
ATOM 8098 N N . ASN B 1 359 ? 0.394 12.477 -2.824 1 97.44 359 ASN B N 1
ATOM 8099 C CA . ASN B 1 359 ? -0.33 11.562 -3.695 1 97.44 359 ASN B CA 1
ATOM 8100 C C . ASN B 1 359 ? 0.314 11.477 -5.078 1 97.44 359 ASN B C 1
ATOM 8102 O O . ASN B 1 359 ? 0.413 10.391 -5.652 1 97.44 359 ASN B O 1
ATOM 8106 N N . GLU B 1 360 ? 0.725 12.617 -5.535 1 98.12 360 GLU B N 1
ATOM 8107 C CA . GLU B 1 360 ? 1.332 12.68 -6.859 1 98.12 360 GLU B CA 1
ATOM 8108 C C . GLU B 1 360 ? 2.699 12 -6.875 1 98.12 360 GLU B C 1
ATOM 8110 O O . GLU B 1 360 ? 3.078 11.375 -7.867 1 98.12 360 GLU B O 1
ATOM 8115 N N . ASN B 1 361 ? 3.457 12.109 -5.793 1 98.12 361 ASN B N 1
ATOM 8116 C CA . ASN B 1 361 ? 4.855 11.695 -5.773 1 98.12 361 ASN B CA 1
ATOM 8117 C C . ASN B 1 361 ? 5.086 10.547 -4.805 1 98.12 361 ASN B C 1
ATOM 8119 O O . ASN B 1 361 ? 6.199 10.359 -4.309 1 98.12 361 ASN B O 1
ATOM 8123 N N . GLU B 1 362 ? 4.09 9.805 -4.492 1 96.81 362 GLU B N 1
ATOM 8124 C CA . GLU B 1 362 ? 4.129 8.781 -3.453 1 96.81 362 GLU B CA 1
ATOM 8125 C C . GLU B 1 362 ? 5.254 7.781 -3.705 1 96.81 362 GLU B C 1
ATOM 8127 O O . GLU B 1 362 ? 6.004 7.441 -2.789 1 96.81 362 GLU B O 1
ATOM 8132 N N . LYS B 1 363 ? 5.406 7.312 -4.895 1 96.56 363 LYS B N 1
ATOM 8133 C CA . LYS B 1 363 ? 6.371 6.262 -5.207 1 96.56 363 LYS B CA 1
ATOM 8134 C C . LYS B 1 363 ? 7.805 6.773 -5.078 1 96.56 363 LYS B C 1
ATOM 8136 O O . LYS B 1 363 ? 8.656 6.105 -4.492 1 96.56 363 LYS B O 1
ATOM 8141 N N . MET B 1 364 ? 8.055 7.949 -5.605 1 96.5 364 MET B N 1
ATOM 8142 C CA . MET B 1 364 ? 9.375 8.562 -5.48 1 96.5 364 MET B CA 1
ATOM 8143 C C . MET B 1 364 ? 9.719 8.82 -4.016 1 96.5 364 MET B C 1
ATOM 8145 O O . MET B 1 364 ? 10.828 8.523 -3.572 1 96.5 364 MET B O 1
ATOM 8149 N N . LEU B 1 365 ? 8.75 9.312 -3.268 1 97.75 365 LEU B N 1
ATOM 8150 C CA . LEU B 1 365 ? 8.969 9.641 -1.864 1 97.75 365 LEU B CA 1
ATOM 8151 C C . LEU B 1 365 ? 9.227 8.383 -1.044 1 97.75 365 LEU B C 1
ATOM 8153 O O . LEU B 1 365 ? 10.141 8.352 -0.214 1 97.75 365 LEU B O 1
ATOM 8157 N N . THR B 1 366 ? 8.469 7.375 -1.27 1 96.19 366 THR B N 1
ATOM 8158 C CA . THR B 1 366 ? 8.625 6.125 -0.533 1 96.19 366 THR B CA 1
ATOM 8159 C C . THR B 1 366 ? 10.023 5.543 -0.752 1 96.19 366 THR B C 1
ATOM 8161 O O . THR B 1 366 ? 10.633 5.016 0.178 1 96.19 366 THR B O 1
ATOM 8164 N N . ASP B 1 367 ? 10.508 5.668 -1.905 1 96.25 367 ASP B N 1
ATOM 8165 C CA . ASP B 1 367 ? 11.797 5.07 -2.254 1 96.25 367 ASP B CA 1
ATOM 8166 C C . ASP B 1 367 ? 12.953 5.961 -1.805 1 96.25 367 ASP B C 1
ATOM 8168 O O . ASP B 1 367 ? 14.008 5.465 -1.399 1 96.25 367 ASP B O 1
ATOM 8172 N N . ARG B 1 368 ? 12.734 7.344 -1.834 1 97.5 368 ARG B N 1
ATOM 8173 C CA . ARG B 1 368 ? 13.914 8.203 -1.848 1 97.5 368 ARG B CA 1
ATOM 8174 C C . ARG B 1 368 ? 13.93 9.141 -0.644 1 97.5 368 ARG B C 1
ATOM 8176 O O . ARG B 1 368 ? 14.977 9.664 -0.267 1 97.5 368 ARG B O 1
ATOM 8183 N N . ALA B 1 369 ? 12.797 9.453 -0.044 1 98.5 369 ALA B N 1
ATOM 8184 C CA . ALA B 1 369 ? 12.734 10.453 1.018 1 98.5 369 ALA B CA 1
ATOM 8185 C C . ALA B 1 369 ? 13.375 9.93 2.301 1 98.5 369 ALA B C 1
ATOM 8187 O O . ALA B 1 369 ? 13.156 8.773 2.684 1 98.5 369 ALA B O 1
ATOM 8188 N N . VAL B 1 370 ? 14.195 10.82 2.928 1 98.38 370 VAL B N 1
ATOM 8189 C CA . VAL B 1 370 ? 14.945 10.469 4.129 1 98.38 370 VAL B CA 1
ATOM 8190 C C . VAL B 1 370 ? 14.211 10.977 5.367 1 98.38 370 VAL B C 1
ATOM 8192 O O . VAL B 1 370 ? 14.125 10.281 6.379 1 98.38 370 VAL B O 1
ATOM 8195 N N . ALA B 1 371 ? 13.695 12.156 5.312 1 98.75 371 ALA B N 1
ATOM 8196 C CA . ALA B 1 371 ? 12.984 12.789 6.418 1 98.75 371 ALA B CA 1
ATOM 8197 C C . ALA B 1 371 ? 12.227 14.031 5.949 1 98.75 371 ALA B C 1
ATOM 8199 O O . ALA B 1 371 ? 12.539 14.594 4.895 1 98.75 371 ALA B O 1
ATOM 8200 N N . TYR B 1 372 ? 11.242 14.383 6.68 1 98.81 372 TYR B N 1
ATOM 8201 C CA . TYR B 1 372 ? 10.484 15.617 6.48 1 98.81 372 TYR B CA 1
ATOM 8202 C C . TYR B 1 372 ? 10.477 16.469 7.746 1 98.81 372 TYR B C 1
ATOM 8204 O O . TYR B 1 372 ? 10.016 16.016 8.797 1 98.81 372 TYR B O 1
ATOM 8212 N N . ILE B 1 373 ? 10.992 17.656 7.668 1 98.81 373 ILE B N 1
ATOM 8213 C CA . ILE B 1 373 ? 10.984 18.625 8.766 1 98.81 373 ILE B CA 1
ATOM 8214 C C . ILE B 1 373 ? 9.891 19.656 8.523 1 98.81 373 ILE B C 1
ATOM 8216 O O . ILE B 1 373 ? 9.953 20.422 7.559 1 98.81 373 ILE B O 1
ATOM 8220 N N . ASN B 1 374 ? 8.969 19.703 9.445 1 98.62 374 ASN B N 1
ATOM 8221 C CA . ASN B 1 374 ? 7.801 20.562 9.32 1 98.62 374 ASN B CA 1
ATOM 8222 C C . ASN B 1 374 ? 7.887 21.766 10.25 1 98.62 374 ASN B C 1
ATOM 8224 O O . ASN B 1 374 ? 8.312 21.641 11.398 1 98.62 374 ASN B O 1
ATOM 8228 N N . ILE B 1 375 ? 7.594 22.922 9.703 1 97.69 375 ILE B N 1
ATOM 8229 C CA . ILE B 1 375 ? 7.402 24.125 10.508 1 97.69 375 ILE B CA 1
ATOM 8230 C C . ILE B 1 375 ? 6.062 24.766 10.156 1 97.69 375 ILE B C 1
ATOM 8232 O O . ILE B 1 375 ? 5.859 25.203 9.023 1 97.69 375 ILE B O 1
ATOM 8236 N N . ASP B 1 376 ? 5.156 24.719 11.039 1 95.62 376 ASP B N 1
ATOM 8237 C CA . ASP B 1 376 ? 3.832 25.312 10.852 1 95.62 376 ASP B CA 1
ATOM 8238 C C . ASP B 1 376 ? 3.754 26.703 11.477 1 95.62 376 ASP B C 1
ATOM 8240 O O . ASP B 1 376 ? 4.289 27.656 10.922 1 95.62 376 ASP B O 1
ATOM 8244 N N . SER B 1 377 ? 3.164 26.797 12.711 1 94 377 SER B N 1
ATOM 8245 C CA . SER B 1 377 ? 3.291 28.016 13.516 1 94 377 SER B CA 1
ATOM 8246 C C . SER B 1 377 ? 4.652 28.078 14.195 1 94 377 SER B C 1
ATOM 8248 O O . SER B 1 377 ? 4.77 27.812 15.391 1 94 377 SER B O 1
ATOM 8250 N N . GLY B 1 378 ? 5.676 28.531 13.406 1 94.69 378 GLY B N 1
ATOM 8251 C CA . GLY B 1 378 ? 7.055 28.484 13.859 1 94.69 378 GLY B CA 1
ATOM 8252 C C . GLY B 1 378 ? 7.281 29.234 15.164 1 94.69 378 GLY B C 1
ATOM 8253 O O . GLY B 1 378 ? 8.078 28.797 16 1 94.69 378 GLY B O 1
ATOM 8254 N N . VAL B 1 379 ? 6.605 30.344 15.289 1 95.88 379 VAL B N 1
ATOM 8255 C CA . VAL B 1 379 ? 6.734 31.141 16.5 1 95.88 379 VAL B CA 1
ATOM 8256 C C . VAL B 1 379 ? 5.355 31.594 16.969 1 95.88 379 VAL B C 1
ATOM 8258 O O . VAL B 1 379 ? 4.883 32.656 16.609 1 95.88 379 VAL B O 1
ATOM 8261 N N . ALA B 1 380 ? 4.832 30.812 17.875 1 93.38 380 ALA B N 1
ATOM 8262 C CA . ALA B 1 380 ? 3.529 31.125 18.469 1 93.38 380 ALA B CA 1
ATOM 8263 C C . ALA B 1 380 ? 3.688 31.812 19.812 1 93.38 380 ALA B C 1
ATOM 8265 O O . ALA B 1 380 ? 2.697 32.156 20.469 1 93.38 380 ALA B O 1
ATOM 8266 N N . GLY B 1 381 ? 4.906 31.969 20.25 1 90.31 381 GLY B N 1
ATOM 8267 C CA . GLY B 1 381 ? 5.301 32.625 21.484 1 90.31 381 GLY B CA 1
ATOM 8268 C C . GLY B 1 381 ? 6.809 32.688 21.672 1 90.31 381 GLY B C 1
ATOM 8269 O O . GLY B 1 381 ? 7.562 32.281 20.781 1 90.31 381 GLY B O 1
ATOM 8270 N N . ASN B 1 382 ? 7.219 33.219 22.797 1 90.69 382 ASN B N 1
ATOM 8271 C CA . ASN B 1 382 ? 8.656 33.375 23 1 90.69 382 ASN B CA 1
ATOM 8272 C C . ASN B 1 382 ? 9.125 32.688 24.281 1 90.69 382 ASN B C 1
ATOM 8274 O O . ASN B 1 382 ? 10.195 33 24.797 1 90.69 382 ASN B O 1
ATOM 8278 N N . TYR B 1 383 ? 8.328 31.734 24.703 1 91.62 383 TYR B N 1
ATOM 8279 C CA . TYR B 1 383 ? 8.656 31.094 25.953 1 91.62 383 TYR B CA 1
ATOM 8280 C C . TYR B 1 383 ? 9.711 30 25.75 1 91.62 383 TYR B C 1
ATOM 8282 O O . TYR B 1 383 ? 10.781 30.047 26.375 1 91.62 383 TYR B O 1
ATOM 8290 N N . SER B 1 384 ? 9.344 29.078 24.891 1 93.88 384 SER B N 1
ATOM 8291 C CA . SER B 1 384 ? 10.312 28 24.719 1 93.88 384 SER B CA 1
ATOM 8292 C C . SER B 1 384 ? 10.055 27.25 23.422 1 93.88 384 SER B C 1
ATOM 8294 O O . SER B 1 384 ? 8.938 27.234 22.906 1 93.88 384 SER B O 1
ATOM 8296 N N . PHE B 1 385 ? 11.164 26.594 22.984 1 95.06 385 PHE B N 1
ATOM 8297 C CA . PHE B 1 385 ? 11.109 25.641 21.891 1 95.06 385 PHE B CA 1
ATOM 8298 C C . PHE B 1 385 ? 10.391 24.359 22.312 1 95.06 385 PHE B C 1
ATOM 8300 O O . PHE B 1 385 ? 10.453 23.969 23.469 1 95.06 385 PHE B O 1
ATOM 8307 N N . ASN B 1 386 ? 9.695 23.812 21.391 1 94.06 386 ASN B N 1
ATOM 8308 C CA . ASN B 1 386 ? 9.094 22.484 21.547 1 94.06 386 ASN B CA 1
ATOM 8309 C C . ASN B 1 386 ? 9.07 21.734 20.234 1 94.06 386 ASN B C 1
ATOM 8311 O O . ASN B 1 386 ? 9.086 22.328 19.156 1 94.06 386 ASN B O 1
ATOM 8315 N N . ALA B 1 387 ? 9.094 20.391 20.344 1 95.75 387 ALA B N 1
ATOM 8316 C CA . ALA B 1 387 ? 9.086 19.578 19.125 1 95.75 387 ALA B CA 1
ATOM 8317 C C . ALA B 1 387 ? 8.359 18.266 19.344 1 95.75 387 ALA B C 1
ATOM 8319 O O . ALA B 1 387 ? 8.273 17.781 20.484 1 95.75 387 ALA B O 1
ATOM 8320 N N . ALA B 1 388 ? 7.793 17.766 18.297 1 94.81 388 ALA B N 1
ATOM 8321 C CA . ALA B 1 388 ? 7.203 16.438 18.203 1 94.81 388 ALA B CA 1
ATOM 8322 C C . ALA B 1 388 ? 7.676 15.711 16.953 1 94.81 388 ALA B C 1
ATOM 8324 O O . ALA B 1 388 ? 8.047 16.359 15.961 1 94.81 388 ALA B O 1
ATOM 8325 N N . GLY B 1 389 ? 7.754 14.445 16.984 1 96.12 389 GLY B N 1
ATOM 8326 C CA . GLY B 1 389 ? 8.211 13.688 15.828 1 96.12 389 GLY B CA 1
ATOM 8327 C C . GLY B 1 389 ? 8.289 12.195 16.094 1 96.12 389 GLY B C 1
ATOM 8328 O O . GLY B 1 389 ? 7.891 11.727 17.156 1 96.12 389 GLY B O 1
ATOM 8329 N N . ASN B 1 390 ? 8.672 11.469 15.047 1 96.69 390 ASN B N 1
ATOM 8330 C CA . ASN B 1 390 ? 9 10.062 15.25 1 96.69 390 ASN B CA 1
ATOM 8331 C C . ASN B 1 390 ? 10.172 9.883 16.203 1 96.69 390 ASN B C 1
ATOM 8333 O O . ASN B 1 390 ? 11.141 10.648 16.156 1 96.69 390 ASN B O 1
ATOM 8337 N N . PRO B 1 391 ? 10.102 8.859 17.016 1 95.75 391 PRO B N 1
ATOM 8338 C CA . PRO B 1 391 ? 11.188 8.648 17.984 1 95.75 391 PRO B CA 1
ATOM 8339 C C . PRO B 1 391 ? 12.555 8.531 17.312 1 95.75 391 PRO B C 1
ATOM 8341 O O . PRO B 1 391 ? 13.57 8.898 17.906 1 95.75 391 PRO B O 1
ATOM 8344 N N . LEU B 1 392 ? 12.578 8.086 16.109 1 96.56 392 LEU B N 1
ATOM 8345 C CA . LEU B 1 392 ? 13.797 7.93 15.328 1 96.56 392 LEU B CA 1
ATOM 8346 C C . LEU B 1 392 ? 14.57 9.242 15.25 1 96.56 392 LEU B C 1
ATOM 8348 O O . LEU B 1 392 ? 15.797 9.242 15.148 1 96.56 392 LEU B O 1
ATOM 8352 N N . LEU B 1 393 ? 13.891 10.43 15.352 1 97.94 393 LEU B N 1
ATOM 8353 C CA . LEU B 1 393 ? 14.484 11.734 15.125 1 97.94 393 LEU B CA 1
ATOM 8354 C C . LEU B 1 393 ? 14.758 12.445 16.453 1 97.94 393 LEU B C 1
ATOM 8356 O O . LEU B 1 393 ? 15.305 13.555 16.469 1 97.94 393 LEU B O 1
ATOM 8360 N N . GLN B 1 394 ? 14.414 11.867 17.578 1 96.88 394 GLN B N 1
ATOM 8361 C CA . GLN B 1 394 ? 14.469 12.516 18.891 1 96.88 394 GLN B CA 1
ATOM 8362 C C . GLN B 1 394 ? 15.891 12.938 19.234 1 96.88 394 GLN B C 1
ATOM 8364 O O . GLN B 1 394 ? 16.125 14.078 19.625 1 96.88 394 GLN B O 1
ATOM 8369 N N . GLU B 1 395 ? 16.828 12.031 19.125 1 95.94 395 GLU B N 1
ATOM 8370 C CA . GLU B 1 395 ? 18.219 12.328 19.484 1 95.94 395 GLU B CA 1
ATOM 8371 C C . GLU B 1 395 ? 18.797 13.438 18.609 1 95.94 395 GLU B C 1
ATOM 8373 O O . GLU B 1 395 ? 19.547 14.281 19.078 1 95.94 395 GLU B O 1
ATOM 8378 N N . MET B 1 396 ? 18.469 13.367 17.375 1 97.5 396 MET B N 1
ATOM 8379 C CA . MET B 1 396 ? 18.922 14.43 16.484 1 97.5 396 MET B CA 1
ATOM 8380 C C . MET B 1 396 ? 18.375 15.781 16.938 1 97.5 396 MET B C 1
ATOM 8382 O O . MET B 1 396 ? 19.125 16.766 16.953 1 97.5 396 MET B O 1
ATOM 8386 N N . ALA B 1 397 ? 17.109 15.852 17.297 1 98.06 397 ALA B N 1
ATOM 8387 C CA . ALA B 1 397 ? 16.516 17.094 17.766 1 98.06 397 ALA B CA 1
ATOM 8388 C C . ALA B 1 397 ? 17.234 17.609 19.016 1 98.06 397 ALA B C 1
ATOM 8390 O O . ALA B 1 397 ? 17.516 18.812 19.125 1 98.06 397 ALA B O 1
ATOM 8391 N N . PHE B 1 398 ? 17.547 16.719 19.906 1 97.38 398 PHE B N 1
ATOM 8392 C CA . PHE B 1 398 ? 18.25 17.078 21.141 1 97.38 398 PHE B CA 1
ATOM 8393 C C . PHE B 1 398 ? 19.641 17.609 20.828 1 97.38 398 PHE B C 1
ATOM 8395 O O . PHE B 1 398 ? 20.031 18.688 21.297 1 97.38 398 PHE B O 1
ATOM 8402 N N . ASN B 1 399 ? 20.328 16.891 20.047 1 97.5 399 ASN B N 1
ATOM 8403 C CA . ASN B 1 399 ? 21.719 17.25 19.75 1 97.5 399 ASN B CA 1
ATOM 8404 C C . ASN B 1 399 ? 21.812 18.594 19.016 1 97.5 399 ASN B C 1
ATOM 8406 O O . ASN B 1 399 ? 22.656 19.422 19.359 1 97.5 399 ASN B O 1
ATOM 8410 N N . GLU B 1 400 ? 20.938 18.781 18.094 1 98.19 400 GLU B N 1
ATOM 8411 C CA . GLU B 1 400 ? 21.031 19.984 17.281 1 98.19 400 GLU B CA 1
ATOM 8412 C C . GLU B 1 400 ? 20.594 21.219 18.062 1 98.19 400 GLU B C 1
ATOM 8414 O O . GLU B 1 400 ? 21.125 22.312 17.875 1 98.19 400 GLU B O 1
ATOM 8419 N N . THR B 1 401 ? 19.641 21.094 18.938 1 98.06 401 THR B N 1
ATOM 8420 C CA . THR B 1 401 ? 19.172 22.219 19.734 1 98.06 401 THR B CA 1
ATOM 8421 C C . THR B 1 401 ? 20.188 22.594 20.812 1 98.06 401 THR B C 1
ATOM 8423 O O . THR B 1 401 ? 20.172 23.703 21.344 1 98.06 401 THR B O 1
ATOM 8426 N N . ARG B 1 402 ? 21.094 21.688 21.172 1 97.62 402 ARG B N 1
ATOM 8427 C CA . ARG B 1 402 ? 22.188 22 22.094 1 97.62 402 ARG B CA 1
ATOM 8428 C C . ARG B 1 402 ? 23.156 23 21.469 1 97.62 402 ARG B C 1
ATOM 8430 O O . ARG B 1 402 ? 23.875 23.703 22.188 1 97.62 402 ARG B O 1
ATOM 8437 N N . LEU B 1 403 ? 23.141 23.047 20.188 1 97.12 403 LEU B N 1
ATOM 8438 C CA . LEU B 1 403 ? 24.156 23.828 19.469 1 97.12 403 LEU B CA 1
ATOM 8439 C C . LEU B 1 403 ? 23.641 25.234 19.188 1 97.12 403 LEU B C 1
ATOM 8441 O O . LEU B 1 403 ? 24.375 26.062 18.625 1 97.12 403 LEU B O 1
ATOM 8445 N N . VAL B 1 404 ? 22.438 25.547 19.578 1 97.25 404 VAL B N 1
ATOM 8446 C CA . VAL B 1 404 ? 21.844 26.844 19.297 1 97.25 404 VAL B CA 1
ATOM 8447 C C . VAL B 1 404 ? 21.531 27.562 20.609 1 97.25 404 VAL B C 1
ATOM 8449 O O . VAL B 1 404 ? 21 26.953 21.547 1 97.25 404 VAL B O 1
ATOM 8452 N N . ARG B 1 405 ? 21.828 28.812 20.594 1 95.5 405 ARG B N 1
ATOM 8453 C CA . ARG B 1 405 ? 21.547 29.641 21.766 1 95.5 405 ARG B CA 1
ATOM 8454 C C . ARG B 1 405 ? 20.109 30.141 21.75 1 95.5 405 ARG B C 1
ATOM 8456 O O . ARG B 1 405 ? 19.609 30.547 20.703 1 95.5 405 ARG B O 1
ATOM 8463 N N . ASP B 1 406 ? 19.469 30.094 22.906 1 94.06 406 ASP B N 1
ATOM 8464 C CA . ASP B 1 406 ? 18.188 30.766 23.078 1 94.06 406 ASP B CA 1
ATOM 8465 C C . ASP B 1 406 ? 18.375 32.25 23.312 1 94.06 406 ASP B C 1
ATOM 8467 O O . ASP B 1 406 ? 18.797 32.688 24.406 1 94.06 406 ASP B O 1
ATOM 8471 N N . TYR B 1 407 ? 17.953 33.031 22.422 1 90.06 407 TYR B N 1
ATOM 8472 C CA . TYR B 1 407 ? 18.266 34.438 22.469 1 90.06 407 TYR B CA 1
ATOM 8473 C C . TYR B 1 407 ? 17.375 35.156 23.484 1 90.06 407 TYR B C 1
ATOM 8475 O O . TYR B 1 407 ? 17.641 36.312 23.875 1 90.06 407 TYR B O 1
ATOM 8483 N N . ASN B 1 408 ? 16.328 34.469 23.922 1 89.38 408 ASN B N 1
ATOM 8484 C CA . ASN B 1 408 ? 15.492 35.062 24.953 1 89.38 408 ASN B CA 1
ATOM 8485 C C . ASN B 1 408 ? 16.094 34.875 26.344 1 89.38 408 ASN B C 1
ATOM 8487 O O . ASN B 1 408 ? 15.781 35.625 27.281 1 89.38 408 ASN B O 1
ATOM 8491 N N . THR B 1 409 ? 16.906 33.75 26.406 1 83.62 409 THR B N 1
ATOM 8492 C CA . THR B 1 409 ? 17.641 33.5 27.641 1 83.62 409 THR B CA 1
ATOM 8493 C C . THR B 1 409 ? 19.141 33.469 27.375 1 83.62 409 THR B C 1
ATOM 8495 O O . THR B 1 409 ? 19.734 32.438 27.156 1 83.62 409 THR B O 1
ATOM 8498 N N . ARG B 1 410 ? 19.906 34.406 27.016 1 78.81 410 ARG B N 1
ATOM 8499 C CA . ARG B 1 410 ? 21.25 34.594 26.5 1 78.81 410 ARG B CA 1
ATOM 8500 C C . ARG B 1 410 ? 22.234 33.625 27.094 1 78.81 410 ARG B C 1
ATOM 8502 O O . ARG B 1 410 ? 23.281 33.312 26.5 1 78.81 410 ARG B O 1
ATOM 8509 N N . SER B 1 411 ? 21.844 32.969 28.078 1 82.81 411 SER B N 1
ATOM 8510 C CA . SER B 1 411 ? 22.859 32.188 28.75 1 82.81 411 SER B CA 1
ATOM 8511 C C . SER B 1 411 ? 22.625 30.703 28.562 1 82.81 411 SER B C 1
ATOM 8513 O O . SER B 1 411 ? 23.453 29.875 28.969 1 82.81 411 SER B O 1
ATOM 8515 N N . MET B 1 412 ? 21.625 30.391 27.812 1 93 412 MET B N 1
ATOM 8516 C CA . MET B 1 412 ? 21.312 28.953 27.766 1 93 412 MET B CA 1
ATOM 8517 C C . MET B 1 412 ? 21.141 28.5 26.328 1 93 412 MET B C 1
ATOM 8519 O O . MET B 1 412 ? 20.859 29.297 25.438 1 93 412 MET B O 1
ATOM 8523 N N . SER B 1 413 ? 21.406 27.172 26.141 1 96.25 413 SER B N 1
ATOM 8524 C CA . SER B 1 413 ? 21.047 26.578 24.859 1 96.25 413 SER B CA 1
ATOM 8525 C C . SER B 1 413 ? 19.547 26.391 24.719 1 96.25 413 SER B C 1
ATOM 8527 O O . SER B 1 413 ? 18.828 26.375 25.734 1 96.25 413 SER B O 1
ATOM 8529 N N . VAL B 1 414 ? 19.094 26.297 23.5 1 97.56 414 VAL B N 1
ATOM 8530 C CA . VAL B 1 414 ? 17.688 26.016 23.266 1 97.56 414 VAL B CA 1
ATOM 8531 C C . VAL B 1 414 ? 17.281 24.719 23.953 1 97.56 414 VAL B C 1
ATOM 8533 O O . VAL B 1 414 ? 16.203 24.625 24.547 1 97.56 414 VAL B O 1
ATOM 8536 N N . TYR B 1 415 ? 18.172 23.688 23.938 1 97.31 415 TYR B N 1
ATOM 8537 C CA . TYR B 1 415 ? 17.922 22.406 24.578 1 97.31 415 TYR B CA 1
ATOM 8538 C C . TYR B 1 415 ? 17.703 22.594 26.078 1 97.31 415 TYR B C 1
ATOM 8540 O O . TYR B 1 415 ? 16.75 22.047 26.656 1 97.31 415 TYR B O 1
ATOM 8548 N N . ASP B 1 416 ? 18.562 23.312 26.688 1 95.94 416 ASP B N 1
ATOM 8549 C CA . ASP B 1 416 ? 18.469 23.516 28.125 1 95.94 416 ASP B CA 1
ATOM 8550 C C . ASP B 1 416 ? 17.188 24.25 28.5 1 95.94 416 ASP B C 1
ATOM 8552 O O . ASP B 1 416 ? 16.5 23.891 29.469 1 95.94 416 ASP B O 1
ATOM 8556 N N . LYS B 1 417 ? 16.891 25.297 27.75 1 95.69 417 LYS B N 1
ATOM 8557 C CA . LYS B 1 417 ? 15.656 26.031 28 1 95.69 417 LYS B CA 1
ATOM 8558 C C . LYS B 1 417 ? 14.438 25.125 27.781 1 95.69 417 LYS B C 1
ATOM 8560 O O . LYS B 1 417 ? 13.484 25.172 28.562 1 95.69 417 LYS B O 1
ATOM 8565 N N . TRP B 1 418 ? 14.508 24.375 26.688 1 95.81 418 TRP B N 1
ATOM 8566 C CA . TRP B 1 418 ? 13.445 23.422 26.375 1 95.81 418 TRP B CA 1
ATOM 8567 C C . TRP B 1 418 ? 13.258 22.422 27.516 1 95.81 418 TRP B C 1
ATOM 8569 O O . TRP B 1 418 ? 12.133 22.172 27.953 1 95.81 418 TRP B O 1
ATOM 8579 N N . SER B 1 419 ? 14.281 21.859 28.047 1 94.75 419 SER B N 1
ATOM 8580 C CA . SER B 1 419 ? 14.258 20.875 29.125 1 94.75 419 SER B CA 1
ATOM 8581 C C . SER B 1 419 ? 13.664 21.469 30.406 1 94.75 419 SER B C 1
ATOM 8583 O O . SER B 1 419 ? 12.953 20.781 31.141 1 94.75 419 SER B O 1
ATOM 8585 N N . MET B 1 420 ? 13.961 22.625 30.641 1 92.56 420 MET B N 1
ATOM 8586 C CA . MET B 1 420 ? 13.461 23.297 31.844 1 92.56 420 MET B CA 1
ATOM 8587 C C . MET B 1 420 ? 11.984 23.625 31.688 1 92.56 420 MET B C 1
ATOM 8589 O O . MET B 1 420 ? 11.219 23.516 32.656 1 92.56 420 MET B O 1
ATOM 8593 N N . SER B 1 421 ? 11.602 24.078 30.547 1 92.81 421 SER B N 1
ATOM 8594 C CA . SER B 1 421 ? 10.25 24.578 30.312 1 92.81 421 SER B CA 1
ATOM 8595 C C . SER B 1 421 ? 9.25 23.438 30.156 1 92.81 421 SER B C 1
ATOM 8597 O O . SER B 1 421 ? 8.109 23.531 30.625 1 92.81 421 SER B O 1
ATOM 8599 N N . TYR B 1 422 ? 9.688 22.438 29.406 1 92.12 422 TYR B N 1
ATOM 8600 C CA . TYR B 1 422 ? 8.844 21.281 29.141 1 92.12 422 TYR B CA 1
ATOM 8601 C C . TYR B 1 422 ? 9.586 19.984 29.453 1 92.12 422 TYR B C 1
ATOM 8603 O O . TYR B 1 422 ? 9.938 19.219 28.547 1 92.12 422 TYR B O 1
ATOM 8611 N N . PRO B 1 423 ? 9.727 19.656 30.656 1 92.12 423 PRO B N 1
ATOM 8612 C CA . PRO B 1 423 ? 10.453 18.438 31.031 1 92.12 423 PRO B CA 1
ATOM 8613 C C . PRO B 1 423 ? 9.664 17.172 30.75 1 92.12 423 PRO B C 1
ATOM 8615 O O . PRO B 1 423 ? 8.43 17.188 30.781 1 92.12 423 PRO B O 1
ATOM 8618 N N . SER B 1 424 ? 10.398 16.172 30.422 1 89.88 424 SER B N 1
ATOM 8619 C CA . SER B 1 424 ? 9.797 14.844 30.359 1 89.88 424 SER B CA 1
ATOM 8620 C C . SER B 1 424 ? 9.43 14.336 31.75 1 89.88 424 SER B C 1
ATOM 8622 O O . SER B 1 424 ? 9.688 15.016 32.75 1 89.88 424 SER B O 1
ATOM 8624 N N . ASP B 1 425 ? 8.836 13.125 31.766 1 80.62 425 ASP B N 1
ATOM 8625 C CA . ASP B 1 425 ? 8.461 12.523 33.031 1 80.62 425 ASP B CA 1
ATOM 8626 C C . ASP B 1 425 ? 9.695 12.25 33.906 1 80.62 425 ASP B C 1
ATOM 8628 O O . ASP B 1 425 ? 9.625 12.281 35.125 1 80.62 425 ASP B O 1
ATOM 8632 N N . ASP B 1 426 ? 10.859 12.047 33.219 1 75.69 426 ASP B N 1
ATOM 8633 C CA . ASP B 1 426 ? 12.086 11.766 33.969 1 75.69 426 ASP B CA 1
ATOM 8634 C C . ASP B 1 426 ? 12.828 13.055 34.312 1 75.69 426 ASP B C 1
ATOM 8636 O O . ASP B 1 426 ? 13.859 13.023 34.969 1 75.69 426 ASP B O 1
ATOM 8640 N N . HIS B 1 427 ? 12.391 14.094 33.906 1 72.81 427 HIS B N 1
ATOM 8641 C CA . HIS B 1 427 ? 12.781 15.469 34.188 1 72.81 427 HIS B CA 1
ATOM 8642 C C . HIS B 1 427 ? 14.234 15.719 33.812 1 72.81 427 HIS B C 1
ATOM 8644 O O . HIS B 1 427 ? 14.797 16.766 34.156 1 72.81 427 HIS B O 1
ATOM 8650 N N . ALA B 1 428 ? 14.734 14.867 33.125 1 80.75 428 ALA B N 1
ATOM 8651 C CA . ALA B 1 428 ? 16.141 15.023 32.781 1 80.75 428 ALA B CA 1
ATOM 8652 C C . ALA B 1 428 ? 16.281 15.438 31.297 1 80.75 428 ALA B C 1
ATOM 8654 O O . ALA B 1 428 ? 17.344 15.914 30.891 1 80.75 428 ALA B O 1
ATOM 8655 N N . ILE B 1 429 ? 15.289 15.312 30.578 1 91.06 429 ILE B N 1
ATOM 8656 C CA . ILE B 1 429 ? 15.305 15.633 29.156 1 91.06 429 ILE B CA 1
ATOM 8657 C C . ILE B 1 429 ? 13.992 16.312 28.766 1 91.06 429 ILE B C 1
ATOM 8659 O O . ILE B 1 429 ? 12.992 16.188 29.469 1 91.06 429 ILE B O 1
ATOM 8663 N N . PRO B 1 430 ? 14.031 17.094 27.734 1 94.94 430 PRO B N 1
ATOM 8664 C CA . PRO B 1 430 ? 12.773 17.719 27.328 1 94.94 430 PRO B CA 1
ATOM 8665 C C . PRO B 1 430 ? 11.75 16.688 26.844 1 94.94 430 PRO B C 1
ATOM 8667 O O . PRO B 1 430 ? 12.117 15.609 26.391 1 94.94 430 PRO B O 1
ATOM 8670 N N . ALA B 1 431 ? 10.523 17.062 26.969 1 93 431 ALA B N 1
ATOM 8671 C CA . ALA B 1 431 ? 9.461 16.234 26.406 1 93 431 ALA B CA 1
ATOM 8672 C C . ALA B 1 431 ? 9.492 16.266 24.875 1 93 431 ALA B C 1
ATOM 8674 O O . ALA B 1 431 ? 9.578 17.344 24.266 1 93 431 ALA B O 1
ATOM 8675 N N . PHE B 1 432 ? 9.602 15.148 24.25 1 92.94 432 PHE B N 1
ATOM 8676 C CA . PHE B 1 432 ? 9.5 14.953 22.812 1 92.94 432 PHE B CA 1
ATOM 8677 C C . PHE B 1 432 ? 8.266 14.133 22.469 1 92.94 432 PHE B C 1
ATOM 8679 O O . PHE B 1 432 ? 8.242 12.922 22.656 1 92.94 432 PHE B O 1
ATOM 8686 N N . LYS B 1 433 ? 7.266 14.766 21.922 1 89.31 433 LYS B N 1
ATOM 8687 C CA . LYS B 1 433 ? 5.965 14.141 21.719 1 89.31 433 LYS B CA 1
ATOM 8688 C C . LYS B 1 433 ? 5.879 13.484 20.344 1 89.31 433 LYS B C 1
ATOM 8690 O O . LYS B 1 433 ? 6.746 13.688 19.484 1 89.31 433 LYS B O 1
ATOM 8695 N N . THR B 1 434 ? 4.867 12.633 20.188 1 89.81 434 THR B N 1
ATOM 8696 C CA . THR B 1 434 ? 4.574 12.047 18.875 1 89.81 434 THR B CA 1
ATOM 8697 C C . THR B 1 434 ? 3.662 12.961 18.062 1 89.81 434 THR B C 1
ATOM 8699 O O . THR B 1 434 ? 3.027 13.867 18.625 1 89.81 434 THR B O 1
ATOM 8702 N N . LEU B 1 435 ? 3.598 12.656 16.828 1 91.44 435 LEU B N 1
ATOM 8703 C CA . LEU B 1 435 ? 2.883 13.539 15.922 1 91.44 435 LEU B CA 1
ATOM 8704 C C . LEU B 1 435 ? 1.399 13.188 15.867 1 91.44 435 LEU B C 1
ATOM 8706 O O . LEU B 1 435 ? 1.037 12.008 15.898 1 91.44 435 LEU B O 1
ATOM 8710 N N . GLY B 1 436 ? 0.56 14.172 15.773 1 87.12 436 GLY B N 1
ATOM 8711 C CA . GLY B 1 436 ? -0.838 14.016 15.414 1 87.12 436 GLY B CA 1
ATOM 8712 C C . GLY B 1 436 ? -1.081 14.133 13.922 1 87.12 436 GLY B C 1
ATOM 8713 O O . GLY B 1 436 ? -0.281 13.648 13.117 1 87.12 436 GLY B O 1
ATOM 8714 N N . SER B 1 437 ? -2.223 14.695 13.562 1 85.19 437 SER B N 1
ATOM 8715 C CA . SER B 1 437 ? -2.541 14.852 12.148 1 85.19 437 SER B CA 1
ATOM 8716 C C . SER B 1 437 ? -2.934 16.297 11.82 1 85.19 437 SER B C 1
ATOM 8718 O O . SER B 1 437 ? -3.762 16.531 10.938 1 85.19 437 SER B O 1
ATOM 8720 N N . GLY B 1 438 ? -2.369 17.25 12.484 1 87.12 438 GLY B N 1
ATOM 8721 C CA . GLY B 1 438 ? -2.885 18.609 12.367 1 87.12 438 GLY B CA 1
ATOM 8722 C C . GLY B 1 438 ? -2.066 19.484 11.438 1 87.12 438 GLY B C 1
ATOM 8723 O O . GLY B 1 438 ? -2.342 20.672 11.289 1 87.12 438 GLY B O 1
ATOM 8724 N N . SER B 1 439 ? -1.001 18.875 10.828 1 93.5 439 SER B N 1
ATOM 8725 C CA . SER B 1 439 ? -0.172 19.688 9.945 1 93.5 439 SER B CA 1
ATOM 8726 C C . SER B 1 439 ? 0.357 18.859 8.773 1 93.5 439 SER B C 1
ATOM 8728 O O . SER B 1 439 ? 0.024 17.688 8.633 1 93.5 439 SER B O 1
ATOM 8730 N N . ASP B 1 440 ? 1.146 19.484 7.992 1 97.38 440 ASP B N 1
ATOM 8731 C CA . ASP B 1 440 ? 1.508 18.969 6.676 1 97.38 440 ASP B CA 1
ATOM 8732 C C . ASP B 1 440 ? 2.385 17.719 6.805 1 97.38 440 ASP B C 1
ATOM 8734 O O . ASP B 1 440 ? 2.596 17 5.828 1 97.38 440 ASP B O 1
ATOM 8738 N N . TYR B 1 441 ? 2.85 17.312 7.961 1 97.12 441 TYR B N 1
ATOM 8739 C CA . TYR B 1 441 ? 3.631 16.094 8.125 1 97.12 441 TYR B CA 1
ATOM 8740 C C . TYR B 1 441 ? 2.742 14.859 8.023 1 97.12 441 TYR B C 1
ATOM 8742 O O . TYR B 1 441 ? 3.236 13.742 7.844 1 97.12 441 TYR B O 1
ATOM 8750 N N . THR B 1 442 ? 1.454 14.992 8.086 1 96 442 THR B N 1
ATOM 8751 C CA . THR B 1 442 ? 0.495 13.914 8.289 1 96 442 THR B CA 1
ATOM 8752 C C . THR B 1 442 ? 0.632 12.859 7.191 1 96 442 THR B C 1
ATOM 8754 O O . THR B 1 442 ? 0.844 11.68 7.48 1 96 442 THR B O 1
ATOM 8757 N N . THR B 1 443 ? 0.582 13.273 5.938 1 96.62 443 THR B N 1
ATOM 8758 C CA . THR B 1 443 ? 0.599 12.297 4.852 1 96.62 443 THR B CA 1
ATOM 8759 C C . THR B 1 443 ? 1.992 11.695 4.68 1 96.62 443 THR B C 1
ATOM 8761 O O . THR B 1 443 ? 2.133 10.547 4.258 1 96.62 443 THR B O 1
ATOM 8764 N N . PHE B 1 444 ? 3.049 12.461 5.059 1 98.12 444 PHE B N 1
ATOM 8765 C CA . PHE B 1 444 ? 4.41 11.945 4.977 1 98.12 444 PHE B CA 1
ATOM 8766 C C . PHE B 1 444 ? 4.617 10.805 5.961 1 98.12 444 PHE B C 1
ATOM 8768 O O . PHE B 1 444 ? 5.152 9.75 5.598 1 98.12 444 PHE B O 1
ATOM 8775 N N . VAL B 1 445 ? 4.098 11 7.188 1 96.44 445 VAL B N 1
ATOM 8776 C CA . VAL B 1 445 ? 4.355 10.016 8.234 1 96.44 445 VAL B CA 1
ATOM 8777 C C . VAL B 1 445 ? 3.291 8.922 8.188 1 96.44 445 VAL B C 1
ATOM 8779 O O . VAL B 1 445 ? 3.615 7.73 8.203 1 96.44 445 VAL B O 1
ATOM 8782 N N . GLN B 1 446 ? 2.039 9.273 8.016 1 95.12 446 GLN B N 1
ATOM 8783 C CA . GLN B 1 446 ? 0.945 8.336 8.266 1 95.12 446 GLN B CA 1
ATOM 8784 C C . GLN B 1 446 ? 0.577 7.574 6.996 1 95.12 446 GLN B C 1
ATOM 8786 O O . GLN B 1 446 ? 0.073 6.449 7.066 1 95.12 446 GLN B O 1
ATOM 8791 N N . SER B 1 447 ? 0.832 8.141 5.836 1 95.69 447 SER B N 1
ATOM 8792 C CA . SER B 1 447 ? 0.435 7.473 4.602 1 95.69 447 SER B CA 1
ATOM 8793 C C . SER B 1 447 ? 1.613 6.746 3.961 1 95.69 447 SER B C 1
ATOM 8795 O O . SER B 1 447 ? 1.444 5.672 3.377 1 95.69 447 SER B O 1
ATOM 8797 N N . VAL B 1 448 ? 2.842 7.391 4.078 1 96.5 448 VAL B N 1
ATOM 8798 C CA . VAL B 1 448 ? 3.896 6.812 3.252 1 96.5 448 VAL B CA 1
ATOM 8799 C C . VAL B 1 448 ? 5.102 6.461 4.125 1 96.5 448 VAL B C 1
ATOM 8801 O O . VAL B 1 448 ? 6.047 5.82 3.656 1 96.5 448 VAL B O 1
ATOM 8804 N N . GLY B 1 449 ? 5.145 6.777 5.395 1 97.25 449 GLY B N 1
ATOM 8805 C CA . GLY B 1 449 ? 6.137 6.297 6.344 1 97.25 449 GLY B CA 1
ATOM 8806 C C . GLY B 1 449 ? 7.445 7.066 6.277 1 97.25 449 GLY B C 1
ATOM 8807 O O . GLY B 1 449 ? 8.523 6.484 6.41 1 97.25 449 GLY B O 1
ATOM 8808 N N . ILE B 1 450 ? 7.434 8.383 6.035 1 98.44 450 ILE B N 1
ATOM 8809 C CA . ILE B 1 450 ? 8.625 9.227 6.07 1 98.44 450 ILE B CA 1
ATOM 8810 C C . ILE B 1 450 ? 8.82 9.789 7.473 1 98.44 450 ILE B C 1
ATOM 8812 O O . ILE B 1 450 ? 7.945 10.477 8 1 98.44 450 ILE B O 1
ATOM 8816 N N . PRO B 1 451 ? 9.961 9.477 8.109 1 98.19 451 PRO B N 1
ATOM 8817 C CA . PRO B 1 451 ? 10.188 10.094 9.414 1 98.19 451 PRO B CA 1
ATOM 8818 C C . PRO B 1 451 ? 10.023 11.609 9.391 1 98.19 451 PRO B C 1
ATOM 8820 O O . PRO B 1 451 ? 10.586 12.281 8.523 1 98.19 451 PRO B O 1
ATOM 8823 N N . SER B 1 452 ? 9.266 12.141 10.359 1 98.25 452 SER B N 1
ATOM 8824 C CA . SER B 1 452 ? 8.93 13.562 10.305 1 98.25 452 SER B CA 1
ATOM 8825 C C . SER B 1 452 ? 9.086 14.219 11.672 1 98.25 452 SER B C 1
ATOM 8827 O O . SER B 1 452 ? 9.016 13.547 12.703 1 98.25 452 SER B O 1
ATOM 8829 N N . LEU B 1 453 ? 9.375 15.453 11.648 1 98.12 453 LEU B N 1
ATOM 8830 C CA . LEU B 1 453 ? 9.547 16.312 12.82 1 98.12 453 LEU B CA 1
ATOM 8831 C C . LEU B 1 453 ? 8.766 17.609 12.664 1 98.12 453 LEU B C 1
ATOM 8833 O O . LEU B 1 453 ? 8.75 18.203 11.586 1 98.12 453 LEU B O 1
ATOM 8837 N N . ASP B 1 454 ? 8.039 17.969 13.711 1 97.12 454 ASP B N 1
ATOM 8838 C CA . ASP B 1 454 ? 7.348 19.266 13.789 1 97.12 454 ASP B CA 1
ATOM 8839 C C . ASP B 1 454 ? 7.898 20.109 14.93 1 97.12 454 ASP B C 1
ATOM 8841 O O . ASP B 1 454 ? 8.195 19.594 16.016 1 97.12 454 ASP B O 1
ATOM 8845 N N . MET B 1 455 ? 8.117 21.375 14.672 1 97.12 455 MET B N 1
ATOM 8846 C CA . MET B 1 455 ? 8.742 22.203 15.695 1 97.12 455 MET B CA 1
ATOM 8847 C C . MET B 1 455 ? 8.086 23.578 15.766 1 97.12 455 MET B C 1
ATOM 8849 O O . MET B 1 455 ? 7.512 24.047 14.781 1 97.12 455 MET B O 1
ATOM 8853 N N . SER B 1 456 ? 8.164 24.219 16.953 1 94.94 456 SER B N 1
ATOM 8854 C CA . SER B 1 456 ? 7.613 25.562 17.172 1 94.94 456 SER B CA 1
ATOM 8855 C C . SER B 1 456 ? 8.172 26.172 18.453 1 94.94 456 SER B C 1
ATOM 8857 O O . SER B 1 456 ? 8.656 25.469 19.328 1 94.94 456 SER B O 1
ATOM 8859 N N . TYR B 1 457 ? 8.195 27.484 18.516 1 93.81 457 TYR B N 1
ATOM 8860 C CA . TYR B 1 457 ? 8.32 28.219 19.766 1 93.81 457 TYR B CA 1
ATOM 8861 C C . TYR B 1 457 ? 6.949 28.578 20.328 1 93.81 457 TYR B C 1
ATOM 8863 O O . TYR B 1 457 ? 6.086 29.078 19.594 1 93.81 457 TYR B O 1
ATOM 8871 N N . THR B 1 458 ? 6.758 28.328 21.609 1 90.5 458 THR B N 1
ATOM 8872 C CA . THR B 1 458 ? 5.402 28.438 22.141 1 90.5 458 THR B CA 1
ATOM 8873 C C . THR B 1 458 ? 5.355 29.438 23.297 1 90.5 458 THR B C 1
ATOM 8875 O O . THR B 1 458 ? 6.391 29.938 23.734 1 90.5 458 THR B O 1
ATOM 8878 N N . PHE B 1 459 ? 4.152 29.734 23.703 1 83.5 459 PHE B N 1
ATOM 8879 C CA . PHE B 1 459 ? 3.908 30.594 24.859 1 83.5 459 PHE B CA 1
ATOM 8880 C C . PHE B 1 459 ? 3.824 29.781 26.125 1 83.5 459 PHE B C 1
ATOM 8882 O O . PHE B 1 459 ? 3.561 28.562 26.078 1 83.5 459 PHE B O 1
ATOM 8889 N N . LYS B 1 460 ? 4.242 30.406 27.281 1 74.19 460 LYS B N 1
ATOM 8890 C CA . LYS B 1 460 ? 4.281 29.719 28.578 1 74.19 460 LYS B CA 1
ATOM 8891 C C . LYS B 1 460 ? 2.902 29.188 28.969 1 74.19 460 LYS B C 1
ATOM 8893 O O . LYS B 1 460 ? 2.781 28.094 29.5 1 74.19 460 LYS B O 1
ATOM 8898 N N . ASP B 1 461 ? 1.87 30.172 28.766 1 63.41 461 ASP B N 1
ATOM 8899 C CA . ASP B 1 461 ? 0.546 29.828 29.281 1 63.41 461 ASP B CA 1
ATOM 8900 C C . ASP B 1 461 ? -0.096 28.719 28.453 1 63.41 461 ASP B C 1
ATOM 8902 O O . ASP B 1 461 ? -0.444 28.922 27.281 1 63.41 461 ASP B O 1
ATOM 8906 N N . SER B 1 462 ? -0.125 27.453 29.156 1 58.47 462 SER B N 1
ATOM 8907 C CA . SER B 1 462 ? -0.495 26.188 28.516 1 58.47 462 SER B CA 1
ATOM 8908 C C . SER B 1 462 ? -1.991 26.141 28.219 1 58.47 462 SER B C 1
ATOM 8910 O O . SER B 1 462 ? -2.463 25.234 27.531 1 58.47 462 SER B O 1
ATOM 8912 N N . ARG B 1 463 ? -2.938 26.891 28.844 1 57 463 ARG B N 1
ATOM 8913 C CA . ARG B 1 463 ? -4.379 26.766 28.672 1 57 463 ARG B CA 1
ATOM 8914 C C . ARG B 1 463 ? -4.812 27.312 27.312 1 57 463 ARG B C 1
ATOM 8916 O O . ARG B 1 463 ? -5.914 27.031 26.844 1 57 463 ARG B O 1
ATOM 8923 N N . ALA B 1 464 ? -3.953 28.219 26.719 1 53.38 464 ALA B N 1
ATOM 8924 C CA . ALA B 1 464 ? -4.297 28.891 25.469 1 53.38 464 ALA B CA 1
ATOM 8925 C C . ALA B 1 464 ? -3.805 28.094 24.266 1 53.38 464 ALA B C 1
ATOM 8927 O O . ALA B 1 464 ? -2.684 28.297 23.797 1 53.38 464 ALA B O 1
ATOM 8928 N N . TRP B 1 465 ? -4.27 27.109 23.891 1 61.31 465 TRP B N 1
ATOM 8929 C CA . TRP B 1 465 ? -3.762 26.344 22.766 1 61.31 465 TRP B CA 1
ATOM 8930 C C . TRP B 1 465 ? -4.488 26.719 21.469 1 61.31 465 TRP B C 1
ATOM 8932 O O . TRP B 1 465 ? -5.723 26.703 21.422 1 61.31 465 TRP B O 1
ATOM 8942 N N . PRO B 1 466 ? -3.686 26.859 20.391 1 67.62 466 PRO B N 1
ATOM 8943 C CA . PRO B 1 466 ? -2.225 26.953 20.375 1 67.62 466 PRO B CA 1
ATOM 8944 C C . PRO B 1 466 ? -1.715 28.344 20.75 1 67.62 466 PRO B C 1
ATOM 8946 O O . PRO B 1 466 ? -0.634 28.469 21.328 1 67.62 466 PRO B O 1
ATOM 8949 N N . TYR B 1 467 ? -2.502 29.547 20.328 1 87.81 467 TYR B N 1
ATOM 8950 C CA . TYR B 1 467 ? -2.424 30.938 20.75 1 87.81 467 TYR B CA 1
ATOM 8951 C C . TYR B 1 467 ? -3.779 31.625 20.625 1 87.81 467 TYR B C 1
ATOM 8953 O O . TYR B 1 467 ? -4.621 31.203 19.828 1 87.81 467 TYR B O 1
ATOM 8961 N N . PRO B 1 468 ? -4.078 32.594 21.344 1 91.12 468 PRO B N 1
ATOM 8962 C CA . PRO B 1 468 ? -5.457 33.031 21.562 1 91.12 468 PRO B CA 1
ATOM 8963 C C . PRO B 1 468 ? -6.125 33.562 20.297 1 91.12 468 PRO B C 1
ATOM 8965 O O . PRO B 1 468 ? -7.34 33.438 20.141 1 91.12 468 PRO B O 1
ATOM 8968 N N . VAL B 1 469 ? -5.367 34.188 19.438 1 92.69 469 VAL B N 1
ATOM 8969 C CA . VAL B 1 469 ? -5.992 34.844 18.281 1 92.69 469 VAL B CA 1
ATOM 8970 C C . VAL B 1 469 ? -5.938 33.906 17.078 1 92.69 469 VAL B C 1
ATOM 8972 O O . VAL B 1 469 ? -6.078 34.344 15.938 1 92.69 469 VAL B O 1
ATOM 8975 N N . TYR B 1 470 ? -5.746 32.656 17.344 1 93.81 470 TYR B N 1
ATOM 8976 C CA . TYR B 1 470 ? -5.602 31.609 16.328 1 93.81 470 TYR B CA 1
ATOM 8977 C C . TYR B 1 470 ? -6.734 31.688 15.312 1 93.81 470 TYR B C 1
ATOM 8979 O O . TYR B 1 470 ? -7.91 31.688 15.68 1 93.81 470 TYR B O 1
ATOM 8987 N N . HIS B 1 471 ? -6.43 31.844 13.969 1 94.44 471 HIS B N 1
ATOM 8988 C CA . HIS B 1 471 ? -7.324 31.766 12.812 1 94.44 471 HIS B CA 1
ATOM 8989 C C . HIS B 1 471 ? -8.32 32.938 12.82 1 94.44 471 HIS B C 1
ATOM 8991 O O . HIS B 1 471 ? -9.375 32.844 12.195 1 94.44 471 HIS B O 1
ATOM 8997 N N . SER B 1 472 ? -8.102 33.969 13.562 1 94.12 472 SER B N 1
ATOM 8998 C CA . SER B 1 472 ? -8.961 35.156 13.594 1 94.12 472 SER B CA 1
ATOM 8999 C C . SER B 1 472 ? -8.352 36.312 12.805 1 94.12 472 SER B C 1
ATOM 9001 O O . SER B 1 472 ? -7.203 36.219 12.359 1 94.12 472 SER B O 1
ATOM 9003 N N . VAL B 1 473 ? -9.102 37.344 12.703 1 93.12 473 VAL B N 1
ATOM 9004 C CA . VAL B 1 473 ? -8.68 38.531 11.961 1 93.12 473 VAL B CA 1
ATOM 9005 C C . VAL B 1 473 ? -7.57 39.25 12.719 1 93.12 473 VAL B C 1
ATOM 9007 O O . VAL B 1 473 ? -6.824 40.031 12.133 1 93.12 473 VAL B O 1
ATOM 9010 N N . HIS B 1 474 ? -7.316 38.844 13.977 1 92.38 474 HIS B N 1
ATOM 9011 C CA . HIS B 1 474 ? -6.355 39.531 14.82 1 92.38 474 HIS B CA 1
ATOM 9012 C C . HIS B 1 474 ? -4.98 38.875 14.75 1 92.38 474 HIS B C 1
ATOM 9014 O O . HIS B 1 474 ? -4.027 39.344 15.375 1 92.38 474 HIS B O 1
ATOM 9020 N N . ASP B 1 475 ? -4.871 37.812 14.008 1 93.81 475 ASP B N 1
ATOM 9021 C CA . ASP B 1 475 ? -3.572 37.188 13.773 1 93.81 475 ASP B CA 1
ATOM 9022 C C . ASP B 1 475 ? -2.777 37.969 12.727 1 93.81 475 ASP B C 1
ATOM 9024 O O . ASP B 1 475 ? -2.721 37.594 11.562 1 93.81 475 ASP B O 1
ATOM 9028 N N . THR B 1 476 ? -2.096 39.031 13.203 1 93.25 476 THR B N 1
ATOM 9029 C CA . THR B 1 476 ? -1.489 40.031 12.328 1 93.25 476 THR B CA 1
ATOM 9030 C C . THR B 1 476 ? -0.003 40.188 12.641 1 93.25 476 THR B C 1
ATOM 9032 O O . THR B 1 476 ? 0.492 39.625 13.625 1 93.25 476 THR B O 1
ATOM 9035 N N . PHE B 1 477 ? 0.656 40.969 11.789 1 94.75 477 PHE B N 1
ATOM 9036 C CA . PHE B 1 477 ? 2.037 41.375 12.031 1 94.75 477 PHE B CA 1
ATOM 9037 C C . PHE B 1 477 ? 2.152 42.156 13.336 1 94.75 477 PHE B C 1
ATOM 9039 O O . PHE B 1 477 ? 3.129 42 14.078 1 94.75 477 PHE B O 1
ATOM 9046 N N . TYR B 1 478 ? 1.168 42.906 13.586 1 91.94 478 TYR B N 1
ATOM 9047 C CA . TYR B 1 478 ? 1.168 43.719 14.805 1 91.94 478 TYR B CA 1
ATOM 9048 C C . TYR B 1 478 ? 1.207 42.844 16.047 1 91.94 478 TYR B C 1
ATOM 9050 O O . TYR B 1 478 ? 1.972 43.094 16.969 1 91.94 478 TYR B O 1
ATOM 9058 N N . LEU B 1 479 ? 0.332 41.875 16.047 1 91.69 479 LEU B N 1
ATOM 9059 C CA . LEU B 1 479 ? 0.299 40.938 17.172 1 91.69 479 LEU B CA 1
ATOM 9060 C C . LEU B 1 479 ? 1.676 40.344 17.422 1 91.69 479 LEU B C 1
ATOM 9062 O O . LEU B 1 479 ? 2.125 40.219 18.562 1 91.69 479 LEU B O 1
ATOM 9066 N N . GLN B 1 480 ? 2.363 39.906 16.359 1 92.62 480 GLN B N 1
ATOM 9067 C CA . GLN B 1 480 ? 3.684 39.281 16.438 1 92.62 480 GLN B CA 1
ATOM 9068 C C . GLN B 1 480 ? 4.719 40.281 16.984 1 92.62 480 GLN B C 1
ATOM 9070 O O . GLN B 1 480 ? 5.441 39.969 17.938 1 92.62 480 GLN B O 1
ATOM 9075 N N . LYS B 1 481 ? 4.742 41.438 16.453 1 93.5 481 LYS B N 1
ATOM 9076 C CA . LYS B 1 481 ? 5.766 42.438 16.75 1 93.5 481 LYS B CA 1
ATOM 9077 C C . LYS B 1 481 ? 5.57 43.031 18.141 1 93.5 481 LYS B C 1
ATOM 9079 O O . LYS B 1 481 ? 6.543 43.344 18.828 1 93.5 481 LYS B O 1
ATOM 9084 N N . LYS B 1 482 ? 4.336 43.094 18.516 1 92.88 482 LYS B N 1
ATOM 9085 C CA . LYS B 1 482 ? 4.055 43.812 19.766 1 92.88 482 LYS B CA 1
ATOM 9086 C C . LYS B 1 482 ? 4.082 42.812 20.953 1 92.88 482 LYS B C 1
ATOM 9088 O O . LYS B 1 482 ? 4.582 43.156 22.031 1 92.88 482 LYS B O 1
ATOM 9093 N N . PHE B 1 483 ? 3.527 41.656 20.75 1 91 483 PHE B N 1
ATOM 9094 C CA . PHE B 1 483 ? 3.254 40.812 21.922 1 91 483 PHE B CA 1
ATOM 9095 C C . PHE B 1 483 ? 4.051 39.531 21.844 1 91 483 PHE B C 1
ATOM 9097 O O . PHE B 1 483 ? 4.57 39.062 22.859 1 91 483 PHE B O 1
ATOM 9104 N N . ASN B 1 484 ? 4.207 38.938 20.812 1 91.19 484 ASN B N 1
ATOM 9105 C CA . ASN B 1 484 ? 4.715 37.562 20.719 1 91.19 484 ASN B CA 1
ATOM 9106 C C . ASN B 1 484 ? 6.238 37.531 20.625 1 91.19 484 ASN B C 1
ATOM 9108 O O . ASN B 1 484 ? 6.887 36.781 21.359 1 91.19 484 ASN B O 1
ATOM 9112 N N . ASP B 1 485 ? 6.77 38.281 19.672 1 94.44 485 ASP B N 1
ATOM 9113 C CA . ASP B 1 485 ? 8.211 38.312 19.438 1 94.44 485 ASP B CA 1
ATOM 9114 C C . ASP B 1 485 ? 8.664 39.688 18.953 1 94.44 485 ASP B C 1
ATOM 9116 O O . ASP B 1 485 ? 9.094 39.844 17.812 1 94.44 485 ASP B O 1
ATOM 9120 N N . PRO B 1 486 ? 8.742 40.594 19.812 1 92.69 486 PRO B N 1
ATOM 9121 C CA . PRO B 1 486 ? 8.945 42 19.453 1 92.69 486 PRO B CA 1
ATOM 9122 C C . PRO B 1 486 ? 10.258 42.219 18.719 1 92.69 486 PRO B C 1
ATOM 9124 O O . PRO B 1 486 ? 10.344 43.125 17.891 1 92.69 486 PRO B O 1
ATOM 9127 N N . TYR B 1 487 ? 11.234 41.375 18.984 1 93.25 487 TYR B N 1
ATOM 9128 C CA . TYR B 1 487 ? 12.531 41.625 18.375 1 93.25 487 TYR B CA 1
ATOM 9129 C C . TYR B 1 487 ? 12.891 40.5 17.406 1 93.25 487 TYR B C 1
ATOM 9131 O O . TYR B 1 487 ? 14.016 40.438 16.906 1 93.25 487 TYR B O 1
ATOM 9139 N N . PHE B 1 488 ? 11.961 39.594 17.188 1 95.94 488 PHE B N 1
ATOM 9140 C CA . PHE B 1 488 ? 12.062 38.5 16.25 1 95.94 488 PHE B CA 1
ATOM 9141 C C . PHE B 1 488 ? 13.266 37.594 16.578 1 95.94 488 PHE B C 1
ATOM 9143 O O . PHE B 1 488 ? 13.93 37.094 15.68 1 95.94 488 PHE B O 1
ATOM 9150 N N . LYS B 1 489 ? 13.586 37.531 17.859 1 94.69 489 LYS B N 1
ATOM 9151 C CA . LYS B 1 489 ? 14.688 36.719 18.328 1 94.69 489 LYS B CA 1
ATOM 9152 C C . LYS B 1 489 ? 14.32 35.219 18.266 1 94.69 489 LYS B C 1
ATOM 9154 O O . LYS B 1 489 ? 15.164 34.406 17.938 1 94.69 489 LYS B O 1
ATOM 9159 N N . SER B 1 490 ? 13.102 34.938 18.656 1 96 490 SER B N 1
ATOM 9160 C CA . SER B 1 490 ? 12.648 33.562 18.562 1 96 490 SER B CA 1
ATOM 9161 C C . SER B 1 490 ? 12.602 33.094 17.125 1 96 490 SER B C 1
ATOM 9163 O O . SER B 1 490 ? 12.938 31.922 16.828 1 96 490 SER B O 1
ATOM 9165 N N . HIS B 1 491 ? 12.219 33.969 16.188 1 97.38 491 HIS B N 1
ATOM 9166 C CA . HIS B 1 491 ? 12.242 33.656 14.766 1 97.38 491 HIS B CA 1
ATOM 9167 C C . HIS B 1 491 ? 13.656 33.312 14.305 1 97.38 491 HIS B C 1
ATOM 9169 O O . HIS B 1 491 ? 13.859 32.344 13.555 1 97.38 491 HIS B O 1
ATOM 9175 N N . LEU B 1 492 ? 14.57 34.125 14.719 1 96.38 492 LEU B N 1
ATOM 9176 C CA . LEU B 1 492 ? 15.961 33.875 14.359 1 96.38 492 LEU B CA 1
ATOM 9177 C C . LEU B 1 492 ? 16.453 32.562 14.93 1 96.38 492 LEU B C 1
ATOM 9179 O O . LEU B 1 492 ? 17.156 31.797 14.258 1 96.38 492 LEU B O 1
ATOM 9183 N N . THR B 1 493 ? 16.125 32.312 16.172 1 96.75 493 THR B N 1
ATOM 9184 C CA . THR B 1 493 ? 16.469 31.047 16.797 1 96.75 493 THR B CA 1
ATOM 9185 C C . THR B 1 493 ? 15.906 29.875 16.016 1 96.75 493 THR B C 1
ATOM 9187 O O . THR B 1 493 ? 16.609 28.891 15.766 1 96.75 493 THR B O 1
ATOM 9190 N N . MET B 1 494 ? 14.664 29.969 15.602 1 97.69 494 MET B N 1
ATOM 9191 C CA . MET B 1 494 ? 14.023 28.906 14.836 1 97.69 494 MET B CA 1
ATOM 9192 C C . MET B 1 494 ? 14.719 28.703 13.492 1 97.69 494 MET B C 1
ATOM 9194 O O . MET B 1 494 ? 14.828 27.578 13.016 1 97.69 494 MET B O 1
ATOM 9198 N N . ALA B 1 495 ? 15.117 29.766 12.859 1 98 495 ALA B N 1
ATOM 9199 C CA . ALA B 1 495 ? 15.852 29.656 11.609 1 98 495 ALA B CA 1
ATOM 9200 C C . ALA B 1 495 ? 17.172 28.922 11.812 1 98 495 ALA B C 1
ATOM 9202 O O . ALA B 1 495 ? 17.562 28.094 10.984 1 98 495 ALA B O 1
ATOM 9203 N N . LYS B 1 496 ? 17.859 29.25 12.891 1 97.69 496 LYS B N 1
ATOM 9204 C CA . LYS B 1 496 ? 19.125 28.594 13.203 1 97.69 496 LYS B CA 1
ATOM 9205 C C . LYS B 1 496 ? 18.922 27.109 13.484 1 97.69 496 LYS B C 1
ATOM 9207 O O . LYS B 1 496 ? 19.672 26.266 12.992 1 97.69 496 LYS B O 1
ATOM 9212 N N . ILE B 1 497 ? 17.922 26.781 14.242 1 98.19 497 ILE B N 1
ATOM 9213 C CA . ILE B 1 497 ? 17.609 25.375 14.531 1 98.19 497 ILE B CA 1
ATOM 9214 C C . ILE B 1 497 ? 17.266 24.656 13.234 1 98.19 497 ILE B C 1
ATOM 9216 O O . ILE B 1 497 ? 17.719 23.516 13.016 1 98.19 497 ILE B O 1
ATOM 9220 N N . SER B 1 498 ? 16.469 25.266 12.398 1 98.5 498 SER B N 1
ATOM 9221 C CA . SER B 1 498 ? 16.109 24.703 11.102 1 98.5 498 SER B CA 1
ATOM 9222 C C . SER B 1 498 ? 17.344 24.391 10.273 1 98.5 498 SER B C 1
ATOM 9224 O O . SER B 1 498 ? 17.438 23.328 9.656 1 98.5 498 SER B O 1
ATOM 9226 N N . GLY B 1 499 ? 18.234 25.328 10.242 1 98.38 499 GLY B N 1
ATOM 9227 C CA . GLY B 1 499 ? 19.469 25.109 9.523 1 98.38 499 GLY B CA 1
ATOM 9228 C C . GLY B 1 499 ? 20.281 23.938 10.062 1 98.38 499 GLY B C 1
ATOM 9229 O O . GLY B 1 499 ? 20.797 23.141 9.289 1 98.38 499 GLY B O 1
ATOM 9230 N N . LYS B 1 500 ? 20.359 23.859 11.391 1 98.31 500 LYS B N 1
ATOM 9231 C CA . LYS B 1 500 ? 21.109 22.781 12.023 1 98.31 500 LYS B CA 1
ATOM 9232 C C . LYS B 1 500 ? 20.469 21.422 11.75 1 98.31 500 LYS B C 1
ATOM 9234 O O . LYS B 1 500 ? 21.156 20.469 11.383 1 98.31 500 LYS B O 1
ATOM 9239 N N . LEU B 1 501 ? 19.172 21.312 11.891 1 98.62 501 LEU B N 1
ATOM 9240 C CA . LEU B 1 501 ? 18.469 20.062 11.664 1 98.62 501 LEU B CA 1
ATOM 9241 C C . LEU B 1 501 ? 18.578 19.641 10.195 1 98.62 501 LEU B C 1
ATOM 9243 O O . LEU B 1 501 ? 18.875 18.484 9.898 1 98.62 501 LEU B O 1
ATOM 9247 N N . LEU B 1 502 ? 18.297 20.562 9.289 1 98.69 502 LEU B N 1
ATOM 9248 C CA . LEU B 1 502 ? 18.297 20.281 7.863 1 98.69 502 LEU B CA 1
ATOM 9249 C C . LEU B 1 502 ? 19.672 19.812 7.398 1 98.69 502 LEU B C 1
ATOM 9251 O O . LEU B 1 502 ? 19.781 18.812 6.676 1 98.69 502 LEU B O 1
ATOM 9255 N N . THR B 1 503 ? 20.719 20.484 7.801 1 98 503 THR B N 1
ATOM 9256 C CA . THR B 1 503 ? 22.062 20.141 7.359 1 98 503 THR B CA 1
ATOM 9257 C C . THR B 1 503 ? 22.531 18.844 8.023 1 98 503 THR B C 1
ATOM 9259 O O . THR B 1 503 ? 23.281 18.062 7.426 1 98 503 THR B O 1
ATOM 9262 N N . ALA B 1 504 ? 22.062 18.625 9.25 1 98.06 504 ALA B N 1
ATOM 9263 C CA . ALA B 1 504 ? 22.391 17.359 9.898 1 98.06 504 ALA B CA 1
ATOM 9264 C C . ALA B 1 504 ? 21.891 16.172 9.078 1 98.06 504 ALA B C 1
ATOM 9266 O O . ALA B 1 504 ? 22.609 15.172 8.922 1 98.06 504 ALA B O 1
ATOM 9267 N N . VAL B 1 505 ? 20.75 16.234 8.516 1 98.5 505 VAL B N 1
ATOM 9268 C CA . VAL B 1 505 ? 20.188 15.148 7.734 1 98.5 505 VAL B CA 1
ATOM 9269 C C . VAL B 1 505 ? 20.766 15.172 6.324 1 98.5 505 VAL B C 1
ATOM 9271 O O . VAL B 1 505 ? 21.078 14.117 5.762 1 98.5 505 VAL B O 1
ATOM 9274 N N . ALA B 1 506 ? 20.953 16.312 5.758 1 98.38 506 ALA B N 1
ATOM 9275 C CA . ALA B 1 506 ? 21.312 16.453 4.348 1 98.38 506 ALA B CA 1
ATOM 9276 C C . ALA B 1 506 ? 22.797 16.203 4.125 1 98.38 506 ALA B C 1
ATOM 9278 O O . ALA B 1 506 ? 23.203 15.797 3.035 1 98.38 506 ALA B O 1
ATOM 9279 N N . ASP B 1 507 ? 23.656 16.375 5.23 1 96.94 507 ASP B N 1
ATOM 9280 C CA . ASP B 1 507 ? 25.078 16.453 4.953 1 96.94 507 ASP B CA 1
ATOM 9281 C C . ASP B 1 507 ? 25.859 15.406 5.758 1 96.94 507 ASP B C 1
ATOM 9283 O O . ASP B 1 507 ? 27.016 15.109 5.461 1 96.94 507 ASP B O 1
ATOM 9287 N N . SER B 1 508 ? 25.281 14.852 6.773 1 95.62 508 SER B N 1
ATOM 9288 C CA . SER B 1 508 ? 26 13.859 7.57 1 95.62 508 SER B CA 1
ATOM 9289 C C . SER B 1 508 ? 26.188 12.562 6.801 1 95.62 508 SER B C 1
ATOM 9291 O O . SER B 1 508 ? 25.234 12.047 6.203 1 95.62 508 SER B O 1
ATOM 9293 N N . PRO B 1 509 ? 27.469 12.023 6.816 1 95.12 509 PRO B N 1
ATOM 9294 C CA . PRO B 1 509 ? 27.641 10.727 6.16 1 95.12 509 PRO B CA 1
ATOM 9295 C C . PRO B 1 509 ? 26.734 9.648 6.754 1 95.12 509 PRO B C 1
ATOM 9297 O O . PRO B 1 509 ? 26 8.977 6.02 1 95.12 509 PRO B O 1
ATOM 9300 N N . LEU B 1 510 ? 26.797 9.523 8.023 1 95.44 510 LEU B N 1
ATOM 9301 C CA . LEU B 1 510 ? 25.859 8.672 8.742 1 95.44 510 LEU B CA 1
ATOM 9302 C C . LEU B 1 510 ? 24.703 9.484 9.312 1 95.44 510 LEU B C 1
ATOM 9304 O O . LEU B 1 510 ? 24.922 10.453 10.039 1 95.44 510 LEU B O 1
ATOM 9308 N N . LEU B 1 511 ? 23.469 9.117 9.008 1 96.56 511 LEU B N 1
ATOM 9309 C CA . LEU B 1 511 ? 22.312 9.859 9.477 1 96.56 511 LEU B CA 1
ATOM 9310 C C . LEU B 1 511 ? 22.281 9.93 11 1 96.56 511 LEU B C 1
ATOM 9312 O O . LEU B 1 511 ? 22.609 8.953 11.672 1 96.56 511 LEU B O 1
ATOM 9316 N N . PRO B 1 512 ? 21.969 11.07 11.484 1 96.31 512 PRO B N 1
ATOM 9317 C CA . PRO B 1 512 ? 21.953 11.219 12.945 1 96.31 512 PRO B CA 1
ATOM 9318 C C . PRO B 1 512 ? 20.641 10.734 13.562 1 96.31 512 PRO B C 1
ATOM 9320 O O . PRO B 1 512 ? 20.062 11.422 14.406 1 96.31 512 PRO B O 1
ATOM 9323 N N . PHE B 1 513 ? 20.141 9.586 13.188 1 96.69 513 PHE B N 1
ATOM 9324 C CA . PHE B 1 513 ? 18.953 8.93 13.727 1 96.69 513 PHE B CA 1
ATOM 9325 C C . PHE B 1 513 ? 19.328 7.883 14.758 1 96.69 513 PHE B C 1
ATOM 9327 O O . PHE B 1 513 ? 20.484 7.441 14.812 1 96.69 513 PHE B O 1
ATOM 9334 N N . SER B 1 514 ? 18.422 7.594 15.617 1 95.31 514 SER B N 1
ATOM 9335 C CA . SER B 1 514 ? 18.703 6.574 16.625 1 95.31 514 SER B CA 1
ATOM 9336 C C . SER B 1 514 ? 17.469 5.695 16.859 1 95.31 514 SER B C 1
ATOM 9338 O O . SER B 1 514 ? 16.359 6.199 17 1 95.31 514 SER B O 1
ATOM 9340 N N . THR B 1 515 ? 17.734 4.371 16.891 1 95.69 515 THR B N 1
ATOM 9341 C CA . THR B 1 515 ? 16.656 3.436 17.172 1 95.69 515 THR B CA 1
ATOM 9342 C C . THR B 1 515 ? 16.453 3.271 18.672 1 95.69 515 THR B C 1
ATOM 9344 O O . THR B 1 515 ? 15.477 2.67 19.125 1 95.69 515 THR B O 1
ATOM 9347 N N . ARG B 1 516 ? 17.297 3.895 19.484 1 93.06 516 ARG B N 1
ATOM 9348 C CA . ARG B 1 516 ? 17.219 3.768 20.922 1 93.06 516 ARG B CA 1
ATOM 9349 C C . ARG B 1 516 ? 15.938 4.391 21.469 1 93.06 516 ARG B C 1
ATOM 9351 O O . ARG B 1 516 ? 15.258 3.801 22.312 1 93.06 516 ARG B O 1
ATOM 9358 N N . SER B 1 517 ? 15.703 5.516 20.969 1 91.38 517 SER B N 1
ATOM 9359 C CA . SER B 1 517 ? 14.484 6.199 21.406 1 91.38 517 SER B CA 1
ATOM 9360 C C . SER B 1 517 ? 13.234 5.438 20.969 1 91.38 517 SER B C 1
ATOM 9362 O O . SER B 1 517 ? 12.211 5.477 21.656 1 91.38 517 SER B O 1
ATOM 9364 N N . TYR B 1 518 ? 13.391 4.762 19.906 1 91.44 518 TYR B N 1
ATOM 9365 C CA . TYR B 1 518 ? 12.273 3.959 19.406 1 91.44 518 TYR B CA 1
ATOM 9366 C C . TYR B 1 518 ? 11.953 2.826 20.375 1 91.44 518 TYR B C 1
ATOM 9368 O O . TYR B 1 518 ? 10.781 2.547 20.641 1 91.44 518 TYR B O 1
ATOM 9376 N N . LYS B 1 519 ? 13.016 2.205 20.812 1 93.12 519 LYS B N 1
ATOM 9377 C CA . LYS B 1 519 ? 12.875 1.111 21.766 1 93.12 519 LYS B CA 1
ATOM 9378 C C . LYS B 1 519 ? 12.125 1.566 23.016 1 93.12 519 LYS B C 1
ATOM 9380 O O . LYS B 1 519 ? 11.195 0.891 23.469 1 93.12 519 LYS B O 1
ATOM 9385 N N . ASP B 1 520 ? 12.43 2.711 23.5 1 90.19 520 ASP B N 1
ATOM 9386 C CA . ASP B 1 520 ? 11.805 3.264 24.703 1 90.19 520 ASP B CA 1
ATOM 9387 C C . ASP B 1 520 ? 10.336 3.596 24.453 1 90.19 520 ASP B C 1
ATOM 9389 O O . ASP B 1 520 ? 9.484 3.338 25.312 1 90.19 520 ASP B O 1
ATOM 9393 N N . SER B 1 521 ? 10.125 4.219 23.359 1 92.5 521 SER B N 1
ATOM 9394 C CA . SER B 1 521 ? 8.758 4.598 23 1 92.5 521 SER B CA 1
ATOM 9395 C C . SER B 1 521 ? 7.855 3.377 22.906 1 92.5 521 SER B C 1
ATOM 9397 O O . SER B 1 521 ? 6.719 3.398 23.375 1 92.5 521 SER B O 1
ATOM 9399 N N . LEU B 1 522 ? 8.344 2.277 22.281 1 95.62 522 LEU B N 1
ATOM 9400 C CA . LEU B 1 522 ? 7.57 1.049 22.125 1 95.62 522 LEU B CA 1
ATOM 9401 C C . LEU B 1 522 ? 7.293 0.414 23.484 1 95.62 522 LEU B C 1
ATOM 9403 O O . LEU B 1 522 ? 6.176 -0.044 23.75 1 95.62 522 LEU B O 1
ATOM 9407 N N . ALA B 1 523 ? 8.305 0.393 24.359 1 95.12 523 ALA B N 1
ATOM 9408 C CA . ALA B 1 523 ? 8.141 -0.185 25.703 1 95.12 523 ALA B CA 1
ATOM 9409 C C . ALA B 1 523 ? 7.094 0.582 26.5 1 95.12 523 ALA B C 1
ATOM 9411 O O . ALA B 1 523 ? 6.25 -0.021 27.172 1 95.12 523 ALA B O 1
ATOM 9412 N N . LYS B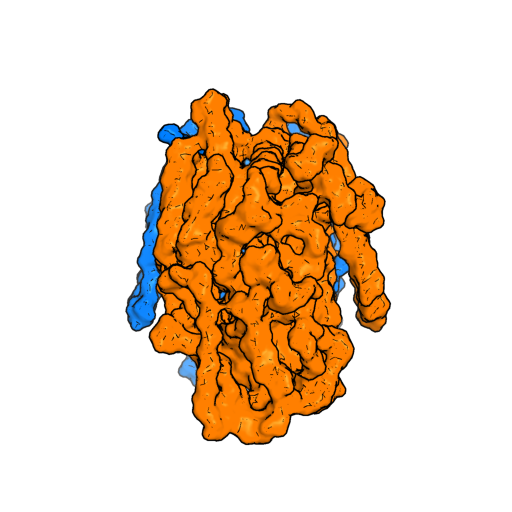 1 524 ? 7.188 1.879 26.422 1 92.88 524 LYS B N 1
ATOM 9413 C CA . LYS B 1 524 ? 6.223 2.721 27.125 1 92.88 524 LYS B CA 1
ATOM 9414 C C . LYS B 1 524 ? 4.812 2.5 26.578 1 92.88 524 LYS B C 1
ATOM 9416 O O . LYS B 1 524 ? 3.857 2.398 27.359 1 92.88 524 LYS B O 1
ATOM 9421 N N . GLY B 1 525 ? 4.699 2.508 25.266 1 93.56 525 GLY B N 1
ATOM 9422 C CA . GLY B 1 525 ? 3.406 2.252 24.656 1 93.56 525 GLY B CA 1
ATOM 9423 C C . GLY B 1 525 ? 2.814 0.911 25.047 1 93.56 525 GLY B C 1
ATOM 9424 O O . GLY B 1 525 ? 1.612 0.804 25.297 1 93.56 525 GLY B O 1
ATOM 9425 N N . TYR B 1 526 ? 3.656 -0.09 25.109 1 96.31 526 TYR B N 1
ATOM 9426 C CA . TYR B 1 526 ? 3.217 -1.433 25.469 1 96.31 526 TYR B CA 1
ATOM 9427 C C . TYR B 1 526 ? 2.707 -1.469 26.906 1 96.31 526 TYR B C 1
ATOM 9429 O O . TYR B 1 526 ? 1.666 -2.066 27.188 1 96.31 526 TYR B O 1
ATOM 9437 N N . ARG B 1 527 ? 3.428 -0.862 27.797 1 95.94 527 ARG B N 1
ATOM 9438 C CA . ARG B 1 527 ? 3.004 -0.805 29.203 1 95.94 527 ARG B CA 1
ATOM 9439 C C . ARG B 1 527 ? 1.648 -0.117 29.328 1 95.94 527 ARG B C 1
ATOM 9441 O O . ARG B 1 527 ? 0.794 -0.562 30.109 1 95.94 527 ARG B O 1
ATOM 9448 N N . GLN B 1 528 ? 1.51 0.925 28.625 1 93.62 528 GLN B N 1
ATOM 9449 C CA . GLN B 1 528 ? 0.238 1.64 28.656 1 93.62 528 GLN B CA 1
ATOM 9450 C C . GLN B 1 528 ? -0.893 0.778 28.109 1 93.62 528 GLN B C 1
ATOM 9452 O O . GLN B 1 528 ? -2.006 0.788 28.641 1 93.62 528 GLN B O 1
ATOM 9457 N N . LEU B 1 529 ? -0.623 0.109 27.047 1 94.69 529 LEU B N 1
ATOM 9458 C CA . LEU B 1 529 ? -1.595 -0.799 26.438 1 94.69 529 LEU B CA 1
ATOM 9459 C C . LEU B 1 529 ? -2.021 -1.873 27.438 1 94.69 529 LEU B C 1
ATOM 9461 O O . LEU B 1 529 ? -3.213 -2.17 27.562 1 94.69 529 LEU B O 1
ATOM 9465 N N . GLN B 1 530 ? -1.064 -2.438 28.125 1 96.81 530 GLN B N 1
ATOM 9466 C CA . GLN B 1 530 ? -1.334 -3.465 29.125 1 96.81 530 GLN B CA 1
ATOM 9467 C C . GLN B 1 530 ? -2.178 -2.912 30.281 1 96.81 530 GLN B C 1
ATOM 9469 O O . GLN B 1 530 ? -3.188 -3.508 30.656 1 96.81 530 GLN B O 1
ATOM 9474 N N . LYS B 1 531 ? -1.734 -1.827 30.75 1 96.38 531 LYS B N 1
ATOM 9475 C CA . LYS B 1 531 ? -2.436 -1.198 31.875 1 96.38 531 LYS B CA 1
ATOM 9476 C C . LYS B 1 531 ? -3.895 -0.923 31.516 1 96.38 531 LYS B C 1
ATOM 9478 O O . LYS B 1 531 ? -4.785 -1.1 32.344 1 96.38 531 LYS B O 1
ATOM 9483 N N . THR B 1 532 ? -4.117 -0.518 30.328 1 94.25 532 THR B N 1
ATOM 9484 C CA . THR B 1 532 ? -5.441 -0.07 29.922 1 94.25 532 THR B CA 1
ATOM 9485 C C . THR B 1 532 ? -6.328 -1.259 29.562 1 94.25 532 THR B C 1
ATOM 9487 O O . THR B 1 532 ? -7.527 -1.258 29.844 1 94.25 532 THR B O 1
ATOM 9490 N N . PHE B 1 533 ? -5.742 -2.34 28.891 1 95.69 533 PHE B N 1
ATOM 9491 C CA . PHE B 1 533 ? -6.648 -3.248 28.203 1 95.69 533 PHE B CA 1
ATOM 9492 C C . PHE B 1 533 ? -6.387 -4.691 28.609 1 95.69 533 PHE B C 1
ATOM 9494 O O . PHE B 1 533 ? -7.152 -5.59 28.25 1 95.69 533 PHE B O 1
ATOM 9501 N N . GLN B 1 534 ? -5.348 -5.02 29.312 1 96.5 534 GLN B N 1
ATOM 9502 C CA . GLN B 1 534 ? -4.926 -6.398 29.547 1 96.5 534 GLN B CA 1
ATOM 9503 C C . GLN B 1 534 ? -6.055 -7.227 30.156 1 96.5 534 GLN B C 1
ATOM 9505 O O . GLN B 1 534 ? -6.289 -8.359 29.734 1 96.5 534 GLN B O 1
ATOM 9510 N N . ASP B 1 535 ? -6.758 -6.727 31.156 1 96.88 535 ASP B N 1
ATOM 9511 C CA . ASP B 1 535 ? -7.816 -7.469 31.828 1 96.88 535 ASP B CA 1
ATOM 9512 C C . ASP B 1 535 ? -8.969 -7.781 30.875 1 96.88 535 ASP B C 1
ATOM 9514 O O . ASP B 1 535 ? -9.453 -8.914 30.828 1 96.88 535 ASP B O 1
ATOM 9518 N N . ARG B 1 536 ? -9.352 -6.785 30.172 1 96.38 536 ARG B N 1
ATOM 9519 C CA . ARG B 1 536 ? -10.453 -6.961 29.234 1 96.38 536 ARG B CA 1
ATOM 9520 C C . ARG B 1 536 ? -10.078 -7.961 28.141 1 96.38 536 ARG B C 1
ATOM 9522 O O . ARG B 1 536 ? -10.914 -8.758 27.703 1 96.38 536 ARG B O 1
ATOM 9529 N N . LEU B 1 537 ? -8.906 -7.949 27.656 1 97.94 537 LEU B N 1
ATOM 9530 C CA . LEU B 1 537 ? -8.43 -8.852 26.625 1 97.94 537 LEU B CA 1
ATOM 9531 C C . LEU B 1 537 ? -8.344 -10.281 27.156 1 97.94 537 LEU B C 1
ATOM 9533 O O . LEU B 1 537 ? -8.789 -11.219 26.484 1 97.94 537 LEU B O 1
ATOM 9537 N N . SER B 1 538 ? -7.801 -10.398 28.328 1 97.38 538 SER B N 1
ATOM 9538 C CA . SER B 1 538 ? -7.641 -11.719 28.922 1 97.38 538 SER B CA 1
ATOM 9539 C C . SER B 1 538 ? -8.992 -12.398 29.125 1 97.38 538 SER B C 1
ATOM 9541 O O . SER B 1 538 ? -9.102 -13.625 29 1 97.38 538 SER B O 1
ATOM 9543 N N . ALA B 1 539 ? -9.984 -11.602 29.438 1 97.06 539 ALA B N 1
ATOM 9544 C CA . ALA B 1 539 ? -11.336 -12.125 29.625 1 97.06 539 ALA B CA 1
ATOM 9545 C C . ALA B 1 539 ? -11.859 -12.758 28.328 1 97.06 539 ALA B C 1
ATOM 9547 O O . ALA B 1 539 ? -12.75 -13.609 28.375 1 97.06 539 ALA B O 1
ATOM 9548 N N . GLN B 1 540 ? -11.352 -12.367 27.203 1 96.75 540 GLN B N 1
ATOM 9549 C CA . GLN B 1 540 ? -11.758 -12.898 25.906 1 96.75 540 GLN B CA 1
ATOM 9550 C C . GLN B 1 540 ? -10.703 -13.859 25.359 1 96.75 540 GLN B C 1
ATOM 9552 O O . GLN B 1 540 ? -10.719 -14.188 24.172 1 96.75 540 GLN B O 1
ATOM 9557 N N . ASN B 1 541 ? -9.719 -14.227 26.156 1 96.44 541 ASN B N 1
ATOM 9558 C CA . ASN B 1 541 ? -8.617 -15.117 25.781 1 96.44 541 ASN B CA 1
ATOM 9559 C C . ASN B 1 541 ? -7.766 -14.516 24.672 1 96.44 541 ASN B C 1
ATOM 9561 O O . ASN B 1 541 ? -7.383 -15.211 23.734 1 96.44 541 ASN B O 1
ATOM 9565 N N . ILE B 1 542 ? -7.656 -13.266 24.672 1 97.69 542 ILE B N 1
ATOM 9566 C CA . ILE B 1 542 ? -6.777 -12.523 23.766 1 97.69 542 ILE B CA 1
ATOM 9567 C C . ILE B 1 542 ? -5.531 -12.07 24.516 1 97.69 542 ILE B C 1
ATOM 9569 O O . ILE B 1 542 ? -5.621 -11.609 25.656 1 97.69 542 ILE B O 1
ATOM 9573 N N . THR B 1 543 ? -4.363 -12.234 23.906 1 97.75 543 THR B N 1
ATOM 9574 C CA . THR B 1 543 ? -3.135 -11.922 24.625 1 97.75 543 THR B CA 1
ATOM 9575 C C . THR B 1 543 ? -2.318 -10.867 23.891 1 97.75 543 THR B C 1
ATOM 9577 O O . THR B 1 543 ? -2.381 -10.781 22.656 1 97.75 543 THR B O 1
ATOM 9580 N N . LEU B 1 544 ? -1.583 -10.039 24.609 1 98.06 544 LEU B N 1
ATOM 9581 C CA . LEU B 1 544 ? -0.639 -9.062 24.078 1 98.06 544 LEU B CA 1
ATOM 9582 C C . LEU B 1 544 ? 0.79 -9.586 24.156 1 98.06 544 LEU B C 1
ATOM 9584 O O . LEU B 1 544 ? 1.736 -8.883 23.797 1 98.06 544 LEU B O 1
ATOM 9588 N N . ASP B 1 545 ? 0.947 -10.844 24.531 1 97.69 545 ASP B N 1
ATOM 9589 C CA . ASP B 1 545 ? 2.26 -11.406 24.828 1 97.69 545 ASP B CA 1
ATOM 9590 C C . ASP B 1 545 ? 3.168 -11.391 23.609 1 97.69 545 ASP B C 1
ATOM 9592 O O . ASP B 1 545 ? 4.375 -11.18 23.719 1 97.69 545 ASP B O 1
ATOM 9596 N N . TYR B 1 546 ? 2.598 -11.68 22.5 1 97.94 546 TYR B N 1
ATOM 9597 C CA . TYR B 1 546 ? 3.414 -11.711 21.297 1 97.94 546 TYR B CA 1
ATOM 9598 C C . TYR B 1 546 ? 3.906 -10.32 20.922 1 97.94 546 TYR B C 1
ATOM 9600 O O . TYR B 1 546 ? 5.02 -10.156 20.406 1 97.94 546 TYR B O 1
ATOM 9608 N N . ILE B 1 547 ? 3.068 -9.258 21.109 1 98.12 547 ILE B N 1
ATOM 9609 C CA . ILE B 1 547 ? 3.525 -7.883 20.922 1 98.12 547 ILE B CA 1
ATOM 9610 C C . ILE B 1 547 ? 4.699 -7.602 21.859 1 98.12 547 ILE B C 1
ATOM 9612 O O . ILE B 1 547 ? 5.715 -7.043 21.438 1 98.12 547 ILE B O 1
ATOM 9616 N N . GLY B 1 548 ? 4.551 -8 23.172 1 98.12 548 GLY B N 1
ATOM 9617 C CA . GLY B 1 548 ? 5.633 -7.82 24.125 1 98.12 548 GLY B CA 1
ATOM 9618 C C . GLY B 1 548 ? 6.926 -8.492 23.703 1 98.12 548 GLY B C 1
ATOM 9619 O O . GLY B 1 548 ? 8 -7.898 23.797 1 98.12 548 GLY B O 1
ATOM 9620 N N . LYS B 1 549 ? 6.773 -9.672 23.234 1 98.25 549 LYS B N 1
ATOM 9621 C CA . LYS B 1 549 ? 7.938 -10.43 22.781 1 98.25 549 LYS B CA 1
ATOM 9622 C C . LYS B 1 549 ? 8.625 -9.727 21.609 1 98.25 549 LYS B C 1
ATOM 9624 O O . LYS B 1 549 ? 9.852 -9.625 21.578 1 98.25 549 LYS B O 1
ATOM 9629 N N . GLU B 1 550 ? 7.84 -9.289 20.625 1 98.06 550 GLU B N 1
ATOM 9630 C CA . GLU B 1 550 ? 8.422 -8.648 19.453 1 98.06 550 GLU B CA 1
ATOM 9631 C C . GLU B 1 550 ? 9.039 -7.297 19.797 1 98.06 550 GLU B C 1
ATOM 9633 O O . GLU B 1 550 ? 10.016 -6.875 19.172 1 98.06 550 GLU B O 1
ATOM 9638 N N . ILE B 1 551 ? 8.477 -6.586 20.797 1 98.06 551 ILE B N 1
ATOM 9639 C CA . ILE B 1 551 ? 9.086 -5.348 21.281 1 98.06 551 ILE B CA 1
ATOM 9640 C C . ILE B 1 551 ? 10.453 -5.648 21.891 1 98.06 551 ILE B C 1
ATOM 9642 O O . ILE B 1 551 ? 11.406 -4.891 21.688 1 98.06 551 ILE B O 1
ATOM 9646 N N . GLU B 1 552 ? 10.578 -6.727 22.625 1 98.12 552 GLU B N 1
ATOM 9647 C CA . GLU B 1 552 ? 11.867 -7.156 23.156 1 98.12 552 GLU B CA 1
ATOM 9648 C C . GLU B 1 552 ? 12.844 -7.504 22.031 1 98.12 552 GLU B C 1
ATOM 9650 O O . GLU B 1 552 ? 14.016 -7.148 22.078 1 98.12 552 GLU B O 1
ATOM 9655 N N . ASN B 1 553 ? 12.328 -8.266 21.062 1 98.06 553 ASN B N 1
ATOM 9656 C CA . ASN B 1 553 ? 13.156 -8.57 19.906 1 98.06 553 ASN B CA 1
ATOM 9657 C C . ASN B 1 553 ? 13.648 -7.297 19.219 1 98.06 553 ASN B C 1
ATOM 9659 O O . ASN B 1 553 ? 14.797 -7.23 18.766 1 98.06 553 ASN B O 1
ATOM 9663 N N . PHE B 1 554 ? 12.773 -6.348 19.094 1 97.88 554 PHE B N 1
ATOM 9664 C CA . PHE B 1 554 ? 13.148 -5.078 18.484 1 97.88 554 PHE B CA 1
ATOM 9665 C C . PHE B 1 554 ? 14.227 -4.379 19.297 1 97.88 554 PHE B C 1
ATOM 9667 O O . PHE B 1 554 ? 15.148 -3.785 18.75 1 97.88 554 PHE B O 1
ATOM 9674 N N . ALA B 1 555 ? 14.039 -4.41 20.609 1 97.81 555 ALA B N 1
ATOM 9675 C CA . ALA B 1 555 ? 15.039 -3.807 21.484 1 97.81 555 ALA B CA 1
ATOM 9676 C C . ALA B 1 555 ? 16.422 -4.426 21.25 1 97.81 555 ALA B C 1
ATOM 9678 O O . ALA B 1 555 ? 17.422 -3.711 21.141 1 97.81 555 ALA B O 1
ATOM 9679 N N . ASP B 1 556 ? 16.453 -5.707 21.172 1 97.44 556 ASP B N 1
ATOM 9680 C CA . ASP B 1 556 ? 17.703 -6.41 20.922 1 97.44 556 ASP B CA 1
ATOM 9681 C C . ASP B 1 556 ? 18.281 -6.039 19.547 1 97.44 556 ASP B C 1
ATOM 9683 O O . ASP B 1 556 ? 19.484 -5.773 19.422 1 97.44 556 ASP B O 1
ATOM 9687 N N . ALA B 1 557 ? 17.438 -6.094 18.562 1 96.5 557 ALA B N 1
ATOM 9688 C CA . ALA B 1 557 ? 17.859 -5.73 17.219 1 96.5 557 ALA B CA 1
ATOM 9689 C C . ALA B 1 557 ? 18.375 -4.301 17.172 1 96.5 557 ALA B C 1
ATOM 9691 O O . ALA B 1 557 ? 19.344 -4.004 16.453 1 96.5 557 ALA B O 1
ATOM 9692 N N . SER B 1 558 ? 17.672 -3.418 17.859 1 96.88 558 SER B N 1
ATOM 9693 C CA . SER B 1 558 ? 18.078 -2.021 17.953 1 96.88 558 SER B CA 1
ATOM 9694 C C . SER B 1 558 ? 19.484 -1.901 18.547 1 96.88 558 SER B C 1
ATOM 9696 O O . SER B 1 558 ? 20.328 -1.172 18.031 1 96.88 558 SER B O 1
ATOM 9698 N N . ASP B 1 559 ? 19.75 -2.607 19.625 1 96.62 559 ASP B N 1
ATOM 9699 C CA . ASP B 1 559 ? 21.062 -2.572 20.266 1 96.62 559 ASP B CA 1
ATOM 9700 C C . ASP B 1 559 ? 22.156 -3.059 19.297 1 96.62 559 ASP B C 1
ATOM 9702 O O . ASP B 1 559 ? 23.234 -2.463 19.219 1 96.62 559 ASP B O 1
ATOM 9706 N N . ASN B 1 560 ? 21.859 -4.125 18.641 1 94.81 560 ASN B N 1
ATOM 9707 C CA . ASN B 1 560 ? 22.812 -4.648 17.656 1 94.81 560 ASN B CA 1
ATOM 9708 C C . ASN B 1 560 ? 23.047 -3.658 16.531 1 94.81 560 ASN B C 1
ATOM 9710 O O . ASN B 1 560 ? 24.188 -3.484 16.078 1 94.81 560 ASN B O 1
ATOM 9714 N N . PHE B 1 561 ? 22.047 -3.064 16.078 1 95.06 561 PHE B N 1
ATOM 9715 C CA . PHE B 1 561 ? 22.125 -2.088 15 1 95.06 561 PHE B CA 1
ATOM 9716 C C . PHE B 1 561 ? 22.969 -0.888 15.422 1 95.06 561 PHE B C 1
ATOM 9718 O O . PHE B 1 561 ? 23.844 -0.442 14.672 1 95.06 561 PHE B O 1
ATOM 9725 N N . GLU B 1 562 ? 22.656 -0.369 16.625 1 95.12 562 GLU B N 1
ATOM 9726 C CA . GLU B 1 562 ? 23.375 0.794 17.125 1 95.12 562 GLU B CA 1
ATOM 9727 C C . GLU B 1 562 ? 24.859 0.467 17.344 1 95.12 562 GLU B C 1
ATOM 9729 O O . GLU B 1 562 ? 25.719 1.324 17.172 1 95.12 562 GLU B O 1
ATOM 9734 N N . SER B 1 563 ? 25.141 -0.742 17.734 1 93.38 563 SER B N 1
ATOM 9735 C CA . SER B 1 563 ? 26.531 -1.183 17.875 1 93.38 563 SER B CA 1
ATOM 9736 C C . SER B 1 563 ? 27.234 -1.22 16.531 1 93.38 563 SER B C 1
ATOM 9738 O O . SER B 1 563 ? 28.391 -0.789 16.422 1 93.38 563 SER B O 1
ATOM 9740 N N . ALA B 1 564 ? 26.547 -1.771 15.555 1 90.69 564 ALA B N 1
ATOM 9741 C CA . ALA B 1 564 ? 27.109 -1.797 14.211 1 90.69 564 ALA B CA 1
ATOM 9742 C C . ALA B 1 564 ? 27.359 -0.383 13.695 1 90.69 564 ALA B C 1
ATOM 9744 O O . ALA B 1 564 ? 28.391 -0.12 13.062 1 90.69 564 ALA B O 1
ATOM 9745 N N . LYS B 1 565 ? 26.453 0.437 13.922 1 92.38 565 LYS B N 1
ATOM 9746 C CA . LYS B 1 565 ? 26.562 1.837 13.531 1 92.38 565 LYS B CA 1
ATOM 9747 C C . LYS B 1 565 ? 27.781 2.488 14.195 1 92.38 565 LYS B C 1
ATOM 9749 O O . LYS B 1 565 ? 28.547 3.205 13.539 1 92.38 565 LYS B O 1
ATOM 9754 N N . ALA B 1 566 ? 28.016 2.227 15.43 1 92.25 566 ALA B N 1
ATOM 9755 C CA . ALA B 1 566 ? 29.109 2.816 16.203 1 92.25 566 ALA B CA 1
ATOM 9756 C C . ALA B 1 566 ? 30.453 2.346 15.68 1 92.25 566 ALA B C 1
ATOM 9758 O O . ALA B 1 566 ? 31.438 3.1 15.695 1 92.25 566 ALA B O 1
ATOM 9759 N N . THR B 1 567 ? 30.5 1.169 15.164 1 89.44 567 THR B N 1
ATOM 9760 C CA . THR B 1 567 ? 31.75 0.613 14.664 1 89.44 567 THR B CA 1
ATOM 9761 C C . THR B 1 567 ? 32.125 1.237 13.32 1 89.44 567 THR B C 1
ATOM 9763 O O . THR B 1 567 ? 33.281 1.179 12.898 1 89.44 567 THR B O 1
ATOM 9766 N N . LEU B 1 568 ? 31.141 1.83 12.703 1 87.12 568 LEU B N 1
ATOM 9767 C CA . LEU B 1 568 ? 31.375 2.355 11.359 1 87.12 568 LEU B CA 1
ATOM 9768 C C . LEU B 1 568 ? 31.312 3.879 11.352 1 87.12 568 LEU B C 1
ATOM 9770 O O . LEU B 1 568 ? 31.125 4.496 10.297 1 87.12 568 LEU B O 1
ATOM 9774 N N . ASP B 1 569 ? 31.422 4.438 12.453 1 81.81 569 ASP B N 1
ATOM 9775 C CA . ASP B 1 569 ? 31.234 5.875 12.602 1 81.81 569 ASP B CA 1
ATOM 9776 C C . ASP B 1 569 ? 32.219 6.652 11.734 1 81.81 569 ASP B C 1
ATOM 9778 O O . ASP B 1 569 ? 31.906 7.746 11.25 1 81.81 569 ASP B O 1
ATOM 9782 N N . ASN B 1 570 ? 33.344 6.07 11.406 1 85.69 570 ASN B N 1
ATOM 9783 C CA . ASN B 1 570 ? 34.375 6.816 10.656 1 85.69 570 ASN B CA 1
ATOM 9784 C C . ASN B 1 570 ? 34.656 6.156 9.312 1 85.69 570 ASN B C 1
ATOM 9786 O O . ASN B 1 570 ? 35.656 6.477 8.672 1 85.69 570 ASN B O 1
ATOM 9790 N N . THR B 1 571 ? 33.688 5.395 8.945 1 87.25 571 THR B N 1
ATOM 9791 C CA . THR B 1 571 ? 33.938 4.691 7.691 1 87.25 571 THR B CA 1
ATOM 9792 C C . THR B 1 571 ? 33.75 5.625 6.5 1 87.25 571 THR B C 1
ATOM 9794 O O . THR B 1 571 ? 32.906 6.539 6.555 1 87.25 571 THR B O 1
ATOM 9797 N N . THR B 1 572 ? 34.531 5.387 5.504 1 87.69 572 THR B N 1
ATOM 9798 C CA . THR B 1 572 ? 34.375 6.102 4.242 1 87.69 572 THR B CA 1
ATOM 9799 C C . THR B 1 572 ? 33.844 5.168 3.156 1 87.69 572 THR B C 1
ATOM 9801 O O . THR B 1 572 ? 33.75 5.555 1.991 1 87.69 572 THR B O 1
ATOM 9804 N N . ASP B 1 573 ? 33.594 3.992 3.689 1 89.5 573 ASP B N 1
ATOM 9805 C CA . ASP B 1 573 ? 33.031 3.02 2.76 1 89.5 573 ASP B CA 1
ATOM 9806 C C . ASP B 1 573 ? 31.578 3.371 2.41 1 89.5 573 ASP B C 1
ATOM 9808 O O . ASP B 1 573 ? 30.688 3.225 3.242 1 89.5 573 ASP B O 1
ATOM 9812 N N . PHE B 1 574 ? 31.344 3.707 1.185 1 89.06 574 PHE B N 1
ATOM 9813 C CA . PHE B 1 574 ? 30.047 4.215 0.74 1 89.06 574 PHE B CA 1
ATOM 9814 C C . PHE B 1 574 ? 28.969 3.15 0.896 1 89.06 574 PHE B C 1
ATOM 9816 O O . PHE B 1 574 ? 27.844 3.457 1.284 1 89.06 574 PHE B O 1
ATOM 9823 N N . MET B 1 575 ? 29.281 1.974 0.59 1 89.44 575 MET B N 1
ATOM 9824 C CA . MET B 1 575 ? 28.297 0.901 0.647 1 89.44 575 MET B CA 1
ATOM 9825 C C . MET B 1 575 ? 27.828 0.664 2.08 1 89.44 575 MET B C 1
ATOM 9827 O O . MET B 1 575 ? 26.641 0.505 2.332 1 89.44 575 MET B O 1
ATOM 9831 N N . LYS B 1 576 ? 28.766 0.62 2.973 1 91.56 576 LYS B N 1
ATOM 9832 C CA . LYS B 1 576 ? 28.406 0.414 4.375 1 91.56 576 LYS B CA 1
ATOM 9833 C C . LYS B 1 576 ? 27.562 1.566 4.902 1 91.56 576 LYS B C 1
ATOM 9835 O O . LYS B 1 576 ? 26.578 1.345 5.621 1 91.56 576 LYS B O 1
ATOM 9840 N N . LEU B 1 577 ? 27.938 2.789 4.504 1 92.75 577 LEU B N 1
ATOM 9841 C CA . LEU B 1 577 ? 27.172 3.967 4.898 1 92.75 577 LEU B CA 1
ATOM 9842 C C . LEU B 1 577 ? 25.75 3.91 4.328 1 92.75 577 LEU B C 1
ATOM 9844 O O . LEU B 1 577 ? 24.781 4.133 5.055 1 92.75 577 LEU B O 1
ATOM 9848 N N . ARG B 1 578 ? 25.719 3.539 3.059 1 93.31 578 ARG B N 1
ATOM 9849 C CA . ARG B 1 578 ? 24.422 3.5 2.363 1 93.31 578 ARG B CA 1
ATOM 9850 C C . ARG B 1 578 ? 23.5 2.455 2.98 1 93.31 578 ARG B C 1
ATOM 9852 O O . ARG B 1 578 ? 22.312 2.697 3.145 1 93.31 578 ARG B O 1
ATOM 9859 N N . LEU B 1 579 ? 24.062 1.376 3.338 1 93.06 579 LEU B N 1
ATOM 9860 C CA . LEU B 1 579 ? 23.281 0.285 3.928 1 93.06 579 LEU B CA 1
ATOM 9861 C C . LEU B 1 579 ? 22.688 0.706 5.262 1 93.06 579 LEU B C 1
ATOM 9863 O O . LEU B 1 579 ? 21.484 0.553 5.48 1 93.06 579 LEU B O 1
ATOM 9867 N N . LEU B 1 580 ? 23.438 1.257 6.117 1 94.25 580 LEU B N 1
ATOM 9868 C CA . LEU B 1 580 ? 22.984 1.682 7.434 1 94.25 580 LEU B CA 1
ATOM 9869 C C . LEU B 1 580 ? 21.984 2.836 7.316 1 94.25 580 LEU B C 1
ATOM 9871 O O . LEU B 1 580 ? 20.969 2.854 8 1 94.25 580 LEU B O 1
ATOM 9875 N N . ASN B 1 581 ? 22.281 3.771 6.449 1 96.25 581 ASN B N 1
ATOM 9876 C CA . ASN B 1 581 ? 21.406 4.926 6.25 1 96.25 581 ASN B CA 1
ATOM 9877 C C . ASN B 1 581 ? 20.047 4.516 5.711 1 96.25 581 ASN B C 1
ATOM 9879 O O . ASN B 1 581 ? 19.016 5.051 6.133 1 96.25 581 ASN B O 1
ATOM 9883 N N . ASP B 1 582 ? 20.047 3.535 4.777 1 95.81 582 ASP B N 1
ATOM 9884 C CA . ASP B 1 582 ? 18.781 3.062 4.227 1 95.81 582 ASP B CA 1
ATOM 9885 C C . ASP B 1 582 ? 17.953 2.363 5.297 1 95.81 582 ASP B C 1
ATOM 9887 O O . ASP B 1 582 ? 16.734 2.533 5.348 1 95.81 582 ASP B O 1
ATOM 9891 N N . GLN B 1 583 ? 18.594 1.592 6.141 1 96.38 583 GLN B N 1
ATOM 9892 C CA . GLN B 1 583 ? 17.875 0.923 7.219 1 96.38 583 GLN B CA 1
ATOM 9893 C C . GLN B 1 583 ? 17.25 1.936 8.172 1 96.38 583 GLN B C 1
ATOM 9895 O O . GLN B 1 583 ? 16.109 1.76 8.609 1 96.38 583 GLN B O 1
ATOM 9900 N N . MET B 1 584 ? 17.922 3.016 8.43 1 96.44 584 MET B N 1
ATOM 9901 C CA . MET B 1 584 ? 17.391 4.043 9.328 1 96.44 584 MET B CA 1
ATOM 9902 C C . MET B 1 584 ? 16.281 4.844 8.656 1 96.44 584 MET B C 1
ATOM 9904 O O . MET B 1 584 ? 15.18 4.961 9.188 1 96.44 584 MET B O 1
ATOM 9908 N N . ALA B 1 585 ? 16.547 5.309 7.449 1 96.62 585 ALA B N 1
ATOM 9909 C CA . ALA B 1 585 ? 15.633 6.207 6.75 1 96.62 585 ALA B CA 1
ATOM 9910 C C . ALA B 1 585 ? 14.32 5.508 6.422 1 96.62 585 ALA B C 1
ATOM 9912 O O . ALA B 1 585 ? 13.266 6.141 6.375 1 96.62 585 ALA B O 1
ATOM 9913 N N . LYS B 1 586 ? 14.375 4.164 6.246 1 96.94 586 LYS B N 1
ATOM 9914 C CA . LYS B 1 586 ? 13.195 3.467 5.742 1 96.94 586 LYS B CA 1
ATOM 9915 C C . LYS B 1 586 ? 12.555 2.605 6.828 1 96.94 586 LYS B C 1
ATOM 9917 O O . LYS B 1 586 ? 11.641 1.829 6.555 1 96.94 586 LYS B O 1
ATOM 9922 N N . LEU B 1 587 ? 12.992 2.719 8.078 1 97.19 587 LEU B N 1
ATOM 9923 C CA . LEU B 1 587 ? 12.453 1.925 9.18 1 97.19 587 LEU B CA 1
ATOM 9924 C C . LEU B 1 587 ? 10.961 2.168 9.344 1 97.19 587 LEU B C 1
ATOM 9926 O O . LEU B 1 587 ? 10.188 1.223 9.516 1 97.19 587 LEU B O 1
ATOM 9930 N N . GLU B 1 588 ? 10.531 3.453 9.25 1 97.19 588 GLU B N 1
ATOM 9931 C CA . GLU B 1 588 ? 9.125 3.791 9.445 1 97.19 588 GLU B CA 1
ATOM 9932 C C . GLU B 1 588 ? 8.234 3.066 8.438 1 97.19 588 GLU B C 1
ATOM 9934 O O . GLU B 1 588 ? 7.078 2.76 8.727 1 97.19 588 GLU B O 1
ATOM 9939 N N . ARG B 1 589 ? 8.766 2.789 7.254 1 97.38 589 ARG B N 1
ATOM 9940 C CA . ARG B 1 589 ? 7.996 2.115 6.207 1 97.38 589 ARG B CA 1
ATOM 9941 C C . ARG B 1 589 ? 7.598 0.71 6.645 1 97.38 589 ARG B C 1
ATOM 9943 O O . ARG B 1 589 ? 6.598 0.168 6.168 1 97.38 589 ARG B O 1
ATOM 9950 N N . ALA B 1 590 ? 8.305 0.103 7.582 1 96.5 590 ALA B N 1
ATOM 9951 C CA . ALA B 1 590 ? 7.984 -1.228 8.094 1 96.5 590 ALA B CA 1
ATOM 9952 C C . ALA B 1 590 ? 6.664 -1.219 8.859 1 96.5 590 ALA B C 1
ATOM 9954 O O . ALA B 1 590 ? 6.031 -2.264 9.031 1 96.5 590 ALA B O 1
ATOM 9955 N N . PHE B 1 591 ? 6.223 -0.031 9.242 1 97.44 591 PHE B N 1
ATOM 9956 C CA . PHE B 1 591 ? 5.016 0.072 10.047 1 97.44 591 PHE B CA 1
ATOM 9957 C C . PHE B 1 591 ? 3.842 0.561 9.203 1 97.44 591 PHE B C 1
ATOM 9959 O O . PHE B 1 591 ? 2.756 0.816 9.734 1 97.44 591 PHE B O 1
ATOM 9966 N N . ILE B 1 592 ? 4.012 0.724 7.91 1 97.25 592 ILE B N 1
ATOM 9967 C CA . ILE B 1 592 ? 2.932 1.148 7.027 1 97.25 592 ILE B CA 1
ATOM 9968 C C . ILE B 1 592 ? 2.115 -0.065 6.59 1 97.25 592 ILE B C 1
ATOM 9970 O O . ILE B 1 592 ? 2.656 -1.008 6.008 1 97.25 592 ILE B O 1
ATOM 9974 N N . TRP B 1 593 ? 0.915 -0.092 6.949 1 96 593 TRP B N 1
ATOM 9975 C CA . TRP B 1 593 ? -0.05 -1.099 6.516 1 96 593 TRP B CA 1
ATOM 9976 C C . TRP B 1 593 ? -0.84 -0.612 5.305 1 96 593 TRP B C 1
ATOM 9978 O O . TRP B 1 593 ? -1.611 0.345 5.402 1 96 593 TRP B O 1
ATOM 9988 N N . PRO B 1 594 ? -0.669 -1.241 4.133 1 92.31 594 PRO B N 1
ATOM 9989 C CA . PRO B 1 594 ? -1.219 -0.706 2.887 1 92.31 594 PRO B CA 1
ATOM 9990 C C . PRO B 1 594 ? -2.732 -0.51 2.943 1 92.31 594 PRO B C 1
ATOM 9992 O O . PRO B 1 594 ? -3.268 0.377 2.275 1 92.31 594 PRO B O 1
ATOM 9995 N N . TYR B 1 595 ? -3.4 -1.207 3.816 1 91.75 595 TYR B N 1
ATOM 9996 C CA . TYR B 1 595 ? -4.859 -1.213 3.797 1 91.75 595 TYR B CA 1
ATOM 9997 C C . TYR B 1 595 ? -5.422 -0.215 4.801 1 91.75 595 TYR B C 1
ATOM 9999 O O . TYR B 1 595 ? -6.641 -0.047 4.906 1 91.75 595 TYR B O 1
ATOM 10007 N N . GLY B 1 596 ? -4.57 0.452 5.516 1 93.56 596 GLY B N 1
ATOM 10008 C CA . GLY B 1 596 ? -4.984 1.504 6.426 1 93.56 596 GLY B CA 1
ATOM 10009 C C . GLY B 1 596 ? -5.535 0.975 7.738 1 93.56 596 GLY B C 1
ATOM 10010 O O . GLY B 1 596 ? -5.641 -0.239 7.926 1 93.56 596 GLY B O 1
ATOM 10011 N N . LEU B 1 597 ? -5.742 1.849 8.648 1 93.69 597 LEU B N 1
ATOM 10012 C CA . LEU B 1 597 ? -6.422 1.535 9.898 1 93.69 597 LEU B CA 1
ATOM 10013 C C . LEU B 1 597 ? -7.926 1.406 9.68 1 93.69 597 LEU B C 1
ATOM 10015 O O . LEU B 1 597 ? -8.453 1.888 8.68 1 93.69 597 LEU B O 1
ATOM 10019 N N . PRO B 1 598 ? -8.625 0.719 10.57 1 89.75 598 PRO B N 1
ATOM 10020 C CA . PRO B 1 598 ? -10.062 0.515 10.375 1 89.75 598 PRO B CA 1
ATOM 10021 C C . PRO B 1 598 ? -10.82 1.823 10.172 1 89.75 598 PRO B C 1
ATOM 10023 O O . PRO B 1 598 ? -10.758 2.715 11.023 1 89.75 598 PRO B O 1
ATOM 10026 N N . GLY B 1 599 ? -11.469 1.92 9.07 1 87.38 599 GLY B N 1
ATOM 10027 C CA . GLY B 1 599 ? -12.297 3.08 8.773 1 87.38 599 GLY B CA 1
ATOM 10028 C C . GLY B 1 599 ? -11.492 4.266 8.273 1 87.38 599 GLY B C 1
ATOM 10029 O O . GLY B 1 599 ? -12.055 5.328 7.992 1 87.38 599 GLY B O 1
ATOM 10030 N N . ARG B 1 600 ? -10.172 4.137 8.141 1 90.5 600 ARG B N 1
ATOM 10031 C CA . ARG B 1 600 ? -9.266 5.195 7.699 1 90.5 600 ARG B CA 1
ATOM 10032 C C . ARG B 1 600 ? -8.234 4.66 6.715 1 90.5 600 ARG B C 1
ATOM 10034 O O . ARG B 1 600 ? -7.066 4.488 7.062 1 90.5 600 ARG B O 1
ATOM 10041 N N . PRO B 1 601 ? -8.586 4.504 5.539 1 89.19 601 PRO B N 1
ATOM 10042 C CA . PRO B 1 601 ? -7.734 3.807 4.57 1 89.19 601 PRO B CA 1
ATOM 10043 C C . PRO B 1 601 ? -6.426 4.547 4.293 1 89.19 601 PRO B C 1
ATOM 10045 O O . PRO B 1 601 ? -5.426 3.926 3.928 1 89.19 601 PRO B O 1
ATOM 10048 N N . ASP B 1 602 ? -6.367 5.828 4.488 1 92.25 602 ASP B N 1
ATOM 10049 C CA . ASP B 1 602 ? -5.164 6.566 4.133 1 92.25 602 ASP B CA 1
ATOM 10050 C C . ASP B 1 602 ? -4.266 6.773 5.348 1 92.25 602 ASP B C 1
ATOM 10052 O O . ASP B 1 602 ? -3.145 7.27 5.223 1 92.25 602 ASP B O 1
ATOM 10056 N N . THR B 1 603 ? -4.746 6.48 6.559 1 94.06 603 THR B N 1
ATOM 10057 C CA . THR B 1 603 ? -3.916 6.41 7.754 1 94.06 603 THR B CA 1
ATOM 10058 C C . THR B 1 603 ? -3.334 5.012 7.93 1 94.06 603 THR B C 1
ATOM 10060 O O . THR B 1 603 ? -3.982 4.129 8.5 1 94.06 603 THR B O 1
ATOM 10063 N N . ARG B 1 604 ? -2.107 4.914 7.523 1 96.12 604 ARG B N 1
ATOM 10064 C CA . ARG B 1 604 ? -1.583 3.574 7.285 1 96.12 604 ARG B CA 1
ATOM 10065 C C . ARG B 1 604 ? -0.53 3.205 8.328 1 96.12 604 ARG B C 1
ATOM 10067 O O . ARG B 1 604 ? -0.112 2.049 8.406 1 96.12 604 ARG B O 1
ATOM 10074 N N . HIS B 1 605 ? -0.065 4.145 9.172 1 96.69 605 HIS B N 1
ATOM 10075 C CA . HIS B 1 605 ? 0.978 3.863 10.148 1 96.69 605 HIS B CA 1
ATOM 10076 C C . HIS B 1 605 ? 0.407 3.146 11.367 1 96.69 605 HIS B C 1
ATOM 10078 O O . HIS B 1 605 ? -0.408 3.713 12.102 1 96.69 605 HIS B O 1
ATOM 10084 N N . VAL B 1 606 ? 0.867 2.012 11.734 1 95.75 606 VAL B N 1
ATOM 10085 C CA . VAL B 1 606 ? 0.21 1.134 12.695 1 95.75 606 VAL B CA 1
ATOM 10086 C C . VAL B 1 606 ? 0.627 1.52 14.117 1 95.75 606 VAL B C 1
ATOM 10088 O O . VAL B 1 606 ? -0.063 1.191 15.086 1 95.75 606 VAL B O 1
ATOM 10091 N N . LEU B 1 607 ? 1.744 2.258 14.266 1 95.06 607 LEU B N 1
ATOM 10092 C CA . LEU B 1 607 ? 2.238 2.605 15.594 1 95.06 607 LEU B CA 1
ATOM 10093 C C . LEU B 1 607 ? 1.875 4.043 15.953 1 95.06 607 LEU B C 1
ATOM 10095 O O . LEU B 1 607 ? 1.499 4.328 17.094 1 95.06 607 LEU B O 1
ATOM 10099 N N . TYR B 1 608 ? 2.043 4.863 14.938 1 91.44 608 TYR B N 1
ATOM 10100 C CA . TYR B 1 608 ? 1.921 6.281 15.258 1 91.44 608 TYR B CA 1
ATOM 10101 C C . TYR B 1 608 ? 0.88 6.953 14.375 1 91.44 608 TYR B C 1
ATOM 10103 O O . TYR B 1 608 ? 1.157 7.277 13.211 1 91.44 608 TYR B O 1
ATOM 10111 N N . ALA B 1 609 ? -0.251 7.207 14.883 1 90.56 609 ALA B N 1
ATOM 10112 C CA . ALA B 1 609 ? -1.372 7.918 14.273 1 90.56 609 ALA B CA 1
ATOM 10113 C C . ALA B 1 609 ? -2.4 8.32 15.32 1 90.56 609 ALA B C 1
ATOM 10115 O O . ALA B 1 609 ? -2.406 7.785 16.438 1 90.56 609 ALA B O 1
ATOM 10116 N N . PRO B 1 610 ? -3.158 9.273 14.992 1 86.44 610 PRO B N 1
ATOM 10117 C CA . PRO B 1 610 ? -4.219 9.617 15.945 1 86.44 610 PRO B CA 1
ATOM 10118 C C . PRO B 1 610 ? -5.254 8.508 16.094 1 86.44 610 PRO B C 1
ATOM 10120 O O . PRO B 1 610 ? -5.352 7.625 15.234 1 86.44 610 PRO B O 1
ATOM 10123 N N . GLN B 1 611 ? -5.914 8.664 17.219 1 81.94 611 GLN B N 1
ATOM 10124 C CA . GLN B 1 611 ? -7.098 7.82 17.375 1 81.94 611 GLN B CA 1
ATOM 10125 C C . GLN B 1 611 ? -8.242 8.305 16.484 1 81.94 611 GLN B C 1
ATOM 10127 O O . GLN B 1 611 ? -8.352 9.508 16.203 1 81.94 611 GLN B O 1
ATOM 10132 N N . ARG B 1 612 ? -9.109 7.406 16.141 1 79.31 612 ARG B N 1
ATOM 10133 C CA . ARG B 1 612 ? -10.195 7.664 15.195 1 79.31 612 ARG B CA 1
ATOM 10134 C C . ARG B 1 612 ? -11.125 8.758 15.711 1 79.31 612 ARG B C 1
ATOM 10136 O O . ARG B 1 612 ? -11.641 9.562 14.93 1 79.31 612 ARG B O 1
ATOM 10143 N N . HIS B 1 613 ? -11.32 8.875 17 1 69.62 613 HIS B N 1
ATOM 10144 C CA . HIS B 1 613 ? -12.297 9.812 17.547 1 69.62 613 HIS B CA 1
ATOM 10145 C C . HIS B 1 613 ? -11.617 11.055 18.109 1 69.62 613 HIS B C 1
ATOM 10147 O O . HIS B 1 613 ? -12.234 11.836 18.828 1 69.62 613 HIS B O 1
ATOM 10153 N N . ASN B 1 614 ? -10.328 11.094 17.859 1 68.56 614 ASN B N 1
ATOM 10154 C CA . ASN B 1 614 ? -9.539 12.273 18.203 1 68.56 614 ASN B CA 1
ATOM 10155 C C . ASN B 1 614 ? -8.414 12.508 17.203 1 68.56 614 ASN B C 1
ATOM 10157 O O . ASN B 1 614 ? -7.25 12.234 17.484 1 68.56 614 ASN B O 1
ATOM 10161 N N . LEU B 1 615 ? -8.719 13.18 16.172 1 70 615 LEU B N 1
ATOM 10162 C CA . LEU B 1 615 ? -7.805 13.297 15.047 1 70 615 LEU B CA 1
ATOM 10163 C C . LEU B 1 615 ? -6.586 14.125 15.422 1 70 615 LEU B C 1
ATOM 10165 O O . LEU B 1 615 ? -5.527 14 14.805 1 70 615 LEU B O 1
ATOM 10169 N N . TYR B 1 616 ? -6.734 14.953 16.406 1 64.62 616 TYR B N 1
ATOM 10170 C CA . TYR B 1 616 ? -5.602 15.805 16.766 1 64.62 616 TYR B CA 1
ATOM 10171 C C . TYR B 1 616 ? -4.723 15.141 17.812 1 64.62 616 TYR B C 1
ATOM 10173 O O . TYR B 1 616 ? -3.615 15.609 18.094 1 64.62 616 TYR B O 1
ATOM 10181 N N . GLY B 1 617 ? -5.145 13.898 18.297 1 67.62 617 GLY B N 1
ATOM 10182 C CA . GLY B 1 617 ? -4.355 13.18 19.281 1 67.62 617 GLY B CA 1
ATOM 10183 C C . GLY B 1 617 ? -3.316 12.266 18.656 1 67.62 617 GLY B C 1
ATOM 10184 O O . GLY B 1 617 ? -3.127 12.273 17.438 1 67.62 617 GLY B O 1
ATOM 10185 N N . SER B 1 618 ? -2.422 11.82 19.484 1 72.31 618 SER B N 1
ATOM 10186 C CA . SER B 1 618 ? -1.432 10.828 19.078 1 72.31 618 SER B CA 1
ATOM 10187 C C . SER B 1 618 ? -1.479 9.602 19.984 1 72.31 618 SER B C 1
ATOM 10189 O O . SER B 1 618 ? -1.758 9.711 21.172 1 72.31 618 SER B O 1
ATOM 10191 N N . ALA B 1 619 ? -1.486 8.484 19.359 1 74.44 619 ALA B N 1
ATOM 10192 C CA . ALA B 1 619 ? -1.475 7.23 20.109 1 74.44 619 ALA B CA 1
ATOM 10193 C C . ALA B 1 619 ? -0.472 6.242 19.531 1 74.44 619 ALA B C 1
ATOM 10195 O O . ALA B 1 619 ? -0.216 6.258 18.312 1 74.44 619 ALA B O 1
ATOM 10196 N N . VAL B 1 620 ? 0.155 5.594 20.453 1 86.69 620 VAL B N 1
ATOM 10197 C CA . VAL B 1 620 ? 0.915 4.418 20.031 1 86.69 620 VAL B CA 1
ATOM 10198 C C . VAL B 1 620 ? -0.014 3.211 19.938 1 86.69 620 VAL B C 1
ATOM 10200 O O . VAL B 1 620 ? -0.746 2.904 20.891 1 86.69 620 VAL B O 1
ATOM 10203 N N . PHE B 1 621 ? -0.133 2.596 18.859 1 94.81 621 PHE B N 1
ATOM 10204 C CA . PHE B 1 621 ? -0.994 1.464 18.547 1 94.81 621 PHE B CA 1
ATOM 10205 C C . PHE B 1 621 ? -2.432 1.921 18.328 1 94.81 621 PHE B C 1
ATOM 10207 O O . PHE B 1 621 ? -3.357 1.379 18.938 1 94.81 621 PHE B O 1
ATOM 10214 N N . PRO B 1 622 ? -2.604 2.887 17.453 1 94.12 622 PRO B N 1
ATOM 10215 C CA . PRO B 1 622 ? -3.926 3.498 17.297 1 94.12 622 PRO B CA 1
ATOM 10216 C C . PRO B 1 622 ? -4.992 2.492 16.859 1 94.12 622 PRO B C 1
ATOM 10218 O O . PRO B 1 622 ? -6.137 2.572 17.312 1 94.12 622 PRO B O 1
ATOM 10221 N N . GLY B 1 623 ? -4.625 1.54 16.047 1 94.94 623 GLY B N 1
ATOM 10222 C CA . GLY B 1 623 ? -5.582 0.544 15.586 1 94.94 623 GLY B CA 1
ATOM 10223 C C . GLY B 1 623 ? -6.156 -0.29 16.719 1 94.94 623 GLY B C 1
ATOM 10224 O O . GLY B 1 623 ? -7.352 -0.593 16.719 1 94.94 623 GLY B O 1
ATOM 10225 N N . ILE B 1 624 ? -5.328 -0.706 17.656 1 96.12 624 ILE B N 1
ATOM 10226 C CA . ILE B 1 624 ? -5.777 -1.503 18.797 1 96.12 624 ILE B CA 1
ATOM 10227 C C . ILE B 1 624 ? -6.684 -0.663 19.688 1 96.12 624 ILE B C 1
ATOM 10229 O O . ILE B 1 624 ? -7.75 -1.122 20.109 1 96.12 624 ILE B O 1
ATOM 10233 N N . TYR B 1 625 ? -6.277 0.563 19.969 1 92.75 625 TYR B N 1
ATOM 10234 C CA . TYR B 1 625 ? -7.102 1.455 20.781 1 92.75 625 TYR B CA 1
ATOM 10235 C C . TYR B 1 625 ? -8.477 1.652 20.156 1 92.75 625 TYR B C 1
ATOM 10237 O O . TYR B 1 625 ? -9.5 1.559 20.844 1 92.75 625 TYR B O 1
ATOM 10245 N N . ASP B 1 626 ? -8.477 1.967 18.875 1 92.56 626 ASP B N 1
ATOM 10246 C CA . ASP B 1 626 ? -9.742 2.172 18.172 1 92.56 626 ASP B CA 1
ATOM 10247 C C . ASP B 1 626 ? -10.633 0.933 18.266 1 92.56 626 ASP B C 1
ATOM 10249 O O . ASP B 1 626 ? -11.828 1.036 18.547 1 92.56 626 ASP B O 1
ATOM 10253 N N . ALA B 1 627 ? -10.016 -0.24 17.969 1 94.5 627 ALA B N 1
ATOM 10254 C CA . ALA B 1 627 ? -10.773 -1.488 18 1 94.5 627 ALA B CA 1
ATOM 10255 C C . ALA B 1 627 ? -11.32 -1.77 19.391 1 94.5 627 ALA B C 1
ATOM 10257 O O . ALA B 1 627 ? -12.461 -2.232 19.547 1 94.5 627 ALA B O 1
ATOM 10258 N N . MET B 1 628 ? -10.562 -1.507 20.438 1 93.19 628 MET B N 1
ATOM 10259 C CA . MET B 1 628 ? -10.969 -1.737 21.812 1 93.19 628 MET B CA 1
ATOM 10260 C C . MET B 1 628 ? -12.102 -0.795 22.219 1 93.19 628 MET B C 1
ATOM 10262 O O . MET B 1 628 ? -12.984 -1.167 23 1 93.19 628 MET B O 1
ATOM 10266 N N . TYR B 1 629 ? -12.016 0.402 21.703 1 86.25 629 TYR B N 1
ATOM 10267 C CA . TYR B 1 629 ? -13.062 1.376 21.984 1 86.25 629 TYR B CA 1
ATOM 10268 C C . TYR B 1 629 ? -14.375 0.976 21.328 1 86.25 629 TYR B C 1
ATOM 10270 O O . TYR B 1 629 ? -15.445 1.143 21.922 1 86.25 629 TYR B O 1
ATOM 10278 N N . ASP B 1 630 ? -14.312 0.414 20.172 1 88.12 630 ASP B N 1
ATOM 10279 C CA . ASP B 1 630 ? -15.5 0.175 19.359 1 88.12 630 ASP B CA 1
ATOM 10280 C C . ASP B 1 630 ? -16.094 -1.206 19.641 1 88.12 630 ASP B C 1
ATOM 10282 O O . ASP B 1 630 ? -17.234 -1.483 19.266 1 88.12 630 ASP B O 1
ATOM 10286 N N . VAL B 1 631 ? -15.328 -2.096 20.281 1 92.25 631 VAL B N 1
ATOM 10287 C CA . VAL B 1 631 ? -15.711 -3.502 20.344 1 92.25 631 VAL B CA 1
ATOM 10288 C C . VAL B 1 631 ? -16.938 -3.662 21.25 1 92.25 631 VAL B C 1
ATOM 10290 O O . VAL B 1 631 ? -17.016 -3.029 22.312 1 92.25 631 VAL B O 1
ATOM 10293 N N . ARG B 1 632 ? -17.891 -4.395 20.75 1 90.25 632 ARG B N 1
ATOM 10294 C CA . ARG B 1 632 ? -19.062 -4.781 21.516 1 90.25 632 ARG B CA 1
ATOM 10295 C C . ARG B 1 632 ? -19.125 -6.293 21.703 1 90.25 632 ARG B C 1
ATOM 10297 O O . ARG B 1 632 ? -18.516 -6.836 22.641 1 90.25 632 ARG B O 1
ATOM 10304 N N . ASP B 1 633 ? -19.422 -7.027 20.609 1 88.75 633 ASP B N 1
ATOM 10305 C CA . ASP B 1 633 ? -19.562 -8.477 20.703 1 88.75 633 ASP B CA 1
ATOM 10306 C C . ASP B 1 633 ? -18.516 -9.18 19.828 1 88.75 633 ASP B C 1
ATOM 10308 O O . ASP B 1 633 ? -18.016 -10.25 20.203 1 88.75 633 ASP B O 1
ATOM 10312 N N . ASP B 1 634 ? -18.25 -8.664 18.812 1 90.62 634 ASP B N 1
ATOM 10313 C CA . ASP B 1 634 ? -17.312 -9.273 17.875 1 90.62 634 ASP B CA 1
ATOM 10314 C C . ASP B 1 634 ? -15.898 -8.734 18.094 1 90.62 634 ASP B C 1
ATOM 10316 O O . ASP B 1 634 ? -15.633 -7.566 17.828 1 90.62 634 ASP B O 1
ATOM 10320 N N . TRP B 1 635 ? -14.984 -9.664 18.484 1 95.88 635 TRP B N 1
ATOM 10321 C CA . TRP B 1 635 ? -13.648 -9.242 18.891 1 95.88 635 TRP B CA 1
ATOM 10322 C C . TRP B 1 635 ? -12.641 -9.469 17.766 1 95.88 635 TRP B C 1
ATOM 10324 O O . TRP B 1 635 ? -11.43 -9.32 17.969 1 95.88 635 TRP B O 1
ATOM 10334 N N . MET B 1 636 ? -13.078 -9.828 16.562 1 94.38 636 MET B N 1
ATOM 10335 C CA . MET B 1 636 ? -12.188 -10.18 15.461 1 94.38 636 MET B CA 1
ATOM 10336 C C . MET B 1 636 ? -11.336 -8.984 15.047 1 94.38 636 MET B C 1
ATOM 10338 O O . MET B 1 636 ? -10.164 -9.148 14.711 1 94.38 636 MET B O 1
ATOM 10342 N N . GLU B 1 637 ? -11.945 -7.836 15.039 1 95.19 637 GLU B N 1
ATOM 10343 C CA . GLU B 1 637 ? -11.172 -6.66 14.656 1 95.19 637 GLU B CA 1
ATOM 10344 C C . GLU B 1 637 ? -10.039 -6.395 15.648 1 95.19 637 GLU B C 1
ATOM 10346 O O . GLU B 1 637 ? -8.953 -5.973 15.25 1 95.19 637 GLU B O 1
ATOM 10351 N N . VAL B 1 638 ? -10.312 -6.574 16.953 1 97.5 638 VAL B N 1
ATOM 10352 C CA . VAL B 1 638 ? -9.281 -6.426 17.969 1 97.5 638 VAL B CA 1
ATOM 10353 C C . VAL B 1 638 ? -8.148 -7.41 17.703 1 97.5 638 VAL B C 1
ATOM 10355 O O . VAL B 1 638 ? -6.973 -7.027 17.688 1 97.5 638 VAL B O 1
ATOM 10358 N N . LYS B 1 639 ? -8.531 -8.648 17.438 1 97.69 639 LYS B N 1
ATOM 10359 C CA . LYS B 1 639 ? -7.559 -9.695 17.125 1 97.69 639 LYS B CA 1
ATOM 10360 C C . LYS B 1 639 ? -6.746 -9.336 15.883 1 97.69 639 LYS B C 1
ATOM 10362 O O . LYS B 1 639 ? -5.527 -9.508 15.867 1 97.69 639 LYS B O 1
ATOM 10367 N N . ASN B 1 640 ? -7.418 -8.852 14.914 1 96.75 640 ASN B N 1
ATOM 10368 C CA . ASN B 1 640 ? -6.754 -8.461 13.672 1 96.75 640 ASN B CA 1
ATOM 10369 C C . ASN B 1 640 ? -5.73 -7.359 13.898 1 96.75 640 ASN B C 1
ATOM 10371 O O . ASN B 1 640 ? -4.613 -7.422 13.375 1 96.75 640 ASN B O 1
ATOM 10375 N N . GLN B 1 641 ? -6.125 -6.344 14.625 1 97.38 641 GLN B N 1
ATOM 10376 C CA . GLN B 1 641 ? -5.215 -5.234 14.883 1 97.38 641 GLN B CA 1
ATOM 10377 C C . GLN B 1 641 ? -3.994 -5.691 15.68 1 97.38 641 GLN B C 1
ATOM 10379 O O . GLN B 1 641 ? -2.883 -5.215 15.445 1 97.38 641 GLN B O 1
ATOM 10384 N N . ILE B 1 642 ? -4.188 -6.582 16.609 1 98.38 642 ILE B N 1
ATOM 10385 C CA . ILE B 1 642 ? -3.082 -7.129 17.391 1 98.38 642 ILE B CA 1
ATOM 10386 C C . ILE B 1 642 ? -2.148 -7.918 16.469 1 98.38 642 ILE B C 1
ATOM 10388 O O . ILE B 1 642 ? -0.925 -7.781 16.547 1 98.38 642 ILE B O 1
ATOM 10392 N N . SER B 1 643 ? -2.723 -8.703 15.578 1 98.56 643 SER B N 1
ATOM 10393 C CA . SER B 1 643 ? -1.937 -9.469 14.617 1 98.56 643 SER B CA 1
ATOM 10394 C C . SER B 1 643 ? -1.138 -8.555 13.695 1 98.56 643 SER B C 1
ATOM 10396 O O . SER B 1 643 ? 0.031 -8.82 13.406 1 98.56 643 SER B O 1
ATOM 10398 N N . ILE B 1 644 ? -1.759 -7.492 13.227 1 98.19 644 ILE B N 1
ATOM 10399 C CA . ILE B 1 644 ? -1.118 -6.547 12.32 1 98.19 644 ILE B CA 1
ATOM 10400 C C . ILE B 1 644 ? 0.07 -5.891 13.016 1 98.19 644 ILE B C 1
ATOM 10402 O O . ILE B 1 644 ? 1.157 -5.789 12.438 1 98.19 644 ILE B O 1
ATOM 10406 N N . VAL B 1 645 ? -0.102 -5.473 14.266 1 98.19 645 VAL B N 1
ATOM 10407 C CA . VAL B 1 645 ? 0.977 -4.852 15.031 1 98.19 645 VAL B CA 1
ATOM 10408 C C . VAL B 1 645 ? 2.107 -5.855 15.242 1 98.19 645 VAL B C 1
ATOM 10410 O O . VAL B 1 645 ? 3.283 -5.516 15.094 1 98.19 645 VAL B O 1
ATOM 10413 N N . THR B 1 646 ? 1.753 -7.082 15.57 1 98.5 646 THR B N 1
ATOM 10414 C CA . THR B 1 646 ? 2.746 -8.133 15.773 1 98.5 646 THR B CA 1
ATOM 10415 C C . THR B 1 646 ? 3.602 -8.32 14.531 1 98.5 646 THR B C 1
ATOM 10417 O O . THR B 1 646 ? 4.832 -8.32 14.609 1 98.5 646 THR B O 1
ATOM 10420 N N . GLN B 1 647 ? 2.963 -8.414 13.422 1 98.38 647 GLN B N 1
ATOM 10421 C CA . GLN B 1 647 ? 3.693 -8.625 12.18 1 98.38 647 GLN B CA 1
ATOM 10422 C C . GLN B 1 647 ? 4.516 -7.395 11.805 1 98.38 647 GLN B C 1
ATOM 10424 O O . GLN B 1 647 ? 5.613 -7.516 11.258 1 98.38 647 GLN B O 1
ATOM 10429 N N . ALA B 1 648 ? 3.977 -6.223 12.031 1 98.06 648 ALA B N 1
ATOM 10430 C CA . ALA B 1 648 ? 4.715 -5 11.734 1 98.06 648 ALA B CA 1
ATOM 10431 C C . ALA B 1 648 ? 6.004 -4.93 12.555 1 98.06 648 ALA B C 1
ATOM 10433 O O . ALA B 1 648 ? 7.055 -4.539 12.031 1 98.06 648 ALA B O 1
ATOM 10434 N N . LEU B 1 649 ? 5.93 -5.297 13.805 1 98.25 649 LEU B N 1
ATOM 10435 C CA . LEU B 1 649 ? 7.109 -5.312 14.664 1 98.25 649 LEU B CA 1
ATOM 10436 C C . LEU B 1 649 ? 8.125 -6.336 14.164 1 98.25 649 LEU B C 1
ATOM 10438 O O . LEU B 1 649 ? 9.328 -6.062 14.141 1 98.25 649 LEU B O 1
ATOM 10442 N N . ARG B 1 650 ? 7.633 -7.516 13.781 1 98.31 650 ARG B N 1
ATOM 10443 C CA . ARG B 1 650 ? 8.516 -8.531 13.211 1 98.31 650 ARG B CA 1
ATOM 10444 C C . ARG B 1 650 ? 9.234 -8 11.977 1 98.31 650 ARG B C 1
ATOM 10446 O O . ARG B 1 650 ? 10.43 -8.242 11.789 1 98.31 650 ARG B O 1
ATOM 10453 N N . SER B 1 651 ? 8.508 -7.312 11.172 1 97.75 651 SER B N 1
ATOM 10454 C CA . SER B 1 651 ? 9.086 -6.73 9.961 1 97.75 651 SER B CA 1
ATOM 10455 C C . SER B 1 651 ? 10.164 -5.711 10.297 1 97.75 651 SER B C 1
ATOM 10457 O O . SER B 1 651 ? 11.203 -5.664 9.641 1 97.75 651 SER B O 1
ATOM 10459 N N . ALA B 1 652 ? 9.867 -4.863 11.258 1 97.56 652 ALA B N 1
ATOM 10460 C CA . ALA B 1 652 ? 10.836 -3.854 11.672 1 97.56 652 ALA B CA 1
ATOM 10461 C C . ALA B 1 652 ? 12.117 -4.504 12.203 1 97.56 652 ALA B C 1
ATOM 10463 O O . ALA B 1 652 ? 13.219 -4.039 11.906 1 97.56 652 ALA B O 1
ATOM 10464 N N . VAL B 1 653 ? 11.969 -5.551 13.008 1 97.31 653 VAL B N 1
ATOM 10465 C CA . VAL B 1 653 ? 13.109 -6.301 13.539 1 97.31 653 VAL B CA 1
ATOM 10466 C C . VAL B 1 653 ? 13.953 -6.84 12.391 1 97.31 653 VAL B C 1
ATOM 10468 O O . VAL B 1 653 ? 15.172 -6.664 12.367 1 97.31 653 VAL B O 1
ATOM 10471 N N . GLN B 1 654 ? 13.289 -7.461 11.43 1 95.56 654 GLN B N 1
ATOM 10472 C CA . GLN B 1 654 ? 13.977 -8.008 10.258 1 95.56 654 GLN B CA 1
ATOM 10473 C C . GLN B 1 654 ? 14.688 -6.91 9.477 1 95.56 654 GLN B C 1
ATOM 10475 O O . GLN B 1 654 ? 15.805 -7.105 9 1 95.56 654 GLN B O 1
ATOM 10480 N N . PHE B 1 655 ? 14.086 -5.805 9.375 1 94.19 655 PHE B N 1
ATOM 10481 C CA . PHE B 1 655 ? 14.547 -4.711 8.523 1 94.19 655 PHE B CA 1
ATOM 10482 C C . PHE B 1 655 ? 15.844 -4.117 9.062 1 94.19 655 PHE B C 1
ATOM 10484 O O . PHE B 1 655 ? 16.734 -3.742 8.289 1 94.19 655 PHE B O 1
ATOM 10491 N N . ILE B 1 656 ? 16.031 -4.07 10.414 1 94.81 656 ILE B N 1
ATOM 10492 C CA . ILE B 1 656 ? 17.188 -3.336 10.945 1 94.81 656 ILE B CA 1
ATOM 10493 C C . ILE B 1 656 ? 18.281 -4.316 11.352 1 94.81 656 ILE B C 1
ATOM 10495 O O . ILE B 1 656 ? 19.312 -3.916 11.898 1 94.81 656 ILE B O 1
ATOM 10499 N N . GLN B 1 657 ? 18.062 -5.625 11.062 1 93 657 GLN B N 1
ATOM 10500 C CA . GLN B 1 657 ? 19.125 -6.59 11.336 1 93 657 GLN B CA 1
ATOM 10501 C C . GLN B 1 657 ? 20.375 -6.281 10.508 1 93 657 GLN B C 1
ATOM 10503 O O . GLN B 1 657 ? 20.266 -5.883 9.344 1 93 657 GLN B O 1
ATOM 10508 N N . PRO B 1 658 ? 21.531 -6.473 11.141 1 87.12 658 PRO B N 1
ATOM 10509 C CA . PRO B 1 658 ? 22.766 -6.281 10.375 1 87.12 658 PRO B CA 1
ATOM 10510 C C . PRO B 1 658 ? 22.859 -7.203 9.164 1 87.12 658 PRO B C 1
ATOM 10512 O O . PRO B 1 658 ? 22.469 -8.375 9.242 1 87.12 658 PRO B O 1
ATOM 10515 N N . ILE B 1 659 ? 23.281 -6.625 8.094 1 86 659 ILE B N 1
ATOM 10516 C CA . ILE B 1 659 ? 23.422 -7.359 6.848 1 86 659 ILE B CA 1
ATOM 10517 C C . ILE B 1 659 ? 24.906 -7.68 6.609 1 86 659 ILE B C 1
ATOM 10519 O O . ILE B 1 659 ? 25.656 -6.836 6.109 1 86 659 ILE B O 1
ATOM 10523 N N . GLN B 1 660 ? 25.406 -8.656 7.207 1 75.75 660 GLN B N 1
ATOM 10524 C CA . GLN B 1 660 ? 26.812 -9.062 7.059 1 75.75 660 GLN B CA 1
ATOM 10525 C C . GLN B 1 660 ? 26.938 -10.578 6.934 1 75.75 660 GLN B C 1
ATOM 10527 O O . GLN B 1 660 ? 26.016 -11.312 7.316 1 75.75 660 GLN B O 1
ATOM 10532 N N . ARG B 1 661 ? 27.938 -10.875 6.133 1 67.25 661 ARG B N 1
ATOM 10533 C CA . ARG B 1 661 ? 28.25 -12.297 6.059 1 67.25 661 ARG B CA 1
ATOM 10534 C C . ARG B 1 661 ? 28.641 -12.844 7.43 1 67.25 661 ARG B C 1
ATOM 10536 O O . ARG B 1 661 ? 29.359 -12.188 8.188 1 67.25 661 ARG B O 1
ATOM 10543 N N . GLN B 1 662 ? 27.797 -13.742 7.945 1 49.38 662 GLN B N 1
ATOM 10544 C CA . GLN B 1 662 ? 28.234 -14.359 9.195 1 49.38 662 GLN B CA 1
ATOM 10545 C C . GLN B 1 662 ? 29.609 -14.984 9.055 1 49.38 662 GLN B C 1
ATOM 10547 O O . GLN B 1 662 ? 29.891 -15.703 8.086 1 49.38 662 GLN B O 1
ATOM 10552 N N . GLU B 1 663 ? 30.656 -14.289 9.562 1 45.75 663 GLU B N 1
ATOM 10553 C CA . GLU B 1 663 ? 31.984 -14.891 9.594 1 45.75 663 GLU B CA 1
ATOM 10554 C C . GLU B 1 663 ? 31.953 -16.281 10.211 1 45.75 663 GLU B C 1
ATOM 10556 O O . GLU B 1 663 ? 31.188 -16.547 11.141 1 45.75 663 GLU B O 1
#

Foldseek 3Di:
DLLVLLCVLLVWAFAFLDPSLVVVLVVLQVLLVVLPFPDKFWDKFWFKKKAADPVDGWAKAKDFVPPDGDDLDQPVQPDPVAGPFWEMLFDFDKAWAWEFEQEAQFPVSVVVCVVVVHAQARHEYEYEHDDFQVLLSLVSSVVRHHQEYEYEHFCVQQPVVDQVCDPPNALGHHLSWWFYFYSFADLAAAHQQQRLAFRDPPGDGHDPVPGPRGGDHGYGYHRVVVVLVFQQFFDAAFDDPVRDTDSPHGGHGHGHGPPPSIIMITGTDMDMDTGMGIKMKTKQAADQARLAEEEEEEESHASISQSQFASLVVSLVSVLSSVVSCCCPPVVDGFNYMYMYIYFGNVRNGLHRLSSVCSHCVVSCLVHYQEYEYEGRAFAALQAKAKEWDLQCVQVLLVLQQVFCRPVVRPHGSFVSQLVLANDPVSPGHDYHYAFQNGSCNLVCFQRNFTYMYMHHQHSPPSHPRHNSHRINSSGSSSCCPHGPVPCSSSVRSSSSVNSSRSQQRHQLARPTACQSVLVVLVVQLVVCCVVPVVVCVVVVHHLVLVVVLSVLLNVLRVVLVVLCVVCVPPPPNVSSVLSSCLSSNLSNLQFACQAAVPRRSRGGQAWYDAPSHRRDIHGRNNLVNLVVPDDPDCVSNVVSSVSSSNSSVSSSVSSHDDDDPD/DLLVLLCVLLVWAFAFLDPSLVVVLVVLQVLLVVLPFPDKFWDKFWFKKKAADPVDGWAKDKDFVPDDGDDQDDPVLPDPVAGPAWEMLFDFDKAWAWEFEQEAQFLVSVVVCVVVVHAQARHEYEYEHDDFQVLLSLVSSVVRHHQEYEYEHFCVQQPVVDLVCDPPNALGHHLSWWFYFYSFAALAAAHQQQRLAFRDPPGDGHDPVPGPRGGDHGYGYGRVNVVLVFQQFFDAAFDDPVRDTDSPHGGHGHGHGPPPSIIMITGTRMDMDTGMGIKMKTKQAADQARLAEEEEEEESHASISQSQFASLVVSLLSVLSSVVSCCCPPVVDGFNYMYMYIYFGNVRNGLHRLSSVCSHCVVSCLVHYQAYEYEGRAFAALQAKAKEWDLQCVQVLLVLQQVFCRPVVRPHGSFVSQLCLANDPVSPGHDYHYAFQNGSCNLVCFQRNFTYMYMHHQHSPPSHPGHSSHRISSSGSSSCCPHGPVPCSSSVRSSSSVNSSRSQQRHQLARPTACQSVLVVLVVQLVVCCVVPVVVCVVVVHHLVLVVVLSVLSNVLRVVLVVLCVVCNPPPPNVSSVLSSCLSSNLSNLQFACQAAVPNRSRGGQAWYDAPSHRRDIHGRNNLVNLVVPDDPDNVSNVVSSVSSSNSSVSSSVSSHDDDDPD

pLDDT: mean 93.15, std 9.42, range [37.56, 98.94]

InterPro domains:
  IPR003137 PA domain [PF02225] (96-181)
  IPR007365 Transferrin receptor-like, dimerisation domain [PF04253] (542-655)
  IPR007484 Peptidase M28 [PF04389] (279-477)
  IPR036757 Transferrin receptor-like, dimerisation domain superfamily [G3DSA:1.20.930.40] (513-659)
  IPR036757 Transferrin receptor-like, dimerisation domain superfamily [SSF47672] (512-657)
  IPR039373 Transferrin receptor protein 1/Glutamate carboxypeptidase 2-like [PTHR10404] (2-657)
  IPR046450 PA domain superfamily [SSF52025] (47-281)

Solvent-accessible surface area (backbone atoms only — not comparable to full-atom values): 65579 Å² total; per-residue (Å²): 107,45,68,58,41,31,45,63,60,21,70,47,46,15,31,53,55,33,69,53,31,49,51,52,39,51,50,49,47,53,51,43,51,73,34,62,44,77,41,70,45,61,59,65,30,55,30,77,44,44,44,66,32,84,92,50,55,56,44,59,30,57,43,37,95,51,81,64,72,55,76,87,77,58,75,97,51,76,42,90,69,46,67,74,76,41,33,32,48,30,30,57,36,80,43,71,27,36,37,30,47,41,43,54,34,45,74,64,42,53,51,49,41,41,72,70,72,48,80,40,61,60,18,29,39,35,29,35,60,54,99,50,50,64,26,53,28,52,49,51,38,46,74,52,35,24,54,30,38,36,36,27,58,44,31,56,46,27,1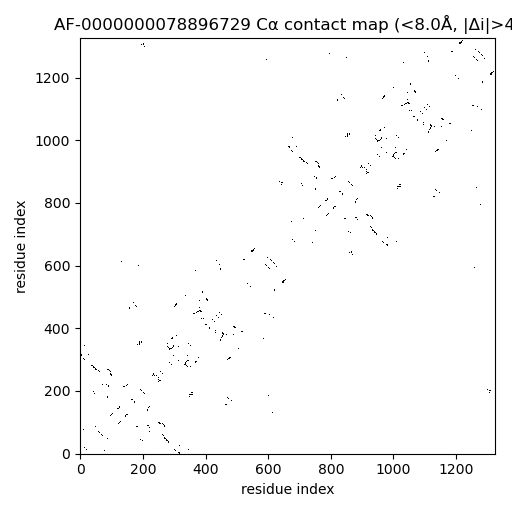9,72,85,31,82,86,51,16,43,90,80,35,73,23,34,30,48,53,46,33,55,44,46,38,32,58,48,61,54,34,66,24,38,68,39,24,64,72,42,37,43,38,92,75,45,63,67,54,54,79,86,75,39,82,30,60,50,89,45,24,41,40,46,32,20,35,52,58,45,46,66,54,48,72,41,38,20,60,56,69,44,56,78,89,54,51,71,48,80,84,64,77,47,31,31,25,69,21,37,65,52,82,67,37,40,35,34,44,37,32,44,37,40,79,43,76,38,57,30,51,30,31,41,36,30,41,65,17,69,75,38,48,72,34,33,35,36,39,36,26,38,64,26,15,80,23,21,12,23,32,51,14,24,30,15,42,15,24,50,49,47,38,49,49,52,51,18,47,36,41,72,75,64,69,50,68,39,34,21,11,38,34,41,35,39,24,16,25,35,67,64,58,33,25,35,46,26,26,50,44,46,57,39,43,62,56,42,61,74,24,40,43,32,38,40,34,26,47,47,28,40,51,18,62,60,37,58,49,44,27,22,43,45,42,48,48,61,35,54,49,56,40,27,54,74,35,62,25,68,85,47,81,85,36,29,35,35,57,48,17,22,70,74,42,46,28,97,80,58,77,42,48,48,72,41,64,46,40,53,82,53,69,53,28,53,43,36,21,50,51,15,30,42,34,38,41,42,30,22,31,47,76,66,75,74,29,73,82,40,42,31,55,55,13,65,65,20,23,45,62,47,34,42,71,65,38,38,63,79,46,45,55,46,50,38,49,22,52,44,49,48,44,51,50,45,43,61,23,49,40,82,63,54,58,60,38,56,64,49,36,43,52,52,52,54,52,39,49,52,50,48,44,73,73,40,43,69,68,32,48,75,70,75,44,79,63,59,54,48,54,51,35,52,50,48,30,40,52,33,36,53,53,35,54,51,54,49,63,75,46,70,81,60,82,51,61,61,64,38,49,52,54,38,50,37,61,32,47,45,50,40,32,35,46,39,66,70,28,34,90,94,24,53,43,46,11,27,49,45,56,26,34,32,84,93,31,50,61,36,59,30,67,37,20,47,40,53,43,30,61,70,66,50,82,84,66,59,61,61,38,44,48,34,51,23,51,51,36,51,27,39,48,36,38,31,61,54,42,45,80,82,65,74,82,126,107,45,68,58,41,30,45,63,60,22,69,47,46,16,30,53,57,33,69,54,32,50,51,51,39,52,51,49,47,54,50,44,51,72,34,62,43,77,42,72,45,60,60,64,31,57,30,75,45,44,43,67,31,85,92,50,56,55,46,69,40,62,44,38,95,53,83,70,78,76,78,88,81,61,68,96,51,68,43,91,72,48,68,74,75,39,34,32,49,29,31,58,37,80,43,70,27,36,39,29,48,41,43,54,34,44,74,65,42,53,49,49,41,44,74,70,74,50,79,40,60,61,18,28,37,36,28,34,61,54,100,50,50,63,27,55,27,52,50,52,38,48,74,52,37,23,54,30,39,34,36,27,57,44,30,56,47,26,17,71,85,31,83,86,51,15,44,89,81,36,72,23,33,30,47,65,44,33,56,41,46,38,33,58,47,59,55,33,66,24,36,70,40,24,62,72,43,37,43,39,92,76,44,62,68,54,54,79,87,74,38,84,29,60,49,88,44,25,43,39,47,31,20,38,54,58,46,45,65,52,49,73,41,38,21,61,54,71,43,57,78,89,54,53,72,47,80,85,61,79,47,31,32,26,69,22,35,67,52,83,69,38,40,35,33,45,37,32,44,37,40,78,44,76,38,58,29,50,30,31,41,36,31,42,65,16,69,74,37,49,72,34,33,35,36,39,37,24,39,64,26,15,82,23,22,12,23,32,51,15,23,31,14,42,16,25,48,51,47,36,49,49,54,52,17,48,36,41,70,76,64,67,52,68,40,33,22,12,38,34,42,35,39,26,16,26,35,68,65,58,33,25,34,47,25,26,50,44,46,56,40,43,62,54,43,60,75,24,41,43,33,37,41,34,27,46,47,29,40,50,17,60,59,35,56,47,45,27,24,44,43,43,48,47,60,36,53,50,57,42,28,54,76,36,63,25,69,87,48,79,84,36,30,36,35,57,48,18,23,70,75,41,45,28,97,80,58,77,41,47,49,72,41,65,46,40,53,83,52,72,52,29,53,41,35,21,52,53,15,30,43,36,36,40,42,28,21,31,48,75,67,76,75,28,74,82,41,43,30,55,55,13,65,64,20,24,45,62,47,35,43,71,64,38,37,63,78,45,45,56,45,50,40,50,23,52,43,50,49,44,51,50,46,42,61,25,50,40,81,62,54,60,60,37,55,63,48,36,40,52,51,52,53,53,39,49,52,50,49,44,73,74,40,43,69,68,33,49,75,70,75,44,79,63,60,54,48,55,50,34,51,51,49,31,39,53,32,36,54,53,34,53,50,54,50,61,76,46,70,82,60,82,53,61,62,64,39,50,52,54,39,49,39,60,31,47,44,49,40,32,34,46,39,66,69,27,35,90,94,24,52,44,45,11,27,49,44,56,26,33,32,85,92,30,51,62,36,58,30,68,36,18,47,41,54,44,31,63,69,67,50,81,84,66,59,61,61,37,44,47,35,50,24,50,51,35,52,26,38,49,36,37,32,61,52,43,43,81,83,66,75,82,125